Protein 3M1C (pdb70)

B-factor: mean 59.21, std 24.9, range [10.9, 247.67]

Sequence (865 aa):
RLWLPNTPDASDPQRGRLAPPGELNLTTASVPMLRWYAERFCFVLVTTAEFPRDPGQLLYIPKTYLLAEVTQLKGLSHNPGASALLRSRAWVTFAAAPDREGLTFPRGDDGATERHPDGRRNAPPPGPPAGTPRHPTTNLSIAHLHNASVTWLAARGLLRTPGRYVYLSPSASTWPVGVWTTGGLAFGCDAALVRARYGKGFMGLVISMRDSPPAEIIVVPADKTLARVGNPTDENAPAVLPGPPAGPRYRVFVLGAPNGSALDALRRVAGYPEESTNYAQYMSRAYAEFLGEDPGSGTDARPSLFWRLAGLLASSGFAFVNAAHAHDAIRLSDLLGFLAHSRVLAGLAARGAAGCAADSVFLNVSVLDPAARLRLEARLGHLVAAILEREQSLVAHALGYQLAFVLDSPAAYGAVAPSAARLIDALYAEFLGGRALTAPMVRRALFYATAVLRAPFLAGAPSAEQRERARRGLLITTALCTSDVAAATHADLRAALARTDHQKNLFWLPDHFSPCAASLRFDLAEGGFILDALAMATRSDIPADVMAQQTRGVASVLTRWAHYNALIRAFVPEATHQCSGPSHNAEPRILVPITHNASYVVTHTPLPRGIGYKLTGVDVRRPLFITYLTATCEGHAREIEPKRLVRDLGLVGAVFLRYTPAGEVMSVLLVDTDATQQQLAQGPVAGTPNVFSSDVPSVALLLFPNGTVIHLLAFDTLPTEYVLRSVIAKEVGDILRVPCMRTPADDVSWRYEAPSVIDYARIDGIFLRYHCPGLDTFLWDRHAQRAYLVNPFLFAAGFLEDLSHSVDTQETTTRRALYKEIRDALGSRKQAVSHAPVRAGCVNFDYSRTRRCVGRRDPVLALSN

Structure (mmCIF, N/CA/C/O backbone):
data_3M1C
#
_entry.id   3M1C
#
_cell.length_a   88.255
_cell.length_b   88.255
_cell.length_c   333.406
_cell.angle_alpha   90.00
_cell.angle_beta   90.00
_cell.angle_gamma   90.00
#
_symmetry.space_group_name_H-M   'P 41 21 2'
#
loop_
_entity.id
_entity.type
_entity.pdbx_description
1 polymer 'Envelope glycoprotein H'
2 polymer 'Envelope glycoprotein L'
3 branched 2-acetamido-2-deoxy-beta-D-glucopyranose-(1-4)-2-acetamido-2-deoxy-beta-D-glucopyranose
4 non-polymer 2-acetamido-2-deoxy-beta-D-glucopyranose
5 non-polymer Xylitol
6 water water
#
loop_
_atom_site.group_PDB
_atom_site.id
_atom_site.type_symbol
_atom_site.label_atom_id
_atom_site.label_alt_id
_atom_site.label_comp_id
_atom_site.label_asym_id
_atom_site.label_entity_id
_atom_site.label_seq_id
_atom_site.pdbx_PDB_ins_code
_atom_site.Cartn_x
_atom_site.Cartn_y
_atom_site.Cartn_z
_atom_site.occupancy
_atom_site.B_iso_or_equiv
_atom_site.auth_seq_id
_atom_site.auth_comp_id
_atom_site.auth_asym_id
_atom_site.auth_atom_id
_atom_site.pdbx_PDB_model_num
ATOM 1 N N . ARG A 1 2 ? 7.051 64.910 173.101 1.00 41.83 49 ARG A N 1
ATOM 2 C CA . ARG A 1 2 ? 8.410 65.038 173.637 1.00 51.77 49 ARG A CA 1
ATOM 3 C C . ARG A 1 2 ? 8.934 66.459 173.569 1.00 72.06 49 ARG A C 1
ATOM 4 O O . ARG A 1 2 ? 8.277 67.346 173.022 1.00 91.28 49 ARG A O 1
ATOM 12 N N . LEU A 1 3 ? 10.127 66.667 174.119 1.00 62.61 50 LEU A N 1
ATOM 13 C CA . LEU A 1 3 ? 10.597 68.013 174.430 1.00 53.83 50 LEU A CA 1
ATOM 14 C C . LEU A 1 3 ? 11.933 68.285 173.796 1.00 54.96 50 LEU A C 1
ATOM 15 O O . LEU A 1 3 ? 12.930 67.666 174.143 1.00 54.33 50 LEU A O 1
ATOM 20 N N . TRP A 1 4 ? 11.946 69.238 172.875 1.00 58.76 51 TRP A N 1
ATOM 21 C CA . TRP A 1 4 ? 13.138 69.546 172.107 1.00 57.08 51 TRP A CA 1
ATOM 22 C C . TRP A 1 4 ? 13.739 70.855 172.564 1.00 52.47 51 TRP A C 1
ATOM 23 O O . TRP A 1 4 ? 13.095 71.889 172.461 1.00 57.66 51 TRP A O 1
ATOM 34 N N . LEU A 1 5 ? 14.967 70.819 173.066 1.00 41.51 52 LEU A N 1
ATOM 35 C CA . LEU A 1 5 ? 15.585 72.036 173.574 1.00 46.70 52 LEU A CA 1
ATOM 36 C C . LEU A 1 5 ? 17.057 72.139 173.197 1.00 57.88 52 LEU A C 1
ATOM 37 O O . LEU A 1 5 ? 17.934 72.172 174.063 1.00 63.22 52 LEU A O 1
ATOM 42 N N . PRO A 1 6 ? 17.288 72.243 171.888 1.00 57.83 53 PRO A N 1
ATOM 43 C CA . PRO A 1 6 ? 18.623 72.326 171.281 1.00 50.40 53 PRO A CA 1
ATOM 44 C C . PRO A 1 6 ? 19.353 73.618 171.628 1.00 50.04 53 PRO A C 1
ATOM 45 O O . PRO A 1 6 ? 18.719 74.634 171.914 1.00 58.97 53 PRO A O 1
ATOM 49 N N . ASN A 1 7 ? 20.681 73.562 171.618 1.00 56.16 54 ASN A N 1
ATOM 50 C CA . ASN A 1 7 ? 21.502 74.669 172.072 1.00 69.16 54 ASN A CA 1
ATOM 51 C C . ASN A 1 7 ? 21.803 75.655 170.948 1.00 72.34 54 ASN A C 1
ATOM 52 O O . ASN A 1 7 ? 22.840 75.557 170.292 1.00 74.87 54 ASN A O 1
ATOM 57 N N . THR A 1 8 ? 20.893 76.599 170.726 1.00 69.16 55 THR A N 1
ATOM 58 C CA . THR A 1 8 ? 21.183 77.718 169.840 1.00 61.22 55 THR A CA 1
ATOM 59 C C . THR A 1 8 ? 22.336 78.510 170.440 1.00 60.22 55 THR A C 1
ATOM 60 O O . THR A 1 8 ? 22.476 78.582 171.658 1.00 65.80 55 THR A O 1
ATOM 64 N N . PRO A 1 9 ? 23.180 79.099 169.587 1.00 63.49 56 PRO A N 1
ATOM 65 C CA . PRO A 1 9 ? 24.328 79.858 170.081 1.00 66.17 56 PRO A CA 1
ATOM 66 C C . PRO A 1 9 ? 23.932 81.275 170.459 1.00 71.60 56 PRO A C 1
ATOM 67 O O . PRO A 1 9 ? 22.750 81.612 170.567 1.00 73.73 56 PRO A O 1
ATOM 71 N N . ASP A 1 10 ? 24.944 82.110 170.640 1.00 76.59 57 ASP A N 1
ATOM 72 C CA . ASP A 1 10 ? 24.738 83.481 171.056 1.00 82.59 57 ASP A CA 1
ATOM 73 C C . ASP A 1 10 ? 25.680 84.375 170.272 1.00 85.50 57 ASP A C 1
ATOM 74 O O . ASP A 1 10 ? 26.867 84.078 170.167 1.00 90.43 57 ASP A O 1
ATOM 79 N N . ALA A 1 11 ? 25.151 85.466 169.726 1.00 82.07 58 ALA A N 1
ATOM 80 C CA . ALA A 1 11 ? 25.937 86.394 168.916 1.00 84.39 58 ALA A CA 1
ATOM 81 C C . ALA A 1 11 ? 27.368 86.627 169.435 1.00 93.21 58 ALA A C 1
ATOM 82 O O . ALA A 1 11 ? 28.267 86.980 168.668 1.00 93.69 58 ALA A O 1
ATOM 84 N N . SER A 1 12 ? 27.569 86.421 170.735 1.00 96.81 59 SER A N 1
ATOM 85 C CA . SER A 1 12 ? 28.867 86.624 171.375 1.00 99.90 59 SER A CA 1
ATOM 86 C C . SER A 1 12 ? 29.859 85.491 171.095 1.00 108.16 59 SER A C 1
ATOM 87 O O . SER A 1 12 ? 31.056 85.734 170.925 1.00 110.99 59 SER A O 1
ATOM 90 N N . ASP A 1 13 ? 29.357 84.257 171.060 1.00 109.98 60 ASP A N 1
ATOM 91 C CA . ASP A 1 13 ? 30.188 83.078 170.813 1.00 109.14 60 ASP A CA 1
ATOM 92 C C . ASP A 1 13 ? 31.334 83.375 169.859 1.00 106.19 60 ASP A C 1
ATOM 93 O O . ASP A 1 13 ? 31.119 83.901 168.767 1.00 105.01 60 ASP A O 1
ATOM 98 N N . PRO A 1 14 ? 32.562 83.036 170.268 1.00 106.81 61 PRO A N 1
ATOM 99 C CA . PRO A 1 14 ? 33.722 83.302 169.418 1.00 102.34 61 PRO A CA 1
ATOM 100 C C . PRO A 1 14 ? 33.777 82.319 168.250 1.00 94.67 61 PRO A C 1
ATOM 101 O O . PRO A 1 14 ? 34.416 82.612 167.243 1.00 88.31 61 PRO A O 1
ATOM 105 N N . GLN A 1 15 ? 33.111 81.174 168.376 1.00 95.79 62 GLN A N 1
ATOM 106 C CA . GLN A 1 15 ? 33.106 80.189 167.290 1.00 96.40 62 GLN A CA 1
ATOM 107 C C . GLN A 1 15 ? 31.806 80.183 166.473 1.00 86.75 62 GLN A C 1
ATOM 108 O O . GLN A 1 15 ? 31.750 80.757 165.382 1.00 76.60 62 GLN A O 1
ATOM 114 N N . ARG A 1 16 ? 30.763 79.543 166.994 1.00 90.20 63 ARG A N 1
ATOM 115 C CA . ARG A 1 16 ? 29.508 79.417 166.245 1.00 89.20 63 ARG A CA 1
ATOM 116 C C . ARG A 1 16 ? 28.625 80.662 166.366 1.00 81.94 63 ARG A C 1
ATOM 117 O O . ARG A 1 16 ? 27.408 80.601 166.156 1.00 76.20 63 ARG A O 1
ATOM 125 N N . GLY A 1 17 ? 29.260 81.791 166.678 1.00 81.83 64 GLY A N 1
ATOM 126 C CA . GLY A 1 17 ? 28.564 83.041 166.931 1.00 79.70 64 GLY A CA 1
ATOM 127 C C . GLY A 1 17 ? 27.770 83.579 165.757 1.00 75.56 64 GLY A C 1
ATOM 128 O O . GLY A 1 17 ? 26.651 84.077 165.925 1.00 68.77 64 GLY A O 1
ATOM 129 N N . ARG A 1 18 ? 28.337 83.484 164.561 1.00 68.92 65 ARG A N 1
ATOM 130 C CA . ARG A 1 18 ? 27.641 84.006 163.402 1.00 70.31 65 ARG A CA 1
ATOM 131 C C . ARG A 1 18 ? 26.413 83.166 163.068 1.00 67.46 65 ARG A C 1
ATOM 132 O O . ARG A 1 18 ? 25.687 83.460 162.110 1.00 64.98 65 ARG A O 1
ATOM 140 N N . LEU A 1 19 ? 26.166 82.142 163.882 1.00 61.05 66 LEU A N 1
ATOM 141 C CA . LEU A 1 19 ? 25.071 81.213 163.629 1.00 63.20 66 LEU A CA 1
ATOM 142 C C . LEU A 1 19 ? 23.923 81.368 164.618 1.00 66.83 66 LEU A C 1
ATOM 143 O O . LEU A 1 19 ? 23.041 80.503 164.696 1.00 59.81 66 LEU A O 1
ATOM 148 N N . ALA A 1 20 ? 23.934 82.467 165.368 1.00 74.37 67 ALA A N 1
ATOM 149 C CA . ALA A 1 20 ? 22.883 82.717 166.353 1.00 83.99 67 ALA A CA 1
ATOM 150 C C . ALA A 1 20 ? 21.572 82.989 165.631 1.00 85.45 67 ALA A C 1
ATOM 151 O O . ALA A 1 20 ? 21.580 83.389 164.464 1.00 82.36 67 ALA A O 1
ATOM 153 N N . PRO A 1 21 ? 20.439 82.753 166.310 1.00 79.20 68 PRO A N 1
ATOM 154 C CA . PRO A 1 21 ? 19.143 82.934 165.647 1.00 71.70 68 PRO A CA 1
ATOM 155 C C . PRO A 1 21 ? 18.797 84.412 165.521 1.00 70.85 68 PRO A C 1
ATOM 156 O O . PRO A 1 21 ? 19.169 85.200 166.397 1.00 73.37 68 PRO A O 1
ATOM 160 N N . PRO A 1 22 ? 18.122 84.787 164.423 1.00 65.52 69 PRO A N 1
ATOM 161 C CA . PRO A 1 22 ? 17.607 86.138 164.164 1.00 68.52 69 PRO A CA 1
ATOM 162 C C . PRO A 1 22 ? 16.831 86.676 165.364 1.00 75.95 69 PRO A C 1
ATOM 163 O O . PRO A 1 22 ? 15.939 85.988 165.865 1.00 80.59 69 PRO A O 1
ATOM 167 N N . GLY A 1 23 ? 17.157 87.883 165.808 1.00 73.75 70 GLY A N 1
ATOM 168 C CA . GLY A 1 23 ? 16.431 88.507 166.896 1.00 66.66 70 GLY A CA 1
ATOM 169 C C . GLY A 1 23 ? 14.939 88.266 166.814 1.00 73.64 70 GLY A C 1
ATOM 170 O O . GLY A 1 23 ? 14.264 88.149 167.831 1.00 82.01 70 GLY A O 1
ATOM 171 N N . GLU A 1 24 ? 14.420 88.198 165.596 1.00 80.54 71 GLU A N 1
ATOM 172 C CA . GLU A 1 24 ? 12.980 88.203 165.386 1.00 82.04 71 GLU A CA 1
ATOM 173 C C . GLU A 1 24 ? 12.300 87.145 166.236 1.00 77.16 71 GLU A C 1
ATOM 174 O O . GLU A 1 24 ? 11.134 87.281 166.593 1.00 76.95 71 GLU A O 1
ATOM 180 N N . LEU A 1 25 ? 12.970 86.030 166.322 1.00 71.53 72 LEU A N 1
ATOM 181 C CA . LEU A 1 25 ? 12.381 84.839 166.869 1.00 61.52 72 LEU A CA 1
ATOM 182 C C . LEU A 1 25 ? 12.134 84.807 168.362 1.00 64.40 72 LEU A C 1
ATOM 183 O O . LEU A 1 25 ? 11.293 84.090 168.810 1.00 72.78 72 LEU A O 1
ATOM 188 N N . ASN A 1 26 ? 12.875 85.589 169.152 1.00 68.53 73 ASN A N 1
ATOM 189 C CA . ASN A 1 26 ? 12.798 85.464 170.592 1.00 74.62 73 ASN A CA 1
ATOM 190 C C . ASN A 1 26 ? 13.129 84.012 170.971 1.00 66.92 73 ASN A C 1
ATOM 191 O O . ASN A 1 26 ? 12.313 83.350 171.600 1.00 65.21 73 ASN A O 1
ATOM 196 N N . LEU A 1 27 ? 14.252 83.491 170.533 1.00 61.67 74 LEU A N 1
ATOM 197 C CA . LEU A 1 27 ? 14.611 82.134 170.899 1.00 51.41 74 LEU A CA 1
ATOM 198 C C . LEU A 1 27 ? 15.305 82.169 172.258 1.00 64.94 74 LEU A C 1
ATOM 199 O O . LEU A 1 27 ? 16.527 82.082 172.344 1.00 65.50 74 LEU A O 1
ATOM 204 N N . THR A 1 28 ? 14.501 82.310 173.316 1.00 79.34 75 THR A N 1
ATOM 205 C CA . THR A 1 28 ? 15.070 82.180 174.648 1.00 82.54 75 THR A CA 1
ATOM 206 C C . THR A 1 28 ? 15.076 80.722 175.079 1.00 70.86 75 THR A C 1
ATOM 207 O O . THR A 1 28 ? 14.338 79.908 174.533 1.00 57.02 75 THR A O 1
ATOM 211 N N . THR A 1 29 ? 15.905 80.387 176.060 1.00 69.85 76 THR A N 1
ATOM 212 C CA . THR A 1 29 ? 15.930 79.024 176.545 1.00 62.52 76 THR A CA 1
ATOM 213 C C . THR A 1 29 ? 14.517 78.526 176.911 1.00 61.04 76 THR A C 1
ATOM 214 O O . THR A 1 29 ? 14.222 77.344 176.820 1.00 39.26 76 THR A O 1
ATOM 218 N N . ALA A 1 30 ? 13.632 79.440 177.288 1.00 61.58 77 ALA A N 1
ATOM 219 C CA . ALA A 1 30 ? 12.267 79.065 177.656 1.00 55.80 77 ALA A CA 1
ATOM 220 C C . ALA A 1 30 ? 11.329 78.830 176.466 1.00 58.45 77 ALA A C 1
ATOM 221 O O . ALA A 1 30 ? 10.276 78.212 176.615 1.00 52.09 77 ALA A O 1
ATOM 223 N N . SER A 1 31 ? 11.739 79.294 175.291 1.00 64.96 78 SER A N 1
ATOM 224 C CA . SER A 1 31 ? 10.870 79.310 174.121 1.00 54.21 78 SER A CA 1
ATOM 225 C C . SER A 1 31 ? 11.270 78.240 173.117 1.00 53.31 78 SER A C 1
ATOM 226 O O . SER A 1 31 ? 10.441 77.751 172.356 1.00 56.25 78 SER A O 1
ATOM 229 N N . VAL A 1 32 ? 12.546 77.880 173.115 1.00 47.96 79 VAL A N 1
ATOM 230 C CA . VAL A 1 32 ? 13.083 77.030 172.062 1.00 47.39 79 VAL A CA 1
ATOM 231 C C . VAL A 1 32 ? 12.326 75.717 171.879 1.00 55.55 79 VAL A C 1
ATOM 232 O O . VAL A 1 32 ? 12.254 75.223 170.759 1.00 64.53 79 VAL A O 1
ATOM 236 N N . PRO A 1 33 ? 11.755 75.141 172.961 1.00 56.35 80 PRO A N 1
ATOM 237 C CA . PRO A 1 33 ? 10.796 74.063 172.693 1.00 51.92 80 PRO A CA 1
ATOM 238 C C . PRO A 1 33 ? 9.711 74.728 171.901 1.00 63.70 80 PRO A C 1
ATOM 239 O O . PRO A 1 33 ? 9.996 75.786 171.354 1.00 79.03 80 PRO A O 1
ATOM 243 N N . MET A 1 34 ? 8.505 74.190 171.823 1.00 68.85 81 MET A N 1
ATOM 244 C CA . MET A 1 34 ? 7.450 74.986 171.190 1.00 77.65 81 MET A CA 1
ATOM 245 C C . MET A 1 34 ? 7.722 75.026 169.695 1.00 87.13 81 MET A C 1
ATOM 246 O O . MET A 1 34 ? 6.867 75.435 168.900 1.00 91.20 81 MET A O 1
ATOM 251 N N . LEU A 1 35 ? 8.932 74.605 169.329 1.00 81.48 82 LEU A N 1
ATOM 252 C CA . LEU A 1 35 ? 9.410 74.707 167.964 1.00 74.35 82 LEU A CA 1
ATOM 253 C C . LEU A 1 35 ? 9.149 76.138 167.502 1.00 85.01 82 LEU A C 1
ATOM 254 O O . LEU A 1 35 ? 9.373 77.071 168.280 1.00 103.96 82 LEU A O 1
ATOM 259 N N . ARG A 1 36 ? 8.664 76.339 166.282 1.00 70.47 83 ARG A N 1
ATOM 260 C CA . ARG A 1 36 ? 8.510 77.715 165.768 1.00 70.50 83 ARG A CA 1
ATOM 261 C C . ARG A 1 36 ? 9.883 78.311 165.460 1.00 69.25 83 ARG A C 1
ATOM 262 O O . ARG A 1 36 ? 10.238 79.402 165.936 1.00 59.96 83 ARG A O 1
ATOM 270 N N . TRP A 1 37 ? 10.635 77.565 164.651 1.00 64.25 84 TRP A N 1
ATOM 271 C CA . TRP A 1 37 ? 11.984 77.923 164.248 1.00 55.57 84 TRP A CA 1
ATOM 272 C C . TRP A 1 37 ? 12.032 78.529 162.846 1.00 57.36 84 TRP A C 1
ATOM 273 O O . TRP A 1 37 ? 13.073 79.037 162.431 1.00 63.93 84 TRP A O 1
ATOM 284 N N . TYR A 1 38 ? 10.918 78.487 162.117 1.00 57.79 85 TYR A N 1
ATOM 285 C CA . TYR A 1 38 ? 10.900 79.008 160.744 1.00 58.19 85 TYR A CA 1
ATOM 286 C C . TYR A 1 38 ? 11.090 80.511 160.676 1.00 57.56 85 TYR A C 1
ATOM 287 O O . TYR A 1 38 ? 10.367 81.255 161.322 1.00 69.84 85 TYR A O 1
ATOM 296 N N . ALA A 1 39 ? 12.070 80.952 159.896 1.00 53.59 86 ALA A N 1
ATOM 297 C CA . ALA A 1 39 ? 12.196 82.365 159.536 1.00 67.52 86 ALA A CA 1
ATOM 298 C C . ALA A 1 39 ? 12.497 82.506 158.031 1.00 81.21 86 ALA A C 1
ATOM 299 O O . ALA A 1 39 ? 13.542 82.044 157.562 1.00 80.09 86 ALA A O 1
ATOM 301 N N . GLU A 1 40 ? 11.579 83.133 157.287 1.00 86.16 87 GLU A N 1
ATOM 302 C CA . GLU A 1 40 ? 11.646 83.195 155.814 1.00 86.53 87 GLU A CA 1
ATOM 303 C C . GLU A 1 40 ? 13.049 83.366 155.244 1.00 77.72 87 GLU A C 1
ATOM 304 O O . GLU A 1 40 ? 13.532 82.525 154.479 1.00 69.74 87 GLU A O 1
ATOM 310 N N . ARG A 1 41 ? 13.688 84.468 155.611 1.00 67.56 88 ARG A N 1
ATOM 311 C CA . ARG A 1 41 ? 14.997 84.795 155.080 1.00 62.59 88 ARG A CA 1
ATOM 312 C C . ARG A 1 41 ? 16.117 83.855 155.528 1.00 66.13 88 ARG A C 1
ATOM 313 O O . ARG A 1 41 ? 17.279 84.067 155.192 1.00 71.74 88 ARG A O 1
ATOM 321 N N . PHE A 1 42 ? 15.766 82.801 156.258 1.00 63.86 89 PHE A N 1
ATOM 322 C CA . PHE A 1 42 ? 16.767 81.964 156.915 1.00 50.50 89 PHE A CA 1
ATOM 323 C C . PHE A 1 42 ? 16.565 80.482 156.690 1.00 47.07 89 PHE A C 1
ATOM 324 O O . PHE A 1 42 ? 15.448 80.011 156.495 1.00 49.95 89 PHE A O 1
ATOM 332 N N . CYS A 1 43 ? 17.661 79.745 156.751 1.00 39.78 90 CYS A N 1
ATOM 333 C CA . CYS A 1 43 ? 17.588 78.306 156.784 1.00 48.98 90 CYS A CA 1
ATOM 334 C C . CYS A 1 43 ? 18.227 77.892 158.086 1.00 59.48 90 CYS A C 1
ATOM 335 O O . CYS A 1 43 ? 19.293 78.411 158.435 1.00 70.26 90 CYS A O 1
ATOM 338 N N . PHE A 1 44 ? 17.574 76.988 158.819 1.00 53.63 91 PHE A N 1
ATOM 339 C CA . PHE A 1 44 ? 18.150 76.465 160.054 1.00 48.69 91 PHE A CA 1
ATOM 340 C C . PHE A 1 44 ? 18.550 75.011 159.896 1.00 44.44 91 PHE A C 1
ATOM 341 O O . PHE A 1 44 ? 17.959 74.282 159.106 1.00 42.15 91 PHE A O 1
ATOM 349 N N . VAL A 1 45 ? 19.565 74.607 160.653 1.00 46.61 92 VAL A N 1
ATOM 350 C CA . VAL A 1 45 ? 20.067 73.245 160.633 1.00 46.44 92 VAL A CA 1
ATOM 351 C C . VAL A 1 45 ? 20.041 72.708 162.044 1.00 49.61 92 VAL A C 1
ATOM 352 O O . VAL A 1 45 ? 20.813 73.153 162.888 1.00 51.46 92 VAL A O 1
ATOM 356 N N . LEU A 1 46 ? 19.161 71.750 162.303 1.00 55.23 93 LEU A N 1
ATOM 357 C CA . LEU A 1 46 ? 19.093 71.105 163.613 1.00 50.12 93 LEU A CA 1
ATOM 358 C C . LEU A 1 46 ? 20.015 69.891 163.682 1.00 45.03 93 LEU A C 1
ATOM 359 O O . LEU A 1 46 ? 19.667 68.804 163.220 1.00 45.86 93 LEU A O 1
ATOM 364 N N . VAL A 1 47 ? 21.190 70.068 164.262 1.00 41.96 94 VAL A N 1
ATOM 365 C CA . VAL A 1 47 ? 22.125 68.957 164.359 1.00 49.39 94 VAL A CA 1
ATOM 366 C C . VAL A 1 47 ? 21.953 68.174 165.664 1.00 57.84 94 VAL A C 1
ATOM 367 O O . VAL A 1 47 ? 21.837 68.768 166.734 1.00 59.72 94 VAL A O 1
ATOM 371 N N . THR A 1 48 ? 21.937 66.846 165.571 1.00 50.99 95 THR A N 1
ATOM 372 C CA . THR A 1 48 ? 21.976 65.991 166.755 1.00 46.37 95 THR A CA 1
ATOM 373 C C . THR A 1 48 ? 22.914 64.813 166.528 1.00 48.34 95 THR A C 1
ATOM 374 O O . THR A 1 48 ? 22.967 64.255 165.443 1.00 49.10 95 THR A O 1
ATOM 378 N N . THR A 1 49 ? 23.642 64.425 167.564 1.00 57.55 96 THR A N 1
ATOM 379 C CA . THR A 1 49 ? 24.660 63.395 167.432 1.00 55.94 96 THR A CA 1
ATOM 380 C C . THR A 1 49 ? 24.247 62.084 168.122 1.00 51.83 96 THR A C 1
ATOM 381 O O . THR A 1 49 ? 23.083 61.887 168.482 1.00 39.70 96 THR A O 1
ATOM 385 N N . ALA A 1 50 ? 25.203 61.181 168.297 1.00 54.01 97 ALA A N 1
ATOM 386 C CA . ALA A 1 50 ? 24.902 59.878 168.883 1.00 51.26 97 ALA A CA 1
ATOM 387 C C . ALA A 1 50 ? 24.394 59.941 170.337 1.00 55.78 97 ALA A C 1
ATOM 388 O O . ALA A 1 50 ? 23.646 59.057 170.783 1.00 57.51 97 ALA A O 1
ATOM 390 N N . GLU A 1 51 ? 24.790 60.990 171.060 1.00 40.59 98 GLU A N 1
ATOM 391 C CA . GLU A 1 51 ? 24.533 61.086 172.491 1.00 48.14 98 GLU A CA 1
ATOM 392 C C . GLU A 1 51 ? 23.193 61.719 172.885 1.00 63.38 98 GLU A C 1
ATOM 393 O O . GLU A 1 51 ? 23.004 62.098 174.038 1.00 67.95 98 GLU A O 1
ATOM 399 N N . PHE A 1 52 ? 22.274 61.844 171.931 1.00 67.85 99 PHE A N 1
ATOM 400 C CA . PHE A 1 52 ? 20.940 62.402 172.185 1.00 62.97 99 PHE A CA 1
ATOM 401 C C . PHE A 1 52 ? 20.186 61.499 173.171 1.00 53.07 99 PHE A C 1
ATOM 402 O O . PHE A 1 52 ? 20.231 60.288 173.039 1.00 62.63 99 PHE A O 1
ATOM 410 N N . PRO A 1 53 ? 19.475 62.074 174.153 1.00 48.81 100 PRO A N 1
ATOM 411 C CA . PRO A 1 53 ? 19.182 63.480 174.448 1.00 54.13 100 PRO A CA 1
ATOM 412 C C . PRO A 1 53 ? 20.184 64.158 175.368 1.00 56.89 100 PRO A C 1
ATOM 413 O O . PRO A 1 53 ? 20.184 65.384 175.392 1.00 72.06 100 PRO A O 1
ATOM 417 N N . ARG A 1 54 ? 20.988 63.406 176.118 1.00 49.28 101 ARG A N 1
ATOM 418 C CA . ARG A 1 54 ? 21.930 64.009 177.068 1.00 48.30 101 ARG A CA 1
ATOM 419 C C . ARG A 1 54 ? 22.621 65.213 176.424 1.00 58.27 101 ARG A C 1
ATOM 420 O O . ARG A 1 54 ? 22.786 66.259 177.056 1.00 56.81 101 ARG A O 1
ATOM 428 N N . ASP A 1 55 ? 23.014 65.060 175.161 1.00 69.36 102 ASP A N 1
ATOM 429 C CA . ASP A 1 55 ? 23.393 66.204 174.335 1.00 75.46 102 ASP A CA 1
ATOM 430 C C . ASP A 1 55 ? 22.237 66.531 173.402 1.00 73.56 102 ASP A C 1
ATOM 431 O O . ASP A 1 55 ? 22.021 65.836 172.407 1.00 79.68 102 ASP A O 1
ATOM 436 N N . PRO A 1 56 ? 21.501 67.605 173.711 1.00 62.32 103 PRO A N 1
ATOM 437 C CA . PRO A 1 56 ? 20.218 67.918 173.073 1.00 60.89 103 PRO A CA 1
ATOM 438 C C . PRO A 1 56 ? 20.429 68.391 171.650 1.00 66.01 103 PRO A C 1
ATOM 439 O O . PRO A 1 56 ? 19.464 68.725 170.965 1.00 56.63 103 PRO A O 1
ATOM 443 N N . GLY A 1 57 ? 21.688 68.424 171.227 1.00 68.21 104 GLY A N 1
ATOM 444 C CA . GLY A 1 57 ? 22.031 68.824 169.882 1.00 60.04 104 GLY A CA 1
ATOM 445 C C . GLY A 1 57 ? 21.840 70.310 169.721 1.00 57.59 104 GLY A C 1
ATOM 446 O O . GLY A 1 57 ? 21.185 70.945 170.532 1.00 55.25 104 GLY A O 1
ATOM 447 N N . GLN A 1 58 ? 22.403 70.867 168.661 1.00 59.67 105 GLN A N 1
ATOM 448 C CA . GLN A 1 58 ? 22.347 72.299 168.476 1.00 58.66 105 GLN A CA 1
ATOM 449 C C . GLN A 1 58 ? 21.454 72.706 167.313 1.00 48.14 105 GLN A C 1
ATOM 450 O O . GLN A 1 58 ? 21.168 71.909 166.420 1.00 35.66 105 GLN A O 1
ATOM 456 N N . LEU A 1 59 ? 21.005 73.955 167.359 1.00 51.16 106 LEU A N 1
ATOM 457 C CA . LEU A 1 59 ? 20.178 74.536 166.318 1.00 53.08 106 LEU A CA 1
ATOM 458 C C . LEU A 1 59 ? 20.935 75.705 165.690 1.00 57.83 106 LEU A C 1
ATOM 459 O O . LEU A 1 59 ? 21.161 76.724 166.331 1.00 64.99 106 LEU A O 1
ATOM 464 N N . LEU A 1 60 ? 21.330 75.559 164.432 1.00 56.13 107 LEU A N 1
ATOM 465 C CA . LEU A 1 60 ? 22.147 76.573 163.775 1.00 50.64 107 LEU A CA 1
ATOM 466 C C . LEU A 1 60 ? 21.347 77.394 162.769 1.00 54.39 107 LEU A C 1
ATOM 467 O O . LEU A 1 60 ? 20.379 76.895 162.185 1.00 52.61 107 LEU A O 1
ATOM 472 N N . TYR A 1 61 ? 21.741 78.654 162.577 1.00 49.48 108 TYR A N 1
ATOM 473 C CA . TYR A 1 61 ? 21.009 79.554 161.684 1.00 44.50 108 TYR A CA 1
ATOM 474 C C . TYR A 1 61 ? 21.882 80.252 160.666 1.00 45.21 108 TYR A C 1
ATOM 475 O O . TYR A 1 61 ? 22.833 80.943 161.033 1.00 50.69 108 TYR A O 1
ATOM 484 N N . ILE A 1 62 ? 21.535 80.096 159.389 1.00 46.16 109 ILE A N 1
ATOM 485 C CA . ILE A 1 62 ? 22.229 80.798 158.313 1.00 49.62 109 ILE A CA 1
ATOM 486 C C . ILE A 1 62 ? 21.215 81.466 157.372 1.00 59.39 109 ILE A C 1
ATOM 487 O O . ILE A 1 62 ? 20.182 80.868 157.051 1.00 55.82 109 ILE A O 1
ATOM 492 N N . PRO A 1 63 ? 21.487 82.726 156.961 1.00 67.95 110 PRO A N 1
ATOM 493 C CA . PRO A 1 63 ? 20.620 83.417 155.997 1.00 68.79 110 PRO A CA 1
ATOM 494 C C . PRO A 1 63 ? 20.703 82.742 154.645 1.00 71.70 110 PRO A C 1
ATOM 495 O O . PRO A 1 63 ? 21.803 82.427 154.193 1.00 70.39 110 PRO A O 1
ATOM 499 N N . LYS A 1 64 ? 19.553 82.523 154.017 1.00 74.81 111 LYS A N 1
ATOM 500 C CA . LYS A 1 64 ? 19.501 81.817 152.748 1.00 73.37 111 LYS A CA 1
ATOM 501 C C . LYS A 1 64 ? 20.517 82.360 151.740 1.00 73.99 111 LYS A C 1
ATOM 502 O O . LYS A 1 64 ? 21.192 81.588 151.051 1.00 74.34 111 LYS A O 1
ATOM 508 N N . THR A 1 65 ? 20.638 83.684 151.667 1.00 71.37 112 THR A N 1
ATOM 509 C CA . THR A 1 65 ? 21.509 84.309 150.673 1.00 66.12 112 THR A CA 1
ATOM 510 C C . THR A 1 65 ? 22.945 83.824 150.748 1.00 75.39 112 THR A C 1
ATOM 511 O O . THR A 1 65 ? 23.667 83.879 149.762 1.00 85.99 112 THR A O 1
ATOM 515 N N . TYR A 1 66 ? 23.361 83.355 151.919 1.00 80.01 113 TYR A N 1
ATOM 516 C CA . TYR A 1 66 ? 24.722 82.851 152.095 1.00 82.60 113 TYR A CA 1
ATOM 517 C C . TYR A 1 66 ? 24.899 81.476 151.438 1.00 76.40 113 TYR A C 1
ATOM 518 O O . TYR A 1 66 ? 26.014 80.964 151.315 1.00 75.55 113 TYR A O 1
ATOM 527 N N . LEU A 1 67 ? 23.792 80.881 151.017 1.00 70.01 114 LEU A N 1
ATOM 528 C CA . LEU A 1 67 ? 23.845 79.595 150.339 1.00 72.15 114 LEU A CA 1
ATOM 529 C C . LEU A 1 67 ? 23.681 79.756 148.825 1.00 75.47 114 LEU A C 1
ATOM 530 O O . LEU A 1 67 ? 23.907 78.809 148.062 1.00 74.81 114 LEU A O 1
ATOM 535 N N . LEU A 1 68 ? 23.304 80.962 148.400 1.00 70.17 115 LEU A N 1
ATOM 536 C CA . LEU A 1 68 ? 22.993 81.230 146.997 1.00 68.61 115 LEU A CA 1
ATOM 537 C C . LEU A 1 68 ? 24.064 82.099 146.309 1.00 65.67 115 LEU A C 1
ATOM 538 O O . LEU A 1 68 ? 24.124 83.329 146.479 1.00 61.01 115 LEU A O 1
ATOM 543 N N . ALA A 1 90 ? 36.188 73.036 130.175 1.00 98.15 137 ALA A N 1
ATOM 544 C CA . ALA A 1 90 ? 35.519 73.434 128.944 1.00 101.23 137 ALA A CA 1
ATOM 545 C C . ALA A 1 90 ? 34.978 72.193 128.263 1.00 103.54 137 ALA A C 1
ATOM 546 O O . ALA A 1 90 ? 33.910 72.219 127.651 1.00 101.22 137 ALA A O 1
ATOM 548 N N . GLU A 1 91 ? 35.720 71.099 128.405 1.00 104.86 138 GLU A N 1
ATOM 549 C CA . GLU A 1 91 ? 35.460 69.868 127.668 1.00 96.63 138 GLU A CA 1
ATOM 550 C C . GLU A 1 91 ? 34.887 68.747 128.538 1.00 83.01 138 GLU A C 1
ATOM 551 O O . GLU A 1 91 ? 33.950 68.056 128.137 1.00 81.18 138 GLU A O 1
ATOM 557 N N . VAL A 1 92 ? 35.466 68.563 129.721 1.00 74.90 139 VAL A N 1
ATOM 558 C CA . VAL A 1 92 ? 35.027 67.528 130.657 1.00 66.99 139 VAL A CA 1
ATOM 559 C C . VAL A 1 92 ? 35.150 68.000 132.125 1.00 74.94 139 VAL A C 1
ATOM 560 O O . VAL A 1 92 ? 36.240 67.965 132.709 1.00 76.95 139 VAL A O 1
ATOM 564 N N . THR A 1 93 ? 34.035 68.441 132.713 1.00 69.49 140 THR A N 1
ATOM 565 C CA . THR A 1 93 ? 34.057 69.064 134.044 1.00 71.64 140 THR A CA 1
ATOM 566 C C . THR A 1 93 ? 33.240 68.327 135.121 1.00 60.64 140 THR A C 1
ATOM 567 O O . THR A 1 93 ? 32.110 67.902 134.869 1.00 57.75 140 THR A O 1
ATOM 571 N N . GLN A 1 94 ? 33.806 68.183 136.320 1.00 46.74 141 GLN A N 1
ATOM 572 C CA . GLN A 1 94 ? 33.051 67.630 137.443 1.00 52.19 141 GLN A CA 1
ATOM 573 C C . GLN A 1 94 ? 32.060 68.669 137.994 1.00 60.43 141 GLN A C 1
ATOM 574 O O . GLN A 1 94 ? 32.434 69.816 138.270 1.00 61.88 141 GLN A O 1
ATOM 580 N N . LEU A 1 95 ? 30.802 68.272 138.166 1.00 55.84 142 LEU A N 1
ATOM 581 C CA . LEU A 1 95 ? 29.807 69.170 138.753 1.00 56.02 142 LEU A CA 1
ATOM 582 C C . LEU A 1 95 ? 29.673 68.897 140.248 1.00 61.48 142 LEU A C 1
ATOM 583 O O . LEU A 1 95 ? 29.068 67.910 140.655 1.00 60.26 142 LEU A O 1
ATOM 588 N N . LYS A 1 96 ? 30.250 69.789 141.050 1.00 64.39 143 LYS A N 1
ATOM 589 C CA . LYS A 1 96 ? 30.397 69.601 142.485 1.00 57.64 143 LYS A CA 1
ATOM 590 C C . LYS A 1 96 ? 29.387 70.416 143.297 1.00 63.66 143 LYS A C 1
ATOM 591 O O . LYS A 1 96 ? 29.132 71.592 143.012 1.00 66.61 143 LYS A O 1
ATOM 597 N N . GLY A 1 97 ? 28.820 69.792 144.321 1.00 61.13 144 GLY A N 1
ATOM 598 C CA . GLY A 1 97 ? 27.859 70.472 145.165 1.00 67.80 144 GLY A CA 1
ATOM 599 C C . GLY A 1 97 ? 26.448 69.977 144.932 1.00 68.65 144 GLY A C 1
ATOM 600 O O . GLY A 1 97 ? 26.241 69.011 144.202 1.00 72.22 144 GLY A O 1
ATOM 601 N N . LEU A 1 98 ? 25.476 70.612 145.573 1.00 61.05 145 LEU A N 1
ATOM 602 C CA . LEU A 1 98 ? 24.086 70.225 145.424 1.00 55.93 145 LEU A CA 1
ATOM 603 C C . LEU A 1 98 ? 23.333 71.087 144.431 1.00 63.55 145 LEU A C 1
ATOM 604 O O . LEU A 1 98 ? 22.447 70.613 143.741 1.00 75.15 145 LEU A O 1
ATOM 609 N N . SER A 1 99 ? 23.695 72.358 144.360 1.00 56.91 146 SER A N 1
ATOM 610 C CA . SER A 1 99 ? 23.153 73.253 143.351 1.00 58.34 146 SER A CA 1
ATOM 611 C C . SER A 1 99 ? 24.329 73.840 142.613 1.00 72.14 146 SER A C 1
ATOM 612 O O . SER A 1 99 ? 25.410 73.976 143.194 1.00 79.19 146 SER A O 1
ATOM 615 N N . HIS A 1 100 ? 24.145 74.163 141.333 1.00 74.85 147 HIS A N 1
ATOM 616 C CA . HIS A 1 100 ? 22.953 73.791 140.581 1.00 68.97 147 HIS A CA 1
ATOM 617 C C . HIS A 1 100 ? 23.345 72.594 139.751 1.00 61.82 147 HIS A C 1
ATOM 618 O O . HIS A 1 100 ? 23.309 72.625 138.531 1.00 58.45 147 HIS A O 1
ATOM 625 N N . ASN A 1 101 ? 23.759 71.547 140.438 1.00 61.16 148 ASN A N 1
ATOM 626 C CA . ASN A 1 101 ? 24.162 70.307 139.817 1.00 50.89 148 ASN A CA 1
ATOM 627 C C . ASN A 1 101 ? 22.934 69.489 139.403 1.00 52.68 148 ASN A C 1
ATOM 628 O O . ASN A 1 101 ? 22.124 69.114 140.238 1.00 63.49 148 ASN A O 1
ATOM 633 N N . PRO A 1 102 ? 22.776 69.226 138.104 1.00 58.01 149 PRO A N 1
ATOM 634 C CA . PRO A 1 102 ? 21.609 68.468 137.635 1.00 63.69 149 PRO A CA 1
ATOM 635 C C . PRO A 1 102 ? 21.570 67.050 138.194 1.00 62.93 149 PRO A C 1
ATOM 636 O O . PRO A 1 102 ? 20.501 66.464 138.366 1.00 66.84 149 PRO A O 1
ATOM 640 N N . GLY A 1 103 ? 22.738 66.502 138.485 1.00 58.16 150 GLY A N 1
ATOM 641 C CA . GLY A 1 103 ? 22.807 65.150 138.998 1.00 63.19 150 GLY A CA 1
ATOM 642 C C . GLY A 1 103 ? 22.551 65.048 140.488 1.00 64.61 150 GLY A C 1
ATOM 643 O O . GLY A 1 103 ? 22.357 63.949 141.019 1.00 64.08 150 GLY A O 1
ATOM 644 N N . ALA A 1 104 ? 22.552 66.193 141.165 1.00 59.80 151 ALA A N 1
ATOM 645 C CA . ALA A 1 104 ? 22.434 66.209 142.615 1.00 53.69 151 ALA A CA 1
ATOM 646 C C . ALA A 1 104 ? 21.317 65.289 143.054 1.00 55.24 151 ALA A C 1
ATOM 647 O O . ALA A 1 104 ? 21.530 64.374 143.853 1.00 60.33 151 ALA A O 1
ATOM 649 N N . SER A 1 105 ? 20.130 65.525 142.505 1.00 48.96 152 SER A N 1
ATOM 650 C CA . SER A 1 105 ? 18.944 64.756 142.864 1.00 48.07 152 SER A CA 1
ATOM 651 C C . SER A 1 105 ? 19.120 63.231 142.801 1.00 46.09 152 SER A C 1
ATOM 652 O O . SER A 1 105 ? 18.525 62.495 143.588 1.00 41.28 152 SER A O 1
ATOM 655 N N . ALA A 1 106 ? 19.936 62.764 141.861 1.00 53.07 153 ALA A N 1
ATOM 656 C CA . ALA A 1 106 ? 20.094 61.331 141.622 1.00 49.55 153 ALA A CA 1
ATOM 657 C C . ALA A 1 106 ? 21.002 60.711 142.666 1.00 47.64 153 ALA A C 1
ATOM 658 O O . ALA A 1 106 ? 20.908 59.512 142.966 1.00 47.64 153 ALA A O 1
ATOM 660 N N . LEU A 1 107 ? 21.893 61.541 143.198 1.00 44.35 154 LEU A N 1
ATOM 661 C CA . LEU A 1 107 ? 22.769 61.141 144.280 1.00 40.51 154 LEU A CA 1
ATOM 662 C C . LEU A 1 107 ? 21.968 61.097 145.563 1.00 43.88 154 LEU A C 1
ATOM 663 O O . LEU A 1 107 ? 22.036 60.126 146.311 1.00 49.87 154 LEU A O 1
ATOM 668 N N . LEU A 1 108 ? 21.209 62.161 145.810 1.00 36.47 155 LEU A N 1
ATOM 669 C CA . LEU A 1 108 ? 20.390 62.246 147.009 1.00 35.59 155 LEU A CA 1
ATOM 670 C C . LEU A 1 108 ? 19.347 61.135 147.102 1.00 35.49 155 LEU A C 1
ATOM 671 O O . LEU A 1 108 ? 18.870 60.838 148.195 1.00 31.37 155 LEU A O 1
ATOM 676 N N . ARG A 1 109 ? 19.000 60.521 145.969 1.00 31.80 156 ARG A N 1
ATOM 677 C CA . ARG A 1 109 ? 18.009 59.440 145.959 1.00 27.23 156 ARG A CA 1
ATOM 678 C C . ARG A 1 109 ? 18.655 58.102 146.193 1.00 28.94 156 ARG A C 1
ATOM 679 O O . ARG A 1 109 ? 17.976 57.146 146.538 1.00 35.33 156 ARG A O 1
ATOM 687 N N . SER A 1 110 ? 19.965 58.030 145.983 1.00 36.51 157 SER A N 1
ATOM 688 C CA . SER A 1 110 ? 20.670 56.747 145.942 1.00 39.61 157 SER A CA 1
ATOM 689 C C . SER A 1 110 ? 20.742 56.036 147.289 1.00 40.82 157 SER A C 1
ATOM 690 O O . SER A 1 110 ? 20.328 56.573 148.314 1.00 51.99 157 SER A O 1
ATOM 693 N N . ARG A 1 111 ? 21.269 54.822 147.282 1.00 33.82 158 ARG A N 1
ATOM 694 C CA . ARG A 1 111 ? 21.531 54.116 148.526 1.00 37.20 158 ARG A CA 1
ATOM 695 C C . ARG A 1 111 ? 23.029 54.105 148.823 1.00 43.22 158 ARG A C 1
ATOM 696 O O . ARG A 1 111 ? 23.483 53.400 149.722 1.00 43.75 158 ARG A O 1
ATOM 704 N N . ALA A 1 112 ? 23.798 54.876 148.062 1.00 33.64 159 ALA A N 1
ATOM 705 C CA . ALA A 1 112 ? 25.248 54.872 148.229 1.00 33.43 159 ALA A CA 1
ATOM 706 C C . ALA A 1 112 ? 25.652 55.072 149.684 1.00 40.98 159 ALA A C 1
ATOM 707 O O . ALA A 1 112 ? 25.200 56.011 150.332 1.00 52.59 159 ALA A O 1
ATOM 709 N N . TRP A 1 113 ? 26.502 54.176 150.184 1.00 40.04 160 TRP A N 1
ATOM 710 C CA . TRP A 1 113 ? 27.037 54.223 151.548 1.00 31.83 160 TRP A CA 1
ATOM 711 C C . TRP A 1 113 ? 25.992 53.858 152.608 1.00 42.86 160 TRP A C 1
ATOM 712 O O . TRP A 1 113 ? 26.306 53.710 153.787 1.00 43.97 160 TRP A O 1
ATOM 723 N N . VAL A 1 114 ? 24.748 53.698 152.174 1.00 44.77 161 VAL A N 1
ATOM 724 C CA . VAL A 1 114 ? 23.680 53.228 153.046 1.00 35.39 161 VAL A CA 1
ATOM 725 C C . VAL A 1 114 ? 23.599 51.697 153.022 1.00 40.43 161 VAL A C 1
ATOM 726 O O . VAL A 1 114 ? 23.543 51.062 154.075 1.00 51.10 161 VAL A O 1
ATOM 730 N N . THR A 1 115 ? 23.593 51.110 151.824 1.00 36.82 162 THR A N 1
ATOM 731 C CA . THR A 1 115 ? 23.571 49.648 151.675 1.00 39.75 162 THR A CA 1
ATOM 732 C C . THR A 1 115 ? 24.737 49.068 150.856 1.00 43.65 162 THR A C 1
ATOM 733 O O . THR A 1 115 ? 25.053 47.889 150.991 1.00 41.70 162 THR A O 1
ATOM 737 N N . PHE A 1 116 ? 25.370 49.880 150.009 1.00 40.38 163 PHE A N 1
ATOM 738 C CA . PHE A 1 116 ? 26.606 49.453 149.348 1.00 35.65 163 PHE A CA 1
ATOM 739 C C . PHE A 1 116 ? 27.795 50.393 149.532 1.00 40.53 163 PHE A C 1
ATOM 740 O O . PHE A 1 116 ? 27.637 51.552 149.876 1.00 49.16 163 PHE A O 1
ATOM 748 N N . ALA A 1 117 ? 28.993 49.865 149.316 1.00 37.33 164 ALA A N 1
ATOM 749 C CA . ALA A 1 117 ? 30.189 50.683 149.220 1.00 32.45 164 ALA A CA 1
ATOM 750 C C . ALA A 1 117 ? 30.787 50.523 147.822 1.00 53.05 164 ALA A C 1
ATOM 751 O O . ALA A 1 117 ? 31.540 49.577 147.571 1.00 51.96 164 ALA A O 1
ATOM 753 N N . ALA A 1 118 ? 30.447 51.441 146.913 1.00 56.47 165 ALA A N 1
ATOM 754 C CA . ALA A 1 118 ? 30.776 51.278 145.494 1.00 44.93 165 ALA A CA 1
ATOM 755 C C . ALA A 1 118 ? 32.202 51.678 145.187 1.00 54.84 165 ALA A C 1
ATOM 756 O O . ALA A 1 118 ? 32.674 51.516 144.062 1.00 59.22 165 ALA A O 1
ATOM 758 N N . ALA A 1 119 ? 32.882 52.208 146.193 1.00 59.33 166 ALA A N 1
ATOM 759 C CA . ALA A 1 119 ? 34.267 52.616 146.050 1.00 58.66 166 ALA A CA 1
ATOM 760 C C . ALA A 1 119 ? 35.014 52.300 147.340 1.00 74.33 166 ALA A C 1
ATOM 761 O O . ALA A 1 119 ? 35.421 53.211 148.055 1.00 82.28 166 ALA A O 1
ATOM 763 N N . PRO A 1 120 ? 35.194 50.999 147.639 1.00 84.37 167 PRO A N 1
ATOM 764 C CA . PRO A 1 120 ? 35.781 50.524 148.900 1.00 81.09 167 PRO A CA 1
ATOM 765 C C . PRO A 1 120 ? 37.209 51.005 149.098 1.00 83.71 167 PRO A C 1
ATOM 766 O O . PRO A 1 120 ? 37.849 51.425 148.134 1.00 83.12 167 PRO A O 1
ATOM 770 N N . ASP A 1 121 ? 37.690 50.940 150.338 1.00 95.49 168 ASP A N 1
ATOM 771 C CA . ASP A 1 121 ? 39.070 51.302 150.669 1.00 105.78 168 ASP A CA 1
ATOM 772 C C . ASP A 1 121 ? 40.057 50.416 149.920 1.00 104.04 168 ASP A C 1
ATOM 773 O O . ASP A 1 121 ? 40.078 49.199 150.115 1.00 100.89 168 ASP A O 1
ATOM 778 N N . ARG A 1 122 ? 40.874 51.026 149.068 1.00 107.18 169 ARG A N 1
ATOM 779 C CA . ARG A 1 122 ? 41.909 50.289 148.353 1.00 112.21 169 ARG A CA 1
ATOM 780 C C . ARG A 1 122 ? 43.134 50.045 149.254 1.00 106.86 169 ARG A C 1
ATOM 781 O O . ARG A 1 122 ? 43.772 50.986 149.733 1.00 96.97 169 ARG A O 1
ATOM 789 N N . GLU A 1 123 ? 43.443 48.776 149.501 1.00 108.78 170 GLU A N 1
ATOM 790 C CA . GLU A 1 123 ? 44.642 48.426 150.257 1.00 117.87 170 GLU A CA 1
ATOM 791 C C . GLU A 1 123 ? 45.818 48.106 149.327 1.00 117.81 170 GLU A C 1
ATOM 792 O O . GLU A 1 123 ? 46.122 46.936 149.066 1.00 113.51 170 GLU A O 1
ATOM 798 N N . GLY A 1 124 ? 46.477 49.150 148.831 1.00 117.22 171 GLY A N 1
ATOM 799 C CA . GLY A 1 124 ? 47.598 48.977 147.926 1.00 116.64 171 GLY A CA 1
ATOM 800 C C . GLY A 1 124 ? 47.196 48.328 146.615 1.00 112.91 171 GLY A C 1
ATOM 801 O O . GLY A 1 124 ? 48.039 47.782 145.898 1.00 115.84 171 GLY A O 1
ATOM 802 N N . LEU A 1 125 ? 45.902 48.375 146.308 1.00 105.31 172 LEU A N 1
ATOM 803 C CA . LEU A 1 125 ? 45.392 47.860 145.044 1.00 98.79 172 LEU A CA 1
ATOM 804 C C . LEU A 1 125 ? 46.023 48.635 143.913 1.00 95.75 172 LEU A C 1
ATOM 805 O O . LEU A 1 125 ? 45.888 49.856 143.828 1.00 104.56 172 LEU A O 1
ATOM 810 N N . THR A 1 126 ? 46.701 47.919 143.033 1.00 85.17 173 THR A N 1
ATOM 811 C CA . THR A 1 126 ? 47.556 48.570 142.065 1.00 86.13 173 THR A CA 1
ATOM 812 C C . THR A 1 126 ? 47.152 48.226 140.637 1.00 87.80 173 THR A C 1
ATOM 813 O O . THR A 1 126 ? 46.819 47.082 140.334 1.00 93.53 173 THR A O 1
ATOM 817 N N . PHE A 1 127 ? 47.173 49.233 139.769 1.00 83.23 174 PHE A N 1
ATOM 818 C CA . PHE A 1 127 ? 46.899 49.043 138.349 1.00 76.55 174 PHE A CA 1
ATOM 819 C C . PHE A 1 127 ? 48.117 49.373 137.507 1.00 81.87 174 PHE A C 1
ATOM 820 O O . PHE A 1 127 ? 48.249 50.490 137.011 1.00 80.20 174 PHE A O 1
ATOM 828 N N . PRO A 1 128 ? 48.999 48.390 137.313 1.00 96.17 175 PRO A N 1
ATOM 829 C CA . PRO A 1 128 ? 50.269 48.672 136.636 1.00 107.87 175 PRO A CA 1
ATOM 830 C C . PRO A 1 128 ? 50.058 49.268 135.245 1.00 104.22 175 PRO A C 1
ATOM 831 O O . PRO A 1 128 ? 49.042 49.003 134.603 1.00 90.04 175 PRO A O 1
ATOM 835 N N . ARG A 1 129 ? 51.009 50.081 134.802 1.00 114.26 176 ARG A N 1
ATOM 836 C CA . ARG A 1 129 ? 51.069 50.520 133.414 1.00 120.94 176 ARG A CA 1
ATOM 837 C C . ARG A 1 129 ? 51.232 49.266 132.546 1.00 120.69 176 ARG A C 1
ATOM 838 O O . ARG A 1 129 ? 51.782 48.259 133.004 1.00 126.15 176 ARG A O 1
ATOM 846 N N . GLY A 1 130 ? 50.756 49.308 131.305 1.00 117.37 177 GLY A N 1
ATOM 847 C CA . GLY A 1 130 ? 50.877 48.151 130.430 1.00 127.71 177 GLY A CA 1
ATOM 848 C C . GLY A 1 130 ? 51.521 48.436 129.080 1.00 143.01 177 GLY A C 1
ATOM 849 O O . GLY A 1 130 ? 51.459 49.565 128.591 1.00 152.08 177 GLY A O 1
ATOM 850 N N . ASP A 1 131 ? 52.147 47.422 128.478 1.00 143.59 178 ASP A N 1
ATOM 851 C CA . ASP A 1 131 ? 52.659 47.539 127.110 1.00 141.38 178 ASP A CA 1
ATOM 852 C C . ASP A 1 131 ? 51.497 47.887 126.192 1.00 144.49 178 ASP A C 1
ATOM 853 O O . ASP A 1 131 ? 50.340 47.609 126.524 1.00 146.96 178 ASP A O 1
ATOM 858 N N . ASP A 1 132 ? 51.795 48.475 125.036 1.00 144.14 179 ASP A N 1
ATOM 859 C CA . ASP A 1 132 ? 50.744 48.933 124.128 1.00 141.85 179 ASP A CA 1
ATOM 860 C C . ASP A 1 132 ? 50.093 50.181 124.733 1.00 137.55 179 ASP A C 1
ATOM 861 O O . ASP A 1 132 ? 49.472 50.979 124.027 1.00 138.75 179 ASP A O 1
ATOM 866 N N . GLY A 1 133 ? 50.243 50.336 126.047 1.00 131.78 180 GLY A N 1
ATOM 867 C CA . GLY A 1 133 ? 49.735 51.494 1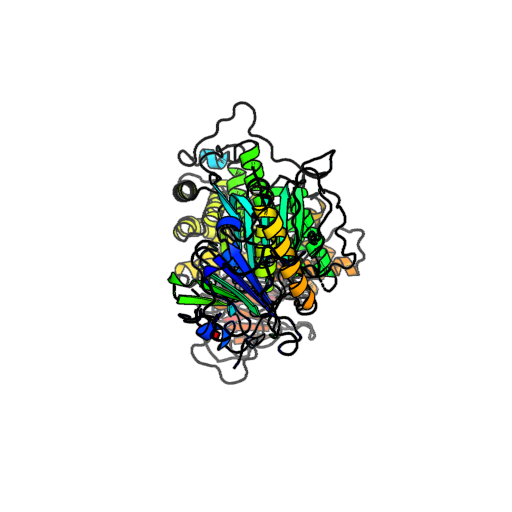26.759 1.00 122.60 180 GLY A CA 1
ATOM 868 C C . GLY A 1 133 ? 50.409 52.766 126.287 1.00 118.55 180 GLY A C 1
ATOM 869 O O . GLY A 1 133 ? 51.639 52.879 126.292 1.00 123.84 180 GLY A O 1
ATOM 870 N N . ALA A 1 134 ? 49.590 53.724 125.872 1.00 107.85 181 ALA A N 1
ATOM 871 C CA . ALA A 1 134 ? 50.078 54.959 125.286 1.00 103.89 181 ALA A CA 1
ATOM 872 C C . ALA A 1 134 ? 51.193 55.588 126.122 1.00 110.74 181 ALA A C 1
ATOM 873 O O . ALA A 1 134 ? 51.097 55.679 127.349 1.00 105.40 181 ALA A O 1
ATOM 875 N N . THR A 1 135 ? 52.255 56.013 125.442 1.00 118.30 182 THR A N 1
ATOM 876 C CA . THR A 1 135 ? 53.408 56.639 126.089 1.00 116.06 182 THR A CA 1
ATOM 877 C C . THR A 1 135 ? 53.719 58.000 125.444 1.00 111.17 182 THR A C 1
ATOM 878 O O . THR A 1 135 ? 53.239 58.295 124.347 1.00 107.86 182 THR A O 1
ATOM 882 N N . GLU A 1 136 ? 54.503 58.834 126.125 1.00 110.84 183 GLU A N 1
ATOM 883 C CA . GLU A 1 136 ? 54.868 60.141 125.579 1.00 108.95 183 GLU A CA 1
ATOM 884 C C . GLU A 1 136 ? 55.408 60.045 124.152 1.00 106.44 183 GLU A C 1
ATOM 885 O O . GLU A 1 136 ? 55.185 60.949 123.349 1.00 94.39 183 GLU A O 1
ATOM 891 N N . ARG A 1 137 ? 56.105 58.944 123.851 1.00 120.93 184 ARG A N 1
ATOM 892 C CA . ARG A 1 137 ? 56.625 58.650 122.503 1.00 132.11 184 ARG A CA 1
ATOM 893 C C . ARG A 1 137 ? 55.527 58.358 121.458 1.00 136.21 184 ARG A C 1
ATOM 894 O O . ARG A 1 137 ? 55.550 58.919 120.354 1.00 134.30 184 ARG A O 1
ATOM 902 N N . HIS A 1 138 ? 54.595 57.460 121.808 1.00 136.09 185 HIS A N 1
ATOM 903 C CA . HIS A 1 138 ? 53.444 57.094 120.966 1.00 127.26 185 HIS A CA 1
ATOM 904 C C . HIS A 1 138 ? 52.115 57.384 121.697 1.00 120.81 185 HIS A C 1
ATOM 905 O O . HIS A 1 138 ? 51.603 56.527 122.424 1.00 120.54 185 HIS A O 1
ATOM 912 N N . PRO A 1 139 ? 51.544 58.587 121.501 1.00 111.80 186 PRO A N 1
ATOM 913 C CA . PRO A 1 139 ? 50.316 59.001 122.204 1.00 98.60 186 PRO A CA 1
ATOM 914 C C . PRO A 1 139 ? 49.084 58.180 121.829 1.00 98.08 186 PRO A C 1
ATOM 915 O O . PRO A 1 139 ? 48.025 58.313 122.445 1.00 92.97 186 PRO A O 1
ATOM 919 N N . ASP A 1 140 ? 49.217 57.341 120.813 1.00 108.37 187 ASP A N 1
ATOM 920 C CA . ASP A 1 140 ? 48.091 56.553 120.345 1.00 104.46 187 ASP A CA 1
ATOM 921 C C . ASP A 1 140 ? 48.245 55.116 120.817 1.00 88.08 187 ASP A C 1
ATOM 922 O O . ASP A 1 140 ? 47.261 54.404 121.019 1.00 71.81 187 ASP A O 1
ATOM 927 N N . GLY A 1 141 ? 49.494 54.702 120.997 1.00 92.48 188 GLY A N 1
ATOM 928 C CA . GLY A 1 141 ? 49.796 53.361 121.452 1.00 92.79 188 GLY A CA 1
ATOM 929 C C . GLY A 1 141 ? 51.089 52.857 120.849 1.00 97.48 188 GLY A C 1
ATOM 930 O O . GLY A 1 141 ? 51.479 53.265 119.749 1.00 100.84 188 GLY A O 1
ATOM 931 N N . ARG A 1 142 ? 51.763 51.975 121.577 1.00 98.04 189 ARG A N 1
ATOM 932 C CA . ARG A 1 142 ? 53.005 51.397 121.093 1.00 105.70 189 ARG A CA 1
ATOM 933 C C . ARG A 1 142 ? 52.723 50.550 119.852 1.00 107.50 189 ARG A C 1
ATOM 934 O O . ARG A 1 142 ? 53.324 50.759 118.787 1.00 108.42 189 ARG A O 1
ATOM 942 N N . ARG A 1 143 ? 51.788 49.611 120.002 1.00 104.33 190 ARG A N 1
ATOM 943 C CA . ARG A 1 143 ? 51.444 48.656 118.950 1.00 105.57 190 ARG A CA 1
ATOM 944 C C . ARG A 1 143 ? 50.189 49.090 118.182 1.00 100.76 190 ARG A C 1
ATOM 945 O O . ARG A 1 143 ? 49.585 48.308 117.438 1.00 91.89 190 ARG A O 1
ATOM 953 N N . ASN A 1 144 ? 49.813 50.350 118.367 1.00 95.07 191 ASN A N 1
ATOM 954 C CA . ASN A 1 144 ? 48.771 50.975 117.563 1.00 90.22 191 ASN A CA 1
ATOM 955 C C . ASN A 1 144 ? 49.089 50.945 116.055 1.00 96.69 191 ASN A C 1
ATOM 956 O O . ASN A 1 144 ? 50.255 50.949 115.648 1.00 98.56 191 ASN A O 1
ATOM 961 N N . ALA A 1 145 ? 48.042 50.895 115.236 1.00 98.60 192 ALA A N 1
ATOM 962 C CA . ALA A 1 145 ? 48.162 51.035 113.783 1.00 97.05 192 ALA A CA 1
ATOM 963 C C . ALA A 1 145 ? 47.062 51.985 113.315 1.00 96.08 192 ALA A C 1
ATOM 964 O O . ALA A 1 145 ? 45.951 51.547 112.970 1.00 80.87 192 ALA A O 1
ATOM 966 N N . PRO A 1 146 ? 47.376 53.297 113.298 1.00 102.84 193 PRO A N 1
ATOM 967 C CA . PRO A 1 146 ? 46.342 54.342 113.264 1.00 101.70 193 PRO A CA 1
ATOM 968 C C . PRO A 1 146 ? 45.416 54.196 112.065 1.00 98.16 193 PRO A C 1
ATOM 969 O O . PRO A 1 146 ? 45.862 53.722 111.021 1.00 98.67 193 PRO A O 1
ATOM 973 N N . PRO A 1 147 ? 44.142 54.596 112.213 1.00 92.02 194 PRO A N 1
ATOM 974 C CA . PRO A 1 147 ? 43.238 54.598 111.059 1.00 96.17 194 PRO A CA 1
ATOM 975 C C . PRO A 1 147 ? 43.697 55.695 110.103 1.00 112.58 194 PRO A C 1
ATOM 976 O O . PRO A 1 147 ? 43.822 56.855 110.515 1.00 114.85 194 PRO A O 1
ATOM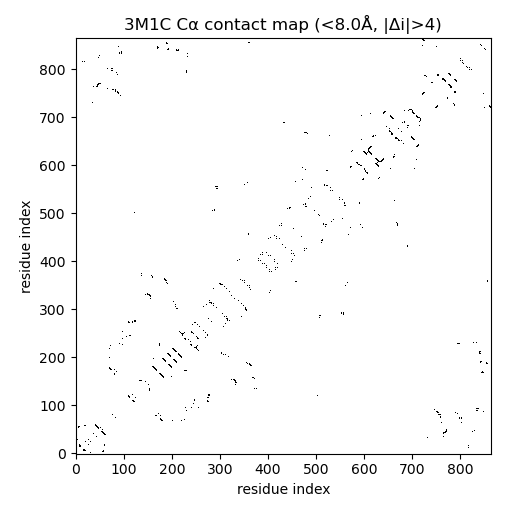 980 N N . PRO A 1 148 ? 43.946 55.339 108.833 1.00 115.34 195 PRO A N 1
ATOM 981 C CA . PRO A 1 148 ? 44.574 56.286 107.909 1.00 106.83 195 PRO A CA 1
ATOM 982 C C . PRO A 1 148 ? 43.569 57.355 107.529 1.00 104.44 195 PRO A C 1
ATOM 983 O O . PRO A 1 148 ? 42.365 57.131 107.661 1.00 107.39 195 PRO A O 1
ATOM 987 N N . GLY A 1 149 ? 44.048 58.501 107.068 1.00 100.48 196 GLY A N 1
ATOM 988 C CA . GLY A 1 149 ? 43.150 59.561 106.654 1.00 95.73 196 GLY A CA 1
ATOM 989 C C . GLY A 1 149 ? 42.683 59.366 105.227 1.00 85.63 196 GLY A C 1
ATOM 990 O O . GLY A 1 149 ? 43.353 58.700 104.433 1.00 86.81 196 GLY A O 1
ATOM 991 N N . PRO A 1 150 ? 41.520 59.933 104.888 1.00 70.90 197 PRO A N 1
ATOM 992 C CA . PRO A 1 150 ? 41.211 59.947 103.462 1.00 70.32 197 PRO A CA 1
ATOM 993 C C . PRO A 1 150 ? 42.361 60.668 102.756 1.00 86.22 197 PRO A C 1
ATOM 994 O O . PRO A 1 150 ? 42.757 61.752 103.203 1.00 89.25 197 PRO A O 1
ATOM 998 N N . PRO A 1 151 ? 42.906 60.069 101.681 1.00 86.91 198 PRO A N 1
ATOM 999 C CA . PRO A 1 151 ? 44.061 60.608 100.947 1.00 81.75 198 PRO A CA 1
ATOM 1000 C C . PRO A 1 151 ? 43.804 61.994 100.363 1.00 83.13 198 PRO A C 1
ATOM 1001 O O . PRO A 1 151 ? 42.656 62.408 100.226 1.00 80.99 198 PRO A O 1
ATOM 1005 N N . ALA A 1 152 ? 44.877 62.696 100.017 1.00 94.86 199 ALA A N 1
ATOM 1006 C CA . ALA A 1 152 ? 44.781 64.049 99.474 1.00 100.67 199 ALA A CA 1
ATOM 1007 C C . ALA A 1 152 ? 43.766 64.174 98.330 1.00 97.75 199 ALA A C 1
ATOM 1008 O O . ALA A 1 152 ? 43.830 63.438 97.335 1.00 88.56 199 ALA A O 1
ATOM 1010 N N . GLY A 1 153 ? 42.831 65.110 98.490 1.00 95.50 200 GLY A N 1
ATOM 1011 C CA . GLY A 1 153 ? 41.859 65.418 97.456 1.00 96.56 200 GLY A CA 1
ATOM 1012 C C . GLY A 1 153 ? 40.951 64.258 97.099 1.00 93.34 200 GLY A C 1
ATOM 1013 O O . GLY A 1 153 ? 40.704 63.984 95.917 1.00 84.34 200 GLY A O 1
ATOM 1014 N N . THR A 1 154 ? 40.473 63.558 98.126 1.00 95.66 201 THR A N 1
ATOM 1015 C CA . THR A 1 154 ? 39.422 62.562 97.948 1.00 89.71 201 THR A CA 1
ATOM 1016 C C . THR A 1 154 ? 38.103 63.146 98.425 1.00 84.38 201 THR A C 1
ATOM 1017 O O . THR A 1 154 ? 38.030 63.776 99.489 1.00 85.11 201 THR A O 1
ATOM 1021 N N . PRO A 1 155 ? 37.054 62.944 97.624 1.00 73.82 202 PRO A N 1
ATOM 1022 C CA . PRO A 1 155 ? 35.733 63.508 97.896 1.00 69.63 202 PRO A CA 1
ATOM 1023 C C . PRO A 1 155 ? 35.119 62.847 99.120 1.00 67.32 202 PRO A C 1
ATOM 1024 O O . PRO A 1 155 ? 35.559 61.773 99.542 1.00 70.20 202 PRO A O 1
ATOM 1028 N N . ARG A 1 156 ? 34.095 63.485 99.670 1.00 63.44 203 ARG A N 1
ATOM 1029 C CA . ARG A 1 156 ? 33.409 62.970 100.837 1.00 66.01 203 ARG A CA 1
ATOM 1030 C C . ARG A 1 156 ? 31.891 63.074 100.662 1.00 79.32 203 ARG A C 1
ATOM 1031 O O . ARG A 1 156 ? 31.269 64.008 101.166 1.00 89.30 203 ARG A O 1
ATOM 1039 N N . HIS A 1 157 ? 31.298 62.111 99.955 1.00 81.02 204 HIS A N 1
ATOM 1040 C CA . HIS A 1 157 ? 29.868 62.152 99.617 1.00 85.37 204 HIS A CA 1
ATOM 1041 C C . HIS A 1 157 ? 28.950 62.108 100.837 1.00 89.40 204 HIS A C 1
ATOM 1042 O O . HIS A 1 157 ? 29.394 61.812 101.949 1.00 86.33 204 HIS A O 1
ATOM 1049 N N . PRO A 1 158 ? 27.656 62.409 100.624 1.00 94.61 205 PRO A N 1
ATOM 1050 C CA . PRO A 1 158 ? 26.618 62.273 101.652 1.00 90.54 205 PRO A CA 1
ATOM 1051 C C . PRO A 1 158 ? 26.001 60.884 101.573 1.00 96.44 205 PRO A C 1
ATOM 1052 O O . PRO A 1 158 ? 26.091 60.235 100.530 1.00 99.19 205 PRO A O 1
ATOM 1056 N N . THR A 1 159 ? 25.380 60.437 102.658 1.00 93.93 206 THR A N 1
ATOM 1057 C CA . THR A 1 159 ? 24.738 59.130 102.691 1.00 84.70 206 THR A CA 1
ATOM 1058 C C . THR A 1 159 ? 23.360 59.184 102.054 1.00 92.29 206 THR A C 1
ATOM 1059 O O . THR A 1 159 ? 22.353 59.004 102.733 1.00 95.23 206 THR A O 1
ATOM 1063 N N . THR A 1 160 ? 23.320 59.442 100.751 1.00 97.27 207 THR A N 1
ATOM 1064 C CA . THR A 1 160 ? 22.063 59.581 100.016 1.00 95.90 207 THR A CA 1
ATOM 1065 C C . THR A 1 160 ? 22.310 59.213 98.552 1.00 101.24 207 THR A C 1
ATOM 1066 O O . THR A 1 160 ? 21.598 58.381 97.980 1.00 95.59 207 THR A O 1
ATOM 1070 N N . ASN A 1 161 ? 23.319 59.866 97.963 1.00 108.80 208 ASN A N 1
ATOM 1071 C CA . ASN A 1 161 ? 23.892 59.498 96.664 1.00 107.24 208 ASN A CA 1
ATOM 1072 C C . ASN A 1 161 ? 24.832 58.291 96.815 1.00 100.09 208 ASN A C 1
ATOM 1073 O O . ASN A 1 161 ? 26.010 58.355 96.438 1.00 103.56 208 ASN A O 1
ATOM 1078 N N . LEU A 1 162 ? 24.312 57.202 97.377 1.00 85.26 209 LEU A N 1
ATOM 1079 C CA . LEU A 1 162 ? 25.101 55.994 97.596 1.00 71.36 209 LEU A CA 1
ATOM 1080 C C . LEU A 1 162 ? 24.740 54.901 96.588 1.00 71.95 209 LEU A C 1
ATOM 1081 O O . LEU A 1 162 ? 23.667 54.302 96.666 1.00 76.79 209 LEU A O 1
ATOM 1086 N N . SER A 1 163 ? 25.642 54.642 95.644 1.00 67.62 210 SER A N 1
ATOM 1087 C CA . SER A 1 163 ? 25.380 53.686 94.568 1.00 78.59 210 SER A CA 1
ATOM 1088 C C . SER A 1 163 ? 25.984 52.320 94.850 1.00 79.23 210 SER A C 1
ATOM 1089 O O . SER A 1 163 ? 26.849 52.185 95.715 1.00 85.04 210 SER A O 1
ATOM 1092 N N . ILE A 1 164 ? 25.548 51.315 94.096 1.00 75.37 211 ILE A N 1
ATOM 1093 C CA . ILE A 1 164 ? 26.079 49.969 94.251 1.00 74.48 211 ILE A CA 1
ATOM 1094 C C . ILE A 1 164 ? 27.545 49.930 93.813 1.00 71.90 211 ILE A C 1
ATOM 1095 O O . ILE A 1 164 ? 28.319 49.061 94.231 1.00 60.93 211 ILE A O 1
ATOM 1100 N N . ALA A 1 165 ? 27.923 50.881 92.965 1.00 82.44 212 ALA A N 1
ATOM 1101 C CA . ALA A 1 165 ? 29.311 51.012 92.539 1.00 85.64 212 ALA A CA 1
ATOM 1102 C C . ALA A 1 165 ? 30.163 51.503 93.710 1.00 87.26 212 ALA A C 1
ATOM 1103 O O . ALA A 1 165 ? 31.238 50.960 93.986 1.00 78.96 212 ALA A O 1
ATOM 1105 N N . HIS A 1 166 ? 29.661 52.532 94.393 1.00 94.84 213 HIS A N 1
ATOM 1106 C CA . HIS A 1 166 ? 30.246 53.013 95.644 1.00 89.96 213 HIS A CA 1
ATOM 1107 C C . HIS A 1 166 ? 30.456 51.855 96.608 1.00 80.93 213 HIS A C 1
ATOM 1108 O O . HIS A 1 166 ? 31.538 51.691 97.171 1.00 81.65 213 HIS A O 1
ATOM 1115 N N . LEU A 1 167 ? 29.410 51.054 96.792 1.00 73.07 214 LEU A N 1
ATOM 1116 C CA . LEU A 1 167 ? 29.458 49.913 97.697 1.00 62.43 214 LEU A CA 1
ATOM 1117 C C . LEU A 1 167 ? 30.564 48.938 97.318 1.00 65.08 214 LEU A C 1
ATOM 1118 O O . LEU A 1 167 ? 31.161 48.321 98.190 1.00 66.27 214 LEU A O 1
ATOM 1123 N N . HIS A 1 168 ? 30.842 48.785 96.027 1.00 70.90 215 HIS A N 1
ATOM 1124 C CA . HIS A 1 168 ? 31.885 47.848 95.617 1.00 81.22 215 HIS A CA 1
ATOM 1125 C C . HIS A 1 168 ? 33.298 48.407 95.865 1.00 72.85 215 HIS A C 1
ATOM 1126 O O . HIS A 1 168 ? 34.157 47.728 96.429 1.00 69.46 215 HIS A O 1
ATOM 1133 N N . ASN A 1 169 ? 33.534 49.646 95.444 1.00 66.72 216 ASN A N 1
ATOM 1134 C CA . ASN A 1 169 ? 34.775 50.337 95.760 1.00 61.92 216 ASN A CA 1
ATOM 1135 C C . ASN A 1 169 ? 34.707 50.899 97.199 1.00 68.74 216 ASN A C 1
ATOM 1136 O O . ASN A 1 169 ? 35.274 51.951 97.497 1.00 77.37 216 ASN A O 1
ATOM 1141 N N . ALA A 1 170 ? 34.015 50.193 98.090 1.00 64.06 217 ALA A N 1
ATOM 1142 C CA . ALA A 1 170 ? 33.673 50.739 99.410 1.00 62.57 217 ALA A CA 1
ATOM 1143 C C . ALA A 1 170 ? 34.856 50.845 100.335 1.00 60.15 217 ALA A C 1
ATOM 1144 O O . ALA A 1 170 ? 34.787 51.524 101.364 1.00 59.37 217 ALA A O 1
ATOM 1146 N N . SER A 1 171 ? 35.930 50.152 99.989 1.00 51.67 218 SER A N 1
ATOM 1147 C CA . SER A 1 171 ? 37.112 50.197 100.821 1.00 52.86 218 SER A CA 1
ATOM 1148 C 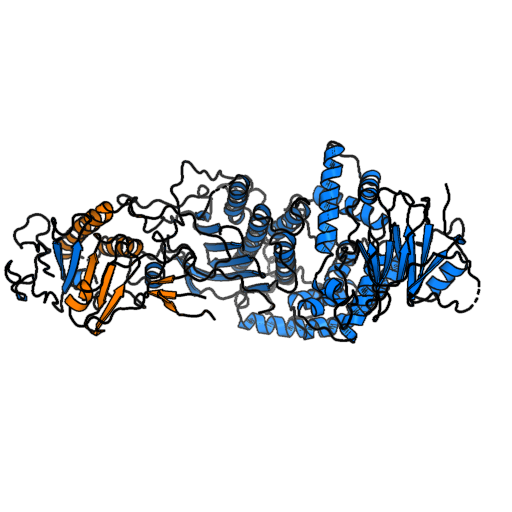C . SER A 1 171 ? 37.898 51.463 100.510 1.00 54.11 218 SER A C 1
ATOM 1149 O O . SER A 1 171 ? 38.992 51.656 101.024 1.00 57.38 218 SER A O 1
ATOM 1152 N N . VAL A 1 172 ? 37.335 52.325 99.665 1.00 54.88 219 VAL A N 1
ATOM 1153 C CA . VAL A 1 172 ? 38.048 53.517 99.194 1.00 64.72 219 VAL A CA 1
ATOM 1154 C C . VAL A 1 172 ? 37.085 54.655 98.914 1.00 64.95 219 VAL A C 1
ATOM 1155 O O . VAL A 1 172 ? 37.407 55.603 98.201 1.00 59.80 219 VAL A O 1
ATOM 1159 N N . THR A 1 173 ? 35.890 54.537 99.467 1.00 63.42 220 THR A N 1
ATOM 1160 C CA . THR A 1 173 ? 34.866 55.552 99.318 1.00 63.26 220 THR A CA 1
ATOM 1161 C C . THR A 1 173 ? 34.667 56.207 100.668 1.00 69.35 220 THR A C 1
ATOM 1162 O O . THR A 1 173 ? 34.338 55.537 101.640 1.00 69.00 220 THR A O 1
ATOM 1166 N N . TRP A 1 174 ? 34.861 57.514 100.734 1.00 74.42 221 TRP A N 1
ATOM 1167 C CA . TRP A 1 174 ? 34.780 58.204 102.013 1.00 65.56 221 TRP A CA 1
ATOM 1168 C C . TRP A 1 174 ? 33.500 59.019 102.192 1.00 54.55 221 TRP A C 1
ATOM 1169 O O . TRP A 1 174 ? 33.050 59.703 101.275 1.00 54.18 221 TRP A O 1
ATOM 1180 N N . LEU A 1 175 ? 32.908 58.931 103.378 1.00 51.16 222 LEU A N 1
ATOM 1181 C CA . LEU A 1 175 ? 31.788 59.795 103.730 1.00 53.22 222 LEU A CA 1
ATOM 1182 C C . LEU A 1 175 ? 32.251 60.814 104.768 1.00 57.49 222 LEU A C 1
ATOM 1183 O O . LEU A 1 175 ? 33.021 60.485 105.672 1.00 64.85 222 LEU A O 1
ATOM 1188 N N . ALA A 1 176 ? 31.802 62.055 104.636 1.00 51.49 223 ALA A N 1
ATOM 1189 C CA . ALA A 1 176 ? 32.176 63.071 105.609 1.00 61.44 223 ALA A CA 1
ATOM 1190 C C . ALA A 1 176 ? 31.410 62.828 106.901 1.00 62.43 223 ALA A C 1
ATOM 1191 O O . ALA A 1 176 ? 30.221 62.503 106.884 1.00 57.43 223 ALA A O 1
ATOM 1193 N N . ALA A 1 177 ? 32.097 62.967 108.026 1.00 60.99 224 ALA A N 1
ATOM 1194 C CA . ALA A 1 177 ? 31.492 62.587 109.281 1.00 62.74 224 ALA A CA 1
ATOM 1195 C C . ALA A 1 177 ? 30.477 63.629 109.711 1.00 67.51 224 ALA A C 1
ATOM 1196 O O . ALA A 1 177 ? 29.477 63.307 110.352 1.00 68.94 224 ALA A O 1
ATOM 1198 N N . ARG A 1 178 ? 30.729 64.879 109.345 1.00 74.64 225 ARG A N 1
ATOM 1199 C CA . ARG A 1 178 ? 29.845 65.954 109.765 1.00 86.31 225 ARG A CA 1
ATOM 1200 C C . ARG A 1 178 ? 28.470 65.783 109.146 1.00 87.48 225 ARG A C 1
ATOM 1201 O O . ARG A 1 178 ? 28.326 65.872 107.925 1.00 84.53 225 ARG A O 1
ATOM 1209 N N . GLY A 1 179 ? 27.474 65.532 109.999 1.00 85.81 226 GLY A N 1
ATOM 1210 C CA . GLY A 1 179 ? 26.091 65.385 109.573 1.00 80.89 226 GLY A CA 1
ATOM 1211 C C . GLY A 1 179 ? 25.668 63.935 109.445 1.00 74.58 226 GLY A C 1
ATOM 1212 O O . GLY A 1 179 ? 24.494 63.621 109.232 1.00 73.66 226 GLY A O 1
ATOM 1213 N N . LEU A 1 180 ? 26.646 63.046 109.557 1.00 63.95 227 LEU A N 1
ATOM 1214 C CA . LEU A 1 180 ? 26.388 61.623 109.600 1.00 52.63 227 LEU A CA 1
ATOM 1215 C C . LEU A 1 180 ? 26.563 61.185 111.047 1.00 54.81 227 LEU A C 1
ATOM 1216 O O . LEU A 1 180 ? 25.677 60.580 111.653 1.00 56.14 227 LEU A O 1
ATOM 1221 N N . LEU A 1 181 ? 27.720 61.515 111.601 1.00 56.50 228 LEU A N 1
ATOM 1222 C CA . LEU A 1 181 ? 27.979 61.315 113.015 1.00 51.43 228 LEU A CA 1
ATOM 1223 C C . LEU A 1 181 ? 26.998 62.130 113.846 1.00 56.38 228 LEU A C 1
ATOM 1224 O O . LEU A 1 181 ? 26.565 63.211 113.430 1.00 68.41 228 LEU A O 1
ATOM 1229 N N . ARG A 1 182 ? 26.651 61.613 115.020 1.00 52.23 229 ARG A N 1
ATOM 1230 C CA . ARG A 1 182 ? 25.825 62.352 115.963 1.00 55.98 229 ARG A CA 1
ATOM 1231 C C . ARG A 1 182 ? 26.537 63.679 116.255 1.00 61.68 229 ARG A C 1
ATOM 1232 O O . ARG A 1 182 ? 27.757 63.705 116.434 1.00 63.53 229 ARG A O 1
ATOM 1240 N N . THR A 1 183 ? 25.812 64.792 116.257 1.00 59.32 230 THR A N 1
ATOM 1241 C CA . THR A 1 183 ? 26.480 66.062 116.538 1.00 65.88 230 THR A CA 1
ATOM 1242 C C . THR A 1 183 ? 26.577 66.247 118.046 1.00 66.81 230 THR A C 1
ATOM 1243 O O . THR A 1 183 ? 25.577 66.125 118.752 1.00 72.45 230 THR A O 1
ATOM 1247 N N . PRO A 1 184 ? 27.795 66.519 118.548 1.00 60.93 231 PRO A N 1
ATOM 1248 C CA . PRO A 1 184 ? 28.019 66.519 120.005 1.00 54.85 231 PRO A CA 1
ATOM 1249 C C . PRO A 1 184 ? 27.119 67.551 120.664 1.00 59.58 231 PRO A C 1
ATOM 1250 O O . PRO A 1 184 ? 26.920 68.610 120.078 1.00 82.68 231 PRO A O 1
ATOM 1254 N N . GLY A 1 185 ? 26.572 67.258 121.834 1.00 46.26 232 GLY A N 1
ATOM 1255 C CA . GLY A 1 185 ? 25.791 68.238 122.574 1.00 54.11 232 GLY A CA 1
ATOM 1256 C C . GLY A 1 185 ? 25.963 67.975 124.057 1.00 59.06 232 GLY A C 1
ATOM 1257 O O . GLY A 1 185 ? 26.224 66.838 124.443 1.00 50.74 232 GLY A O 1
ATOM 1258 N N . ARG A 1 186 ? 25.829 68.992 124.906 1.00 67.33 233 ARG A N 1
ATOM 1259 C CA . ARG A 1 186 ? 26.163 68.755 126.313 1.00 60.61 233 ARG A CA 1
ATOM 1260 C C . ARG A 1 186 ? 25.314 67.644 126.956 1.00 52.86 233 ARG A C 1
ATOM 1261 O O . ARG A 1 186 ? 24.182 67.392 126.545 1.00 46.59 233 ARG A O 1
ATOM 1269 N N . TYR A 1 187 ? 25.905 66.960 127.934 1.00 48.14 234 TYR A N 1
ATOM 1270 C CA . TYR A 1 187 ? 25.317 65.775 128.547 1.00 52.79 234 TYR A CA 1
ATOM 1271 C C . TYR A 1 187 ? 25.952 65.533 129.911 1.00 53.99 234 TYR A C 1
ATOM 1272 O O . TYR A 1 187 ? 27.163 65.681 130.071 1.00 56.05 234 TYR A O 1
ATOM 1281 N N . VAL A 1 188 ? 25.146 65.142 130.890 1.00 41.28 235 VAL A N 1
ATOM 1282 C CA . VAL A 1 188 ? 25.675 64.853 132.215 1.00 33.10 235 VAL A CA 1
ATOM 1283 C C . VAL A 1 188 ? 25.659 63.355 132.512 1.00 40.93 235 VAL A C 1
ATOM 1284 O O . VAL A 1 188 ? 24.619 62.688 132.434 1.00 41.06 235 VAL A O 1
ATOM 1288 N N . TYR A 1 189 ? 26.832 62.830 132.846 1.00 47.46 236 TYR A N 1
ATOM 1289 C CA . TYR A 1 189 ? 26.989 61.406 133.104 1.00 49.51 236 TYR A CA 1
ATOM 1290 C C . TYR A 1 189 ? 26.930 61.130 134.608 1.00 54.73 236 TYR A C 1
ATOM 1291 O O . TYR A 1 189 ? 27.729 61.652 135.392 1.00 59.21 236 TYR A O 1
ATOM 1300 N N . LEU A 1 190 ? 25.963 60.315 135.004 1.00 45.64 237 LEU A N 1
ATOM 1301 C CA . LEU A 1 190 ? 25.852 59.913 136.385 1.00 52.86 237 LEU A CA 1
ATOM 1302 C C . LEU A 1 190 ? 26.382 58.498 136.522 1.00 50.32 237 LEU A C 1
ATOM 1303 O O . LEU A 1 190 ? 25.825 57.557 135.952 1.00 55.15 237 LEU A O 1
ATOM 1308 N N . SER A 1 191 ? 27.470 58.338 137.258 1.00 40.63 238 SER A N 1
ATOM 1309 C CA . SER A 1 191 ? 27.905 56.999 137.591 1.00 38.40 238 SER A CA 1
ATOM 1310 C C . SER A 1 191 ? 26.785 56.329 138.345 1.00 48.36 238 SER A C 1
ATOM 1311 O O . SER A 1 191 ? 26.155 56.960 139.188 1.00 60.90 238 SER A O 1
ATOM 1314 N N . PRO A 1 192 ? 26.528 55.048 138.046 1.00 48.32 239 PRO A N 1
ATOM 1315 C CA . PRO A 1 192 ? 25.512 54.217 138.725 1.00 41.99 239 PRO A CA 1
ATOM 1316 C C . PRO A 1 192 ? 25.819 53.989 140.212 1.00 47.38 239 PRO A C 1
ATOM 1317 O O . PRO A 1 192 ? 24.960 53.531 140.974 1.00 41.84 239 PRO A O 1
ATOM 1321 N N . SER A 1 193 ? 27.046 54.311 140.613 1.00 50.97 240 SER A N 1
ATOM 1322 C CA . SER A 1 193 ? 27.509 54.049 141.964 1.00 52.84 240 SER A CA 1
ATOM 1323 C C . SER A 1 193 ? 27.003 55.134 142.889 1.00 52.01 240 SER A C 1
ATOM 1324 O O . SER A 1 193 ? 26.939 54.946 144.100 1.00 47.09 240 SER A O 1
ATOM 1327 N N . ALA A 1 194 ? 26.653 56.272 142.292 1.00 47.35 241 ALA A N 1
ATOM 1328 C CA . ALA A 1 194 ? 26.281 57.477 143.022 1.00 40.63 241 ALA A CA 1
ATOM 1329 C C . ALA A 1 194 ? 27.368 57.839 144.010 1.00 36.56 241 ALA A C 1
ATOM 1330 O O . ALA A 1 194 ? 27.124 58.539 144.973 1.00 40.32 241 ALA A O 1
ATOM 1332 N N . SER A 1 195 ? 28.578 57.368 143.747 1.00 34.30 242 SER A N 1
ATOM 1333 C CA . SER A 1 195 ? 29.699 57.602 144.631 1.00 31.78 242 SER A CA 1
ATOM 1334 C C . SER A 1 195 ? 30.764 58.454 143.966 1.00 45.24 242 SER A C 1
ATOM 1335 O O . SER A 1 195 ? 31.924 58.424 144.368 1.00 51.24 242 SER A O 1
ATOM 1338 N N . THR A 1 196 ? 30.359 59.201 142.944 1.00 50.84 243 THR A N 1
ATOM 1339 C CA . THR A 1 196 ? 31.241 60.110 142.219 1.00 43.69 243 THR A CA 1
ATOM 1340 C C . THR A 1 196 ? 30.449 61.315 141.739 1.00 46.82 243 THR A C 1
ATOM 1341 O O . THR A 1 196 ? 29.262 61.213 141.425 1.00 51.35 243 THR A O 1
ATOM 1345 N N . TRP A 1 197 ? 31.104 62.464 141.685 1.00 44.67 244 TRP A N 1
ATOM 1346 C CA . TRP A 1 197 ? 30.446 63.662 141.204 1.00 51.02 244 TRP A CA 1
ATOM 1347 C C . TRP A 1 197 ? 29.996 63.428 139.767 1.00 51.17 244 TRP A C 1
ATOM 1348 O O . TRP A 1 197 ? 30.738 62.846 138.982 1.00 54.80 244 TRP A O 1
ATOM 1359 N N . PRO A 1 198 ? 28.786 63.883 139.411 1.00 44.69 245 PRO A N 1
ATOM 1360 C CA . PRO A 1 198 ? 28.368 63.873 138.007 1.00 44.41 245 PRO A CA 1
ATOM 1361 C C . PRO A 1 198 ? 29.433 64.524 137.136 1.00 52.54 245 PRO A C 1
ATOM 1362 O O . PRO A 1 198 ? 30.005 65.529 137.569 1.00 51.58 245 PRO A O 1
ATOM 1366 N N . VAL A 1 199 ? 29.699 63.965 135.951 1.00 58.77 246 VAL A N 1
ATOM 1367 C CA . VAL A 1 199 ? 30.640 64.569 134.990 1.00 61.88 246 VAL A CA 1
ATOM 1368 C C . VAL A 1 199 ? 29.912 65.202 133.807 1.00 57.62 246 VAL A C 1
ATOM 1369 O O . VAL A 1 199 ? 29.091 64.550 133.160 1.00 60.16 246 VAL A O 1
ATOM 1373 N N . GLY A 1 200 ? 30.225 66.462 133.517 1.00 54.97 247 GLY A N 1
ATOM 1374 C CA . GLY A 1 200 ? 29.638 67.152 132.380 1.00 58.51 247 GLY A CA 1
ATOM 1375 C C . GLY A 1 200 ? 30.475 67.006 131.124 1.00 57.92 247 GLY A C 1
ATOM 1376 O O . GLY A 1 200 ? 31.669 67.318 131.120 1.00 61.82 247 GLY A O 1
ATOM 1377 N N . VAL A 1 201 ? 29.844 66.534 130.051 1.00 51.82 248 VAL A N 1
ATOM 1378 C CA . VAL A 1 201 ? 30.563 66.188 128.833 1.00 50.14 248 VAL A CA 1
ATOM 1379 C C . VAL A 1 201 ? 29.806 66.587 127.584 1.00 55.71 248 VAL A C 1
ATOM 1380 O O . VAL A 1 201 ? 28.638 66.973 127.639 1.00 55.26 248 VAL A O 1
ATOM 1384 N N . TRP A 1 202 ? 30.501 66.477 126.455 1.00 62.08 249 TRP A N 1
ATOM 1385 C CA . TRP A 1 202 ? 29.908 66.596 125.134 1.00 54.96 249 TRP A CA 1
ATOM 1386 C C . TRP A 1 202 ? 29.789 65.200 124.579 1.00 56.31 249 TRP A C 1
ATOM 1387 O O . TRP A 1 202 ? 30.773 64.602 124.168 1.00 53.43 249 TRP A O 1
ATOM 1398 N N . THR A 1 203 ? 28.586 64.656 124.579 1.00 59.38 250 THR A N 1
ATOM 1399 C CA . THR A 1 203 ? 28.461 63.267 124.207 1.00 57.25 250 THR A CA 1
ATOM 1400 C C . THR A 1 203 ? 28.539 63.090 122.705 1.00 55.40 250 THR A C 1
ATOM 1401 O O . THR A 1 203 ? 28.083 63.933 121.937 1.00 65.55 250 THR A O 1
ATOM 1405 N N . THR A 1 204 ? 29.151 61.987 122.301 1.00 42.82 251 THR A N 1
ATOM 1406 C CA . THR A 1 204 ? 29.290 61.655 120.904 1.00 36.28 251 THR A CA 1
ATOM 1407 C C . THR A 1 204 ? 28.475 60.404 120.632 1.00 42.09 251 THR A C 1
ATOM 1408 O O . THR A 1 204 ? 28.722 59.680 119.666 1.00 45.90 251 THR A O 1
ATOM 1412 N N . GLY A 1 205 ? 27.490 60.166 121.491 1.00 45.89 252 GLY A N 1
ATOM 1413 C CA . GLY A 1 205 ? 26.670 58.972 121.401 1.00 53.63 252 GLY A CA 1
ATOM 1414 C C . GLY A 1 205 ? 27.092 57.865 122.356 1.00 47.65 252 GLY A C 1
ATOM 1415 O O . GLY A 1 205 ? 27.778 58.104 123.342 1.00 42.91 252 GLY A O 1
ATOM 1416 N N . GLY A 1 206 ? 26.676 56.641 122.062 1.00 49.24 253 GLY A N 1
ATOM 1417 C CA . GLY A 1 206 ? 27.033 55.516 122.891 1.00 48.94 253 GLY A CA 1
ATOM 1418 C C . GLY A 1 206 ? 26.819 54.189 122.196 1.00 56.73 253 GLY A C 1
ATOM 1419 O O . GLY A 1 206 ? 26.305 54.124 121.081 1.00 56.84 253 GLY A O 1
ATOM 1420 N N . LEU A 1 207 ? 27.237 53.127 122.873 1.00 54.64 254 LEU A N 1
ATOM 1421 C CA . LEU A 1 207 ? 26.990 51.767 122.439 1.00 44.85 254 LEU A CA 1
ATOM 1422 C C . LEU A 1 207 ? 26.466 51.012 123.644 1.00 41.16 254 LEU A C 1
ATOM 1423 O O . LEU A 1 207 ? 27.069 51.072 124.705 1.00 52.26 254 LEU A O 1
ATOM 1428 N N . ALA A 1 208 ? 25.344 50.315 123.504 1.00 36.48 255 ALA A N 1
ATOM 1429 C CA . ALA A 1 208 ? 24.862 49.450 124.592 1.00 39.06 255 ALA A CA 1
ATOM 1430 C C . ALA A 1 208 ? 24.395 48.106 124.063 1.00 49.52 255 ALA A C 1
ATOM 1431 O O . ALA A 1 208 ? 23.842 48.029 122.966 1.00 59.97 255 ALA A O 1
ATOM 1433 N N . PHE A 1 209 ? 24.619 47.051 124.842 1.00 43.56 256 PHE A N 1
ATOM 1434 C CA . PHE A 1 209 ? 24.158 45.716 124.468 1.00 39.49 256 PHE A CA 1
ATOM 1435 C C . PHE A 1 209 ? 23.969 44.811 125.665 1.00 38.40 256 PHE A C 1
ATOM 1436 O O . PHE A 1 209 ? 24.562 45.022 126.711 1.00 39.74 256 PHE A O 1
ATOM 1444 N N . GLY A 1 210 ? 23.138 43.796 125.504 1.00 39.09 257 GLY A N 1
ATOM 1445 C CA . GLY A 1 210 ? 22.954 42.830 126.562 1.00 36.44 257 GLY A CA 1
ATOM 1446 C C . GLY A 1 210 ? 21.995 41.724 126.191 1.00 39.10 257 GLY A C 1
ATOM 1447 O O . GLY A 1 210 ? 21.533 41.631 125.052 1.00 33.45 257 GLY A O 1
ATOM 1448 N N . CYS A 1 211 ? 21.707 40.877 127.172 1.00 36.49 258 CYS A N 1
ATOM 1449 C CA . CYS A 1 211 ? 20.729 39.820 127.012 1.00 29.82 258 CYS A CA 1
ATOM 1450 C C . CYS A 1 211 ? 19.943 39.654 128.298 1.00 36.89 258 CYS A C 1
ATOM 1451 O O . CYS A 1 211 ? 19.939 40.542 129.150 1.00 53.48 258 CYS A O 1
ATOM 1454 N N . ASP A 1 212 ? 19.293 38.510 128.455 1.00 36.99 259 ASP A N 1
ATOM 1455 C CA . ASP A 1 212 ? 18.507 38.244 129.652 1.00 39.10 259 ASP A CA 1
ATOM 1456 C C . ASP A 1 212 ? 19.353 37.956 130.891 1.00 41.59 259 ASP A C 1
ATOM 1457 O O . ASP A 1 212 ? 18.831 37.548 131.932 1.00 56.18 259 ASP A O 1
ATOM 1462 N N . ALA A 1 213 ? 20.656 38.196 130.794 1.00 35.78 260 ALA A N 1
ATOM 1463 C CA . ALA A 1 213 ? 21.564 37.900 131.900 1.00 31.14 260 ALA A CA 1
ATOM 1464 C C . ALA A 1 213 ? 22.815 38.777 131.913 1.00 35.00 260 ALA A C 1
ATOM 1465 O O . ALA A 1 213 ? 23.814 38.432 132.547 1.00 46.69 260 ALA A O 1
ATOM 1467 N N . ALA A 1 214 ? 22.775 39.901 131.208 1.00 29.59 261 ALA A N 1
ATOM 1468 C CA . ALA A 1 214 ? 23.878 40.857 131.260 1.00 33.52 261 ALA A CA 1
ATOM 1469 C C . ALA A 1 214 ? 23.552 42.136 130.507 1.00 38.70 261 ALA A C 1
ATOM 1470 O O . ALA A 1 214 ? 22.834 42.105 129.499 1.00 37.07 261 ALA A O 1
ATOM 1472 N N . LEU A 1 215 ? 24.059 43.259 131.013 1.00 31.31 262 LEU A N 1
ATOM 1473 C CA . LEU A 1 215 ? 23.855 44.536 130.350 1.00 37.75 262 LEU A CA 1
ATOM 1474 C C . LEU A 1 215 ? 25.083 45.390 130.432 1.00 38.51 262 LEU A C 1
ATOM 1475 O O . LEU A 1 215 ? 25.519 45.738 131.525 1.00 37.87 262 LEU A O 1
ATOM 1480 N N . VAL A 1 216 ? 25.632 45.739 129.272 1.00 34.82 263 VAL A N 1
ATOM 1481 C CA . VAL A 1 216 ? 26.750 46.668 129.221 1.00 38.93 263 VAL A CA 1
ATOM 1482 C C . VAL A 1 216 ? 26.344 47.942 128.498 1.00 31.99 263 VAL A C 1
ATOM 1483 O O . VAL A 1 216 ? 25.631 47.907 127.509 1.00 37.57 263 VAL A O 1
ATOM 1487 N N . ARG A 1 217 ? 26.776 49.071 129.039 1.00 30.46 264 ARG A N 1
ATOM 1488 C CA . ARG A 1 217 ? 26.398 50.355 128.506 1.00 31.63 264 ARG A CA 1
ATOM 1489 C C . ARG A 1 217 ? 27.595 51.300 128.552 1.00 37.66 264 ARG A C 1
ATOM 1490 O O . ARG A 1 217 ? 28.144 51.599 129.621 1.00 34.61 264 ARG A O 1
ATOM 1498 N N . ALA A 1 218 ? 27.993 51.747 127.365 1.00 30.69 265 ALA A N 1
ATOM 1499 C CA . ALA A 1 218 ? 29.084 52.695 127.182 1.00 26.98 265 ALA A CA 1
ATOM 1500 C C . ALA A 1 218 ? 28.527 54.039 126.759 1.00 32.98 265 ALA A C 1
ATOM 1501 O O . ALA A 1 218 ? 27.638 54.121 125.912 1.00 43.91 265 ALA A O 1
ATOM 1503 N N . ARG A 1 219 ? 29.053 55.103 127.337 1.00 26.60 266 ARG A N 1
ATOM 1504 C CA . ARG A 1 219 ? 28.661 56.428 126.916 1.00 31.85 266 ARG A CA 1
ATOM 1505 C C . ARG A 1 219 ? 29.906 57.162 126.444 1.00 38.41 266 ARG A C 1
ATOM 1506 O O . ARG A 1 219 ? 30.848 57.340 127.213 1.00 44.98 266 ARG A O 1
ATOM 1514 N N . TYR A 1 220 ? 29.896 57.625 125.208 1.00 31.26 267 TYR A N 1
ATOM 1515 C CA . TYR A 1 220 ? 31.035 58.318 124.657 1.00 41.80 267 TYR A CA 1
ATOM 1516 C C . TYR A 1 220 ? 30.840 59.810 124.702 1.00 49.77 267 TYR A C 1
ATOM 1517 O O . TYR A 1 220 ? 29.744 60.308 124.548 1.00 43.72 267 TYR A O 1
ATOM 1526 N N . GLY A 1 221 ? 31.924 60.520 124.949 1.00 52.48 268 GLY A N 1
ATOM 1527 C CA . GLY A 1 221 ? 31.913 61.963 124.987 1.00 52.18 268 GLY A CA 1
ATOM 1528 C C . GLY A 1 221 ? 33.228 62.383 124.397 1.00 57.07 268 GLY A C 1
ATOM 1529 O O . GLY A 1 221 ? 34.123 61.565 124.305 1.00 55.65 268 GLY A O 1
ATOM 1530 N N . LYS A 1 222 ? 33.370 63.629 123.980 1.00 69.21 269 LYS A N 1
ATOM 1531 C CA . LYS A 1 222 ? 34.662 64.015 123.463 1.00 72.60 269 LYS A CA 1
ATOM 1532 C C . LYS A 1 222 ? 35.573 63.989 124.656 1.00 69.10 269 LYS A C 1
ATOM 1533 O O . LYS A 1 222 ? 35.328 64.665 125.632 1.00 85.59 269 LYS A O 1
ATOM 1539 N N . GLY A 1 223 ? 36.640 63.219 124.570 1.00 48.44 270 GLY A N 1
ATOM 1540 C CA . GLY A 1 223 ? 37.598 63.141 125.645 1.00 39.43 270 GLY A CA 1
ATOM 1541 C C . GLY A 1 223 ? 37.161 62.250 126.775 1.00 48.61 270 GLY A C 1
ATOM 1542 O O . GLY A 1 223 ? 37.848 62.152 127.769 1.00 50.18 270 GLY A O 1
ATOM 1543 N N . PHE A 1 224 ? 36.021 61.596 126.638 1.00 52.94 271 PHE A N 1
ATOM 1544 C CA . PHE A 1 224 ? 35.533 60.769 127.729 1.00 41.70 271 PHE A CA 1
ATOM 1545 C C . PHE A 1 224 ? 34.738 59.542 127.333 1.00 40.61 271 PHE A C 1
ATOM 1546 O O . PHE A 1 224 ? 34.023 59.554 126.353 1.00 43.88 271 PHE A O 1
ATOM 1554 N N . MET A 1 225 ? 34.873 58.486 128.125 1.00 39.74 272 MET A N 1
ATOM 1555 C CA . MET A 1 225 ? 34.034 57.310 128.022 1.00 42.05 272 MET A CA 1
ATOM 1556 C C . MET A 1 225 ? 33.509 56.863 129.374 1.00 38.47 272 MET A C 1
ATOM 1557 O O . MET A 1 225 ? 34.253 56.760 130.315 1.00 41.86 272 MET A O 1
ATOM 1562 N N . GLY A 1 226 ? 32.222 56.569 129.446 1.00 38.87 273 GLY A N 1
ATOM 1563 C CA . GLY A 1 226 ? 31.605 56.015 130.638 1.00 40.33 273 GLY A CA 1
ATOM 1564 C C . GLY A 1 226 ? 31.104 54.610 130.370 1.00 40.54 273 GLY A C 1
ATOM 1565 O O . GLY A 1 226 ? 30.226 54.398 129.539 1.00 50.05 273 GLY A O 1
ATOM 1566 N N . LEU A 1 227 ? 31.654 53.639 131.077 1.00 29.31 274 LEU A N 1
ATOM 1567 C CA . LEU A 1 227 ? 31.363 52.257 130.755 1.00 35.93 274 LEU A CA 1
ATOM 1568 C C . LEU A 1 227 ? 30.953 51.429 131.964 1.00 37.98 274 LEU A C 1
ATOM 1569 O O . LEU A 1 227 ? 31.712 51.302 132.917 1.00 24.01 274 LEU A O 1
ATOM 1574 N N . VAL A 1 228 ? 29.751 50.859 131.912 1.00 45.94 275 VAL A N 1
ATOM 1575 C CA . VAL A 1 228 ? 29.287 49.937 132.943 1.00 36.30 275 VAL A CA 1
ATOM 1576 C C . VAL A 1 228 ? 29.093 48.550 132.342 1.00 36.77 275 VAL A C 1
ATOM 1577 O O . VAL A 1 228 ? 28.333 48.389 131.386 1.00 32.87 275 VAL A O 1
ATOM 1581 N N . ILE A 1 229 ? 29.772 47.555 132.904 1.00 31.42 276 ILE A N 1
ATOM 1582 C CA . ILE A 1 229 ? 29.515 46.162 132.568 1.00 32.23 276 ILE A CA 1
ATOM 1583 C C . ILE A 1 229 ? 28.751 45.468 133.699 1.00 41.65 276 ILE A C 1
ATOM 1584 O O . ILE A 1 229 ? 29.239 45.409 134.822 1.00 51.80 276 ILE A O 1
ATOM 1589 N N . SER A 1 230 ? 27.558 44.946 133.430 1.00 33.89 277 SER A N 1
ATOM 1590 C CA . SER A 1 230 ? 26.840 44.225 134.480 1.00 31.04 277 SER A CA 1
ATOM 1591 C C . SER A 1 230 ? 26.418 42.845 134.031 1.00 24.06 277 SER A C 1
ATOM 1592 O O . SER A 1 230 ? 26.124 42.634 132.874 1.00 27.74 277 SER A O 1
ATOM 1595 N N . MET A 1 231 ? 26.387 41.914 134.973 1.00 27.36 278 MET A N 1
ATOM 1596 C CA . MET A 1 231 ? 26.023 40.524 134.716 1.00 26.31 278 MET A CA 1
ATOM 1597 C C . MET A 1 231 ? 25.001 40.053 135.736 1.00 27.11 278 MET A C 1
ATOM 1598 O O . MET A 1 231 ? 24.903 40.619 136.807 1.00 31.83 278 MET A O 1
ATOM 1603 N N . ARG A 1 232 ? 24.228 39.025 135.412 1.00 41.15 279 ARG A N 1
ATOM 1604 C CA . ARG A 1 232 ? 23.184 38.578 136.331 1.00 40.55 279 ARG A CA 1
ATOM 1605 C C . ARG A 1 232 ? 23.747 38.155 137.683 1.00 44.34 279 ARG A C 1
ATOM 1606 O O . ARG A 1 232 ? 23.306 38.649 138.712 1.00 44.30 279 ARG A O 1
ATOM 1614 N N . ASP A 1 233 ? 24.720 37.249 137.675 1.00 49.67 280 ASP A N 1
ATOM 1615 C CA . ASP A 1 233 ? 25.189 36.615 138.904 1.00 53.84 280 ASP A CA 1
ATOM 1616 C C . ASP A 1 233 ? 26.557 37.112 139.398 1.00 52.20 280 ASP A C 1
ATOM 1617 O O . ASP A 1 233 ? 27.274 36.388 140.094 1.00 47.55 280 ASP A O 1
ATOM 1622 N N . SER A 1 234 ? 26.924 38.336 139.033 1.00 49.15 281 SER A N 1
ATOM 1623 C CA . SER A 1 234 ? 28.260 38.844 139.319 1.00 39.41 281 SER A CA 1
ATOM 1624 C C . SER A 1 234 ? 28.102 40.295 139.600 1.00 43.40 281 SER A C 1
ATOM 1625 O O . SER A 1 234 ? 27.166 40.922 139.097 1.00 39.83 281 SER A O 1
ATOM 1628 N N . PRO A 1 235 ? 29.007 40.845 140.416 1.00 43.47 282 PRO A N 1
ATOM 1629 C CA . PRO A 1 235 ? 28.952 42.282 140.691 1.00 43.45 282 PRO A CA 1
ATOM 1630 C C . PRO A 1 235 ? 29.383 43.055 139.453 1.00 37.49 282 PRO A C 1
ATOM 1631 O O . PRO A 1 235 ? 30.062 42.492 138.580 1.00 33.27 282 PRO A O 1
ATOM 1635 N N . PRO A 1 236 ? 28.960 44.319 139.357 1.00 31.10 283 PRO A N 1
ATOM 1636 C CA . PRO A 1 236 ? 29.247 45.152 138.194 1.00 26.57 283 PRO A CA 1
ATOM 1637 C C . PRO A 1 236 ? 30.678 45.605 138.220 1.00 36.34 283 PRO A C 1
ATOM 1638 O O . PRO A 1 236 ? 31.406 45.343 139.176 1.00 47.49 283 PRO A O 1
ATOM 1642 N N . ALA A 1 237 ? 31.058 46.292 137.153 1.00 39.86 284 ALA A N 1
ATOM 1643 C CA . ALA A 1 237 ? 32.380 46.849 136.971 1.00 38.26 284 ALA A CA 1
ATOM 1644 C C . ALA A 1 237 ? 32.157 48.214 136.363 1.00 40.85 284 ALA A C 1
ATOM 1645 O O . ALA A 1 237 ? 31.303 48.371 135.505 1.00 42.14 284 ALA A O 1
ATOM 1647 N N . GLU A 1 238 ? 32.903 49.217 136.796 1.00 53.44 285 GLU A N 1
ATOM 1648 C CA . GLU A 1 238 ? 32.791 50.510 136.138 1.00 49.40 285 GLU A CA 1
ATOM 1649 C C . GLU A 1 238 ? 34.156 51.119 135.822 1.00 47.62 285 GLU A C 1
ATOM 1650 O O . GLU A 1 238 ? 35.068 51.099 136.647 1.00 60.56 285 GLU A O 1
ATOM 1656 N N . ILE A 1 239 ? 34.278 51.633 134.601 1.00 35.44 286 ILE A N 1
ATOM 1657 C CA . ILE A 1 239 ? 35.454 52.329 134.100 1.00 26.56 286 ILE A CA 1
ATOM 1658 C C . ILE A 1 239 ? 34.984 53.727 133.704 1.00 40.76 286 ILE A C 1
ATOM 1659 O O . ILE A 1 239 ? 33.952 53.851 133.039 1.00 47.07 286 ILE A O 1
ATOM 1664 N N . ILE A 1 240 ? 35.697 54.772 134.135 1.00 42.95 287 ILE A N 1
ATOM 1665 C CA . ILE A 1 240 ? 35.471 56.136 133.627 1.00 37.31 287 ILE A CA 1
ATOM 1666 C C . ILE A 1 240 ? 36.754 56.726 133.013 1.00 45.24 287 ILE A C 1
ATOM 1667 O O . ILE A 1 240 ? 37.749 56.928 133.704 1.00 53.71 287 ILE A O 1
ATOM 1672 N N . VAL A 1 241 ? 36.727 56.979 131.710 1.00 43.22 288 VAL A N 1
ATOM 1673 C CA . VAL A 1 241 ? 37.895 57.468 130.982 1.00 48.40 288 VAL A CA 1
ATOM 1674 C C . VAL A 1 241 ? 37.773 58.972 130.779 1.00 50.25 288 VAL A C 1
ATOM 1675 O O . VAL A 1 241 ? 36.742 59.454 130.326 1.00 60.95 288 VAL A O 1
ATOM 1679 N N . VAL A 1 242 ? 38.824 59.713 131.115 1.00 50.09 289 VAL A N 1
ATOM 1680 C CA . VAL A 1 242 ? 38.786 61.176 131.071 1.00 53.45 289 VAL A CA 1
ATOM 1681 C C . VAL A 1 242 ? 40.138 61.719 130.617 1.00 49.58 289 VAL A C 1
ATOM 1682 O O . VAL A 1 242 ? 41.127 61.003 130.684 1.00 44.59 289 VAL A O 1
ATOM 1686 N N . PRO A 1 243 ? 40.190 62.994 130.181 1.00 57.21 290 PRO A N 1
ATOM 1687 C CA . PRO A 1 243 ? 41.458 63.651 129.812 1.00 54.93 290 PRO A CA 1
ATOM 1688 C C . PRO A 1 243 ? 42.526 63.444 130.895 1.00 56.27 290 PRO A C 1
ATOM 1689 O O . PRO A 1 243 ? 42.175 63.422 132.072 1.00 58.29 290 PRO A O 1
ATOM 1693 N N . ALA A 1 244 ? 43.796 63.313 130.521 1.00 51.34 291 ALA A N 1
ATOM 1694 C CA . ALA A 1 244 ? 44.842 62.928 131.482 1.00 52.87 291 ALA A CA 1
ATOM 1695 C C . ALA A 1 244 ? 45.005 63.847 132.703 1.00 61.39 291 ALA A C 1
ATOM 1696 O O . ALA A 1 244 ? 45.493 63.426 133.751 1.00 56.13 291 ALA A O 1
ATOM 1698 N N . ASP A 1 245 ? 44.599 65.101 132.567 1.00 76.25 292 ASP A N 1
ATOM 1699 C CA . ASP A 1 245 ? 44.807 66.077 133.632 1.00 80.93 292 ASP A CA 1
ATOM 1700 C C . ASP A 1 245 ? 43.627 66.190 134.604 1.00 71.25 292 ASP A C 1
ATOM 1701 O O . ASP A 1 245 ? 43.654 67.014 135.527 1.00 67.86 292 ASP A O 1
ATOM 1706 N N . LYS A 1 246 ? 42.600 65.366 134.398 1.00 64.19 293 LYS A N 1
ATOM 1707 C CA . LYS A 1 246 ? 41.435 65.373 135.276 1.00 64.57 293 LYS A CA 1
ATOM 1708 C C . LYS A 1 246 ? 41.605 64.346 136.389 1.00 66.31 293 LYS A C 1
ATOM 1709 O O . LYS A 1 246 ? 42.421 63.424 136.276 1.00 65.11 293 LYS A O 1
ATOM 1715 N N . THR A 1 247 ? 40.848 64.528 137.470 1.00 62.69 294 THR A N 1
ATOM 1716 C CA . THR A 1 247 ? 40.954 63.674 138.651 1.00 56.97 294 THR A CA 1
ATOM 1717 C C . THR A 1 247 ? 39.594 63.526 139.317 1.00 53.90 294 THR A C 1
ATOM 1718 O O . THR A 1 247 ? 38.960 64.518 139.677 1.00 66.84 294 THR A O 1
ATOM 1722 N N . LEU A 1 248 ? 39.162 62.282 139.491 1.00 39.04 295 LEU A N 1
ATOM 1723 C CA . LEU A 1 248 ? 37.836 61.984 139.999 1.00 38.84 295 LEU A CA 1
ATOM 1724 C C . LEU A 1 248 ? 37.911 61.419 141.401 1.00 48.73 295 LEU A C 1
ATOM 1725 O O . LEU A 1 248 ? 38.551 60.383 141.623 1.00 46.32 295 LEU A O 1
ATOM 1730 N N . ALA A 1 249 ? 37.245 62.087 142.343 1.00 55.34 296 ALA A N 1
ATOM 1731 C CA . ALA A 1 249 ? 37.285 61.655 143.737 1.00 59.98 296 ALA A CA 1
ATOM 1732 C C . ALA A 1 249 ? 36.141 60.713 144.013 1.00 57.52 296 ALA A C 1
ATOM 1733 O O . ALA A 1 249 ? 35.135 60.748 143.303 1.00 51.40 296 ALA A O 1
ATOM 1735 N N . ARG A 1 250 ? 36.292 59.871 145.034 1.00 56.72 297 ARG A N 1
ATOM 1736 C CA . ARG A 1 250 ? 35.147 59.125 145.537 1.00 62.68 297 ARG A CA 1
ATOM 1737 C C . ARG A 1 250 ? 34.365 60.010 146.507 1.00 61.08 297 ARG A C 1
ATOM 1738 O O . ARG A 1 250 ? 34.907 60.569 147.471 1.00 59.67 297 ARG A O 1
ATOM 1746 N N . VAL A 1 251 ? 33.080 60.148 146.227 1.00 52.29 298 VAL A N 1
ATOM 1747 C CA . VAL A 1 251 ? 32.281 61.149 146.889 1.00 49.35 298 VAL A CA 1
ATOM 1748 C C . VAL A 1 251 ? 31.320 60.546 147.893 1.00 54.56 298 VAL A C 1
ATOM 1749 O O . VAL A 1 251 ? 30.635 59.551 147.609 1.00 44.01 298 VAL A O 1
ATOM 1753 N N . GLY A 1 252 ? 31.304 61.145 149.083 1.00 57.10 299 GLY A N 1
ATOM 1754 C CA . GLY A 1 252 ? 30.332 60.799 150.094 1.00 55.93 299 GLY A CA 1
ATOM 1755 C C . GLY A 1 252 ? 30.819 59.899 151.210 1.00 56.17 299 GLY A C 1
ATOM 1756 O O . GLY A 1 252 ? 30.052 59.589 152.121 1.00 56.47 299 GLY A O 1
ATOM 1757 N N . ASN A 1 253 ? 32.073 59.466 151.160 1.00 57.72 300 ASN A N 1
ATOM 1758 C CA . ASN A 1 253 ? 32.590 58.666 152.263 1.00 56.56 300 ASN A CA 1
ATOM 1759 C C . ASN A 1 253 ? 33.081 59.572 153.393 1.00 55.96 300 ASN A C 1
ATOM 1760 O O . ASN A 1 253 ? 34.024 60.330 153.202 1.00 63.15 300 ASN A O 1
ATOM 1765 N N . PRO A 1 254 ? 32.433 59.509 154.569 1.00 51.06 301 PRO A N 1
ATOM 1766 C CA . PRO A 1 254 ? 32.731 60.491 155.621 1.00 55.18 301 PRO A CA 1
ATOM 1767 C C . PRO A 1 254 ? 34.177 60.424 156.121 1.00 62.88 301 PRO A C 1
ATOM 1768 O O . PRO A 1 254 ? 34.675 61.417 156.659 1.00 55.01 301 PRO A O 1
ATOM 1772 N N . THR A 1 255 ? 34.836 59.279 155.932 1.00 65.79 302 THR A N 1
ATOM 1773 C CA . THR A 1 255 ? 36.190 59.061 156.449 1.00 67.62 302 THR A CA 1
ATOM 1774 C C . THR A 1 255 ? 37.266 59.832 155.673 1.00 67.45 302 THR A C 1
ATOM 1775 O O . THR A 1 255 ? 38.431 59.885 156.085 1.00 61.79 302 THR A O 1
ATOM 1779 N N . ASP A 1 256 ? 36.871 60.416 154.546 1.00 69.31 303 ASP A N 1
ATOM 1780 C CA . ASP A 1 256 ? 37.762 61.265 153.767 1.00 76.49 303 ASP A CA 1
ATOM 1781 C C . ASP A 1 256 ? 37.378 62.725 153.993 1.00 81.03 303 ASP A C 1
ATOM 1782 O O . ASP A 1 256 ? 37.100 63.452 153.038 1.00 87.17 303 ASP A O 1
ATOM 1787 N N . GLU A 1 257 ? 37.337 63.170 155.242 1.00 111.43 304 GLU A N 1
ATOM 1788 C CA . GLU A 1 257 ? 36.922 64.545 155.482 1.00 123.48 304 GLU A CA 1
ATOM 1789 C C . GLU A 1 257 ? 37.991 65.562 155.081 1.00 130.49 304 GLU A C 1
ATOM 1790 O O . GLU A 1 257 ? 37.666 66.621 154.545 1.00 135.61 304 GLU A O 1
ATOM 1796 N N . ASN A 1 258 ? 39.258 65.226 155.318 1.00 129.82 305 ASN A N 1
ATOM 1797 C CA . ASN A 1 258 ? 40.381 66.091 154.938 1.00 125.05 305 ASN A CA 1
ATOM 1798 C C . ASN A 1 258 ? 40.509 66.316 153.416 1.00 123.07 305 ASN A C 1
ATOM 1799 O O . ASN A 1 258 ? 40.379 67.445 152.930 1.00 123.28 305 ASN A O 1
ATOM 1804 N N . ALA A 1 259 ? 40.772 65.242 152.676 1.00 116.97 306 ALA A N 1
ATOM 1805 C CA . ALA A 1 259 ? 40.873 65.302 151.219 1.00 109.66 306 ALA A CA 1
ATOM 1806 C C . ALA A 1 259 ? 40.148 64.098 150.646 1.00 110.48 306 ALA A C 1
ATOM 1807 O O . ALA A 1 259 ? 40.282 62.995 151.184 1.00 111.94 306 ALA A O 1
ATOM 1809 N N . PRO A 1 260 ? 39.383 64.293 149.553 1.00 106.70 307 PRO A N 1
ATOM 1810 C CA . PRO A 1 260 ? 38.553 63.192 149.040 1.00 95.85 307 PRO A CA 1
ATOM 1811 C C . PRO A 1 260 ? 39.434 62.109 148.422 1.00 87.24 307 PRO A C 1
ATOM 1812 O O . PRO A 1 260 ? 40.486 62.424 147.864 1.00 81.70 307 PRO A O 1
ATOM 1816 N N . ALA A 1 261 ? 39.016 60.853 148.540 1.00 83.32 308 ALA A N 1
ATOM 1817 C CA . ALA A 1 261 ? 39.832 59.719 148.105 1.00 78.44 308 ALA A CA 1
ATOM 1818 C C . ALA A 1 261 ? 39.737 59.465 146.605 1.00 69.54 308 ALA A C 1
ATOM 1819 O O . ALA A 1 261 ? 38.783 58.845 146.132 1.00 71.73 308 ALA A O 1
ATOM 1821 N N . VAL A 1 262 ? 40.728 59.937 145.859 1.00 63.21 309 VAL A N 1
ATOM 1822 C CA . VAL A 1 262 ? 40.736 59.738 144.417 1.00 68.02 309 VAL A CA 1
ATOM 1823 C C . VAL A 1 262 ? 40.531 58.253 144.084 1.00 63.32 309 VAL A C 1
ATOM 1824 O O . VAL A 1 262 ? 41.038 57.375 144.781 1.00 65.05 309 VAL A O 1
ATOM 1828 N N . LEU A 1 263 ? 39.758 57.978 143.038 1.00 58.65 310 LEU A N 1
ATOM 1829 C CA . LEU A 1 263 ? 39.426 56.607 142.676 1.00 54.02 310 LEU A CA 1
ATOM 1830 C C . LEU A 1 263 ? 40.654 55.833 142.234 1.00 53.75 310 LEU A C 1
ATOM 1831 O O . LEU A 1 263 ? 41.617 56.410 141.732 1.00 45.17 310 LEU A O 1
ATOM 1836 N N . PRO A 1 264 ? 40.623 54.512 142.420 1.00 56.66 311 PRO A N 1
ATOM 1837 C CA . PRO A 1 264 ? 41.755 53.681 142.023 1.00 57.96 311 PRO A CA 1
ATOM 1838 C C . PRO A 1 264 ? 41.879 53.744 140.521 1.00 56.33 311 PRO A C 1
ATOM 1839 O O . PRO A 1 264 ? 40.958 54.212 139.864 1.00 58.88 311 PRO A O 1
ATOM 1843 N N . GLY A 1 265 ? 42.994 53.284 139.975 1.00 56.38 312 GLY A N 1
ATOM 1844 C CA . GLY A 1 265 ? 43.124 53.215 138.534 1.00 49.48 312 GLY A CA 1
ATOM 1845 C C . GLY A 1 265 ? 44.562 53.242 138.089 1.00 47.71 312 GLY A C 1
ATOM 1846 O O . GLY A 1 265 ? 45.450 53.553 138.877 1.00 55.67 312 GLY A O 1
ATOM 1847 N N . PRO A 1 266 ? 44.796 52.913 136.815 1.00 52.87 313 PRO A N 1
ATOM 1848 C CA . PRO A 1 266 ? 46.121 52.974 136.184 1.00 58.08 313 PRO A CA 1
ATOM 1849 C C . PRO A 1 266 ? 46.681 54.396 136.250 1.00 65.09 313 PRO A C 1
ATOM 1850 O O . PRO A 1 266 ? 45.902 55.350 136.335 1.00 57.60 313 PRO A O 1
ATOM 1854 N N . PRO A 1 267 ? 48.015 54.545 136.200 1.00 71.59 314 PRO A N 1
ATOM 1855 C CA . PRO A 1 267 ? 48.589 55.896 136.204 1.00 71.38 314 PRO A CA 1
ATOM 1856 C C . PRO A 1 267 ? 48.259 56.569 134.876 1.00 71.92 314 PRO A C 1
ATOM 1857 O O . PRO A 1 267 ? 48.046 55.873 133.879 1.00 69.25 314 PRO A O 1
ATOM 1861 N N . ALA A 1 268 ? 48.207 57.895 134.858 1.00 71.46 315 ALA A N 1
ATOM 1862 C CA . ALA A 1 268 ? 47.721 58.616 133.675 1.00 73.86 315 ALA A CA 1
ATOM 1863 C C . ALA A 1 268 ? 48.648 58.551 132.458 1.00 68.64 315 ALA A C 1
ATOM 1864 O O . ALA A 1 268 ? 49.849 58.823 132.547 1.00 76.17 315 ALA A O 1
ATOM 1866 N N . GLY A 1 269 ? 48.077 58.199 131.316 1.00 59.70 316 GLY A N 1
ATOM 1867 C CA . GLY A 1 269 ? 48.831 58.182 130.084 1.00 63.87 316 GLY A CA 1
ATOM 1868 C C . GLY A 1 269 ? 48.992 59.566 129.481 1.00 72.19 316 GLY A C 1
ATOM 1869 O O . GLY A 1 269 ? 48.926 60.583 130.173 1.00 72.07 316 GLY A O 1
ATOM 1870 N N . PRO A 1 270 ? 49.302 59.565 128.178 1.00 76.59 317 PRO A N 1
ATOM 1871 C CA . PRO A 1 270 ? 49.451 60.769 127.340 1.00 71.35 317 PRO A CA 1
ATOM 1872 C C . PRO A 1 270 ? 48.188 61.596 127.026 1.00 71.28 317 PRO A C 1
ATOM 1873 O O . PRO A 1 270 ? 48.249 62.820 127.149 1.00 70.90 317 PRO A O 1
ATOM 1877 N N . ARG A 1 271 ? 47.075 60.962 126.650 1.00 71.66 318 ARG A N 1
ATOM 1878 C CA . ARG A 1 271 ? 45.835 61.708 126.436 1.00 75.18 318 ARG A CA 1
ATOM 1879 C C . ARG A 1 271 ? 44.720 61.357 127.416 1.00 72.65 318 ARG A C 1
ATOM 1880 O O . ARG A 1 271 ? 43.876 62.198 127.729 1.00 66.40 318 ARG A O 1
ATOM 1888 N N . TYR A 1 272 ? 44.731 60.130 127.923 1.00 72.52 319 TYR A N 1
ATOM 1889 C CA . TYR A 1 272 ? 43.651 59.685 128.802 1.00 63.70 319 TYR A CA 1
ATOM 1890 C C . TYR A 1 272 ? 44.128 59.211 130.168 1.00 54.87 319 TYR A C 1
ATOM 1891 O O . TYR A 1 272 ? 45.182 58.598 130.290 1.00 56.69 319 TYR A O 1
ATOM 1900 N N . ARG A 1 273 ? 43.337 59.495 131.196 1.00 52.93 320 ARG A N 1
ATOM 1901 C CA . ARG A 1 273 ? 43.517 58.860 132.500 1.00 48.91 320 ARG A CA 1
ATOM 1902 C C . ARG A 1 273 ? 42.295 58.004 132.843 1.00 45.40 320 ARG A C 1
ATOM 1903 O O . ARG A 1 273 ? 41.156 58.453 132.716 1.00 53.35 320 ARG A O 1
ATOM 1911 N N . VAL A 1 274 ? 42.520 56.768 133.264 1.00 39.76 321 VAL A N 1
ATOM 1912 C CA . VAL A 1 274 ? 41.396 55.861 133.494 1.00 45.83 321 VAL A CA 1
ATOM 1913 C C . VAL A 1 274 ? 41.111 55.566 134.964 1.00 43.61 321 VAL A C 1
ATOM 1914 O O . VAL A 1 274 ? 42.007 55.223 135.733 1.00 41.43 321 VAL A O 1
ATOM 1918 N N . PHE A 1 275 ? 39.842 55.692 135.338 1.00 45.38 322 PHE A N 1
ATOM 1919 C CA . PHE A 1 275 ? 39.412 55.405 136.702 1.00 46.12 322 PHE A CA 1
ATOM 1920 C C . PHE A 1 275 ? 38.488 54.192 136.766 1.00 41.87 322 PHE A C 1
ATOM 1921 O O . PHE A 1 275 ? 37.784 53.889 135.803 1.00 38.17 322 PHE A O 1
ATOM 1929 N N . VAL A 1 276 ? 38.520 53.475 137.884 1.00 36.29 323 VAL A N 1
ATOM 1930 C CA . VAL A 1 276 ? 37.693 52.280 138.020 1.00 40.87 323 VAL A CA 1
ATOM 1931 C C . VAL A 1 276 ? 36.960 52.175 139.350 1.00 45.84 323 VAL A C 1
ATOM 1932 O O . VAL A 1 276 ? 37.465 52.595 140.397 1.00 45.84 323 VAL A O 1
ATOM 1936 N N . LEU A 1 277 ? 35.758 51.610 139.297 1.00 45.42 324 LEU A N 1
ATOM 1937 C CA . LEU A 1 277 ? 35.013 51.312 140.509 1.00 50.18 324 LEU A CA 1
ATOM 1938 C C . LEU A 1 277 ? 34.737 49.814 140.588 1.00 61.64 324 LEU A C 1
ATOM 1939 O O . LEU A 1 277 ? 34.578 49.135 139.552 1.00 43.87 324 LEU A O 1
ATOM 1944 N N . GLY A 1 278 ? 34.721 49.298 141.817 1.00 75.10 325 GLY A N 1
ATOM 1945 C CA . GLY A 1 278 ? 34.337 47.920 142.062 1.00 85.23 325 GLY A CA 1
ATOM 1946 C C . GLY A 1 278 ? 35.366 46.881 141.651 1.00 80.88 325 GLY A C 1
ATOM 1947 O O . GLY A 1 278 ? 35.052 45.863 141.003 1.00 68.21 325 GLY A O 1
ATOM 1948 N N . ALA A 1 279 ? 36.611 47.145 142.018 1.00 78.85 326 ALA A N 1
ATOM 1949 C CA . ALA A 1 279 ? 37.620 46.117 141.941 1.00 77.21 326 ALA A CA 1
ATOM 1950 C C . ALA A 1 279 ? 37.389 45.262 143.172 1.00 89.03 326 ALA A C 1
ATOM 1951 O O . ALA A 1 279 ? 36.832 45.747 144.164 1.00 97.70 326 ALA A O 1
ATOM 1953 N N . PRO A 1 280 ? 37.770 43.978 143.105 1.00 85.21 327 PRO A N 1
ATOM 1954 C CA . PRO A 1 280 ? 37.671 43.075 144.261 1.00 92.83 327 PRO A CA 1
ATOM 1955 C C . PRO A 1 280 ? 38.774 43.322 145.314 1.00 94.10 327 PRO A C 1
ATOM 1956 O O . PRO A 1 280 ? 38.504 43.485 146.516 1.00 83.64 327 PRO A O 1
ATOM 1960 N N . ASN A 1 285 ? 39.332 36.753 145.171 1.00 104.74 332 ASN A N 1
ATOM 1961 C CA . ASN A 1 285 ? 38.780 36.516 143.831 1.00 113.13 332 ASN A CA 1
ATOM 1962 C C . ASN A 1 285 ? 39.766 36.958 142.735 1.00 111.44 332 ASN A C 1
ATOM 1963 O O . ASN A 1 285 ? 39.748 38.111 142.298 1.00 112.56 332 ASN A O 1
ATOM 1968 N N . GLY A 1 286 ? 40.612 36.031 142.289 1.00 103.56 333 GLY A N 1
ATOM 1969 C CA . GLY A 1 286 ? 41.766 36.360 141.464 1.00 96.16 333 GLY A CA 1
ATOM 1970 C C . GLY A 1 286 ? 41.571 37.053 140.122 1.00 85.46 333 GLY A C 1
ATOM 1971 O O . GLY A 1 286 ? 42.012 38.197 139.936 1.00 73.06 333 GLY A O 1
ATOM 1972 N N . SER A 1 287 ? 40.927 36.356 139.184 1.00 83.77 334 SER A N 1
ATOM 1973 C CA . SER A 1 287 ? 40.838 36.811 137.792 1.00 79.82 334 SER A CA 1
ATOM 1974 C C . SER A 1 287 ? 39.920 38.010 137.574 1.00 66.73 334 SER A C 1
ATOM 1975 O O . SER A 1 287 ? 40.130 38.794 136.656 1.00 61.83 334 SER A O 1
ATOM 1978 N N . ALA A 1 288 ? 38.897 38.145 138.408 1.00 53.96 335 ALA A N 1
ATOM 1979 C CA . ALA A 1 288 ? 38.028 39.299 138.312 1.00 47.10 335 ALA A CA 1
ATOM 1980 C C . ALA A 1 288 ? 38.884 40.552 138.278 1.00 58.56 335 ALA A C 1
ATOM 1981 O O . ALA A 1 288 ? 38.669 41.425 137.440 1.00 63.77 335 ALA A O 1
ATOM 1983 N N . LEU A 1 289 ? 39.858 40.637 139.186 1.00 62.19 336 LEU A N 1
ATOM 1984 C CA . LEU A 1 289 ? 40.769 41.779 139.219 1.00 54.88 336 LEU A CA 1
ATOM 1985 C C . LEU A 1 289 ? 41.592 41.827 137.941 1.00 56.49 336 LEU A C 1
ATOM 1986 O O . LEU A 1 289 ? 41.675 42.861 137.292 1.00 62.03 336 LEU A O 1
ATOM 1991 N N . ASP A 1 290 ? 42.191 40.709 137.560 1.00 56.09 337 ASP A N 1
ATOM 1992 C CA . ASP A 1 290 ? 42.957 40.689 136.323 1.00 69.87 337 ASP A CA 1
ATOM 1993 C C . ASP A 1 290 ? 42.203 41.303 135.115 1.00 49.39 337 ASP A C 1
ATOM 1994 O O . ASP A 1 290 ? 42.698 42.228 134.477 1.00 41.03 337 ASP A O 1
ATOM 1999 N N . ALA A 1 291 ? 41.019 40.780 134.805 1.00 51.31 338 ALA A N 1
ATOM 2000 C CA . ALA A 1 291 ? 40.225 41.256 133.668 1.00 46.56 338 ALA A CA 1
ATOM 2001 C C . ALA A 1 291 ? 40.045 42.750 133.742 1.00 43.65 338 ALA A C 1
ATOM 2002 O O . ALA A 1 291 ? 40.202 43.470 132.763 1.00 44.83 338 ALA A O 1
ATOM 2004 N N . LEU A 1 292 ? 39.705 43.214 134.929 1.00 38.96 339 LEU A N 1
ATOM 2005 C CA . LEU A 1 292 ? 39.444 44.613 135.135 1.00 32.86 339 LEU A CA 1
ATOM 2006 C C . LEU A 1 292 ? 40.700 45.468 134.911 1.00 37.38 339 LEU A C 1
ATOM 2007 O O . LEU A 1 292 ? 40.595 46.635 134.559 1.00 37.93 339 LEU A O 1
ATOM 2012 N N . ARG A 1 293 ? 41.886 44.903 135.116 1.00 31.04 340 ARG A N 1
ATOM 2013 C CA . ARG A 1 293 ? 43.107 45.607 134.748 1.00 32.08 340 ARG A CA 1
ATOM 2014 C C . ARG A 1 293 ? 43.209 45.694 133.225 1.00 46.14 340 ARG A C 1
ATOM 2015 O O . ARG A 1 293 ? 43.562 46.737 132.671 1.00 49.42 340 ARG A O 1
ATOM 2023 N N . ARG A 1 294 ? 42.902 44.591 132.548 1.00 45.84 341 ARG A N 1
ATOM 2024 C CA . ARG A 1 294 ? 42.953 44.556 131.097 1.00 49.11 341 ARG A CA 1
ATOM 2025 C C . ARG A 1 294 ? 42.016 45.613 130.553 1.00 52.55 341 ARG A C 1
ATOM 2026 O O . ARG A 1 294 ? 42.354 46.311 129.599 1.00 66.39 341 ARG A O 1
ATOM 2034 N N . VAL A 1 295 ? 40.850 45.738 131.185 1.00 38.16 342 VAL A N 1
ATOM 2035 C CA . VAL A 1 295 ? 39.785 46.633 130.730 1.00 34.60 342 VAL A CA 1
ATOM 2036 C C . VAL A 1 295 ? 40.134 48.118 130.871 1.00 39.43 342 VAL A C 1
ATOM 2037 O O . VAL A 1 295 ? 39.968 48.892 129.933 1.00 50.78 342 VAL A O 1
ATOM 2041 N N . ALA A 1 296 ? 40.612 48.510 132.044 1.00 37.45 343 ALA A N 1
ATOM 2042 C CA . ALA A 1 296 ? 41.092 49.866 132.274 1.00 36.92 343 ALA A CA 1
ATOM 2043 C C . ALA A 1 296 ? 42.270 50.192 131.372 1.00 44.97 343 ALA A C 1
ATOM 2044 O O . ALA A 1 296 ? 42.637 51.352 131.226 1.00 46.42 343 ALA A O 1
ATOM 2046 N N . GLY A 1 297 ? 42.859 49.167 130.764 1.00 44.84 344 GLY A N 1
ATOM 2047 C CA . GLY A 1 297 ? 43.958 49.367 129.838 1.00 50.00 344 GLY A CA 1
ATOM 2048 C C . GLY A 1 297 ? 43.557 49.628 128.395 1.00 52.37 344 GLY A C 1
ATOM 2049 O O . GLY A 1 297 ? 44.296 50.274 127.656 1.00 53.27 344 GLY A O 1
ATOM 2050 N N . TYR A 1 298 ? 42.379 49.143 128.008 1.00 53.58 345 TYR A N 1
ATOM 2051 C CA . TYR A 1 298 ? 41.957 49.104 126.602 1.00 48.90 345 TYR A CA 1
ATOM 2052 C C . TYR A 1 298 ? 41.849 50.449 125.890 1.00 49.15 345 TYR A C 1
ATOM 2053 O O . TYR A 1 298 ? 42.227 50.551 124.733 1.00 41.93 345 TYR A O 1
ATOM 2062 N N . PRO A 1 299 ? 41.309 51.477 126.560 1.00 55.89 346 PRO A N 1
ATOM 2063 C CA . PRO A 1 299 ? 41.045 52.727 125.843 1.00 55.35 346 PRO A CA 1
ATOM 2064 C C . PRO A 1 299 ? 42.312 53.430 125.366 1.00 60.26 346 PRO A C 1
ATOM 2065 O O . PRO A 1 299 ? 42.271 54.136 124.355 1.00 59.85 346 PRO A O 1
ATOM 2069 N N . GLU A 1 300 ? 43.422 53.237 126.068 1.00 58.83 347 GLU A N 1
ATOM 2070 C CA . GLU A 1 300 ? 44.668 53.897 125.688 1.00 55.30 347 GLU A CA 1
ATOM 2071 C C . GLU A 1 300 ? 45.520 53.123 124.690 1.00 54.69 347 GLU A C 1
ATOM 2072 O O . GLU A 1 300 ? 46.552 53.617 124.270 1.00 70.10 347 GLU A O 1
ATOM 2078 N N . GLU A 1 301 ? 45.085 51.927 124.301 1.00 44.75 348 GLU A N 1
ATOM 2079 C CA . GLU A 1 301 ? 45.906 51.013 123.503 1.00 49.39 348 GLU A CA 1
ATOM 2080 C C . GLU A 1 301 ? 45.891 51.230 121.979 1.00 55.99 348 GLU A C 1
ATOM 2081 O O . GLU A 1 301 ? 46.878 50.939 121.297 1.00 61.08 348 GLU A O 1
ATOM 2087 N N . SER A 1 302 ? 44.791 51.735 121.439 1.00 49.15 349 SER A N 1
ATOM 2088 C CA . SER A 1 302 ? 44.703 51.935 119.998 1.00 49.18 349 SER A CA 1
ATOM 2089 C C . SER A 1 302 ? 43.687 53.010 119.619 1.00 50.73 349 SER A C 1
ATOM 2090 O O . SER A 1 302 ? 42.887 53.442 120.445 1.00 51.43 349 SER A O 1
ATOM 2093 N N . THR A 1 303 ? 43.723 53.444 118.364 1.00 50.29 350 THR A N 1
ATOM 2094 C CA . THR A 1 303 ? 42.747 54.408 117.872 1.00 51.52 350 THR A CA 1
ATOM 2095 C C . THR A 1 303 ? 41.965 53.809 116.720 1.00 49.70 350 THR A C 1
ATOM 2096 O O . THR A 1 303 ? 41.120 54.477 116.126 1.00 53.20 350 THR A O 1
ATOM 2100 N N . ASN A 1 304 ? 42.253 52.541 116.425 1.00 41.13 351 ASN A N 1
ATOM 2101 C CA . ASN A 1 304 ? 41.667 51.814 115.303 1.00 38.39 351 ASN A CA 1
ATOM 2102 C C . ASN A 1 304 ? 40.618 50.822 115.782 1.00 35.15 351 ASN A C 1
ATOM 2103 O O . ASN A 1 304 ? 40.932 49.836 116.446 1.00 43.37 351 ASN A O 1
ATOM 2108 N N . TYR A 1 305 ? 39.364 51.073 115.443 1.00 32.78 352 TYR A N 1
ATOM 2109 C CA . TYR A 1 305 ? 38.292 50.234 115.946 1.00 36.55 352 TYR A CA 1
ATOM 2110 C C . TYR A 1 305 ? 38.558 48.786 115.591 1.00 40.43 352 TYR A C 1
ATOM 2111 O O . TYR A 1 305 ? 38.029 47.873 116.211 1.00 44.09 352 TYR A O 1
ATOM 2120 N N . ALA A 1 306 ? 39.375 48.579 114.572 1.00 48.27 353 ALA A N 1
ATOM 2121 C CA . ALA A 1 306 ? 39.620 47.237 114.083 1.00 47.75 353 ALA A CA 1
ATOM 2122 C C . ALA A 1 306 ? 40.503 46.458 115.044 1.00 47.15 353 ALA A C 1
ATOM 2123 O O . ALA A 1 306 ? 40.188 45.323 115.388 1.00 40.11 353 ALA A O 1
ATOM 2125 N N . GLN A 1 307 ? 41.603 47.057 115.488 1.00 45.59 354 GLN A N 1
ATOM 2126 C CA . GLN A 1 307 ? 42.497 46.340 116.396 1.00 41.50 354 GLN A CA 1
ATOM 2127 C C . GLN A 1 307 ? 41.769 45.756 117.622 1.00 44.73 354 GLN A C 1
ATOM 2128 O O . GLN A 1 307 ? 42.199 44.736 118.166 1.00 46.81 354 GLN A O 1
ATOM 2134 N N . TYR A 1 308 ? 40.672 46.392 118.048 1.00 39.36 355 TYR A N 1
ATOM 2135 C CA . TYR A 1 308 ? 39.890 45.900 119.189 1.00 30.93 355 TYR A CA 1
ATOM 2136 C C . TYR A 1 308 ? 39.050 44.696 118.806 1.00 36.40 355 TYR A C 1
ATOM 2137 O O . TYR A 1 308 ? 39.134 43.644 119.437 1.00 35.73 355 TYR A O 1
ATOM 2146 N N . MET A 1 309 ? 38.229 44.874 117.774 1.00 35.89 356 MET A N 1
ATOM 2147 C CA . MET A 1 309 ? 37.505 43.786 117.140 1.00 28.82 356 MET A CA 1
ATOM 2148 C C . MET A 1 309 ? 38.375 42.541 116.979 1.00 36.03 356 MET A C 1
ATOM 2149 O O . MET A 1 309 ? 37.960 41.429 117.294 1.00 34.94 356 MET A O 1
ATOM 2154 N N . SER A 1 310 ? 39.582 42.722 116.460 1.00 40.74 357 SER A N 1
ATOM 2155 C CA . SER A 1 310 ? 40.443 41.581 116.183 1.00 45.01 357 SER A CA 1
ATOM 2156 C C . SER A 1 310 ? 40.736 40.845 117.469 1.00 43.39 357 SER A C 1
ATOM 2157 O O . SER A 1 310 ? 40.579 39.632 117.546 1.00 48.19 357 SER A O 1
ATOM 2160 N N . ARG A 1 311 ? 41.143 41.589 118.490 1.00 36.58 358 ARG A N 1
ATOM 2161 C CA . ARG A 1 311 ? 41.551 40.956 119.721 1.00 31.64 358 ARG A CA 1
ATOM 2162 C C . ARG A 1 311 ? 40.323 40.327 120.370 1.00 36.60 358 ARG A C 1
ATOM 2163 O O . ARG A 1 311 ? 40.421 39.295 121.027 1.00 45.64 358 ARG A O 1
ATOM 2171 N N . ALA A 1 312 ? 39.160 40.935 120.152 1.00 31.41 359 ALA A N 1
ATOM 2172 C CA . ALA A 1 312 ? 37.899 40.388 120.642 1.00 32.59 359 ALA A CA 1
ATOM 2173 C C . ALA A 1 312 ? 37.626 39.001 120.072 1.00 38.87 359 ALA A C 1
ATOM 2174 O O . ALA A 1 312 ? 37.295 38.078 120.816 1.00 39.65 359 ALA A O 1
ATOM 2176 N N . TYR A 1 313 ? 37.748 38.864 118.753 1.00 39.27 360 TYR A N 1
ATOM 2177 C CA . TYR A 1 313 ? 37.446 37.606 118.082 1.00 30.65 360 TYR A CA 1
ATOM 2178 C C . TYR A 1 313 ? 38.470 36.566 118.491 1.00 32.57 360 TYR A C 1
ATOM 2179 O O . TYR A 1 313 ? 38.193 35.374 118.480 1.00 33.85 360 TYR A O 1
ATOM 2188 N N . ALA A 1 314 ? 39.666 37.014 118.846 1.00 33.89 361 ALA A N 1
ATOM 2189 C CA . ALA A 1 314 ? 40.705 36.081 119.270 1.00 34.03 361 ALA A CA 1
ATOM 2190 C C . ALA A 1 314 ? 40.450 35.604 120.692 1.00 35.88 361 ALA A C 1
ATOM 2191 O O . ALA A 1 314 ? 40.541 34.416 120.966 1.00 34.10 361 ALA A O 1
ATOM 2193 N N . GLU A 1 315 ? 40.122 36.533 121.592 1.00 46.92 362 GLU A N 1
ATOM 2194 C CA . GLU A 1 315 ? 39.859 36.178 122.988 1.00 49.55 362 GLU A CA 1
ATOM 2195 C C . GLU A 1 315 ? 38.661 35.219 123.079 1.00 43.20 362 GLU A C 1
ATOM 2196 O O . GLU A 1 315 ? 38.616 34.361 123.958 1.00 51.06 362 GLU A O 1
ATOM 2202 N N . PHE A 1 316 ? 37.723 35.338 122.143 1.00 38.61 363 PHE A N 1
ATOM 2203 C CA . PHE A 1 316 ? 36.538 34.466 122.093 1.00 36.23 363 PHE A CA 1
ATOM 2204 C C . PHE A 1 316 ? 36.822 33.007 121.733 1.00 36.21 363 PHE A C 1
ATOM 2205 O O . PHE A 1 316 ? 36.102 32.117 122.165 1.00 40.17 363 PHE A O 1
ATOM 2213 N N . LEU A 1 317 ? 37.847 32.772 120.919 1.00 29.55 364 LEU A N 1
ATOM 2214 C CA . LEU A 1 317 ? 38.264 31.424 120.581 1.00 20.98 364 LEU A CA 1
ATOM 2215 C C . LEU A 1 317 ? 39.073 30.757 121.683 1.00 37.71 364 LEU A C 1
ATOM 2216 O O . LEU A 1 317 ? 39.268 29.547 121.664 1.00 49.98 364 LEU A O 1
ATOM 2221 N N . GLY A 1 318 ? 39.549 31.538 122.646 1.00 38.36 365 GLY A N 1
ATOM 2222 C CA . GLY A 1 318 ? 40.363 30.985 123.709 1.00 39.74 365 GLY A CA 1
ATOM 2223 C C . GLY A 1 318 ? 39.612 30.601 124.970 1.00 46.92 365 GLY A C 1
ATOM 2224 O O . GLY A 1 318 ? 40.235 30.290 125.990 1.00 50.03 365 GLY A O 1
ATOM 2225 N N . GLU A 1 319 ? 38.281 30.615 124.921 1.00 40.59 366 GLU A N 1
ATOM 2226 C CA . GLU A 1 319 ? 37.522 30.400 126.140 1.00 46.73 366 GLU A CA 1
ATOM 2227 C C . GLU A 1 319 ? 37.629 28.959 126.604 1.00 48.98 366 GLU A C 1
ATOM 2228 O O . GLU A 1 319 ? 37.622 28.035 125.787 1.00 49.12 366 GLU A O 1
ATOM 2234 N N . ASP A 1 320 ? 37.773 28.791 127.921 1.00 47.37 367 ASP A N 1
ATOM 2235 C CA . ASP A 1 320 ? 37.876 27.478 128.551 1.00 59.66 367 ASP A CA 1
ATOM 2236 C C . ASP A 1 320 ? 36.563 26.707 128.418 1.00 56.42 367 ASP A C 1
ATOM 2237 O O . ASP A 1 320 ? 35.494 27.293 128.563 1.00 62.44 367 ASP A O 1
ATOM 2242 N N . PRO A 1 321 ? 36.642 25.390 128.151 1.00 40.95 368 PRO A N 1
ATOM 2243 C CA . PRO A 1 321 ? 35.464 24.545 127.926 1.00 48.71 368 PRO A CA 1
ATOM 2244 C C . PRO A 1 321 ? 34.701 24.228 129.220 1.00 55.92 368 PRO A C 1
ATOM 2245 O O . PRO A 1 321 ? 33.513 23.895 129.157 1.00 49.95 368 PRO A O 1
ATOM 2249 N N . GLY A 1 322 ? 35.385 24.346 130.360 1.00 56.15 369 GLY A N 1
ATOM 2250 C CA . GLY A 1 322 ? 34.896 23.904 131.657 1.00 54.80 369 GLY A CA 1
ATOM 2251 C C . GLY A 1 322 ? 33.593 24.486 132.187 1.00 61.70 369 GLY A C 1
ATOM 2252 O O . GLY A 1 322 ? 32.768 23.755 132.753 1.00 62.67 369 GLY A O 1
ATOM 2253 N N . SER A 1 323 ? 33.400 25.792 132.030 1.00 60.26 370 SER A N 1
ATOM 2254 C CA . SER A 1 323 ? 32.168 26.417 132.507 1.00 64.01 370 SER A CA 1
ATOM 2255 C C . SER A 1 323 ? 30.926 25.950 131.741 1.00 65.88 370 SER A C 1
ATOM 2256 O O . SER A 1 323 ? 29.804 26.177 132.181 1.00 73.10 370 SER A O 1
ATOM 2259 N N . GLY A 1 324 ? 31.129 25.291 130.601 1.00 60.64 371 GLY A N 1
ATOM 2260 C CA . GLY A 1 324 ? 30.028 24.791 129.795 1.00 46.58 371 GLY A CA 1
ATOM 2261 C C . GLY A 1 324 ? 29.241 25.908 129.141 1.00 47.18 371 GLY A C 1
ATOM 2262 O O . GLY A 1 324 ? 29.733 26.614 128.270 1.00 47.89 371 GLY A O 1
ATOM 2263 N N . THR A 1 325 ? 28.002 26.081 129.563 1.00 54.26 372 THR A N 1
ATOM 2264 C CA . THR A 1 325 ? 27.184 27.160 129.023 1.00 54.96 372 THR A CA 1
ATOM 2265 C C . THR A 1 325 ? 26.937 28.220 130.077 1.00 55.50 372 THR A C 1
ATOM 2266 O O . THR A 1 325 ? 26.124 29.130 129.882 1.00 44.77 372 THR A O 1
ATOM 2270 N N . ASP A 1 326 ? 27.636 28.073 131.201 1.00 53.02 373 ASP A N 1
ATOM 2271 C CA . ASP A 1 326 ? 27.531 29.013 132.308 1.00 61.04 373 ASP A CA 1
ATOM 2272 C C . ASP A 1 326 ? 28.255 30.278 131.929 1.00 47.03 373 ASP A C 1
ATOM 2273 O O . ASP A 1 326 ? 29.038 30.294 130.992 1.00 50.59 373 ASP A O 1
ATOM 2278 N N . ALA A 1 327 ? 27.995 31.333 132.682 1.00 37.38 374 ALA A N 1
ATOM 2279 C CA . ALA A 1 327 ? 28.695 32.584 132.512 1.00 33.89 374 ALA A CA 1
ATOM 2280 C C . ALA A 1 327 ? 30.179 32.488 132.908 1.00 37.13 374 ALA A C 1
ATOM 2281 O O . ALA A 1 327 ? 30.583 31.719 133.786 1.00 26.81 374 ALA A O 1
ATOM 2283 N N . ARG A 1 328 ? 30.976 33.291 132.226 1.00 36.97 375 ARG A N 1
ATOM 2284 C CA . ARG A 1 328 ? 32.392 33.392 132.460 1.00 37.23 375 ARG A CA 1
ATOM 2285 C C . ARG A 1 328 ? 32.655 34.868 132.670 1.00 35.70 375 ARG A C 1
ATOM 2286 O O . ARG A 1 328 ? 32.939 35.592 131.718 1.00 41.83 375 ARG A O 1
ATOM 2294 N N . PRO A 1 329 ? 32.513 35.332 133.911 1.00 33.76 376 PRO A N 1
ATOM 2295 C CA . PRO A 1 329 ? 32.658 36.755 134.207 1.00 35.09 376 PRO A CA 1
ATOM 2296 C C . PRO A 1 329 ? 33.980 37.327 133.726 1.00 44.73 376 PRO A C 1
ATOM 2297 O O . PRO A 1 329 ? 33.973 38.404 133.131 1.00 51.37 376 PRO A O 1
ATOM 2301 N N . SER A 1 330 ? 35.085 36.625 133.953 1.00 41.60 377 SER A N 1
ATOM 2302 C CA . SER A 1 330 ? 36.377 37.135 133.524 1.00 41.90 377 SER A CA 1
ATOM 2303 C C . SER A 1 330 ? 36.369 37.476 132.043 1.00 36.44 377 SER A C 1
ATOM 2304 O O . SER A 1 330 ? 36.685 38.594 131.658 1.00 32.04 377 SER A O 1
ATOM 2307 N N . LEU A 1 331 ? 35.975 36.507 131.222 1.00 41.08 378 LEU A N 1
ATOM 2308 C CA . LEU A 1 331 ? 35.953 36.663 129.766 1.00 33.21 378 LEU A CA 1
ATOM 2309 C C . LEU A 1 331 ? 35.034 37.778 129.317 1.00 41.24 378 LEU A C 1
ATOM 2310 O O . LEU A 1 331 ? 35.424 38.630 128.517 1.00 46.12 378 LEU A O 1
ATOM 2315 N N . PHE A 1 332 ? 33.807 37.761 129.830 1.00 44.66 379 PHE A N 1
ATOM 2316 C CA . PHE A 1 332 ? 32.784 38.696 129.386 1.00 31.31 379 PHE A CA 1
ATOM 2317 C C . PHE A 1 332 ? 33.210 40.125 129.621 1.00 39.07 379 PHE A C 1
ATOM 2318 O O . PHE A 1 332 ? 32.951 40.986 128.783 1.00 41.55 379 PHE A O 1
ATOM 2326 N N . TRP A 1 333 ? 33.866 40.377 130.754 1.00 39.48 380 TRP A N 1
ATOM 2327 C CA . TRP A 1 333 ? 34.392 41.709 131.045 1.00 36.21 380 TRP A CA 1
ATOM 2328 C C . TRP A 1 333 ? 35.398 42.131 129.971 1.00 39.43 380 TRP A C 1
ATOM 2329 O O . TRP A 1 333 ? 35.354 43.256 129.480 1.00 40.34 380 TRP A O 1
ATOM 2340 N N . ARG A 1 334 ? 36.306 41.226 129.617 1.00 37.03 381 ARG A N 1
ATOM 2341 C CA . ARG A 1 334 ? 37.315 41.506 128.603 1.00 32.15 381 ARG A CA 1
ATOM 2342 C C . ARG A 1 334 ? 36.649 41.756 127.248 1.00 35.86 381 ARG A C 1
ATOM 2343 O O . ARG A 1 334 ? 36.956 42.728 126.541 1.00 34.19 381 ARG A O 1
ATOM 2351 N N . LEU A 1 335 ? 35.718 40.884 126.889 1.00 33.19 382 LEU A N 1
ATOM 2352 C CA . LEU A 1 335 ? 35.026 41.030 125.618 1.00 30.00 382 LEU A CA 1
ATOM 2353 C C . LEU A 1 335 ? 34.219 42.314 125.551 1.00 30.90 382 LEU A C 1
ATOM 2354 O O . LEU A 1 335 ? 34.296 43.039 124.580 1.00 36.66 382 LEU A O 1
ATOM 2359 N N . ALA A 1 336 ? 33.439 42.590 126.585 1.00 32.58 383 ALA A N 1
ATOM 2360 C CA . ALA A 1 336 ? 32.552 43.747 126.578 1.00 30.49 383 ALA A CA 1
ATOM 2361 C C . ALA A 1 336 ? 33.363 45.030 126.587 1.00 34.74 383 ALA A C 1
ATOM 2362 O O . ALA A 1 336 ? 32.935 46.052 126.059 1.00 41.85 383 ALA A O 1
ATOM 2364 N N . GLY A 1 337 ? 34.544 44.975 127.186 1.00 32.21 384 GLY A N 1
ATOM 2365 C CA . GLY A 1 337 ? 35.390 46.149 127.264 1.00 40.51 384 GLY A CA 1
ATOM 2366 C C . GLY A 1 337 ? 36.075 46.417 125.939 1.00 44.04 384 GLY A C 1
ATOM 2367 O O . GLY A 1 337 ? 36.316 47.563 125.562 1.00 37.00 384 GLY A O 1
ATOM 2368 N N . LEU A 1 338 ? 36.395 45.342 125.231 1.00 43.51 385 LEU A N 1
ATOM 2369 C CA . LEU A 1 338 ? 36.958 45.456 123.895 1.00 37.80 385 LEU A CA 1
ATOM 2370 C C . LEU A 1 338 ? 35.991 46.099 122.901 1.00 39.35 385 LEU A C 1
ATOM 2371 O O . LEU A 1 338 ? 36.384 46.961 122.124 1.00 47.03 385 LEU A O 1
ATOM 2376 N N . LEU A 1 339 ? 34.725 45.701 122.941 1.00 28.71 386 LEU A N 1
ATOM 2377 C CA . LEU A 1 339 ? 33.747 46.230 122.006 1.00 33.30 386 LEU A CA 1
ATOM 2378 C C . LEU A 1 339 ? 33.383 47.673 122.303 1.00 40.12 386 LEU A C 1
ATOM 2379 O O . LEU A 1 339 ? 33.257 48.483 121.388 1.00 42.14 386 LEU A O 1
ATOM 2384 N N . ALA A 1 340 ? 33.203 47.991 123.582 1.00 43.67 387 ALA A N 1
ATOM 2385 C CA . ALA A 1 340 ? 32.899 49.363 123.996 1.00 41.12 387 ALA A CA 1
ATOM 2386 C C . ALA A 1 340 ? 34.042 50.274 123.591 1.00 39.83 387 ALA A C 1
ATOM 2387 O O . ALA A 1 340 ? 33.832 51.371 123.086 1.00 42.69 387 ALA A O 1
ATOM 2389 N N . SER A 1 341 ? 35.254 49.787 123.819 1.00 36.28 388 SER A N 1
ATOM 2390 C CA . SER A 1 341 ? 36.467 50.490 123.464 1.00 36.23 388 SER A CA 1
ATOM 2391 C C . SER A 1 341 ? 36.653 50.662 121.952 1.00 34.66 388 SER A C 1
ATOM 2392 O O . SER A 1 341 ? 37.298 51.612 121.497 1.00 27.80 388 SER A O 1
ATOM 2395 N N . SER A 1 342 ? 36.103 49.752 121.165 1.00 33.23 389 SER A N 1
ATOM 2396 C CA . SER A 1 342 ? 36.272 49.892 119.730 1.00 43.60 389 SER A CA 1
ATOM 2397 C C . SER A 1 342 ? 35.357 50.999 119.234 1.00 45.38 389 SER A C 1
ATOM 2398 O O . SER A 1 342 ? 35.721 51.759 118.336 1.00 44.07 389 SER A O 1
ATOM 2401 N N . GLY A 1 343 ? 34.172 51.089 119.831 1.00 37.96 390 GLY A N 1
ATOM 2402 C CA . GLY A 1 343 ? 33.223 52.123 119.479 1.00 34.20 390 GLY A CA 1
ATOM 2403 C C . GLY A 1 343 ? 33.790 53.468 119.873 1.00 46.50 390 GLY A C 1
ATOM 2404 O O . GLY A 1 343 ? 33.503 54.480 119.241 1.00 54.76 390 GLY A O 1
ATOM 2405 N N . PHE A 1 344 ? 34.605 53.474 120.923 1.00 41.92 391 PHE A N 1
ATOM 2406 C CA . PHE A 1 344 ? 35.287 54.688 121.353 1.00 40.49 391 PHE A CA 1
ATOM 2407 C C . PHE A 1 344 ? 36.358 55.078 120.337 1.00 48.87 391 PHE A C 1
ATOM 2408 O O . PHE A 1 344 ? 36.521 56.252 120.025 1.00 48.33 391 PHE A O 1
ATOM 2416 N N . ALA A 1 345 ? 37.083 54.091 119.814 1.00 55.60 392 ALA A N 1
ATOM 2417 C CA . ALA A 1 345 ? 38.114 54.359 118.813 1.00 52.06 392 ALA A CA 1
ATOM 2418 C C . ALA A 1 345 ? 37.473 54.767 117.502 1.00 43.37 392 ALA A C 1
ATOM 2419 O O . ALA A 1 345 ? 38.009 55.602 116.780 1.00 45.35 392 ALA A O 1
ATOM 2421 N N . PHE A 1 346 ? 36.312 54.188 117.210 1.00 43.22 393 PHE A N 1
ATOM 2422 C CA . PHE A 1 346 ? 35.597 54.478 115.968 1.00 44.26 393 PHE A CA 1
ATOM 2423 C C . PHE A 1 346 ? 35.062 55.894 115.946 1.00 42.14 393 PHE A C 1
ATOM 2424 O O . PHE A 1 346 ? 35.415 56.682 115.077 1.00 52.65 393 PHE A O 1
ATOM 2432 N N . VAL A 1 347 ? 34.208 56.230 116.898 1.00 37.26 394 VAL A N 1
ATOM 2433 C CA . VAL A 1 347 ? 33.666 57.579 116.918 1.00 44.14 394 VAL A CA 1
ATOM 2434 C C . VAL A 1 347 ? 34.790 58.621 117.050 1.00 40.50 394 VAL A C 1
ATOM 2435 O O . VAL A 1 347 ? 34.659 59.741 116.583 1.00 40.57 394 VAL A O 1
ATOM 2439 N N . ASN A 1 348 ? 35.909 58.232 117.650 1.00 43.82 395 ASN A N 1
ATOM 2440 C CA . ASN A 1 348 ? 37.050 59.134 117.821 1.00 49.55 395 ASN A CA 1
ATOM 2441 C C . ASN A 1 348 ? 37.820 59.364 116.543 1.00 51.67 395 ASN A C 1
ATOM 2442 O O . ASN A 1 348 ? 38.089 60.498 116.156 1.00 56.26 395 ASN A O 1
ATOM 2447 N N . ALA A 1 349 ? 38.221 58.264 115.927 1.00 53.12 396 ALA A N 1
ATOM 2448 C CA . ALA A 1 349 ? 38.888 58.298 114.640 1.00 57.96 396 ALA A CA 1
ATOM 2449 C C . ALA A 1 349 ? 38.103 59.133 113.625 1.00 55.85 396 ALA A C 1
ATOM 2450 O O . ALA A 1 349 ? 38.679 59.869 112.826 1.00 52.86 396 ALA A O 1
ATOM 2452 N N . ALA A 1 350 ? 36.782 59.016 113.657 1.00 59.38 397 ALA A N 1
ATOM 2453 C CA . ALA A 1 350 ? 35.951 59.741 112.705 1.00 68.10 397 ALA A CA 1
ATOM 2454 C C . ALA A 1 350 ? 36.187 61.242 112.813 1.00 70.60 397 ALA A C 1
ATOM 2455 O O . ALA A 1 350 ? 36.801 61.839 111.926 1.00 75.97 397 ALA A O 1
ATOM 2457 N N . HIS A 1 351 ? 35.708 61.839 113.905 1.00 65.27 398 HIS A N 1
ATOM 2458 C CA . HIS A 1 351 ? 35.938 63.251 114.180 1.00 61.64 398 HIS A CA 1
ATOM 2459 C C . HIS A 1 351 ? 37.361 63.652 113.793 1.00 59.97 398 HIS A C 1
ATOM 2460 O O . HIS A 1 351 ? 37.555 64.666 113.127 1.00 66.39 398 HIS A O 1
ATOM 2467 N N . ALA A 1 352 ? 38.344 62.842 114.191 1.00 55.76 399 ALA A N 1
ATOM 2468 C CA . ALA A 1 352 ? 39.765 63.119 113.919 1.00 50.67 399 ALA A CA 1
ATOM 2469 C C . ALA A 1 352 ? 40.020 63.696 112.533 1.00 57.72 399 ALA A C 1
ATOM 2470 O O . ALA A 1 352 ? 40.248 64.900 112.400 1.00 63.23 399 ALA A O 1
ATOM 2472 N N . HIS A 1 353 ? 40.002 62.848 111.506 1.00 63.72 400 HIS A N 1
ATOM 2473 C CA . HIS A 1 353 ? 40.186 63.339 110.138 1.00 78.65 400 HIS A CA 1
ATOM 2474 C C . HIS A 1 353 ? 38.854 63.597 109.424 1.00 73.99 400 HIS A C 1
ATOM 2475 O O . HIS A 1 353 ? 38.796 63.654 108.197 1.00 81.33 400 HIS A O 1
ATOM 2482 N N . ASP A 1 354 ? 37.802 63.778 110.217 1.00 58.98 401 ASP A N 1
ATOM 2483 C CA . ASP A 1 354 ? 36.463 64.080 109.724 1.00 53.02 401 ASP A CA 1
ATOM 2484 C C . ASP A 1 354 ? 36.059 63.295 108.501 1.00 55.89 401 ASP A C 1
ATOM 2485 O O . ASP A 1 354 ? 35.788 63.869 107.449 1.00 61.83 401 ASP A O 1
ATOM 2490 N N . ALA A 1 355 ? 35.994 61.983 108.645 1.00 52.28 402 ALA A N 1
ATOM 2491 C CA . ALA A 1 355 ? 35.583 61.140 107.548 1.00 57.22 402 ALA A CA 1
ATOM 2492 C C . ALA A 1 355 ? 35.504 59.709 108.009 1.00 60.88 402 ALA A C 1
ATOM 2493 O O . ALA A 1 355 ? 36.252 59.270 108.886 1.00 65.49 402 ALA A O 1
ATOM 2495 N N . ILE A 1 356 ? 34.586 58.976 107.409 1.00 55.71 403 ILE A N 1
ATOM 2496 C CA . ILE A 1 356 ? 34.501 57.569 107.676 1.00 61.43 403 ILE A CA 1
ATOM 2497 C C . ILE A 1 356 ? 34.537 56.837 106.362 1.00 66.85 403 ILE A C 1
ATOM 2498 O O . ILE A 1 356 ? 33.723 57.093 105.475 1.00 71.29 403 ILE A O 1
ATOM 2503 N N . ARG A 1 357 ? 35.507 55.944 106.235 1.00 62.15 404 ARG A N 1
ATOM 2504 C CA . ARG A 1 357 ? 35.560 55.039 105.107 1.00 55.96 404 ARG A CA 1
ATOM 2505 C C . ARG A 1 357 ? 34.298 54.166 105.153 1.00 56.64 404 ARG A C 1
ATOM 2506 O O . ARG A 1 357 ? 33.965 53.590 106.186 1.00 59.56 404 ARG A O 1
ATOM 2514 N N . LEU A 1 358 ? 33.585 54.099 104.037 1.00 58.79 405 LEU A N 1
ATOM 2515 C CA . LEU A 1 358 ? 32.343 53.335 103.936 1.00 48.24 405 LEU A CA 1
ATOM 2516 C C . LEU A 1 358 ? 32.538 51.891 104.342 1.00 42.58 405 LEU A C 1
ATOM 2517 O O . LEU A 1 358 ? 31.631 51.264 104.880 1.00 35.56 405 LEU A O 1
ATOM 2522 N N . SER A 1 359 ? 33.717 51.350 104.058 1.00 50.12 406 SER A N 1
ATOM 2523 C CA . SER A 1 359 ? 34.004 49.967 104.419 1.00 56.58 406 SER A CA 1
ATOM 2524 C C . SER A 1 359 ? 34.121 49.820 105.935 1.00 51.31 406 SER A C 1
ATOM 2525 O O . SER A 1 359 ? 33.756 48.797 106.499 1.00 41.74 406 SER A O 1
ATOM 2528 N N . ASP A 1 360 ? 34.609 50.864 106.590 1.00 50.69 407 ASP A N 1
ATOM 2529 C CA . ASP A 1 360 ? 34.687 50.866 108.035 1.00 47.29 407 ASP A CA 1
ATOM 2530 C C . ASP A 1 360 ? 33.308 51.017 108.683 1.00 47.84 407 ASP A C 1
ATOM 2531 O O . ASP A 1 360 ? 32.978 50.279 109.597 1.00 65.09 407 ASP A O 1
ATOM 2536 N N . LEU A 1 361 ? 32.495 51.955 108.222 1.00 39.41 408 LEU A N 1
ATOM 2537 C CA . LEU A 1 361 ? 31.121 52.047 108.721 1.00 46.19 408 LEU A CA 1
ATOM 2538 C C . LEU A 1 361 ? 30.412 50.678 108.691 1.00 55.46 408 LEU A C 1
ATOM 2539 O O . LEU A 1 361 ? 29.860 50.217 109.700 1.00 49.70 408 LEU A O 1
ATOM 2544 N N . LEU A 1 362 ? 30.436 50.027 107.531 1.00 56.21 409 LEU A N 1
ATOM 2545 C CA . LEU A 1 362 ? 29.736 48.753 107.358 1.00 53.67 409 LEU A CA 1
ATOM 2546 C C . LEU A 1 362 ? 30.301 47.628 108.206 1.00 50.91 409 LEU A C 1
ATOM 2547 O O . LEU A 1 362 ? 29.549 46.799 108.715 1.00 45.23 409 LEU A O 1
ATOM 2552 N N . GLY A 1 363 ? 31.627 47.590 108.319 1.00 47.63 410 GLY A N 1
ATOM 2553 C CA . GLY A 1 363 ? 32.315 46.590 109.113 1.00 44.06 410 GLY A CA 1
ATOM 2554 C C . GLY A 1 363 ? 32.100 46.811 110.596 1.00 51.70 410 GLY A C 1
ATOM 2555 O O . GLY A 1 363 ? 31.838 45.869 111.353 1.00 56.84 410 GLY A O 1
ATOM 2556 N N . PHE A 1 364 ? 32.195 48.063 111.025 1.00 44.87 411 PHE A N 1
ATOM 2557 C CA . PHE A 1 364 ? 31.880 48.372 112.404 1.00 37.60 411 PHE A CA 1
ATOM 2558 C C . PHE A 1 364 ? 30.459 47.945 112.737 1.00 40.96 411 PHE A C 1
ATOM 2559 O O . PHE A 1 364 ? 30.248 47.290 113.747 1.00 54.79 411 PHE A O 1
ATOM 2567 N N . LEU A 1 365 ? 29.485 48.286 111.896 1.00 34.59 412 LEU A N 1
ATOM 2568 C CA . LEU A 1 365 ? 28.101 47.884 112.180 1.00 34.61 412 LEU A CA 1
ATOM 2569 C C . LEU A 1 365 ? 27.902 46.369 112.165 1.00 34.79 412 LEU A C 1
ATOM 2570 O O . LEU A 1 365 ? 27.147 45.820 112.970 1.00 39.78 412 LEU A O 1
ATOM 2575 N N . ALA A 1 366 ? 28.600 45.694 111.262 1.00 33.29 413 ALA A N 1
ATOM 2576 C CA . ALA A 1 366 ? 28.485 44.250 111.143 1.00 33.28 413 ALA A CA 1
ATOM 2577 C C . ALA A 1 366 ? 29.170 43.540 112.308 1.00 34.68 413 ALA A C 1
ATOM 2578 O O . ALA A 1 366 ? 28.547 42.733 113.001 1.00 32.87 413 ALA A O 1
ATOM 2580 N N . HIS A 1 367 ? 30.441 43.850 112.538 1.00 28.48 414 HIS A N 1
ATOM 2581 C CA . HIS A 1 367 ? 31.182 43.177 113.602 1.00 36.68 414 HIS A CA 1
ATOM 2582 C C . HIS A 1 367 ? 30.683 43.502 115.023 1.00 42.82 414 HIS A C 1
ATOM 2583 O O . HIS A 1 367 ? 30.801 42.676 115.932 1.00 43.06 414 HIS A O 1
ATOM 2590 N N . SER A 1 368 ? 30.145 44.708 115.210 1.00 43.42 415 SER A N 1
ATOM 2591 C CA . SER A 1 368 ? 29.490 45.078 116.459 1.00 41.80 415 SER A CA 1
ATOM 2592 C C . SER A 1 368 ? 28.408 44.074 116.723 1.00 42.92 415 SER A C 1
ATOM 2593 O O . SER A 1 368 ? 28.370 43.449 117.777 1.00 44.54 415 SER A O 1
ATOM 2596 N N . ARG A 1 369 ? 27.525 43.934 115.739 1.00 41.09 416 ARG A N 1
ATOM 2597 C CA . ARG A 1 369 ? 26.405 43.011 115.816 1.00 37.68 416 ARG A CA 1
ATOM 2598 C C . ARG A 1 369 ? 26.881 41.568 116.049 1.00 33.49 416 ARG A C 1
ATOM 2599 O O . ARG A 1 369 ? 26.265 40.812 116.795 1.00 35.03 416 ARG A O 1
ATOM 2607 N N . VAL A 1 370 ? 27.994 41.197 115.431 1.00 30.38 417 VAL A N 1
ATOM 2608 C CA . VAL A 1 370 ? 28.501 39.834 115.540 1.00 31.11 417 VAL A CA 1
ATOM 2609 C C . VAL A 1 370 ? 29.112 39.569 116.911 1.00 27.92 417 VAL A C 1
ATOM 2610 O O . VAL A 1 370 ? 28.759 38.605 117.568 1.00 24.44 417 VAL A O 1
ATOM 2614 N N . LEU A 1 371 ? 30.018 40.440 117.342 1.00 38.10 418 LEU A N 1
ATOM 2615 C CA . LEU A 1 371 ? 30.679 40.294 118.636 1.00 33.53 418 LEU A CA 1
ATOM 2616 C C . LEU A 1 371 ? 29.708 40.349 119.817 1.00 31.50 418 LEU A C 1
ATOM 2617 O O . LEU A 1 371 ? 29.813 39.543 120.738 1.00 32.99 418 LEU A O 1
ATOM 2622 N N . ALA A 1 372 ? 28.756 41.279 119.783 1.00 23.77 419 ALA A N 1
ATOM 2623 C CA . ALA A 1 372 ? 27.806 41.452 120.892 1.00 30.55 419 ALA A CA 1
ATOM 2624 C C . ALA A 1 372 ? 27.055 40.172 121.183 1.00 33.47 419 ALA A C 1
ATOM 2625 O O . ALA A 1 372 ? 26.679 39.905 122.324 1.00 27.20 419 ALA A O 1
ATOM 2627 N N . GLY A 1 373 ? 26.830 39.399 120.126 1.00 37.41 420 GLY A N 1
ATOM 2628 C CA . GLY A 1 373 ? 26.130 38.139 120.210 1.00 29.58 420 GLY A CA 1
ATOM 2629 C C . GLY A 1 373 ? 27.051 37.057 120.727 1.00 37.90 420 GLY A C 1
ATOM 2630 O O . GLY A 1 373 ? 26.651 36.289 121.599 1.00 48.57 420 GLY A O 1
ATOM 2631 N N . LEU A 1 374 ? 28.280 36.991 120.212 1.00 33.04 421 LEU A N 1
ATOM 2632 C CA . LEU A 1 374 ? 29.226 35.960 120.653 1.00 32.59 421 LEU A CA 1
ATOM 2633 C C . LEU A 1 374 ? 29.626 36.172 122.113 1.00 39.89 421 LEU A C 1
ATOM 2634 O O . LEU A 1 374 ? 29.927 35.223 122.832 1.00 43.16 421 LEU A O 1
ATOM 2639 N N . ALA A 1 375 ? 29.616 37.424 122.551 1.00 36.65 422 ALA A N 1
ATOM 2640 C CA . ALA A 1 375 ? 29.950 37.748 123.929 1.00 37.35 422 ALA A CA 1
ATOM 2641 C C . ALA A 1 375 ? 28.810 37.352 124.855 1.00 38.35 422 ALA A C 1
ATOM 2642 O O . ALA A 1 375 ? 29.016 36.753 125.911 1.00 34.47 422 ALA A O 1
ATOM 2644 N N . ALA A 1 376 ? 27.600 37.700 124.445 1.00 26.73 423 ALA A N 1
ATOM 2645 C CA . ALA A 1 376 ? 26.439 37.456 125.263 1.00 27.83 423 ALA A CA 1
ATOM 2646 C C . ALA A 1 376 ? 26.145 35.958 125.337 1.00 39.90 423 ALA A C 1
ATOM 2647 O O . ALA A 1 376 ? 25.733 35.453 126.377 1.00 45.43 423 ALA A O 1
ATOM 2649 N N . ARG A 1 377 ? 26.381 35.243 124.241 1.00 36.43 424 ARG A N 1
ATOM 2650 C CA . ARG A 1 377 ? 26.054 33.820 124.192 1.00 36.36 424 ARG A CA 1
ATOM 2651 C C . ARG A 1 377 ? 27.124 32.958 124.824 1.00 44.75 424 ARG A C 1
ATOM 2652 O O . ARG A 1 377 ? 26.819 32.041 125.590 1.00 56.83 424 ARG A O 1
ATOM 2660 N N . GLY A 1 378 ? 28.376 33.253 124.488 1.00 38.66 425 GLY A N 1
ATOM 2661 C CA . GLY A 1 378 ? 29.500 32.463 124.942 1.00 38.76 425 GLY A CA 1
ATOM 2662 C C . GLY A 1 378 ? 30.049 32.889 126.291 1.00 45.69 425 GLY A C 1
ATOM 2663 O O . GLY A 1 378 ? 30.729 32.115 126.965 1.00 56.42 425 GLY A O 1
ATOM 2664 N N . ALA A 1 379 ? 29.779 34.119 126.702 1.00 33.98 426 ALA A N 1
ATOM 2665 C CA . ALA A 1 379 ? 30.425 34.599 127.914 1.00 38.59 426 ALA A CA 1
ATOM 2666 C C . ALA A 1 379 ? 29.442 35.036 128.978 1.00 38.19 426 ALA A C 1
ATOM 2667 O O . ALA A 1 379 ? 29.763 35.016 130.150 1.00 38.77 426 ALA A O 1
ATOM 2669 N N . ALA A 1 380 ? 28.243 35.425 128.583 1.00 32.89 427 ALA A N 1
ATOM 2670 C CA . ALA A 1 380 ? 27.281 35.842 129.585 1.00 37.19 427 ALA A CA 1
ATOM 2671 C C . ALA A 1 380 ? 26.277 34.734 129.909 1.00 43.63 427 ALA A C 1
ATOM 2672 O O . ALA A 1 380 ? 25.432 34.890 130.807 1.00 44.12 427 ALA A O 1
ATOM 2674 N N . GLY A 1 381 ? 26.389 33.624 129.179 1.00 36.57 428 GLY A N 1
ATOM 2675 C CA . GLY A 1 381 ? 25.580 32.441 129.408 1.00 37.95 428 GLY A CA 1
ATOM 2676 C C . GLY A 1 381 ? 24.198 32.494 128.775 1.00 49.69 428 GLY A C 1
ATOM 2677 O O . GLY A 1 381 ? 23.360 31.613 129.002 1.00 59.06 428 GLY A O 1
ATOM 2678 N N . CYS A 1 382 ? 23.966 33.523 127.964 1.00 51.63 429 CYS A N 1
ATOM 2679 C CA . CYS A 1 382 ? 22.646 33.797 127.400 1.00 45.70 429 CYS A CA 1
ATOM 2680 C C . CYS A 1 382 ? 22.276 32.967 126.160 1.00 49.97 429 CYS A C 1
ATOM 2681 O O . CYS A 1 382 ? 23.060 32.161 125.634 1.00 40.99 429 CYS A O 1
ATOM 2684 N N . ALA A 1 383 ? 21.043 33.199 125.725 1.00 52.97 430 ALA A N 1
ATOM 2685 C CA . ALA A 1 383 ? 20.439 32.555 124.577 1.00 40.38 430 ALA A CA 1
ATOM 2686 C C . ALA A 1 383 ? 20.249 33.603 123.476 1.00 42.70 430 ALA A C 1
ATOM 2687 O O . ALA A 1 383 ? 19.707 34.685 123.716 1.00 44.87 430 ALA A O 1
ATOM 2689 N N . ALA A 1 384 ? 20.699 33.282 122.270 1.00 36.74 431 ALA A N 1
ATOM 2690 C CA . ALA A 1 384 ? 20.680 34.246 121.179 1.00 37.65 431 ALA A CA 1
ATOM 2691 C C . ALA A 1 384 ? 19.337 34.979 120.998 1.00 35.71 431 ALA A C 1
ATOM 2692 O O . ALA A 1 384 ? 19.308 36.140 120.608 1.00 34.76 431 ALA A O 1
ATOM 2694 N N . ASP A 1 385 ? 18.222 34.313 121.275 1.00 39.23 432 ASP A N 1
ATOM 2695 C CA . ASP A 1 385 ? 16.922 34.917 121.006 1.00 38.33 432 ASP A CA 1
ATOM 2696 C C . ASP A 1 385 ? 16.662 36.124 121.901 1.00 45.51 432 ASP A C 1
ATOM 2697 O O . ASP A 1 385 ? 15.658 36.828 121.725 1.00 52.05 432 ASP A O 1
ATOM 2702 N N . SER A 1 386 ? 17.583 36.380 122.833 1.00 43.00 433 SER A N 1
ATOM 2703 C CA . SER A 1 386 ? 17.461 37.529 123.743 1.00 43.09 433 SER A CA 1
ATOM 2704 C C . SER A 1 386 ? 18.549 38.590 123.604 1.00 36.43 433 SER A C 1
ATOM 2705 O O . SER A 1 386 ? 18.483 39.607 124.267 1.00 40.98 433 SER A O 1
ATOM 2708 N N . VAL A 1 387 ? 19.548 38.367 122.759 1.00 36.69 434 VAL A N 1
ATOM 2709 C CA . VAL A 1 387 ? 20.623 39.348 122.609 1.00 32.10 434 VAL A CA 1
ATOM 2710 C C . VAL A 1 387 ? 20.100 40.597 121.934 1.00 33.94 434 VAL A C 1
ATOM 2711 O O . VAL A 1 387 ? 19.288 40.512 121.020 1.00 39.13 434 VAL A O 1
ATOM 2715 N N . PHE A 1 388 ? 20.554 41.757 122.389 1.00 33.76 435 PHE A N 1
ATOM 2716 C CA . PHE A 1 388 ? 20.214 43.006 121.725 1.00 27.74 435 PHE A CA 1
ATOM 2717 C C . PHE A 1 388 ? 21.432 43.910 121.652 1.00 31.13 435 PHE A C 1
ATOM 2718 O O . PHE A 1 388 ? 22.378 43.738 122.413 1.00 35.17 435 PHE A O 1
ATOM 2726 N N . LEU A 1 389 ? 21.402 44.878 120.742 1.00 32.42 436 LEU A N 1
ATOM 2727 C CA . LEU A 1 389 ? 22.514 45.806 120.582 1.00 30.21 436 LEU A CA 1
ATOM 2728 C C . LEU A 1 389 ? 22.063 47.144 120.013 1.00 30.29 436 LEU A C 1
ATOM 2729 O O . LEU A 1 389 ? 21.587 47.206 118.884 1.00 36.20 436 LEU A O 1
ATOM 2734 N N . ASN A 1 390 ? 22.213 48.212 120.792 1.00 30.95 437 ASN A N 1
ATOM 2735 C CA . ASN A 1 390 ? 21.846 49.549 120.329 1.00 39.11 437 ASN A CA 1
ATOM 2736 C C . ASN A 1 390 ? 23.086 50.361 120.189 1.00 49.25 437 ASN A C 1
ATOM 2737 O O . ASN A 1 390 ? 23.595 50.877 121.175 1.00 62.18 437 ASN A O 1
ATOM 2742 N N . VAL A 1 391 ? 23.583 50.462 118.962 1.00 50.24 438 VAL A N 1
ATOM 2743 C CA . VAL A 1 391 ? 24.638 51.413 118.654 1.00 44.48 438 VAL A CA 1
ATOM 2744 C C . VAL A 1 391 ? 24.021 52.747 118.265 1.00 47.62 438 VAL A C 1
ATOM 2745 O O . VAL A 1 391 ? 23.065 52.799 117.497 1.00 57.42 438 VAL A O 1
ATOM 2749 N N . SER A 1 392 ? 24.563 53.827 118.807 1.00 47.53 439 SER A N 1
ATOM 2750 C CA . SER A 1 392 ? 24.042 55.157 118.522 1.00 48.35 439 SER A CA 1
ATOM 2751 C C . SER A 1 392 ? 25.171 56.192 118.485 1.00 50.13 439 SE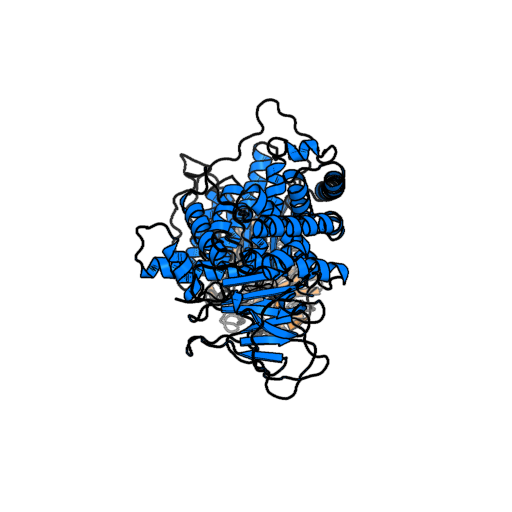R A C 1
ATOM 2752 O O . SER A 1 392 ? 25.133 57.204 119.187 1.00 56.67 439 SER A O 1
ATOM 2755 N N . VAL A 1 393 ? 26.203 55.928 117.662 1.00 41.75 440 VAL A N 1
ATOM 2756 C CA . VAL A 1 393 ? 27.239 56.890 117.348 1.00 50.87 440 VAL A CA 1
ATOM 2757 C C . VAL A 1 393 ? 26.782 57.839 116.235 1.00 60.20 440 VAL A C 1
ATOM 2758 O O . VAL A 1 393 ? 27.264 58.973 116.134 1.00 65.38 440 VAL A O 1
ATOM 2762 N N . LEU A 1 394 ? 25.817 57.360 115.413 1.00 56.16 441 LEU A N 1
ATOM 2763 C CA . LEU A 1 394 ? 25.306 58.138 114.284 1.00 55.39 441 LEU A CA 1
ATOM 2764 C C . LEU A 1 394 ? 24.189 59.083 114.673 1.00 52.93 441 LEU A C 1
ATOM 2765 O O . LEU A 1 394 ? 23.466 58.832 115.625 1.00 55.23 441 LEU A O 1
ATOM 2770 N N . ASP A 1 395 ? 24.021 60.131 113.885 1.00 52.38 442 ASP A N 1
ATOM 2771 C CA . ASP A 1 395 ? 22.920 61.048 114.044 1.00 60.86 442 ASP A CA 1
ATOM 2772 C C . ASP A 1 395 ? 21.688 60.245 113.722 1.00 63.42 442 ASP A C 1
ATOM 2773 O O . ASP A 1 395 ? 21.677 59.518 112.753 1.00 70.36 442 ASP A O 1
ATOM 2778 N N . PRO A 1 396 ? 20.636 60.389 114.503 1.00 64.67 443 PRO A N 1
ATOM 2779 C CA . PRO A 1 396 ? 19.453 59.548 114.343 1.00 64.53 443 PRO A CA 1
ATOM 2780 C C . PRO A 1 396 ? 18.782 59.703 113.003 1.00 65.98 443 PRO A C 1
ATOM 2781 O O . PRO A 1 396 ? 18.300 58.740 112.439 1.00 58.46 443 PRO A O 1
ATOM 2785 N N . ALA A 1 397 ? 18.728 60.925 112.517 1.00 67.28 444 ALA A N 1
ATOM 2786 C CA . ALA A 1 397 ? 18.060 61.229 111.268 1.00 70.75 444 ALA A CA 1
ATOM 2787 C C . ALA A 1 397 ? 18.881 60.701 110.103 1.00 75.93 444 ALA A C 1
ATOM 2788 O O . ALA A 1 397 ? 18.335 60.131 109.158 1.00 84.46 444 ALA A O 1
ATOM 2790 N N . ALA A 1 398 ? 20.196 60.883 110.174 1.00 68.72 445 ALA A N 1
ATOM 2791 C CA . ALA A 1 398 ? 21.077 60.369 109.135 1.00 64.12 445 ALA A CA 1
ATOM 2792 C C . ALA A 1 398 ? 21.022 58.838 109.084 1.00 66.77 445 ALA A C 1
ATOM 2793 O O . ALA A 1 398 ? 21.154 58.243 108.009 1.00 79.94 445 ALA A O 1
ATOM 2795 N N . ARG A 1 399 ? 20.812 58.215 110.245 1.00 51.99 446 ARG A N 1
ATOM 2796 C CA . ARG A 1 399 ? 20.751 56.759 110.362 1.00 49.30 446 ARG A CA 1
ATOM 2797 C C . ARG A 1 399 ? 19.545 56.231 109.603 1.00 59.81 446 ARG A C 1
ATOM 2798 O O . ARG A 1 399 ? 19.666 55.305 108.797 1.00 56.81 446 ARG A O 1
ATOM 2806 N N . LEU A 1 400 ? 18.385 56.836 109.851 1.00 60.57 447 LEU A N 1
ATOM 2807 C CA . LEU A 1 400 ? 17.160 56.418 109.190 1.00 63.09 447 LEU A CA 1
ATOM 2808 C C . LEU A 1 400 ? 17.301 56.501 107.683 1.00 65.64 447 LEU A C 1
ATOM 2809 O O . LEU A 1 400 ? 16.826 55.619 106.963 1.00 68.19 447 LEU A O 1
ATOM 2814 N N . ARG A 1 401 ? 17.947 57.569 107.215 1.00 65.47 448 ARG A N 1
ATOM 2815 C CA . ARG A 1 401 ? 18.231 57.749 105.795 1.00 65.81 448 ARG A CA 1
ATOM 2816 C C . ARG A 1 401 ? 19.152 56.643 105.307 1.00 67.31 448 ARG A C 1
ATOM 2817 O O . ARG A 1 401 ? 18.853 55.964 104.323 1.00 70.49 448 ARG A O 1
ATOM 2825 N N . LEU A 1 402 ? 20.271 56.466 106.003 1.00 57.61 449 LEU A N 1
ATOM 2826 C CA . LEU A 1 402 ? 21.223 55.420 105.660 1.00 48.05 449 LEU A CA 1
ATOM 2827 C C . LEU A 1 402 ? 20.547 54.053 105.577 1.00 50.54 449 LEU A C 1
ATOM 2828 O O . LEU A 1 402 ? 20.727 53.312 104.608 1.00 52.80 449 LEU A O 1
ATOM 2833 N N . GLU A 1 403 ? 19.762 53.720 106.591 1.00 50.50 450 GLU A N 1
ATOM 2834 C CA . GLU A 1 403 ? 19.074 52.437 106.604 1.00 58.40 450 GLU A CA 1
ATOM 2835 C C . GLU A 1 403 ? 18.072 52.278 105.441 1.00 57.29 450 GLU A C 1
ATOM 2836 O O . GLU A 1 403 ? 17.839 51.167 104.957 1.00 50.11 450 GLU A O 1
ATOM 2842 N N . ALA A 1 404 ? 17.488 53.386 104.991 1.00 59.40 451 ALA A N 1
ATOM 2843 C CA . ALA A 1 404 ? 16.512 53.345 103.905 1.00 57.45 451 ALA A CA 1
ATOM 2844 C C . ALA A 1 404 ? 17.207 53.085 102.576 1.00 62.16 451 ALA A C 1
ATOM 2845 O O . ALA A 1 404 ? 16.747 52.273 101.771 1.00 60.03 451 ALA A O 1
ATOM 2847 N N . ARG A 1 405 ? 18.329 53.798 102.352 1.00 60.73 452 ARG A N 1
ATOM 2848 C CA . ARG A 1 405 ? 19.155 53.658 101.160 1.00 50.23 452 ARG A CA 1
ATOM 2849 C C . ARG A 1 405 ? 19.767 52.273 101.094 1.00 59.15 452 ARG A C 1
ATOM 2850 O O . ARG A 1 405 ? 19.717 51.615 100.049 1.00 67.46 452 ARG A O 1
ATOM 2858 N N . LEU A 1 406 ? 20.349 51.831 102.213 1.00 50.05 453 LEU A N 1
ATOM 2859 C CA . LEU A 1 406 ? 20.911 50.488 102.271 1.00 51.94 453 LEU A CA 1
ATOM 2860 C C . LEU A 1 406 ? 19.857 49.430 101.932 1.00 55.06 453 LEU A C 1
ATOM 2861 O O . LEU A 1 406 ? 20.144 48.471 101.222 1.00 54.09 453 LEU A O 1
ATOM 2866 N N . GLY A 1 407 ? 18.637 49.612 102.428 1.00 55.26 454 GLY A N 1
ATOM 2867 C CA . GLY A 1 407 ? 17.551 48.722 102.075 1.00 58.22 454 GLY A CA 1
ATOM 2868 C C . GLY A 1 407 ? 17.428 48.639 100.563 1.00 70.58 454 GLY A C 1
ATOM 2869 O O . GLY A 1 407 ? 17.345 47.538 100.000 1.00 69.96 454 GLY A O 1
ATOM 2870 N N . HIS A 1 408 ? 17.439 49.802 99.904 1.00 68.75 455 HIS A N 1
ATOM 2871 C CA . HIS A 1 408 ? 17.286 49.874 98.449 1.00 68.14 455 HIS A CA 1
ATOM 2872 C C . HIS A 1 408 ? 18.464 49.251 97.684 1.00 57.78 455 HIS A C 1
ATOM 2873 O O . HIS A 1 408 ? 18.261 48.565 96.692 1.00 57.42 455 HIS A O 1
ATOM 2880 N N . LEU A 1 409 ? 19.689 49.464 98.149 1.00 57.10 456 LEU A N 1
ATOM 2881 C CA . LEU A 1 409 ? 20.845 48.815 97.529 1.00 60.99 456 LEU A CA 1
ATOM 2882 C C . LEU A 1 409 ? 20.833 47.285 97.711 1.00 56.75 456 LEU A C 1
ATOM 2883 O O . LEU A 1 409 ? 21.321 46.546 96.855 1.00 57.40 456 LEU A O 1
ATOM 2888 N N . VAL A 1 410 ? 20.294 46.817 98.835 1.00 49.07 457 VAL A N 1
ATOM 2889 C CA . VAL A 1 410 ? 20.126 45.387 99.055 1.00 43.96 457 VAL A CA 1
ATOM 2890 C C . VAL A 1 410 ? 19.227 44.848 97.962 1.00 49.30 457 VAL A C 1
ATOM 2891 O O . VAL A 1 410 ? 19.422 43.744 97.467 1.00 44.41 457 VAL A O 1
ATOM 2895 N N . ALA A 1 411 ? 18.232 45.643 97.586 1.00 62.19 458 ALA A N 1
ATOM 2896 C CA . ALA A 1 411 ? 17.313 45.261 96.525 1.00 64.24 458 ALA A CA 1
ATOM 2897 C C . ALA A 1 411 ? 18.054 45.261 95.199 1.00 69.58 458 ALA A C 1
ATOM 2898 O O . ALA A 1 411 ? 18.075 44.250 94.496 1.00 75.94 458 ALA A O 1
ATOM 2900 N N . ALA A 1 412 ? 18.678 46.392 94.877 1.00 73.34 459 ALA A N 1
ATOM 2901 C CA . ALA A 1 412 ? 19.431 46.546 93.630 1.00 70.24 459 ALA A CA 1
ATOM 2902 C C . ALA A 1 412 ? 20.421 45.407 93.439 1.00 67.27 459 ALA A C 1
ATOM 2903 O O . ALA A 1 412 ? 20.328 44.654 92.472 1.00 71.25 459 ALA A O 1
ATOM 2905 N N . ILE A 1 413 ? 21.359 45.277 94.369 1.00 57.00 460 ILE A N 1
ATOM 2906 C CA . ILE A 1 413 ? 22.347 44.211 94.295 1.00 55.11 460 ILE A CA 1
ATOM 2907 C C . ILE A 1 413 ? 21.757 42.866 93.854 1.00 55.10 460 ILE A C 1
ATOM 2908 O O . ILE A 1 413 ? 22.273 42.217 92.947 1.00 58.78 460 ILE A O 1
ATOM 2913 N N . LEU A 1 414 ? 20.669 42.446 94.477 1.00 52.34 461 LEU A N 1
ATOM 2914 C CA . LEU A 1 414 ? 20.124 41.138 94.146 1.00 64.32 461 LEU A CA 1
ATOM 2915 C C . LEU A 1 414 ? 19.598 41.045 92.712 1.00 74.15 461 LEU A C 1
ATOM 2916 O O . LEU A 1 414 ? 19.418 39.946 92.178 1.00 83.98 461 LEU A O 1
ATOM 2921 N N . GLU A 1 415 ? 19.362 42.196 92.092 1.00 68.82 462 GLU A N 1
ATOM 2922 C CA . GLU A 1 415 ? 18.876 42.246 90.718 1.00 73.84 462 GLU A CA 1
ATOM 2923 C C . GLU A 1 415 ? 20.017 42.522 89.741 1.00 84.85 462 GLU A C 1
ATOM 2924 O O . GLU A 1 415 ? 20.329 41.695 88.881 1.00 86.84 462 GLU A O 1
ATOM 2930 N N . ARG A 1 416 ? 20.640 43.687 89.896 1.00 85.17 463 ARG A N 1
ATOM 2931 C CA . ARG A 1 416 ? 21.692 44.151 89.001 1.00 83.16 463 ARG A CA 1
ATOM 2932 C C . ARG A 1 416 ? 22.949 43.258 89.001 1.00 86.48 463 ARG A C 1
ATOM 2933 O O . ARG A 1 416 ? 23.357 42.777 87.945 1.00 100.56 463 ARG A O 1
ATOM 2941 N N . GLU A 1 417 ? 23.557 43.021 90.164 1.00 73.81 464 GLU A N 1
ATOM 2942 C CA . GLU A 1 417 ? 24.852 42.323 90.205 1.00 69.80 464 GLU A CA 1
ATOM 2943 C C . GLU A 1 417 ? 24.763 40.791 90.167 1.00 66.16 464 GLU A C 1
ATOM 2944 O O . GLU A 1 417 ? 23.759 40.199 90.585 1.00 66.65 464 GLU A O 1
ATOM 2950 N N . GLN A 1 418 ? 25.819 40.162 89.648 1.00 71.11 465 GLN A N 1
ATOM 2951 C CA . GLN A 1 418 ? 25.864 38.703 89.484 1.00 74.93 465 GLN A CA 1
ATOM 2952 C C . GLN A 1 418 ? 26.926 38.077 90.378 1.00 68.20 465 GLN A C 1
ATOM 2953 O O . GLN A 1 418 ? 26.881 36.881 90.670 1.00 56.54 465 GLN A O 1
ATOM 2959 N N . SER A 1 419 ? 27.868 38.915 90.808 1.00 65.94 466 SER A N 1
ATOM 2960 C CA . SER A 1 419 ? 29.057 38.506 91.550 1.00 52.58 466 SER A CA 1
ATOM 2961 C C . SER A 1 419 ? 28.747 37.805 92.866 1.00 54.89 466 SER A C 1
ATOM 2962 O O . SER A 1 419 ? 27.729 38.078 93.504 1.00 54.16 466 SER A O 1
ATOM 2965 N N . LEU A 1 420 ? 29.633 36.897 93.272 1.00 60.04 467 LEU A N 1
ATOM 2966 C CA . LEU A 1 420 ? 29.550 36.282 94.597 1.00 49.01 467 LEU A CA 1
ATOM 2967 C C . LEU A 1 420 ? 29.909 37.310 95.653 1.00 45.75 467 LEU A C 1
ATOM 2968 O O . LEU A 1 420 ? 29.382 37.296 96.762 1.00 47.19 467 LEU A O 1
ATOM 2973 N N . VAL A 1 421 ? 30.828 38.195 95.295 1.00 50.47 468 VAL A N 1
ATOM 2974 C CA . VAL A 1 421 ? 31.242 39.295 96.151 1.00 62.41 468 VAL A CA 1
ATOM 2975 C C . VAL A 1 421 ? 30.062 40.214 96.464 1.00 52.06 468 VAL A C 1
ATOM 2976 O O . VAL A 1 421 ? 29.940 40.740 97.573 1.00 53.32 468 VAL A O 1
ATOM 2980 N N . ALA A 1 422 ? 29.188 40.384 95.477 1.00 48.91 469 ALA A N 1
ATOM 2981 C CA . ALA A 1 422 ? 28.040 41.283 95.569 1.00 45.20 469 ALA A CA 1
ATOM 2982 C C . ALA A 1 422 ? 26.906 40.713 96.409 1.00 40.44 469 ALA A C 1
ATOM 2983 O O . ALA A 1 422 ? 26.370 41.394 97.265 1.00 42.31 469 ALA A O 1
ATOM 2985 N N . HIS A 1 423 ? 26.536 39.467 96.139 1.00 42.68 470 HIS A N 1
ATOM 2986 C CA . HIS A 1 423 ? 25.558 38.752 96.947 1.00 44.15 470 HIS A CA 1
ATOM 2987 C C . HIS A 1 423 ? 25.982 38.605 98.410 1.00 47.08 470 HIS A C 1
ATOM 2988 O O . HIS A 1 423 ? 25.134 38.536 99.296 1.00 57.86 470 HIS A O 1
ATOM 2995 N N . ALA A 1 424 ? 27.279 38.543 98.684 1.00 42.13 471 ALA A N 1
ATOM 2996 C CA . ALA A 1 424 ? 27.701 38.422 100.075 1.00 46.66 471 ALA A CA 1
ATOM 2997 C C . ALA A 1 424 ? 27.675 39.776 100.750 1.00 50.55 471 ALA A C 1
ATOM 2998 O O . ALA A 1 424 ? 27.593 39.865 101.968 1.00 60.37 471 ALA A O 1
ATOM 3000 N N . LEU A 1 425 ? 27.746 40.834 99.953 1.00 46.25 472 LEU A N 1
ATOM 3001 C CA . LEU A 1 425 ? 27.609 42.181 100.484 1.00 42.48 472 LEU A CA 1
ATOM 3002 C C . LEU A 1 425 ? 26.137 42.433 100.780 1.00 55.62 472 LEU A C 1
ATOM 3003 O O . LEU A 1 425 ? 25.778 43.119 101.735 1.00 61.83 472 LEU A O 1
ATOM 3008 N N . GLY A 1 426 ? 25.283 41.844 99.961 1.00 58.56 473 GLY A N 1
ATOM 3009 C CA . GLY A 1 426 ? 23.858 41.929 100.177 1.00 56.59 473 GLY A CA 1
ATOM 3010 C C . GLY A 1 426 ? 23.414 41.202 101.427 1.00 45.81 473 GLY A C 1
ATOM 3011 O O . GLY A 1 426 ? 22.493 41.648 102.102 1.00 46.75 473 GLY A O 1
ATOM 3012 N N . TYR A 1 427 ? 24.047 40.073 101.733 1.00 37.23 474 TYR A N 1
ATOM 3013 C CA . TYR A 1 427 ? 23.716 39.367 102.958 1.00 35.04 474 TYR A CA 1
ATOM 3014 C C . TYR A 1 427 ? 24.188 40.208 104.123 1.00 32.73 474 TYR A C 1
ATOM 3015 O O . TYR A 1 427 ? 23.443 40.468 105.061 1.00 39.31 474 TYR A O 1
ATOM 3024 N N . GLN A 1 428 ? 25.433 40.649 104.056 1.00 33.99 475 GLN A N 1
ATOM 3025 C CA . GLN A 1 428 ? 26.021 41.375 105.169 1.00 45.94 475 GLN A CA 1
ATOM 3026 C C . GLN A 1 428 ? 25.279 42.681 105.423 1.00 49.93 475 GLN A C 1
ATOM 3027 O O . GLN A 1 428 ? 25.294 43.218 106.529 1.00 46.98 475 GLN A O 1
ATOM 3033 N N . LEU A 1 429 ? 24.618 43.188 104.393 1.00 52.72 476 LEU A N 1
ATOM 3034 C CA . LEU A 1 429 ? 23.854 44.422 104.527 1.00 42.98 476 LEU A CA 1
ATOM 3035 C C . LEU A 1 429 ? 22.548 44.164 105.232 1.00 38.00 476 LEU A C 1
ATOM 3036 O O . LEU A 1 429 ? 22.097 44.983 106.027 1.00 36.19 476 LEU A O 1
ATOM 3041 N N . ALA A 1 430 ? 21.936 43.023 104.932 1.00 31.22 477 ALA A N 1
ATOM 3042 C CA . ALA A 1 430 ? 20.718 42.639 105.614 1.00 40.05 477 ALA A CA 1
ATOM 3043 C C . ALA A 1 430 ? 21.053 42.424 107.084 1.00 49.40 477 ALA A C 1
ATOM 3044 O O . ALA A 1 430 ? 20.303 42.841 107.964 1.00 59.57 477 ALA A O 1
ATOM 3046 N N . PHE A 1 431 ? 22.198 41.794 107.338 1.00 43.81 478 PHE A N 1
ATOM 3047 C CA . PHE A 1 431 ? 22.670 41.542 108.697 1.00 47.99 478 PHE A CA 1
ATOM 3048 C C . PHE A 1 431 ? 22.833 42.832 109.528 1.00 49.02 478 PHE A C 1
ATOM 3049 O O . PHE A 1 431 ? 22.432 42.892 110.687 1.00 51.28 478 PHE A O 1
ATOM 3057 N N . VAL A 1 432 ? 23.427 43.856 108.930 1.00 41.64 479 VAL A N 1
ATOM 3058 C CA . VAL A 1 432 ? 23.574 45.157 109.570 1.00 35.46 479 VAL A CA 1
ATOM 3059 C C . VAL A 1 432 ? 22.228 45.845 109.797 1.00 50.52 479 VAL A C 1
ATOM 3060 O O . VAL A 1 432 ? 22.029 46.512 110.809 1.00 54.82 479 VAL A O 1
ATOM 3064 N N . LEU A 1 433 ? 21.304 45.698 108.853 1.00 49.39 480 LEU A N 1
ATOM 3065 C CA . LEU A 1 433 ? 19.989 46.299 109.010 1.00 46.76 480 LEU A CA 1
ATOM 3066 C C . LEU A 1 433 ? 19.166 45.539 110.042 1.00 56.36 480 LEU A C 1
ATOM 3067 O O . LEU A 1 433 ? 18.355 46.135 110.749 1.00 66.94 480 LEU A O 1
ATOM 3072 N N . ASP A 1 434 ? 19.365 44.224 110.118 1.00 49.33 481 ASP A N 1
ATOM 3073 C CA . ASP A 1 434 ? 18.655 43.386 111.089 1.00 60.65 481 ASP A CA 1
ATOM 3074 C C . ASP A 1 434 ? 17.143 43.581 110.988 1.00 58.53 481 ASP A C 1
ATOM 3075 O O . ASP A 1 434 ? 16.438 43.596 111.996 1.00 68.13 481 ASP A O 1
ATOM 3080 N N . SER A 1 435 ? 16.647 43.745 109.769 1.00 50.66 482 SER A N 1
ATOM 3081 C CA . SER A 1 435 ? 15.228 44.001 109.563 1.00 53.01 482 SER A CA 1
ATOM 3082 C C . SER A 1 435 ? 14.622 42.885 108.729 1.00 54.76 482 SER A C 1
ATOM 3083 O O . SER A 1 435 ? 15.295 42.320 107.870 1.00 49.63 482 SER A O 1
ATOM 3086 N N . PRO A 1 436 ? 13.347 42.555 108.987 1.00 57.38 483 PRO A N 1
ATOM 3087 C CA . PRO A 1 436 ? 12.638 41.517 108.226 1.00 52.24 483 PRO A CA 1
ATOM 3088 C C . PRO A 1 436 ? 12.587 41.821 106.741 1.00 52.92 483 PRO A C 1
ATOM 3089 O O . PRO A 1 436 ? 12.797 40.914 105.947 1.00 53.17 483 PRO A O 1
ATOM 3093 N N . ALA A 1 437 ? 12.317 43.067 106.367 1.00 56.61 484 ALA A N 1
ATOM 3094 C CA . ALA A 1 437 ? 12.333 43.428 104.956 1.00 58.71 484 ALA A CA 1
ATOM 3095 C C . ALA A 1 437 ? 13.668 42.999 104.336 1.00 54.81 484 ALA A C 1
ATOM 3096 O O . ALA A 1 437 ? 13.716 42.237 103.352 1.00 40.87 484 ALA A O 1
ATOM 3098 N N . ALA A 1 438 ? 14.748 43.484 104.941 1.00 45.59 485 ALA A N 1
ATOM 3099 C CA . ALA A 1 438 ? 16.089 43.215 104.458 1.00 43.57 485 ALA A CA 1
ATOM 3100 C C . ALA A 1 438 ? 16.337 41.714 104.305 1.00 42.40 485 ALA A C 1
ATOM 3101 O O . ALA A 1 438 ? 16.703 41.238 103.223 1.00 40.96 485 ALA A O 1
ATOM 3103 N N . TYR A 1 439 ? 16.147 40.980 105.398 1.00 39.97 486 TYR A N 1
ATOM 3104 C CA . TYR A 1 439 ? 16.367 39.538 105.415 1.00 41.92 486 TYR A CA 1
ATOM 3105 C C . TYR A 1 439 ? 15.445 38.877 104.406 1.00 47.31 486 TYR A C 1
ATOM 3106 O O . TYR A 1 439 ? 15.671 37.750 103.986 1.00 51.77 486 TYR A O 1
ATOM 3115 N N . GLY A 1 440 ? 14.403 39.595 104.008 1.00 50.00 487 GLY A N 1
ATOM 3116 C CA . GLY A 1 440 ? 13.448 39.072 103.051 1.00 49.60 487 GLY A CA 1
ATOM 3117 C C . GLY A 1 440 ? 13.992 39.013 101.641 1.00 49.22 487 GLY A C 1
ATOM 3118 O O . GLY A 1 440 ? 13.958 37.968 101.006 1.00 50.44 487 GLY A O 1
ATOM 3119 N N . ALA A 1 441 ? 14.493 40.140 101.149 1.00 45.82 488 ALA A N 1
ATOM 3120 C CA . ALA A 1 441 ? 15.073 40.184 99.815 1.00 49.94 488 ALA A CA 1
ATOM 3121 C C . ALA A 1 441 ? 16.145 39.127 99.644 1.00 51.51 488 ALA A C 1
ATOM 3122 O O . ALA A 1 441 ? 16.172 38.418 98.644 1.00 67.27 488 ALA A O 1
ATOM 3124 N N . VAL A 1 442 ? 17.028 39.012 100.625 1.00 40.49 489 VAL A N 1
ATOM 3125 C CA . VAL A 1 442 ? 18.238 38.229 100.434 1.00 43.08 489 VAL A CA 1
ATOM 3126 C C . VAL A 1 442 ? 18.108 36.750 100.793 1.00 47.26 489 VAL A C 1
ATOM 3127 O O . VAL A 1 442 ? 19.024 35.971 100.506 1.00 37.77 489 VAL A O 1
ATOM 3131 N N . ALA A 1 443 ? 16.978 36.362 101.394 1.00 47.36 490 ALA A N 1
ATOM 3132 C CA . ALA A 1 443 ? 16.826 34.995 101.918 1.00 36.32 490 ALA A CA 1
ATOM 3133 C C . ALA A 1 443 ? 16.818 33.935 100.842 1.00 38.53 490 ALA A C 1
ATOM 3134 O O . ALA A 1 443 ? 17.511 32.941 100.962 1.00 46.55 490 ALA A O 1
ATOM 3136 N N . PRO A 1 444 ? 16.014 34.125 99.790 1.00 53.21 491 PRO A N 1
ATOM 3137 C CA . PRO A 1 4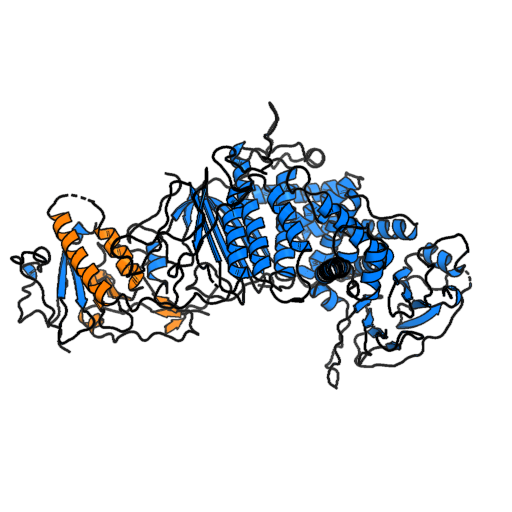44 ? 16.154 33.228 98.640 1.00 49.96 491 PRO A CA 1
ATOM 3138 C C . PRO A 1 444 ? 17.590 33.188 98.086 1.00 50.76 491 PRO A C 1
ATOM 3139 O O . PRO A 1 444 ? 18.109 32.108 97.824 1.00 44.22 491 PRO A O 1
ATOM 3143 N N . SER A 1 445 ? 18.233 34.336 97.905 1.00 51.24 492 SER A N 1
ATOM 3144 C CA . SER A 1 445 ? 19.598 34.310 97.393 1.00 51.14 492 SER A CA 1
ATOM 3145 C C . SER A 1 445 ? 20.512 33.446 98.271 1.00 44.32 492 SER A C 1
ATOM 3146 O O . SER A 1 445 ? 21.282 32.637 97.765 1.00 47.07 492 SER A O 1
ATOM 3149 N N . ALA A 1 446 ? 20.420 33.618 99.585 1.00 41.74 493 ALA A N 1
ATOM 3150 C CA . ALA A 1 446 ? 21.287 32.895 100.518 1.00 46.53 493 ALA A CA 1
ATOM 3151 C C . ALA A 1 446 ? 21.052 31.396 100.502 1.00 50.33 493 ALA A C 1
ATOM 3152 O O . ALA A 1 446 ? 21.993 30.611 100.562 1.00 53.82 493 ALA A O 1
ATOM 3154 N N . ALA A 1 447 ? 19.790 30.997 100.442 1.00 58.21 494 ALA A N 1
ATOM 3155 C CA . ALA A 1 447 ? 19.459 29.584 100.385 1.00 57.75 494 ALA A CA 1
ATOM 3156 C C . ALA A 1 447 ? 20.080 28.949 99.137 1.00 48.84 494 ALA A C 1
ATOM 3157 O O . ALA A 1 447 ? 20.691 27.889 99.210 1.00 52.97 494 ALA A O 1
ATOM 3159 N N . ARG A 1 448 ? 19.951 29.630 98.005 1.00 51.59 495 ARG A N 1
ATOM 3160 C CA . ARG A 1 448 ? 20.442 29.140 96.712 1.00 56.74 495 ARG A CA 1
ATOM 3161 C C . ARG A 1 448 ? 21.972 29.008 96.697 1.00 50.10 495 ARG A C 1
ATOM 3162 O O . ARG A 1 448 ? 22.504 28.076 96.098 1.00 46.79 495 ARG A O 1
ATOM 3170 N N . LEU A 1 449 ? 22.669 29.931 97.366 1.00 43.15 496 LEU A N 1
ATOM 3171 C CA . LEU A 1 449 ? 24.124 29.842 97.542 1.00 42.23 496 LEU A CA 1
ATOM 3172 C C . LEU A 1 449 ? 24.571 28.644 98.390 1.00 43.65 496 LEU A C 1
ATOM 3173 O O . LEU A 1 449 ? 25.482 27.909 98.011 1.00 41.54 496 LEU A O 1
ATOM 3178 N N . ILE A 1 450 ? 23.950 28.482 99.556 1.00 37.15 497 ILE A N 1
ATOM 3179 C CA . ILE A 1 450 ? 24.209 27.332 100.418 1.00 34.27 497 ILE A CA 1
ATOM 3180 C C . ILE A 1 450 ? 24.100 26.025 99.616 1.00 36.42 497 ILE A C 1
ATOM 3181 O O . ILE A 1 450 ? 24.970 25.152 99.703 1.00 34.53 497 ILE A O 1
ATOM 3186 N N . ASP A 1 451 ? 23.040 25.928 98.816 1.00 31.69 498 ASP A N 1
ATOM 3187 C CA . ASP A 1 451 ? 22.800 24.810 97.910 1.00 40.74 498 ASP A CA 1
ATOM 3188 C C . ASP A 1 451 ? 23.948 24.625 96.928 1.00 47.20 498 ASP A C 1
ATOM 3189 O O . ASP A 1 451 ? 24.348 23.498 96.614 1.00 46.48 498 ASP A O 1
ATOM 3194 N N . ALA A 1 452 ? 24.469 25.737 96.424 1.00 50.94 499 ALA A N 1
ATOM 3195 C CA . ALA A 1 452 ? 25.555 25.678 95.458 1.00 52.82 499 ALA A CA 1
ATOM 3196 C C . ALA A 1 452 ? 26.848 25.184 96.094 1.00 51.20 499 ALA A C 1
ATOM 3197 O O . ALA A 1 452 ? 27.631 24.499 95.450 1.00 57.03 499 ALA A O 1
ATOM 3199 N N . LEU A 1 453 ? 27.082 25.535 97.354 1.00 46.56 500 LEU A N 1
ATOM 3200 C CA . LEU A 1 453 ? 28.317 25.120 98.004 1.00 44.78 500 LEU A CA 1
ATOM 3201 C C . LEU A 1 453 ? 28.288 23.626 98.319 1.00 49.80 500 LEU A C 1
ATOM 3202 O O . LEU A 1 453 ? 29.315 22.951 98.267 1.00 53.62 500 LEU A O 1
ATOM 3207 N N . TYR A 1 454 ? 27.112 23.101 98.634 1.00 42.80 501 TYR A N 1
ATOM 3208 C CA . TYR A 1 454 ? 27.010 21.682 98.923 1.00 42.14 501 TYR A CA 1
ATOM 3209 C C . TYR A 1 454 ? 27.355 20.877 97.676 1.00 52.15 501 TYR A C 1
ATOM 3210 O O . TYR A 1 454 ? 27.884 19.765 97.762 1.00 57.96 501 TYR A O 1
ATOM 3219 N N . ALA A 1 455 ? 27.044 21.445 96.515 1.00 52.07 502 ALA A N 1
ATOM 3220 C CA . ALA A 1 455 ? 27.300 20.786 95.240 1.00 42.29 502 ALA A CA 1
ATOM 3221 C C . ALA A 1 455 ? 28.781 20.856 94.894 1.00 50.73 502 ALA A C 1
ATOM 3222 O O . ALA A 1 455 ? 29.318 19.977 94.211 1.00 56.28 502 ALA A O 1
ATOM 3224 N N . GLU A 1 456 ? 29.435 21.905 95.380 1.00 44.92 503 GLU A N 1
ATOM 3225 C CA . GLU A 1 456 ? 30.861 22.066 95.183 1.00 50.85 503 GLU A CA 1
ATOM 3226 C C . GLU A 1 456 ? 31.597 21.060 96.045 1.00 53.34 503 GLU A C 1
ATOM 3227 O O . GLU A 1 456 ? 32.655 20.555 95.677 1.00 73.61 503 GLU A O 1
ATOM 3233 N N . PHE A 1 457 ? 31.014 20.763 97.194 1.00 49.30 504 PHE A N 1
ATOM 3234 C CA . PHE A 1 457 ? 31.631 19.889 98.179 1.00 54.60 504 PHE A CA 1
ATOM 3235 C C . PHE A 1 457 ? 31.410 18.415 97.799 1.00 47.47 504 PHE A C 1
ATOM 3236 O O . PHE A 1 457 ? 32.306 17.570 97.940 1.00 46.34 504 PHE A O 1
ATOM 3244 N N . LEU A 1 458 ? 30.209 18.125 97.311 1.00 42.60 505 LEU A N 1
ATOM 3245 C CA . LEU A 1 458 ? 29.875 16.813 96.791 1.00 42.51 505 LEU A CA 1
ATOM 3246 C C . LEU A 1 458 ? 30.695 16.595 95.524 1.00 55.80 505 LEU A C 1
ATOM 3247 O O . LEU A 1 458 ? 31.005 15.456 95.148 1.00 51.94 505 LEU A O 1
ATOM 3252 N N . GLY A 1 459 ? 31.048 17.706 94.877 1.00 60.58 506 GLY A N 1
ATOM 3253 C CA . GLY A 1 459 ? 31.860 17.684 93.674 1.00 60.80 506 GLY A CA 1
ATOM 3254 C C . GLY A 1 459 ? 33.307 17.341 93.960 1.00 58.82 506 GLY A C 1
ATOM 3255 O O . GLY A 1 459 ? 34.012 16.837 93.091 1.00 61.86 506 GLY A O 1
ATOM 3256 N N . GLY A 1 460 ? 33.741 17.621 95.186 1.00 51.47 507 GLY A N 1
ATOM 3257 C CA . GLY A 1 460 ? 35.070 17.264 95.643 1.00 53.29 507 GLY A CA 1
ATOM 3258 C C . GLY A 1 460 ? 35.887 18.450 96.125 1.00 55.51 507 GLY A C 1
ATOM 3259 O O . GLY A 1 460 ? 36.949 18.286 96.729 1.00 55.23 507 GLY A O 1
ATOM 3260 N N . ARG A 1 461 ? 35.389 19.651 95.859 1.00 52.73 508 ARG A N 1
ATOM 3261 C CA . ARG A 1 461 ? 36.105 20.869 96.204 1.00 49.32 508 ARG A CA 1
ATOM 3262 C C . ARG A 1 461 ? 36.006 21.213 97.680 1.00 57.01 508 ARG A C 1
ATOM 3263 O O . ARG A 1 461 ? 35.257 20.590 98.434 1.00 61.50 508 ARG A O 1
ATOM 3271 N N . ALA A 1 462 ? 36.780 22.213 98.082 1.00 62.33 509 ALA A N 1
ATOM 3272 C CA . ALA A 1 462 ? 36.803 22.675 99.460 1.00 61.11 509 ALA A CA 1
ATOM 3273 C C . ALA A 1 462 ? 36.292 24.119 99.552 1.00 68.63 509 ALA A C 1
ATOM 3274 O O . ALA A 1 462 ? 36.548 24.941 98.659 1.00 74.83 509 ALA A O 1
ATOM 3276 N N . LEU A 1 463 ? 35.562 24.421 100.625 1.00 60.94 510 LEU A N 1
ATOM 3277 C CA . LEU A 1 463 ? 34.940 25.735 100.779 1.00 49.17 510 LEU A CA 1
ATOM 3278 C C . LEU A 1 463 ? 35.797 26.627 101.619 1.00 48.13 510 LEU A C 1
ATOM 3279 O O . LEU A 1 463 ? 35.361 27.105 102.648 1.00 48.86 510 LEU A O 1
ATOM 3284 N N . THR A 1 464 ? 37.013 26.869 101.152 1.00 55.98 511 THR A N 1
ATOM 3285 C CA . THR A 1 464 ? 38.056 27.458 101.979 1.00 56.61 511 THR A CA 1
ATOM 3286 C C . THR A 1 464 ? 38.431 28.912 101.643 1.00 52.25 511 THR A C 1
ATOM 3287 O O . THR A 1 464 ? 38.987 29.618 102.474 1.00 49.78 511 THR A O 1
ATOM 3291 N N . ALA A 1 465 ? 38.118 29.366 100.437 1.00 59.99 512 ALA A N 1
ATOM 3292 C CA . ALA A 1 465 ? 38.435 30.735 100.050 1.00 51.25 512 ALA A CA 1
ATOM 3293 C C . ALA A 1 465 ? 37.791 31.721 101.024 1.00 43.97 512 ALA A C 1
ATOM 3294 O O . ALA A 1 465 ? 36.602 31.620 101.321 1.00 42.05 512 ALA A O 1
ATOM 3296 N N . PRO A 1 466 ? 38.571 32.679 101.535 1.00 41.10 513 PRO A N 1
ATOM 3297 C CA . PRO A 1 466 ? 38.014 33.598 102.536 1.00 45.17 513 PRO A CA 1
ATOM 3298 C C . PRO A 1 466 ? 36.705 34.244 102.093 1.00 52.43 513 PRO A C 1
ATOM 3299 O O . PRO A 1 466 ? 35.774 34.395 102.889 1.00 43.48 513 PRO A O 1
ATOM 3303 N N . MET A 1 467 ? 36.642 34.614 100.820 1.00 63.05 514 MET A N 1
ATOM 3304 C CA . MET A 1 467 ? 35.469 35.265 100.253 1.00 59.66 514 MET A CA 1
ATOM 3305 C C . MET A 1 467 ? 34.262 34.325 100.354 1.00 52.32 514 MET A C 1
ATOM 3306 O O . MET A 1 467 ? 33.133 34.756 100.613 1.00 51.29 514 MET A O 1
ATOM 3311 N N . VAL A 1 468 ? 34.513 33.035 100.165 1.00 32.81 515 VAL A N 1
ATOM 3312 C CA . VAL A 1 468 ? 33.473 32.035 100.305 1.00 29.84 515 VAL A CA 1
ATOM 3313 C C . VAL A 1 468 ? 33.010 31.878 101.755 1.00 35.65 515 VAL A C 1
ATOM 3314 O O . VAL A 1 468 ? 31.815 31.843 102.015 1.00 36.55 515 VAL A O 1
ATOM 3318 N N . ARG A 1 469 ? 33.943 31.776 102.698 1.00 30.79 516 ARG A N 1
ATOM 3319 C CA . ARG A 1 469 ? 33.557 31.597 104.098 1.00 37.64 516 ARG A CA 1
ATOM 3320 C C . ARG A 1 469 ? 32.759 32.801 104.621 1.00 42.16 516 ARG A C 1
ATOM 3321 O O . ARG A 1 469 ? 31.733 32.649 105.317 1.00 28.79 516 ARG A O 1
ATOM 3329 N N . ARG A 1 470 ? 33.245 33.998 104.305 1.00 38.01 517 ARG A N 1
ATOM 3330 C CA . ARG A 1 470 ? 32.544 35.193 104.715 1.00 30.22 517 ARG A CA 1
ATOM 3331 C C . ARG A 1 470 ? 31.117 35.170 104.146 1.00 37.91 517 ARG A C 1
ATOM 3332 O O . ARG A 1 470 ? 30.166 35.549 104.824 1.00 38.16 517 ARG A O 1
ATOM 3340 N N . ALA A 1 471 ? 30.950 34.702 102.914 1.00 33.68 518 ALA A N 1
ATOM 3341 C CA . ALA A 1 471 ? 29.607 34.632 102.362 1.00 36.90 518 ALA A CA 1
ATOM 3342 C C . ALA A 1 471 ? 28.783 33.592 103.107 1.00 41.47 518 ALA A C 1
ATOM 3343 O O . ALA A 1 471 ? 27.608 33.814 103.393 1.00 47.01 518 ALA A O 1
ATOM 3345 N N . LEU A 1 472 ? 29.399 32.461 103.431 1.00 38.49 519 LEU A N 1
ATOM 3346 C CA . LEU A 1 472 ? 28.674 31.392 104.107 1.00 34.98 519 LEU A CA 1
ATOM 3347 C C . LEU A 1 472 ? 28.286 31.866 105.485 1.00 37.30 519 LEU A C 1
ATOM 3348 O O . LEU A 1 472 ? 27.208 31.533 105.987 1.00 40.09 519 LEU A O 1
ATOM 3353 N N . PHE A 1 473 ? 29.163 32.664 106.090 1.00 36.44 520 PHE A N 1
ATOM 3354 C CA . PHE A 1 473 ? 28.884 33.207 107.409 1.00 37.46 520 PHE A CA 1
ATOM 3355 C C . PHE A 1 473 ? 27.557 33.988 107.445 1.00 39.04 520 PHE A C 1
ATOM 3356 O O . PHE A 1 473 ? 26.617 33.593 108.149 1.00 31.91 520 PHE A O 1
ATOM 3364 N N . TYR A 1 474 ? 27.472 35.075 106.676 1.00 33.83 521 TYR A N 1
ATOM 3365 C CA . TYR A 1 474 ? 26.287 35.931 106.719 1.00 32.42 521 TYR A CA 1
ATOM 3366 C C . TYR A 1 474 ? 25.053 35.265 106.143 1.00 36.98 521 TYR A C 1
ATOM 3367 O O . TYR A 1 474 ? 23.937 35.609 106.529 1.00 39.87 521 TYR A O 1
ATOM 3376 N N . ALA A 1 475 ? 25.240 34.324 105.219 1.00 36.72 522 ALA A N 1
ATOM 3377 C CA . ALA A 1 475 ? 24.094 33.666 104.582 1.00 41.95 522 ALA A CA 1
ATOM 3378 C C . ALA A 1 475 ? 23.394 32.725 105.551 1.00 42.50 522 ALA A C 1
ATOM 3379 O O . ALA A 1 475 ? 22.162 32.642 105.568 1.00 40.97 522 ALA A O 1
ATOM 3381 N N . THR A 1 476 ? 24.176 32.022 106.366 1.00 36.95 523 THR A N 1
ATOM 3382 C CA . THR A 1 476 ? 23.581 31.208 107.412 1.00 38.66 523 THR A CA 1
ATOM 3383 C C . THR A 1 476 ? 22.989 32.137 108.481 1.00 39.98 523 THR A C 1
ATOM 3384 O O . THR A 1 476 ? 21.993 31.817 109.135 1.00 36.49 523 THR A O 1
ATOM 3388 N N . ALA A 1 477 ? 23.594 33.306 108.639 1.00 36.11 524 ALA A N 1
ATOM 3389 C CA . ALA A 1 477 ? 23.127 34.259 109.630 1.00 33.99 524 ALA A CA 1
ATOM 3390 C C . ALA A 1 477 ? 21.732 34.683 109.252 1.00 44.79 524 ALA A C 1
ATOM 3391 O O . ALA A 1 477 ? 20.871 34.889 110.116 1.00 54.38 524 ALA A O 1
ATOM 3393 N N . VAL A 1 478 ? 21.534 34.794 107.940 1.00 43.92 525 VAL A N 1
ATOM 3394 C CA . VAL A 1 478 ? 20.317 35.318 107.342 1.00 36.74 525 VAL A CA 1
ATOM 3395 C C . VAL A 1 478 ? 19.203 34.292 107.445 1.00 37.75 525 VAL A C 1
ATOM 3396 O O . VAL A 1 478 ? 18.053 34.635 107.719 1.00 37.53 525 VAL A O 1
ATOM 3400 N N . LEU A 1 479 ? 19.541 33.029 107.203 1.00 34.42 526 LEU A N 1
ATOM 3401 C CA . LEU A 1 479 ? 18.534 31.970 107.210 1.00 33.90 526 LEU A CA 1
ATOM 3402 C C . LEU A 1 479 ? 18.128 31.625 108.643 1.00 40.40 526 LEU A C 1
ATOM 3403 O O . LEU A 1 479 ? 17.136 30.918 108.870 1.00 33.49 526 LEU A O 1
ATOM 3408 N N . ARG A 1 480 ? 18.914 32.135 109.595 1.00 40.14 527 ARG A N 1
ATOM 3409 C CA . ARG A 1 480 ? 18.724 31.878 111.017 1.00 37.00 527 ARG A CA 1
ATOM 3410 C C . ARG A 1 480 ? 17.913 32.972 111.689 1.00 34.37 527 ARG A C 1
ATOM 3411 O O . ARG A 1 480 ? 17.224 32.718 112.684 1.00 34.02 527 ARG A O 1
ATOM 3419 N N . ALA A 1 481 ? 18.007 34.183 111.141 1.00 29.76 528 ALA A N 1
ATOM 3420 C CA . ALA A 1 481 ? 17.451 35.389 111.771 1.00 37.13 528 ALA A CA 1
ATOM 3421 C C . ALA A 1 481 ? 15.981 35.302 112.200 1.00 42.54 528 ALA A C 1
ATOM 3422 O O . ALA A 1 481 ? 15.625 35.799 113.266 1.00 45.95 528 ALA A O 1
ATOM 3424 N N . PRO A 1 482 ? 15.123 34.691 111.372 1.00 37.10 529 PRO A N 1
ATOM 3425 C CA . PRO A 1 482 ? 13.714 34.572 111.750 1.00 43.30 529 PRO A CA 1
ATOM 3426 C C . PRO A 1 482 ? 13.489 33.770 113.021 1.00 45.38 529 PRO A C 1
ATOM 3427 O O . PRO A 1 482 ? 12.513 34.023 113.723 1.00 60.89 529 PRO A O 1
ATOM 3431 N N . PHE A 1 483 ? 14.362 32.813 113.308 1.00 42.34 530 PHE A N 1
ATOM 3432 C CA . PHE A 1 483 ? 14.217 31.987 114.505 1.00 40.92 530 PHE A CA 1
ATOM 3433 C C . PHE A 1 483 ? 14.507 32.786 115.777 1.00 49.61 530 PHE A C 1
ATOM 3434 O O . PHE A 1 483 ? 13.817 32.643 116.793 1.00 54.28 530 PHE A O 1
ATOM 3442 N N . LEU A 1 484 ? 15.515 33.649 115.686 1.00 45.63 531 LEU A N 1
ATOM 3443 C CA . LEU A 1 484 ? 15.881 34.579 116.746 1.00 31.85 531 LEU A CA 1
ATOM 3444 C C . LEU A 1 484 ? 14.846 35.686 117.013 1.00 37.75 531 LEU A C 1
ATOM 3445 O O . LEU A 1 484 ? 14.794 36.237 118.101 1.00 52.32 531 LEU A O 1
ATOM 3450 N N . ALA A 1 485 ? 14.031 36.020 116.019 1.00 46.38 532 ALA A N 1
ATOM 3451 C CA . ALA A 1 485 ? 13.001 37.046 116.171 1.00 38.36 532 ALA A CA 1
ATOM 3452 C C . ALA A 1 485 ? 11.699 36.402 116.574 1.00 37.61 532 ALA A C 1
ATOM 3453 O O . ALA A 1 485 ? 10.715 37.087 116.824 1.00 42.25 532 ALA A O 1
ATOM 3455 N N . GLY A 1 486 ? 11.711 35.075 116.635 1.00 43.11 533 GLY A N 1
ATOM 3456 C CA . GLY A 1 486 ? 10.568 34.290 117.067 1.00 52.32 533 GLY A CA 1
ATOM 3457 C C . GLY A 1 486 ? 9.574 34.014 115.961 1.00 54.55 533 GLY A C 1
ATOM 3458 O O . GLY A 1 486 ? 9.355 34.865 115.110 1.00 64.57 533 GLY A O 1
ATOM 3459 N N . ALA A 1 487 ? 9.004 32.814 115.948 1.00 55.90 534 ALA A N 1
ATOM 3460 C CA . ALA A 1 487 ? 7.820 32.537 115.127 1.00 66.34 534 ALA A CA 1
ATOM 3461 C C . ALA A 1 487 ? 8.014 32.615 113.604 1.00 62.41 534 ALA A C 1
ATOM 3462 O O . ALA A 1 487 ? 7.475 33.515 112.962 1.00 65.02 534 ALA A O 1
ATOM 3464 N N . PRO A 1 488 ? 8.757 31.660 113.020 1.00 54.97 535 PRO A N 1
ATOM 3465 C CA . PRO A 1 488 ? 9.078 31.694 111.585 1.00 51.01 535 PRO A CA 1
ATOM 3466 C C . PRO A 1 488 ? 7.955 31.147 110.726 1.00 53.61 535 PRO A C 1
ATOM 3467 O O . PRO A 1 488 ? 7.141 30.355 111.196 1.00 64.74 535 PRO A O 1
ATOM 3471 N N . SER A 1 489 ? 7.916 31.557 109.467 1.00 48.38 536 SER A N 1
ATOM 3472 C CA . SER A 1 489 ? 6.904 31.053 108.544 1.00 53.40 536 SER A CA 1
ATOM 3473 C C . SER A 1 489 ? 7.227 29.633 108.069 1.00 46.51 536 SER A C 1
ATOM 3474 O O . SER A 1 489 ? 8.355 29.183 108.170 1.00 46.28 536 SER A O 1
ATOM 3477 N N . ALA A 1 490 ? 6.231 28.931 107.551 1.00 49.65 537 ALA A N 1
ATOM 3478 C CA . ALA A 1 490 ? 6.467 27.622 106.955 1.00 47.32 537 ALA A CA 1
ATOM 3479 C C . ALA A 1 490 ? 7.556 27.704 105.901 1.00 42.05 537 ALA A C 1
ATOM 3480 O O . ALA A 1 490 ? 8.313 26.762 105.711 1.00 42.81 537 ALA A O 1
ATOM 3482 N N . GLU A 1 491 ? 7.627 28.823 105.198 1.00 40.47 538 GLU A N 1
ATOM 3483 C CA . GLU A 1 491 ? 8.616 28.942 104.148 1.00 48.91 538 GLU A CA 1
ATOM 3484 C C . GLU A 1 491 ? 9.973 29.209 104.781 1.00 49.59 538 GLU A C 1
ATOM 3485 O O . GLU A 1 491 ? 11.001 28.713 104.318 1.00 46.42 538 GLU A O 1
ATOM 3491 N N . GLN A 1 492 ? 9.959 29.977 105.863 1.00 48.10 539 GLN A N 1
ATOM 3492 C CA . GLN A 1 492 ? 11.181 30.342 106.558 1.00 43.06 539 GLN A CA 1
ATOM 3493 C C . GLN A 1 492 ? 11.821 29.144 107.279 1.00 45.91 539 GLN A C 1
ATOM 3494 O O . GLN A 1 492 ? 13.043 29.039 107.341 1.00 43.61 539 GLN A O 1
ATOM 3500 N N . ARG A 1 493 ? 10.993 28.262 107.836 1.00 49.56 540 ARG A N 1
ATOM 3501 C CA . ARG A 1 493 ? 11.475 27.058 108.502 1.00 41.48 540 ARG A CA 1
ATOM 3502 C C . ARG A 1 493 ? 12.073 26.119 107.474 1.00 44.48 540 ARG A C 1
ATOM 3503 O O . ARG A 1 493 ? 13.183 25.631 107.636 1.00 45.01 540 ARG A O 1
ATOM 3511 N N . GLU A 1 494 ? 11.329 25.872 106.404 1.00 52.61 541 GLU A N 1
ATOM 3512 C CA . GLU A 1 494 ? 11.775 24.955 105.362 1.00 49.31 541 GLU A CA 1
ATOM 3513 C C . GLU A 1 494 ? 13.119 25.389 104.825 1.00 41.03 541 GLU A C 1
ATOM 3514 O O . GLU A 1 494 ? 14.005 24.566 104.626 1.00 39.94 541 GLU A O 1
ATOM 3520 N N . ARG A 1 495 ? 13.270 26.690 104.604 1.00 42.26 542 ARG A N 1
ATOM 3521 C CA . ARG A 1 495 ? 14.501 27.228 104.033 1.00 46.28 542 ARG A CA 1
ATOM 3522 C C . ARG A 1 495 ? 15.717 27.025 104.941 1.00 51.59 542 ARG A C 1
ATOM 3523 O O . ARG A 1 495 ? 16.833 26.824 104.459 1.00 54.77 542 ARG A O 1
ATOM 3531 N N . ALA A 1 496 ? 15.497 27.068 106.253 1.00 48.22 543 ALA A N 1
ATOM 3532 C CA . ALA A 1 496 ? 16.586 26.971 107.212 1.00 35.87 543 ALA A CA 1
ATOM 3533 C C . ALA A 1 496 ? 16.886 25.523 107.525 1.00 39.78 543 ALA A C 1
ATOM 3534 O O . ALA A 1 496 ? 18.038 25.155 107.789 1.00 40.80 543 ALA A O 1
ATOM 3536 N N . ARG A 1 497 ? 15.845 24.700 107.486 1.00 33.38 544 ARG A N 1
ATOM 3537 C CA . ARG A 1 497 ? 16.004 23.268 107.712 1.00 36.12 544 ARG A CA 1
ATOM 3538 C C . ARG A 1 497 ? 16.945 22.675 106.674 1.00 38.84 544 ARG A C 1
ATOM 3539 O O . ARG A 1 497 ? 17.783 21.825 106.972 1.00 34.48 544 ARG A O 1
ATOM 3547 N N . ARG A 1 498 ? 16.800 23.134 105.442 1.00 42.36 545 ARG A N 1
ATOM 3548 C CA . ARG A 1 498 ? 17.601 22.612 104.362 1.00 36.68 545 ARG A CA 1
ATOM 3549 C C . ARG A 1 498 ? 19.026 23.127 104.500 1.00 38.70 545 ARG A C 1
ATOM 3550 O O . ARG A 1 498 ? 19.986 22.418 104.195 1.00 42.79 545 ARG A O 1
ATOM 3558 N N . GLY A 1 499 ? 19.161 24.362 104.973 1.00 28.21 546 GLY A N 1
ATOM 3559 C CA . GLY A 1 499 ? 20.470 24.941 105.208 1.00 33.88 546 GLY A CA 1
ATOM 3560 C C . GLY A 1 499 ? 21.202 24.253 106.345 1.00 44.31 546 GLY A C 1
ATOM 3561 O O . GLY A 1 499 ? 22.435 24.201 106.360 1.00 46.61 546 GLY A O 1
ATOM 3562 N N . LEU A 1 500 ? 20.438 23.729 107.302 1.00 38.66 547 LEU A N 1
ATOM 3563 C CA . LEU A 1 500 ? 21.008 22.960 108.404 1.00 32.00 547 LEU A CA 1
ATOM 3564 C C . LEU A 1 500 ? 21.366 21.526 108.000 1.00 30.58 547 LEU A C 1
ATOM 3565 O O . LEU A 1 500 ? 22.395 21.002 108.412 1.00 41.07 547 LEU A O 1
ATOM 3570 N N . LEU A 1 501 ? 20.537 20.891 107.183 1.00 30.23 548 LEU A N 1
ATOM 3571 C CA . LEU A 1 501 ? 20.880 19.567 106.685 1.00 30.00 548 LEU A CA 1
ATOM 3572 C C . LEU A 1 501 ? 22.179 19.673 105.903 1.00 31.33 548 LEU A C 1
ATOM 3573 O O . LEU A 1 501 ? 23.050 18.799 105.984 1.00 32.08 548 LEU A O 1
ATOM 3578 N N . ILE A 1 502 ? 22.315 20.779 105.182 1.00 23.89 549 ILE A N 1
ATOM 3579 C CA . ILE A 1 502 ? 23.487 21.026 104.363 1.00 28.61 549 ILE A CA 1
ATOM 3580 C C . ILE A 1 502 ? 24.746 21.324 105.186 1.00 38.73 549 ILE A C 1
ATOM 3581 O O . ILE A 1 502 ? 25.768 20.664 105.018 1.00 33.80 549 ILE A O 1
ATOM 3586 N N . THR A 1 503 ? 24.692 22.315 106.070 1.00 39.22 550 THR A N 1
ATOM 3587 C CA . THR A 1 503 ? 25.887 22.638 106.846 1.00 32.09 550 THR A CA 1
ATOM 3588 C C . THR A 1 503 ? 26.321 21.467 107.721 1.00 30.50 550 THR A C 1
ATOM 3589 O O . THR A 1 503 ? 27.512 21.258 107.892 1.00 25.54 550 THR A O 1
ATOM 3593 N N . THR A 1 504 ? 25.375 20.692 108.253 1.00 30.06 551 THR A N 1
ATOM 3594 C CA . THR A 1 504 ? 25.742 19.473 108.965 1.00 18.05 551 THR A CA 1
ATOM 3595 C C . THR A 1 504 ? 26.473 18.501 108.046 1.00 29.27 551 THR A C 1
ATOM 3596 O O . THR A 1 504 ? 27.441 17.870 108.446 1.00 31.09 551 THR A O 1
ATOM 3600 N N . ALA A 1 505 ? 26.009 18.370 106.810 1.00 31.01 552 ALA A N 1
ATOM 3601 C CA . ALA A 1 505 ? 26.696 17.529 105.826 1.00 26.49 552 ALA A CA 1
ATOM 3602 C C . ALA A 1 505 ? 28.078 18.051 105.484 1.00 23.15 552 ALA A C 1
ATOM 3603 O O . ALA A 1 505 ? 28.997 17.280 105.287 1.00 32.28 552 ALA A O 1
ATOM 3605 N N . LEU A 1 506 ? 28.208 19.367 105.384 1.00 32.44 553 LEU A N 1
ATOM 3606 C CA . LEU A 1 506 ? 29.479 20.011 105.069 1.00 36.19 553 LEU A CA 1
ATOM 3607 C C . LEU A 1 506 ? 30.524 19.794 106.147 1.00 45.40 553 LEU A C 1
ATOM 3608 O O . LEU A 1 506 ? 31.720 19.849 105.868 1.00 52.49 553 LEU A O 1
ATOM 3613 N N . CYS A 1 507 ? 30.058 19.586 107.378 1.00 39.23 554 CYS A N 1
ATOM 3614 C CA . CYS A 1 507 ? 30.921 19.406 108.538 1.00 32.54 554 CYS A CA 1
ATOM 3615 C C . CYS A 1 507 ? 31.211 17.931 108.809 1.00 32.58 554 CYS A C 1
ATOM 3616 O O . CYS A 1 507 ? 30.730 17.349 109.785 1.00 31.02 554 CYS A O 1
ATOM 3619 N N . THR A 1 508 ? 32.005 17.330 107.940 1.00 33.39 555 THR A N 1
ATOM 3620 C CA . THR A 1 508 ? 32.471 15.981 108.172 1.00 44.06 555 THR A CA 1
ATOM 3621 C C . THR A 1 508 ? 33.626 16.026 109.162 1.00 45.05 555 THR A C 1
ATOM 3622 O O . THR A 1 508 ? 34.149 17.099 109.490 1.00 32.46 555 THR A O 1
ATOM 3626 N N . SER A 1 509 ? 34.019 14.848 109.628 1.00 45.63 556 SER A N 1
ATOM 3627 C CA . SER A 1 509 ? 35.132 14.724 110.543 1.00 41.90 556 SER A CA 1
ATOM 3628 C C . SER A 1 509 ? 36.349 15.385 109.920 1.00 51.82 556 SER A C 1
ATOM 3629 O O . SER A 1 509 ? 37.108 16.066 110.602 1.00 63.73 556 SER A O 1
ATOM 3632 N N . ASP A 1 510 ? 36.528 15.198 108.616 1.00 47.03 557 ASP A N 1
ATOM 3633 C CA . ASP A 1 510 ? 37.710 15.719 107.937 1.00 43.92 557 ASP A CA 1
ATOM 3634 C C . ASP A 1 510 ? 37.702 17.231 107.926 1.00 46.57 557 ASP A C 1
ATOM 3635 O O . ASP A 1 510 ? 38.716 17.868 108.211 1.00 52.47 557 ASP A O 1
ATOM 3640 N N . VAL A 1 511 ? 36.556 17.813 107.601 1.00 47.07 558 VAL A N 1
ATOM 3641 C CA . VAL A 1 511 ? 36.447 19.263 107.611 1.00 47.69 558 VAL A CA 1
ATOM 3642 C C . VAL A 1 511 ? 36.693 19.816 109.005 1.00 39.78 558 VAL A C 1
ATOM 3643 O O . VAL A 1 511 ? 37.352 20.839 109.162 1.00 41.52 558 VAL A O 1
ATOM 3647 N N . ALA A 1 512 ? 36.159 19.134 110.012 1.00 37.39 559 ALA A N 1
ATOM 3648 C CA . ALA A 1 512 ? 36.369 19.527 111.403 1.00 38.09 559 ALA A CA 1
ATOM 3649 C C . ALA A 1 512 ? 37.866 19.597 111.759 1.00 41.92 559 ALA A C 1
ATOM 3650 O O . ALA A 1 512 ? 38.362 20.639 112.197 1.00 32.48 559 ALA A O 1
ATOM 3652 N N . ALA A 1 513 ? 38.586 18.495 111.555 1.00 39.49 560 ALA A N 1
ATOM 3653 C CA . ALA A 1 513 ? 40.017 18.450 111.841 1.00 37.74 560 ALA A CA 1
ATOM 3654 C C . ALA A 1 513 ? 40.755 19.570 111.115 1.00 44.79 560 ALA A C 1
ATOM 3655 O O . ALA A 1 513 ? 41.743 20.126 111.601 1.00 37.73 560 ALA A O 1
ATOM 3657 N N . ALA A 1 514 ? 40.265 19.880 109.925 1.00 55.18 561 ALA A N 1
ATOM 3658 C CA . ALA A 1 514 ? 40.894 20.866 109.075 1.00 50.89 561 ALA A CA 1
ATOM 3659 C C . ALA A 1 514 ? 40.645 22.230 109.666 1.00 47.45 561 ALA A C 1
ATOM 3660 O O . ALA A 1 514 ? 41.520 23.085 109.703 1.00 52.04 561 ALA A O 1
ATOM 3662 N N . THR A 1 515 ? 39.428 22.431 110.131 1.00 44.05 562 THR A N 1
ATOM 3663 C CA . THR A 1 515 ? 39.037 23.731 110.618 1.00 48.78 562 THR A CA 1
ATOM 3664 C C . THR A 1 515 ? 39.843 24.063 111.906 1.00 45.30 562 THR A C 1
ATOM 3665 O O . THR A 1 515 ? 40.076 25.229 112.222 1.00 38.12 562 THR A O 1
ATOM 3669 N N . HIS A 1 516 ? 40.311 23.032 112.615 1.00 40.74 563 HIS A N 1
ATOM 3670 C CA . HIS A 1 516 ? 41.192 23.223 113.773 1.00 30.98 563 HIS A CA 1
ATOM 3671 C C . HIS A 1 516 ? 42.558 23.692 113.329 1.00 42.47 563 HIS A C 1
ATOM 3672 O O . HIS A 1 516 ? 43.167 24.553 113.963 1.00 47.26 563 HIS A O 1
ATOM 3679 N N . ALA A 1 517 ? 43.050 23.096 112.246 1.00 45.41 564 ALA A N 1
ATOM 3680 C CA . ALA A 1 517 ? 44.363 23.436 111.716 1.00 39.74 564 ALA A CA 1
ATOM 3681 C C . ALA A 1 517 ? 44.402 24.849 111.124 1.00 35.27 564 ALA A C 1
ATOM 3682 O O . ALA A 1 517 ? 45.380 25.585 111.330 1.00 31.09 564 ALA A O 1
ATOM 3684 N N . ASP A 1 518 ? 43.334 25.220 110.409 1.00 34.77 565 ASP A N 1
ATOM 3685 C CA . ASP A 1 518 ? 43.220 26.543 109.806 1.00 41.95 565 ASP A CA 1
ATOM 3686 C C . ASP A 1 518 ? 43.188 27.652 110.851 1.00 44.18 565 ASP A C 1
ATOM 3687 O O . ASP A 1 518 ? 43.921 28.638 110.728 1.00 42.25 565 ASP A O 1
ATOM 3692 N N . LEU A 1 519 ? 42.331 27.496 111.863 1.00 44.48 566 LEU A N 1
ATOM 3693 C CA . LEU A 1 519 ? 42.207 28.483 112.942 1.00 32.86 566 LEU A CA 1
ATOM 3694 C C . LEU A 1 519 ? 43.507 28.598 113.713 1.00 38.52 566 LEU A C 1
ATOM 3695 O O . LEU A 1 519 ? 43.925 29.704 114.045 1.00 42.32 566 LEU A O 1
ATOM 3700 N N . ARG A 1 520 ? 44.143 27.459 113.994 1.00 36.35 567 ARG A N 1
ATOM 3701 C CA . ARG A 1 520 ? 45.409 27.450 114.724 1.00 38.33 567 ARG A CA 1
ATOM 3702 C C . ARG A 1 520 ? 46.429 28.216 113.923 1.00 37.97 567 ARG A C 1
ATOM 3703 O O . ARG A 1 520 ? 47.250 28.937 114.468 1.00 36.83 567 ARG A O 1
ATOM 3711 N N . ALA A 1 521 ? 46.363 28.059 112.610 1.00 48.88 568 ALA A N 1
ATOM 3712 C CA . ALA A 1 521 ? 47.315 28.698 111.724 1.00 50.16 568 ALA A CA 1
ATOM 3713 C C . ALA A 1 521 ? 46.992 30.179 111.571 1.00 48.99 568 ALA A C 1
ATOM 3714 O O . ALA A 1 521 ? 47.879 30.991 111.342 1.00 52.27 568 ALA A O 1
ATOM 3716 N N . ALA A 1 522 ? 45.719 30.525 111.720 1.00 53.51 569 ALA A N 1
ATOM 3717 C CA . ALA A 1 522 ? 45.270 31.905 111.539 1.00 54.57 569 ALA A CA 1
ATOM 3718 C C . ALA A 1 522 ? 45.702 32.764 112.697 1.00 47.82 569 ALA A C 1
ATOM 3719 O O . ALA A 1 522 ? 46.217 33.858 112.499 1.00 41.39 569 ALA A O 1
ATOM 3721 N N . LEU A 1 523 ? 45.451 32.262 113.903 1.00 50.22 570 LEU A N 1
ATOM 3722 C CA . LEU A 1 523 ? 45.851 32.929 115.133 1.00 51.60 570 LEU A CA 1
ATOM 3723 C C . LEU A 1 523 ? 47.353 33.131 115.179 1.00 45.40 570 LEU A C 1
ATOM 3724 O O . LEU A 1 523 ? 47.829 34.181 115.600 1.00 45.16 570 LEU A O 1
ATOM 3729 N N . ALA A 1 524 ? 48.095 32.120 114.744 1.00 35.54 571 ALA A N 1
ATOM 3730 C CA . ALA A 1 524 ? 49.546 32.203 114.680 1.00 39.57 571 ALA A CA 1
ATOM 3731 C C . ALA A 1 524 ? 50.018 33.399 113.849 1.00 42.62 571 ALA A C 1
ATOM 3732 O O . ALA A 1 524 ? 50.974 34.070 114.217 1.00 47.71 571 ALA A O 1
ATOM 3734 N N . ARG A 1 525 ? 49.335 33.662 112.738 1.00 42.71 572 ARG A N 1
ATOM 3735 C CA . ARG A 1 525 ? 49.690 34.731 111.803 1.00 47.01 572 ARG A CA 1
ATOM 3736 C C . ARG A 1 525 ? 49.416 36.154 112.337 1.00 51.30 572 ARG A C 1
ATOM 3737 O O . ARG A 1 525 ? 50.091 37.113 111.949 1.00 60.78 572 ARG A O 1
ATOM 3745 N N . THR A 1 526 ? 48.456 36.293 113.245 1.00 41.31 573 THR A N 1
ATOM 3746 C CA . THR A 1 526 ? 48.015 37.621 113.685 1.00 41.78 573 THR A CA 1
ATOM 3747 C C . THR A 1 526 ? 48.857 38.290 114.790 1.00 46.47 573 THR A C 1
ATOM 3748 O O . THR A 1 526 ? 49.244 37.655 115.769 1.00 54.55 573 THR A O 1
ATOM 3752 N N . ASP A 1 527 ? 49.145 39.579 114.614 1.00 47.79 574 ASP A N 1
ATOM 3753 C CA . ASP A 1 527 ? 49.805 40.379 115.644 1.00 50.09 574 ASP A CA 1
ATOM 3754 C C . ASP A 1 527 ? 48.858 41.463 116.158 1.00 51.17 574 ASP A C 1
ATOM 3755 O O . ASP A 1 527 ? 49.257 42.362 116.897 1.00 45.63 574 ASP A O 1
ATOM 3760 N N . HIS A 1 528 ? 47.601 41.365 115.741 1.00 48.99 575 HIS A N 1
ATOM 3761 C CA . HIS A 1 528 ? 46.572 42.337 116.077 1.00 43.69 575 HIS A CA 1
ATOM 3762 C C . HIS A 1 528 ? 46.878 43.775 115.664 1.00 54.18 575 HIS A C 1
ATOM 3763 O O . HIS A 1 528 ? 46.282 44.701 116.209 1.00 54.54 575 HIS A O 1
ATOM 3770 N N . GLN A 1 529 ? 47.790 43.979 114.714 1.00 61.21 576 GLN A N 1
ATOM 3771 C CA . GLN A 1 529 ? 47.901 45.307 114.108 1.00 65.66 576 GLN A CA 1
ATOM 3772 C C . GLN A 1 529 ? 47.958 45.287 112.592 1.00 64.95 576 GLN A C 1
ATOM 3773 O O . GLN A 1 529 ? 46.951 45.553 111.931 1.00 67.63 576 GLN A O 1
ATOM 3779 N N . LYS A 1 530 ? 49.122 44.983 112.033 1.00 66.24 577 LYS A N 1
ATOM 3780 C CA . LYS A 1 530 ? 49.228 44.884 110.582 1.00 66.66 577 LYS A CA 1
ATOM 3781 C C . LYS A 1 530 ? 48.391 43.691 110.086 1.00 64.32 577 LYS A C 1
ATOM 3782 O O . LYS A 1 530 ? 47.664 43.800 109.100 1.00 61.74 577 LYS A O 1
ATOM 3788 N N . ASN A 1 531 ? 48.446 42.581 110.820 1.00 61.63 578 ASN A N 1
ATOM 3789 C CA . ASN A 1 531 ? 47.730 41.357 110.455 1.00 57.86 578 ASN A CA 1
ATOM 3790 C C . ASN A 1 531 ? 46.575 41.001 111.390 1.00 52.60 578 ASN A C 1
ATOM 3791 O O . ASN A 1 531 ? 46.784 40.324 112.390 1.00 57.57 578 ASN A O 1
ATOM 3796 N N . LEU A 1 532 ? 45.361 41.436 111.055 1.00 45.59 579 LEU A N 1
ATOM 3797 C CA . LEU A 1 532 ? 44.187 41.262 111.929 1.00 34.09 579 LEU A CA 1
ATOM 3798 C C . LEU A 1 532 ? 43.524 39.890 111.825 1.00 39.44 579 LEU A C 1
ATOM 3799 O O . LEU A 1 532 ? 43.847 39.090 110.940 1.00 43.04 579 LEU A O 1
ATOM 3804 N N . PHE A 1 533 ? 42.587 39.624 112.732 1.00 32.34 580 PHE A N 1
ATOM 3805 C CA . PHE A 1 533 ? 41.919 38.329 112.778 1.00 33.16 580 PHE A CA 1
ATOM 3806 C C . PHE A 1 533 ? 40.415 38.474 112.776 1.00 37.57 580 PHE A C 1
ATOM 3807 O O . PHE A 1 533 ? 39.820 38.746 113.803 1.00 40.52 580 PHE A O 1
ATOM 3815 N N . TRP A 1 534 ? 39.799 38.289 111.619 1.00 42.55 581 TRP A N 1
ATOM 3816 C CA . TRP A 1 534 ? 38.364 38.445 111.504 1.00 32.13 581 TRP A CA 1
ATOM 3817 C C . TRP A 1 534 ? 37.703 37.084 111.506 1.00 28.39 581 TRP A C 1
ATOM 3818 O O . TRP A 1 534 ? 37.864 36.321 110.564 1.00 33.54 581 TRP A O 1
ATOM 3829 N N . LEU A 1 535 ? 36.957 36.768 112.555 1.00 26.72 582 LEU A N 1
ATOM 3830 C CA . LEU A 1 535 ? 36.351 35.444 112.625 1.00 37.34 582 LEU A CA 1
ATOM 3831 C C . LEU A 1 535 ? 35.562 35.101 111.367 1.00 36.55 582 LEU A C 1
ATOM 3832 O O . LEU A 1 535 ? 35.791 34.052 110.770 1.00 47.29 582 LEU A O 1
ATOM 3837 N N . PRO A 1 536 ? 34.644 35.982 110.944 1.00 30.02 583 PRO A N 1
ATOM 3838 C CA . PRO A 1 536 ? 33.858 35.658 109.743 1.00 35.01 583 PRO A CA 1
ATOM 3839 C C . PRO A 1 536 ? 34.684 35.147 108.549 1.00 36.40 583 PRO A C 1
ATOM 3840 O O . PRO A 1 536 ? 34.238 34.234 107.872 1.00 39.65 583 PRO A O 1
ATOM 3844 N N . ASP A 1 537 ? 35.866 35.698 108.300 1.00 36.68 584 ASP A N 1
ATOM 3845 C CA . ASP A 1 537 ? 36.687 35.222 107.181 1.00 39.22 584 ASP A CA 1
ATOM 3846 C C . ASP A 1 537 ? 37.250 33.815 107.372 1.00 38.16 584 ASP A C 1
ATOM 3847 O O . ASP A 1 537 ? 37.789 33.221 106.425 1.00 36.20 584 ASP A O 1
ATOM 3852 N N . HIS A 1 538 ? 37.154 33.294 108.592 1.00 34.29 585 HIS A N 1
ATOM 3853 C CA . HIS A 1 538 ? 37.617 31.939 108.866 1.00 29.27 585 HIS A CA 1
ATOM 3854 C C . HIS A 1 538 ? 36.482 31.025 109.279 1.00 25.84 585 HIS A C 1
ATOM 3855 O O . HIS A 1 538 ? 36.709 30.007 109.912 1.00 31.34 585 HIS A O 1
ATOM 3862 N N . PHE A 1 539 ? 35.261 31.390 108.901 1.00 27.05 586 PHE A N 1
ATOM 3863 C CA . PHE A 1 539 ? 34.072 30.598 109.205 1.00 25.74 586 PHE A CA 1
ATOM 3864 C C . PHE A 1 539 ? 34.179 29.175 108.701 1.00 33.76 586 PHE A C 1
ATOM 3865 O O . PHE A 1 539 ? 34.819 28.899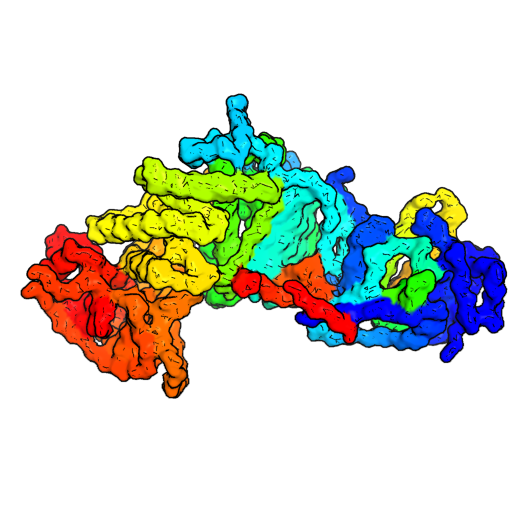 107.691 1.00 27.80 586 PHE A O 1
ATOM 3873 N N . SER A 1 540 ? 33.532 28.270 109.419 1.00 41.19 587 SER A N 1
ATOM 3874 C CA . SER A 1 540 ? 33.411 26.893 108.984 1.00 38.98 587 SER A CA 1
ATOM 3875 C C . SER A 1 540 ? 31.959 26.473 109.142 1.00 40.72 587 SER A C 1
ATOM 3876 O O . SER A 1 540 ? 31.250 26.995 110.001 1.00 39.71 587 SER A O 1
ATOM 3879 N N . PRO A 1 541 ? 31.510 25.526 108.310 1.00 38.95 588 PRO A N 1
ATOM 3880 C CA . PRO A 1 541 ? 30.177 24.928 108.430 1.00 41.70 588 PRO A CA 1
ATOM 3881 C C . PRO A 1 541 ? 29.927 24.410 109.854 1.00 48.35 588 PRO A C 1
ATOM 3882 O O . PRO A 1 541 ? 28.808 24.437 110.366 1.00 48.72 588 PRO A O 1
ATOM 3886 N N . CYS A 1 542 ? 30.993 23.935 110.483 1.00 47.73 589 CYS A N 1
ATOM 3887 C CA . CYS A 1 542 ? 30.927 23.356 111.815 1.00 43.86 589 CYS A CA 1
ATOM 3888 C C . CYS A 1 542 ? 30.249 24.235 112.849 1.00 46.47 589 CYS A C 1
ATOM 3889 O O . CYS A 1 542 ? 29.587 23.729 113.756 1.00 53.08 589 CYS A O 1
ATOM 3892 N N . ALA A 1 543 ? 30.419 25.546 112.703 1.00 41.03 590 ALA A N 1
ATOM 3893 C CA . ALA A 1 543 ? 29.861 26.520 113.638 1.00 38.21 590 ALA A CA 1
ATOM 3894 C C . ALA A 1 543 ? 28.409 26.872 113.305 1.00 41.63 590 ALA A C 1
ATOM 3895 O O . ALA A 1 543 ? 27.721 27.555 114.075 1.00 37.15 590 ALA A O 1
ATOM 3897 N N . ALA A 1 544 ? 27.950 26.420 112.147 1.00 36.77 591 ALA A N 1
ATOM 3898 C CA . ALA A 1 544 ? 26.556 26.590 111.797 1.00 34.16 591 ALA A CA 1
ATOM 3899 C C . ALA A 1 544 ? 25.919 25.248 111.460 1.00 34.54 591 ALA A C 1
ATOM 3900 O O . ALA A 1 544 ? 24.932 25.193 110.731 1.00 47.38 591 ALA A O 1
ATOM 3902 N N . SER A 1 545 ? 26.484 24.169 111.994 1.00 25.24 592 SER A N 1
ATOM 3903 C CA . SER A 1 545 ? 25.897 22.848 111.821 1.00 28.74 592 SER A CA 1
ATOM 3904 C C . SER A 1 545 ? 24.971 22.481 112.980 1.00 29.81 592 SER A C 1
ATOM 3905 O O . SER A 1 545 ? 24.730 23.273 113.885 1.00 34.05 592 SER A O 1
ATOM 3908 N N . LEU A 1 546 ? 24.434 21.275 112.931 1.00 23.05 593 LEU A N 1
ATOM 3909 C CA . LEU A 1 546 ? 23.703 20.731 114.047 1.00 22.93 593 LEU A CA 1
ATOM 3910 C C . LEU A 1 546 ? 24.529 19.592 114.590 1.00 38.14 593 LEU A C 1
ATOM 3911 O O . LEU A 1 546 ? 23.997 18.559 115.002 1.00 42.23 593 LEU A O 1
ATOM 3916 N N . ARG A 1 547 ? 25.844 19.783 114.551 1.00 36.12 594 ARG A N 1
ATOM 3917 C CA . ARG A 1 547 ? 26.794 18.803 115.056 1.00 37.06 594 ARG A CA 1
ATOM 3918 C C . ARG A 1 547 ? 27.411 19.317 116.325 1.00 37.56 594 ARG A C 1
ATOM 3919 O O . ARG A 1 547 ? 28.131 20.315 116.319 1.00 46.01 594 ARG A O 1
ATOM 3927 N N . PHE A 1 548 ? 27.130 18.606 117.409 1.00 33.03 595 PHE A N 1
ATOM 3928 C CA . PHE A 1 548 ? 27.559 18.996 118.735 1.00 26.66 595 PHE A CA 1
ATOM 3929 C C . PHE A 1 548 ? 28.380 17.870 119.372 1.00 31.94 595 PHE A C 1
ATOM 3930 O O . PHE A 1 548 ? 28.483 17.760 120.588 1.00 40.28 595 PHE A O 1
ATOM 3938 N N . ASP A 1 549 ? 28.973 17.038 118.526 1.00 36.81 596 ASP A N 1
ATOM 3939 C CA . ASP A 1 549 ? 29.836 15.941 118.961 1.00 38.51 596 ASP A CA 1
ATOM 3940 C C . ASP A 1 549 ? 31.305 16.247 118.666 1.00 32.26 596 ASP A C 1
ATOM 3941 O O . ASP A 1 549 ? 32.181 15.410 118.848 1.00 31.35 596 ASP A O 1
ATOM 3946 N N . LEU A 1 550 ? 31.562 17.457 118.197 1.00 29.04 597 LEU A N 1
ATOM 3947 C CA . LEU A 1 550 ? 32.873 17.813 117.697 1.00 30.18 597 LEU A CA 1
ATOM 3948 C C . LEU A 1 550 ? 33.991 17.792 118.731 1.00 39.07 597 LEU A C 1
ATOM 3949 O O . LEU A 1 550 ? 35.163 17.813 118.359 1.00 36.35 597 LEU A O 1
ATOM 3954 N N . ALA A 1 551 ? 33.646 17.765 120.014 1.00 44.65 598 ALA A N 1
ATOM 3955 C CA . ALA A 1 551 ? 34.673 17.822 121.054 1.00 45.25 598 ALA A CA 1
ATOM 3956 C C . ALA A 1 551 ? 34.892 16.485 121.762 1.00 42.46 598 ALA A C 1
ATOM 3957 O O . ALA A 1 551 ? 35.611 16.404 122.756 1.00 50.75 598 ALA A O 1
ATOM 3959 N N . GLU A 1 552 ? 34.277 15.438 121.229 1.00 37.58 599 GLU A N 1
ATOM 3960 C CA . GLU A 1 552 ? 34.448 14.088 121.748 1.00 40.94 599 GLU A CA 1
ATOM 3961 C C . GLU A 1 552 ? 35.829 13.535 121.396 1.00 42.99 599 GLU A C 1
ATOM 3962 O O . GLU A 1 552 ? 36.497 14.041 120.504 1.00 43.60 599 GLU A O 1
ATOM 3968 N N . GLY A 1 553 ? 36.245 12.485 122.095 1.00 48.76 600 GLY A N 1
ATOM 3969 C CA . GLY A 1 553 ? 37.576 11.917 121.929 1.00 59.09 600 GLY A CA 1
ATOM 3970 C C . GLY A 1 553 ? 38.122 11.728 120.518 1.00 58.97 600 GLY A C 1
ATOM 3971 O O . GLY A 1 553 ? 39.174 12.270 120.182 1.00 61.41 600 GLY A O 1
ATOM 3972 N N . GLY A 1 554 ? 37.421 10.939 119.706 1.00 56.13 601 GLY A N 1
ATOM 3973 C CA . GLY A 1 554 ? 37.815 10.668 118.334 1.00 48.38 601 GLY A CA 1
ATOM 3974 C C . GLY A 1 554 ? 38.086 11.883 117.456 1.00 39.88 601 GLY A C 1
ATOM 3975 O O . GLY A 1 554 ? 38.874 11.820 116.524 1.00 44.35 601 GLY A O 1
ATOM 3976 N N . PHE A 1 555 ? 37.443 13.000 117.750 1.00 41.40 602 PHE A N 1
ATOM 3977 C CA . PHE A 1 555 ? 37.625 14.198 116.944 1.00 41.14 602 PHE A CA 1
ATOM 3978 C C . PHE A 1 555 ? 38.875 14.982 117.312 1.00 40.15 602 PHE A C 1
ATOM 3979 O O . PHE A 1 555 ? 39.433 15.690 116.471 1.00 39.70 602 PHE A O 1
ATOM 3987 N N . ILE A 1 556 ? 39.282 14.876 118.577 1.00 39.35 603 ILE A N 1
ATOM 3988 C CA . ILE A 1 556 ? 40.455 15.577 119.081 1.00 38.74 603 ILE A CA 1
ATOM 3989 C C . ILE A 1 556 ? 41.676 14.893 118.487 1.00 45.65 603 ILE A C 1
ATOM 3990 O O . ILE A 1 556 ? 42.626 15.540 118.074 1.00 48.05 603 ILE A O 1
ATOM 3995 N N . LEU A 1 557 ? 41.629 13.576 118.406 1.00 32.96 604 LEU A N 1
ATOM 3996 C CA . LEU A 1 557 ? 42.697 12.845 117.767 1.00 44.49 604 LEU A CA 1
ATOM 3997 C C . LEU A 1 557 ? 42.864 13.213 116.296 1.00 52.24 604 LEU A C 1
ATOM 3998 O O . LEU A 1 557 ? 43.989 13.396 115.826 1.00 61.38 604 LEU A O 1
ATOM 4003 N N . ASP A 1 558 ? 41.749 13.304 115.572 1.00 52.18 605 ASP A N 1
ATOM 4004 C CA . ASP A 1 558 ? 41.758 13.732 114.173 1.00 54.24 605 ASP A CA 1
ATOM 4005 C C . ASP A 1 558 ? 42.454 15.076 114.052 1.00 46.47 605 ASP A C 1
ATOM 4006 O O . ASP A 1 558 ? 43.304 15.276 113.193 1.00 48.83 605 ASP A O 1
ATOM 4011 N N . ALA A 1 559 ? 42.060 16.003 114.917 1.00 37.42 606 ALA A N 1
ATOM 4012 C CA . ALA A 1 559 ? 42.502 17.381 114.840 1.00 37.49 606 ALA A CA 1
ATOM 4013 C C . ALA A 1 559 ? 44.002 17.498 115.114 1.00 51.03 606 ALA A C 1
ATOM 4014 O O . ALA A 1 559 ? 44.665 18.438 114.652 1.00 58.98 606 ALA A O 1
ATOM 4016 N N . LEU A 1 560 ? 44.522 16.526 115.858 1.00 49.56 607 LEU A N 1
ATOM 4017 C CA . LEU A 1 560 ? 45.908 16.521 116.304 1.00 50.13 607 LEU A CA 1
ATOM 4018 C C . LEU A 1 560 ? 46.824 15.857 115.302 1.00 56.64 607 LEU A C 1
ATOM 4019 O O . LEU A 1 560 ? 47.981 16.239 115.175 1.00 63.40 607 LEU A O 1
ATOM 4024 N N . ALA A 1 561 ? 46.322 14.842 114.612 1.00 63.37 608 ALA A N 1
ATOM 4025 C CA . ALA A 1 561 ? 47.152 14.116 113.656 1.00 71.06 608 ALA A CA 1
ATOM 4026 C C . ALA A 1 561 ? 47.280 14.905 112.363 1.00 60.79 608 ALA A C 1
ATOM 4027 O O . ALA A 1 561 ? 48.182 14.667 111.569 1.00 63.90 608 ALA A O 1
ATOM 4029 N N . MET A 1 562 ? 46.376 15.855 112.174 1.00 51.05 609 MET A N 1
ATOM 4030 C CA . MET A 1 562 ? 46.409 16.732 111.019 1.00 58.73 609 MET A CA 1
ATOM 4031 C C . MET A 1 562 ? 46.948 18.104 111.441 1.00 63.42 609 MET A C 1
ATOM 4032 O O . MET A 1 562 ? 46.898 19.072 110.681 1.00 63.99 609 MET A O 1
ATOM 4037 N N . ALA A 1 563 ? 47.467 18.186 112.661 1.00 64.10 610 ALA A N 1
ATOM 4038 C CA . ALA A 1 563 ? 48.080 19.420 113.139 1.00 56.66 610 ALA A CA 1
ATOM 4039 C C . ALA A 1 563 ? 49.550 19.517 112.746 1.00 69.22 610 ALA A C 1
ATOM 4040 O O . ALA A 1 563 ? 50.230 18.505 112.511 1.00 72.14 610 ALA A O 1
ATOM 4042 N N . THR A 1 564 ? 50.036 20.751 112.678 1.00 79.03 611 THR A N 1
ATOM 4043 C CA . THR A 1 564 ? 51.457 21.000 112.522 1.00 86.06 611 THR A CA 1
ATOM 4044 C C . THR A 1 564 ? 52.121 20.923 113.900 1.00 90.71 611 THR A C 1
ATOM 4045 O O . THR A 1 564 ? 51.569 21.396 114.903 1.00 76.77 611 THR A O 1
ATOM 4049 N N . ARG A 1 565 ? 53.294 20.302 113.947 1.00 102.35 612 ARG A N 1
ATOM 4050 C CA . ARG A 1 565 ? 54.048 20.184 115.191 1.00 107.15 612 ARG A CA 1
ATOM 4051 C C . ARG A 1 565 ? 54.312 21.575 115.756 1.00 106.10 612 ARG A C 1
ATOM 4052 O O . ARG A 1 565 ? 54.632 22.504 115.007 1.00 101.56 612 ARG A O 1
ATOM 4060 N N . SER A 1 566 ? 54.174 21.729 117.069 1.00 102.52 613 SER A N 1
ATOM 4061 C CA . SER A 1 566 ? 54.574 22.976 117.708 1.00 97.01 613 SER A CA 1
ATOM 4062 C C . SER A 1 566 ? 55.465 22.724 118.926 1.00 104.03 613 SER A C 1
ATOM 4063 O O . SER A 1 566 ? 55.984 21.619 119.107 1.00 98.12 613 SER A O 1
ATOM 4066 N N . ASP A 1 567 ? 55.652 23.761 119.743 1.00 113.22 614 ASP A N 1
ATOM 4067 C CA . ASP A 1 567 ? 56.510 23.692 120.930 1.00 116.27 614 ASP A CA 1
ATOM 4068 C C . ASP A 1 567 ? 55.685 23.647 122.211 1.00 101.89 614 ASP A C 1
ATOM 4069 O O . ASP A 1 567 ? 56.135 24.083 123.274 1.00 109.84 614 ASP A O 1
ATOM 4074 N N . ILE A 1 568 ? 54.474 23.120 122.092 1.00 81.91 615 ILE A N 1
ATOM 4075 C CA . ILE A 1 568 ? 53.564 22.982 123.213 1.00 73.61 615 ILE A CA 1
ATOM 4076 C C . ILE A 1 568 ? 53.549 21.494 123.596 1.00 74.78 615 ILE A C 1
ATOM 4077 O O . ILE A 1 568 ? 53.437 20.622 122.719 1.00 69.25 615 ILE A O 1
ATOM 4082 N N . PRO A 1 569 ? 53.685 21.190 124.902 1.00 72.34 616 PRO A N 1
ATOM 4083 C CA . PRO A 1 569 ? 53.535 19.805 125.368 1.00 71.67 616 PRO A CA 1
ATOM 4084 C C . PRO A 1 569 ? 52.295 19.115 124.774 1.00 75.15 616 PRO A C 1
ATOM 4085 O O . PRO A 1 569 ? 51.232 19.720 124.634 1.00 71.67 616 PRO A O 1
ATOM 4089 N N . ALA A 1 570 ? 52.433 17.843 124.428 1.00 77.25 617 ALA A N 1
ATOM 4090 C CA . ALA A 1 570 ? 51.318 17.086 123.872 1.00 61.58 617 ALA A CA 1
ATOM 4091 C C . ALA A 1 570 ? 50.022 17.209 124.689 1.00 54.31 617 ALA A C 1
ATOM 4092 O O . ALA A 1 570 ? 48.946 17.359 124.124 1.00 52.51 617 ALA A O 1
ATOM 4094 N N . ASP A 1 571 ? 50.127 17.144 126.014 1.00 58.66 618 ASP A N 1
ATOM 4095 C CA . ASP A 1 571 ? 48.941 17.112 126.869 1.00 67.71 618 ASP A CA 1
ATOM 4096 C C . ASP A 1 571 ? 48.205 18.440 126.866 1.00 60.04 618 ASP A C 1
ATOM 4097 O O . ASP A 1 571 ? 46.990 18.497 127.097 1.00 49.23 618 ASP A O 1
ATOM 4102 N N . VAL A 1 572 ? 48.958 19.500 126.589 1.00 58.62 619 VAL A N 1
ATOM 4103 C CA . VAL A 1 572 ? 48.414 20.848 126.515 1.00 53.25 619 VAL A CA 1
ATOM 4104 C C . VAL A 1 572 ? 47.795 21.101 125.144 1.00 55.74 619 VAL A C 1
ATOM 4105 O O . VAL A 1 572 ? 46.652 21.533 125.062 1.00 60.55 619 VAL A O 1
ATOM 4109 N N . MET A 1 573 ? 48.521 20.821 124.064 1.00 59.10 620 MET A N 1
ATOM 4110 C CA . MET A 1 573 ? 47.938 21.031 122.739 1.00 60.19 620 MET A CA 1
ATOM 4111 C C . MET A 1 573 ? 46.626 20.259 122.594 1.00 53.21 620 MET A C 1
ATOM 4112 O O . MET A 1 573 ? 45.699 20.711 121.931 1.00 56.79 620 MET A O 1
ATOM 4117 N N . ALA A 1 574 ? 46.546 19.094 123.219 1.00 43.86 621 ALA A N 1
ATOM 4118 C CA . ALA A 1 574 ? 45.304 18.363 123.236 1.00 30.87 621 ALA A CA 1
ATOM 4119 C C . ALA A 1 574 ? 44.262 19.168 123.989 1.00 48.49 621 ALA A C 1
ATOM 4120 O O . ALA A 1 574 ? 43.110 19.216 123.577 1.00 41.40 621 ALA A O 1
ATOM 4122 N N . GLN A 1 575 ? 44.648 19.800 125.098 1.00 59.62 622 GLN A N 1
ATOM 4123 C CA . GLN A 1 575 ? 43.671 20.552 125.895 1.00 57.57 622 GLN A CA 1
ATOM 4124 C C . GLN A 1 575 ? 43.217 21.813 125.162 1.00 49.67 622 GLN A C 1
ATOM 4125 O O . GLN A 1 575 ? 42.032 22.178 125.189 1.00 48.02 622 GLN A O 1
ATOM 4131 N N . GLN A 1 576 ? 44.166 22.470 124.502 1.00 40.40 623 GLN A N 1
ATOM 4132 C CA . GLN A 1 576 ? 43.864 23.632 123.687 1.00 36.63 623 GLN A CA 1
ATOM 4133 C C . GLN A 1 576 ? 42.850 23.270 122.577 1.00 44.91 623 GLN A C 1
ATOM 4134 O O . GLN A 1 576 ? 41.882 23.996 122.338 1.00 43.66 623 GLN A O 1
ATOM 4140 N N . THR A 1 577 ? 43.069 22.132 121.922 1.00 46.58 624 THR A N 1
ATOM 4141 C CA . THR A 1 577 ? 42.146 21.615 120.915 1.00 39.83 624 THR A CA 1
ATOM 4142 C C . THR A 1 577 ? 40.719 21.393 121.444 1.00 38.10 624 THR A C 1
ATOM 4143 O O . THR A 1 577 ? 39.751 21.888 120.868 1.00 35.27 624 THR A O 1
ATOM 4147 N N . ARG A 1 578 ? 40.588 20.645 122.535 1.00 46.57 625 ARG A N 1
ATOM 4148 C CA . ARG A 1 578 ? 39.280 20.387 123.137 1.00 42.00 625 ARG A CA 1
ATOM 4149 C C . ARG A 1 578 ? 38.534 21.686 123.398 1.00 36.08 625 ARG A C 1
ATOM 4150 O O . ARG A 1 578 ? 37.323 21.756 123.267 1.00 34.96 625 ARG A O 1
ATOM 4158 N N . GLY A 1 579 ? 39.270 22.724 123.759 1.00 38.56 626 GLY A N 1
ATOM 4159 C CA . GLY A 1 579 ? 38.656 24.000 124.058 1.00 42.09 626 GLY A CA 1
ATOM 4160 C C . GLY A 1 579 ? 38.076 24.674 122.841 1.00 38.80 626 GLY A C 1
ATOM 4161 O O . GLY A 1 579 ? 37.040 25.328 122.924 1.00 50.97 626 GLY A O 1
ATOM 4162 N N . VAL A 1 580 ? 38.756 24.523 121.710 1.00 35.42 627 VAL A N 1
ATOM 4163 C CA . VAL A 1 580 ? 38.281 25.089 120.456 1.00 36.03 627 VAL A CA 1
ATOM 4164 C C . VAL A 1 580 ? 37.181 24.217 119.860 1.00 43.01 627 VAL A C 1
ATOM 4165 O O . VAL A 1 580 ? 36.206 24.720 119.291 1.00 40.29 627 VAL A O 1
ATOM 4169 N N . ALA A 1 581 ? 37.339 22.906 119.986 1.00 42.19 628 ALA A N 1
ATOM 4170 C CA . ALA A 1 581 ? 36.251 22.011 119.638 1.00 40.11 628 ALA A CA 1
ATOM 4171 C C . ALA A 1 581 ? 34.974 22.479 120.349 1.00 39.19 628 ALA A C 1
ATOM 4172 O O . ALA A 1 581 ? 33.912 22.583 119.727 1.00 33.29 628 ALA A O 1
ATOM 4174 N N . SER A 1 582 ? 35.100 22.797 121.641 1.00 29.62 629 SER A N 1
ATOM 4175 C CA . SER A 1 582 ? 33.960 23.194 122.467 1.00 36.68 629 SER A CA 1
ATOM 4176 C C . SER A 1 582 ? 33.379 24.556 122.093 1.00 41.80 629 SER A C 1
ATOM 4177 O O . SER A 1 582 ? 32.175 24.785 122.221 1.00 36.76 629 SER A O 1
ATOM 4180 N N . VAL A 1 583 ? 34.242 25.461 121.645 1.00 38.03 630 VAL A N 1
ATOM 4181 C CA . VAL A 1 583 ? 33.805 26.765 121.192 1.00 39.61 630 VAL A CA 1
ATOM 4182 C C . VAL A 1 583 ? 32.900 26.644 119.972 1.00 39.65 630 VAL A C 1
ATOM 4183 O O . VAL A 1 583 ? 31.855 27.283 119.893 1.00 45.68 630 VAL A O 1
ATOM 4187 N N . LEU A 1 584 ? 33.307 25.810 119.028 1.00 31.26 631 LEU A N 1
ATOM 4188 C CA . LEU A 1 584 ? 32.563 25.628 117.799 1.00 23.23 631 LEU A CA 1
ATOM 4189 C C . LEU A 1 584 ? 31.227 24.924 118.008 1.00 30.77 631 LEU A C 1
ATOM 4190 O O . LEU A 1 584 ? 30.298 25.132 117.246 1.00 36.54 631 LEU A O 1
ATOM 4195 N N . THR A 1 585 ? 31.133 24.053 119.007 1.00 36.82 632 THR A N 1
ATOM 4196 C CA . THR A 1 585 ? 29.877 23.347 119.229 1.00 35.48 632 THR A CA 1
ATOM 4197 C C . THR A 1 585 ? 28.926 24.256 119.965 1.00 32.92 632 THR A C 1
ATOM 4198 O O . THR A 1 585 ? 27.727 24.229 119.711 1.00 38.53 632 THR A O 1
ATOM 4202 N N . ARG A 1 586 ? 29.465 25.063 120.875 1.00 37.16 633 ARG A N 1
ATOM 4203 C CA . ARG A 1 586 ? 28.649 25.998 121.645 1.00 35.58 633 ARG A CA 1
ATOM 4204 C C . ARG A 1 586 ? 28.138 27.111 120.737 1.00 34.21 633 ARG A C 1
ATOM 4205 O O . ARG A 1 586 ? 26.991 27.527 120.835 1.00 28.05 633 ARG A O 1
ATOM 4213 N N . TRP A 1 587 ? 29.009 27.562 119.844 1.00 33.25 634 TRP A N 1
ATOM 4214 C CA . TRP A 1 587 ? 28.689 28.533 118.816 1.00 27.80 634 TRP A CA 1
ATOM 4215 C C . TRP A 1 587 ? 27.500 28.050 117.985 1.00 29.47 634 TRP A C 1
ATOM 4216 O O . TRP A 1 587 ? 26.535 28.778 117.789 1.00 36.37 634 TRP A O 1
ATOM 4227 N N . ALA A 1 588 ? 27.577 26.808 117.518 1.00 23.69 635 ALA A N 1
ATOM 4228 C CA . ALA A 1 588 ? 26.586 26.214 116.627 1.00 20.37 635 ALA A CA 1
ATOM 4229 C C . ALA A 1 588 ? 25.266 25.889 117.294 1.00 33.10 635 ALA A C 1
ATOM 4230 O O . ALA A 1 588 ? 24.265 25.647 116.624 1.00 40.09 635 ALA A O 1
ATOM 4232 N N . HIS A 1 589 ? 25.271 25.861 118.617 1.00 40.54 636 HIS A N 1
ATOM 4233 C CA . HIS A 1 589 ? 24.110 25.423 119.372 1.00 38.35 636 HIS A CA 1
ATOM 4234 C C . HIS A 1 589 ? 23.215 26.615 119.688 1.00 39.94 636 HIS A C 1
ATOM 4235 O O . HIS A 1 589 ? 23.514 27.411 120.576 1.00 45.63 636 HIS A O 1
ATOM 4242 N N . TYR A 1 590 ? 22.129 26.749 118.932 1.00 38.27 637 TYR A N 1
ATOM 4243 C CA . TYR A 1 590 ? 21.124 27.797 119.159 1.00 34.71 637 TYR A CA 1
ATOM 4244 C C . TYR A 1 590 ? 19.877 27.176 119.778 1.00 34.82 637 TYR A C 1
ATOM 4245 O O . TYR A 1 590 ? 19.298 26.261 119.203 1.00 38.66 637 TYR A O 1
ATOM 4254 N N . ASN A 1 591 ? 19.448 27.647 120.942 1.00 33.55 638 ASN A N 1
ATOM 4255 C CA . ASN A 1 591 ? 18.282 27.027 121.555 1.00 40.65 638 ASN A CA 1
ATOM 4256 C C . ASN A 1 591 ? 17.112 27.031 120.584 1.00 41.69 638 ASN A C 1
ATOM 4257 O O . ASN A 1 591 ? 16.467 26.006 120.371 1.00 35.95 638 ASN A O 1
ATOM 4262 N N . ALA A 1 592 ? 16.868 28.187 119.976 1.00 43.30 639 ALA A N 1
ATOM 4263 C CA . ALA A 1 592 ? 15.732 28.378 119.076 1.00 32.66 639 ALA A CA 1
ATOM 4264 C C . ALA A 1 592 ? 15.622 27.362 117.918 1.00 30.84 639 ALA A C 1
ATOM 4265 O O . ALA A 1 592 ? 14.526 27.009 117.500 1.00 23.71 639 ALA A O 1
ATOM 4267 N N . LEU A 1 593 ? 16.755 26.887 117.411 1.00 37.32 640 LEU A N 1
ATOM 4268 C CA . LEU A 1 593 ? 16.760 25.920 116.316 1.00 33.12 640 LEU A CA 1
ATOM 4269 C C . LEU A 1 593 ? 16.461 24.510 116.806 1.00 38.56 640 LEU A C 1
ATOM 4270 O O . LEU A 1 593 ? 15.578 23.832 116.290 1.00 39.10 640 LEU A O 1
ATOM 4275 N N . ILE A 1 594 ? 17.216 24.063 117.796 1.00 41.52 641 ILE A N 1
ATOM 4276 C CA . ILE A 1 594 ? 16.925 22.802 118.447 1.00 35.71 641 ILE A CA 1
ATOM 4277 C C . ILE A 1 594 ? 15.459 22.739 118.860 1.00 37.08 641 ILE A C 1
ATOM 4278 O O . ILE A 1 594 ? 14.766 21.774 118.557 1.00 39.25 641 ILE A O 1
ATOM 4283 N N . ARG A 1 595 ? 14.982 23.782 119.529 1.00 37.52 642 ARG A N 1
ATOM 4284 C CA . ARG A 1 595 ? 13.572 23.889 119.914 1.00 34.07 642 ARG A CA 1
ATOM 4285 C C . ARG A 1 595 ? 12.637 23.616 118.738 1.00 33.91 642 ARG A C 1
ATOM 4286 O O . ARG A 1 595 ? 11.577 23.038 118.911 1.00 41.65 642 ARG A O 1
ATOM 4294 N N . ALA A 1 596 ? 13.060 24.025 117.546 1.00 36.13 643 ALA A N 1
ATOM 4295 C CA . ALA A 1 596 ? 12.220 24.036 116.345 1.00 32.82 643 ALA A CA 1
ATOM 4296 C C . ALA A 1 596 ? 12.317 22.796 115.473 1.00 37.47 643 ALA A C 1
ATOM 4297 O O . ALA A 1 596 ? 11.454 22.564 114.640 1.00 50.63 643 ALA A O 1
ATOM 4299 N N . PHE A 1 597 ? 13.379 22.020 115.620 1.00 32.36 644 PHE A N 1
ATOM 4300 C CA . PHE A 1 597 ? 13.588 20.888 114.732 1.00 27.10 644 PHE A CA 1
ATOM 4301 C C . PHE A 1 597 ? 13.676 19.567 115.485 1.00 33.83 644 PHE A C 1
ATOM 4302 O O . PHE A 1 597 ? 14.031 18.540 114.936 1.00 35.17 644 PHE A O 1
ATOM 4310 N N . VAL A 1 598 ? 13.331 19.606 116.759 1.00 41.58 645 VAL A N 1
ATOM 4311 C CA . VAL A 1 598 ? 13.068 18.386 117.492 1.00 33.77 645 VAL A CA 1
ATOM 4312 C C . VAL A 1 598 ? 11.582 18.302 117.753 1.00 33.32 645 VAL A C 1
ATOM 4313 O O . VAL A 1 598 ? 11.057 19.089 118.520 1.00 32.12 645 VAL A O 1
ATOM 4317 N N . PRO A 1 599 ? 10.899 17.360 117.088 1.00 44.94 646 PRO A N 1
ATOM 4318 C CA . PRO A 1 599 ? 9.453 17.172 117.243 1.00 42.32 646 PRO A CA 1
ATOM 4319 C C . PRO A 1 599 ? 9.075 16.777 118.659 1.00 42.90 646 PRO A C 1
ATOM 4320 O O . PRO A 1 599 ? 9.569 15.767 119.153 1.00 55.18 646 PRO A O 1
ATOM 4324 N N . GLU A 1 600 ? 8.213 17.561 119.299 1.00 36.83 647 GLU A N 1
ATOM 4325 C CA . GLU A 1 600 ? 7.676 17.203 120.605 1.00 40.23 647 GLU A CA 1
ATOM 4326 C C . GLU A 1 600 ? 6.234 16.738 120.440 1.00 49.17 647 GLU A C 1
ATOM 4327 O O . GLU A 1 600 ? 5.573 17.092 119.455 1.00 50.81 647 GLU A O 1
ATOM 4333 N N . ALA A 1 601 ? 5.740 15.948 121.390 1.00 43.58 648 ALA A N 1
ATOM 4334 C CA . ALA A 1 601 ? 4.355 15.483 121.318 1.00 46.18 648 ALA A CA 1
ATOM 4335 C C . ALA A 1 601 ? 3.351 16.530 121.783 1.00 47.78 648 ALA A C 1
ATOM 4336 O O . ALA A 1 601 ? 3.713 17.527 122.410 1.00 56.14 648 ALA A O 1
ATOM 4338 N N . THR A 1 602 ? 2.087 16.286 121.460 1.00 45.37 649 THR A N 1
ATOM 4339 C CA . THR A 1 602 ? 1.013 17.249 121.667 1.00 52.80 649 THR A CA 1
ATOM 4340 C C . THR A 1 602 ? 0.451 17.163 123.081 1.00 60.74 649 THR A C 1
ATOM 4341 O O . THR A 1 602 ? -0.143 18.122 123.577 1.00 61.17 649 THR A O 1
ATOM 4345 N N . HIS A 1 603 ? 0.604 15.994 123.701 1.00 58.71 650 HIS A N 1
ATOM 4346 C CA . HIS A 1 603 ? 0.250 15.810 125.100 1.00 58.45 650 HIS A CA 1
ATOM 4347 C C . HIS A 1 603 ? 1.453 15.309 125.895 1.00 61.20 650 HIS A C 1
ATOM 4348 O O . HIS A 1 603 ? 2.432 14.862 125.320 1.00 53.04 650 HIS A O 1
ATOM 4355 N N . GLN A 1 604 ? 1.388 15.410 127.218 1.00 67.97 651 GLN A N 1
ATOM 4356 C CA . GLN A 1 604 ? 2.493 14.977 128.081 1.00 58.12 651 GLN A CA 1
ATOM 4357 C C . GLN A 1 604 ? 2.705 13.465 128.050 1.00 51.65 651 GLN A C 1
ATOM 4358 O O . GLN A 1 604 ? 1.751 12.686 128.106 1.00 60.48 651 GLN A O 1
ATOM 4364 N N . CYS A 1 605 ? 3.960 13.052 127.976 1.00 41.72 652 CYS A N 1
ATOM 4365 C CA . CYS A 1 605 ? 4.294 11.638 127.890 1.00 49.02 652 CYS A CA 1
ATOM 4366 C C . CYS A 1 605 ? 4.530 11.013 129.273 1.00 52.38 652 CYS A C 1
ATOM 4367 O O . CYS A 1 605 ? 5.326 11.524 130.063 1.00 54.09 652 CYS A O 1
ATOM 4370 N N . SER A 1 606 ? 3.847 9.907 129.571 1.00 55.64 653 SER A N 1
ATOM 4371 C CA . SER A 1 606 ? 4.019 9.249 130.874 1.00 52.30 653 SER A CA 1
ATOM 4372 C C . SER A 1 606 ? 5.465 8.818 131.117 1.00 51.05 653 SER A C 1
ATOM 4373 O O . SER A 1 606 ? 6.230 8.630 130.178 1.00 58.77 653 SER A O 1
ATOM 4376 N N . GLY A 1 607 ? 5.842 8.699 132.384 1.00 58.24 654 GLY A N 1
ATOM 4377 C CA . GLY A 1 607 ? 7.203 8.360 132.755 1.00 68.87 654 GLY A CA 1
ATOM 4378 C C . GLY A 1 607 ? 8.130 9.559 132.857 1.00 82.16 654 GLY A C 1
ATOM 4379 O O . GLY A 1 607 ? 7.771 10.677 132.471 1.00 79.38 654 GLY A O 1
ATOM 4380 N N . PRO A 1 608 ? 9.345 9.332 133.380 1.00 92.23 655 PRO A N 1
ATOM 4381 C CA . PRO A 1 608 ? 10.313 10.413 133.557 1.00 92.08 655 PRO A CA 1
ATOM 4382 C C . PRO A 1 608 ? 10.983 10.627 132.229 1.00 96.95 655 PRO A C 1
ATOM 4383 O O . PRO A 1 608 ? 11.483 9.640 131.687 1.00 94.94 655 PRO A O 1
ATOM 4387 N N . SER A 1 609 ? 10.969 11.831 131.692 1.00 111.50 656 SER A N 1
ATOM 4388 C CA . SER A 1 609 ? 11.566 11.994 130.400 1.00 115.59 656 SER A CA 1
ATOM 4389 C C . SER A 1 609 ? 13.025 11.665 130.585 1.00 128.40 656 SER A C 1
ATOM 4390 O O . SER A 1 609 ? 13.686 12.216 131.458 1.00 134.23 656 SER A O 1
ATOM 4393 N N . HIS A 1 610 ? 13.542 10.775 129.757 1.00 128.85 657 HIS A N 1
ATOM 4394 C CA . HIS A 1 610 ? 14.962 10.545 129.755 1.00 126.46 657 HIS A CA 1
ATOM 4395 C C . HIS A 1 610 ? 15.404 11.469 128.662 1.00 118.67 657 HIS A C 1
ATOM 4396 O O . HIS A 1 610 ? 15.470 11.092 127.496 1.00 112.68 657 HIS A O 1
ATOM 4403 N N . ASN A 1 611 ? 15.698 12.699 129.038 1.00 114.89 658 ASN A N 1
ATOM 4404 C CA . ASN A 1 611 ? 16.038 13.673 128.042 1.00 107.43 658 ASN A CA 1
ATOM 4405 C C . ASN A 1 611 ? 17.521 13.615 127.859 1.00 95.37 658 ASN A C 1
ATOM 4406 O O . ASN A 1 611 ? 18.283 14.000 128.733 1.00 93.54 658 ASN A O 1
ATOM 4411 N N . ALA A 1 612 ? 17.929 13.123 126.703 1.00 78.79 659 ALA A N 1
ATOM 4412 C CA . ALA A 1 612 ? 19.341 13.109 126.371 1.00 67.54 659 ALA A CA 1
ATOM 4413 C C . ALA A 1 612 ? 19.567 14.211 125.346 1.00 72.28 659 ALA A C 1
ATOM 4414 O O . ALA A 1 612 ? 18.830 14.315 124.370 1.00 73.89 659 ALA A O 1
ATOM 4416 N N . GLU A 1 613 ? 20.567 15.054 125.575 1.00 76.57 660 GLU A N 1
ATOM 4417 C CA . GLU A 1 613 ? 20.834 16.146 124.652 1.00 71.82 660 GLU A CA 1
ATOM 4418 C C . GLU A 1 613 ? 21.497 15.638 123.384 1.00 59.06 660 GLU A C 1
ATOM 4419 O O . GLU A 1 613 ? 22.534 14.972 123.433 1.00 52.11 660 GLU A O 1
ATOM 4425 N N . PRO A 1 614 ? 20.882 15.950 122.239 1.00 47.48 661 PRO A N 1
ATOM 4426 C CA . PRO A 1 614 ? 21.292 15.447 120.936 1.00 35.92 661 PRO A CA 1
ATOM 4427 C C . PRO A 1 614 ? 22.738 15.773 120.644 1.00 34.59 661 PRO A C 1
ATOM 4428 O O . PRO A 1 614 ? 23.146 16.924 120.748 1.00 43.79 661 PRO A O 1
ATOM 4432 N N . ARG A 1 615 ? 23.500 14.754 120.275 1.00 28.41 662 ARG A N 1
ATOM 4433 C CA . ARG A 1 615 ? 24.870 14.936 119.845 1.00 24.13 662 ARG A CA 1
ATOM 4434 C C . ARG A 1 615 ? 24.868 15.435 118.404 1.00 29.70 662 ARG A C 1
ATOM 4435 O O . ARG A 1 615 ? 25.576 16.376 118.072 1.00 32.68 662 ARG A O 1
ATOM 4443 N N . ILE A 1 616 ? 24.083 14.781 117.550 1.00 31.65 663 ILE A N 1
ATOM 4444 C CA . ILE A 1 616 ? 23.841 15.248 116.194 1.00 26.01 663 ILE A CA 1
ATOM 4445 C C . ILE A 1 616 ? 22.350 15.297 115.977 1.00 27.99 663 ILE A C 1
ATOM 4446 O O . ILE A 1 616 ? 21.648 14.376 116.366 1.00 33.59 663 ILE A O 1
ATOM 4451 N N . LEU A 1 617 ? 21.870 16.365 115.349 1.00 28.24 664 LEU A N 1
ATOM 4452 C CA . LEU A 1 617 ? 20.449 16.510 115.017 1.00 19.75 664 LEU A CA 1
ATOM 4453 C C . LEU A 1 617 ? 20.251 16.625 113.510 1.00 28.00 664 LEU A C 1
ATOM 4454 O O . LEU A 1 617 ? 20.753 17.544 112.873 1.00 48.07 664 LEU A O 1
ATOM 4459 N N . VAL A 1 618 ? 19.504 15.688 112.943 1.00 26.50 665 VAL A N 1
ATOM 4460 C CA . VAL A 1 618 ? 19.259 15.647 111.510 1.00 26.87 665 VAL A CA 1
ATOM 4461 C C . VAL A 1 618 ? 17.781 15.832 111.201 1.00 33.23 665 VAL A C 1
ATOM 4462 O O . VAL A 1 618 ? 17.025 14.873 111.255 1.00 40.20 665 VAL A O 1
ATOM 4466 N N . PRO A 1 619 ? 17.362 17.064 110.861 1.00 34.80 666 PRO A N 1
ATOM 4467 C CA . PRO A 1 619 ? 15.941 17.351 110.623 1.00 40.50 666 PRO A CA 1
ATOM 4468 C C . PRO A 1 619 ? 15.484 16.864 109.248 1.00 38.45 666 PRO A C 1
ATOM 4469 O O . PRO A 1 619 ? 15.246 17.670 108.355 1.00 40.56 666 PRO A O 1
ATOM 4473 N N . ILE A 1 620 ? 15.335 15.555 109.095 1.00 38.71 667 ILE A N 1
ATOM 4474 C CA . ILE A 1 620 ? 15.256 14.950 107.765 1.00 43.00 667 ILE A CA 1
ATOM 4475 C C . ILE A 1 620 ? 14.002 15.248 106.930 1.00 41.34 667 ILE A C 1
ATOM 4476 O O . ILE A 1 620 ? 14.056 15.203 105.699 1.00 35.60 667 ILE A O 1
ATOM 4481 N N . THR A 1 621 ? 12.904 15.550 107.608 1.00 41.17 668 THR A N 1
ATOM 4482 C CA . THR A 1 621 ? 11.651 15.960 106.999 1.00 39.55 668 THR A CA 1
ATOM 4483 C C . THR A 1 621 ? 11.111 17.051 107.890 1.00 38.35 668 THR A C 1
ATOM 4484 O O . THR A 1 621 ? 11.521 17.175 109.026 1.00 52.66 668 THR A O 1
ATOM 4488 N N . HIS A 1 622 ? 10.204 17.856 107.379 1.00 29.80 669 HIS A N 1
ATOM 4489 C CA . HIS A 1 622 ? 9.672 18.944 108.167 1.00 48.49 669 HIS A CA 1
ATOM 4490 C C . HIS A 1 622 ? 8.978 18.404 109.403 1.00 50.30 669 HIS A C 1
ATOM 4491 O O . HIS A 1 622 ? 9.001 19.012 110.452 1.00 33.05 669 HIS A O 1
ATOM 4498 N N . ASN A 1 623 ? 8.307 17.281 109.236 1.00 62.34 670 ASN A N 1
ATOM 4499 C CA . ASN A 1 623 ? 7.681 16.511 110.305 1.00 60.74 670 ASN A CA 1
ATOM 4500 C C . ASN A 1 623 ? 8.543 15.801 111.346 1.00 52.58 670 ASN A C 1
ATOM 4501 O O . ASN A 1 623 ? 8.191 15.730 112.510 1.00 33.76 670 ASN A O 1
ATOM 4506 N N . ALA A 1 624 ? 9.644 15.218 110.899 1.00 42.15 671 ALA A N 1
ATOM 4507 C CA . ALA A 1 624 ? 10.449 14.349 111.728 1.00 27.82 671 ALA A CA 1
ATOM 4508 C C . ALA A 1 624 ? 11.918 14.661 111.690 1.00 37.80 671 ALA A C 1
ATOM 4509 O O . ALA A 1 624 ? 12.393 15.331 110.803 1.00 48.08 671 ALA A O 1
ATOM 4511 N N . SER A 1 625 ? 12.615 14.176 112.705 1.00 37.60 672 SER A N 1
ATOM 4512 C CA . SER A 1 625 ? 14.061 14.319 112.840 1.00 33.80 672 SER A CA 1
ATOM 4513 C C . SER A 1 625 ? 14.707 13.064 113.396 1.00 32.18 672 SER A C 1
ATOM 4514 O O . SER A 1 625 ? 14.095 12.338 114.161 1.00 38.18 672 SER A O 1
ATOM 4517 N N . TYR A 1 626 ? 15.945 12.813 112.982 1.00 32.95 673 TYR A N 1
ATOM 4518 C CA . TYR A 1 626 ? 16.801 11.818 113.618 1.00 34.14 673 TYR A CA 1
ATOM 4519 C C . TYR A 1 626 ? 17.679 12.519 114.647 1.00 30.43 673 TYR A C 1
ATOM 4520 O O . TYR A 1 626 ? 18.129 13.640 114.453 1.00 32.87 673 TYR A O 1
ATOM 4529 N N . VAL A 1 627 ? 17.956 11.839 115.739 1.00 30.48 674 VAL A N 1
ATOM 4530 C CA . VAL A 1 627 ? 18.808 12.412 116.741 1.00 25.84 674 VAL A CA 1
ATOM 4531 C C . VAL A 1 627 ? 19.830 11.348 117.098 1.00 35.28 674 VAL A C 1
ATOM 4532 O O . VAL A 1 627 ? 19.512 10.161 117.173 1.00 28.44 674 VAL A O 1
ATOM 4536 N N . VAL A 1 628 ? 21.075 11.772 117.253 1.00 38.47 675 VAL A N 1
ATOM 4537 C CA . VAL A 1 628 ? 22.141 10.857 117.586 1.00 33.54 675 VAL A CA 1
ATOM 4538 C C . VAL A 1 628 ? 22.547 11.131 119.005 1.00 37.02 675 VAL A C 1
ATOM 4539 O O . VAL A 1 628 ? 22.939 12.243 119.323 1.00 41.17 675 VAL A O 1
ATOM 4543 N N . THR A 1 629 ? 22.460 10.116 119.855 1.00 39.65 676 THR A N 1
ATOM 4544 C CA . THR A 1 629 ? 22.802 10.263 121.265 1.00 41.73 676 THR A CA 1
ATOM 4545 C C . THR A 1 629 ? 23.580 9.062 121.833 1.00 44.38 676 THR A C 1
ATOM 4546 O O . THR A 1 629 ? 23.809 8.073 121.140 1.00 45.85 676 THR A O 1
ATOM 4550 N N . HIS A 1 630 ? 23.995 9.154 123.093 1.00 44.77 677 HIS A N 1
ATOM 4551 C CA . HIS A 1 630 ? 24.724 8.059 123.727 1.00 39.59 677 HIS A CA 1
ATOM 4552 C C . HIS A 1 630 ? 23.809 7.201 124.558 1.00 35.38 677 HIS A C 1
ATOM 4553 O O . HIS A 1 630 ? 24.263 6.347 125.293 1.00 34.40 677 HIS A O 1
ATOM 4560 N N . THR A 1 631 ? 22.513 7.428 124.428 1.00 41.39 678 THR A N 1
ATOM 4561 C CA . THR A 1 631 ? 21.543 6.707 125.227 1.00 43.71 678 THR A CA 1
ATOM 4562 C C . THR A 1 631 ? 20.237 6.610 124.475 1.00 46.02 678 THR A C 1
ATOM 4563 O O . THR A 1 631 ? 19.837 7.546 123.793 1.00 45.02 678 THR A O 1
ATOM 4567 N N . PRO A 1 632 ? 19.561 5.473 124.604 1.00 48.09 679 PRO A N 1
ATOM 4568 C CA . PRO A 1 632 ? 18.211 5.331 124.058 1.00 43.20 679 PRO A CA 1
ATOM 4569 C C . PRO A 1 632 ? 17.317 6.463 124.557 1.00 47.38 679 PRO A C 1
ATOM 4570 O O . PRO A 1 632 ? 17.480 6.904 125.697 1.00 57.11 679 PRO A O 1
ATOM 4574 N N . LEU A 1 633 ? 16.391 6.935 123.733 1.00 41.58 680 LEU A N 1
ATOM 4575 C CA . LEU A 1 633 ? 15.363 7.836 124.249 1.00 39.84 680 LEU A CA 1
ATOM 4576 C C . LEU A 1 633 ? 14.146 7.003 124.577 1.00 36.59 680 LEU A C 1
ATOM 4577 O O . LEU A 1 633 ? 14.066 5.854 124.173 1.00 43.63 680 LEU A O 1
ATOM 4582 N N . PRO A 1 634 ? 13.182 7.579 125.292 1.00 40.63 681 PRO A N 1
ATOM 4583 C CA . PRO A 1 634 ? 12.024 6.787 125.709 1.00 40.97 681 PRO A CA 1
ATOM 4584 C C . PRO A 1 634 ? 10.951 6.767 124.622 1.00 44.74 681 PRO A C 1
ATOM 4585 O O . PRO A 1 634 ? 10.045 5.923 124.678 1.00 40.19 681 PRO A O 1
ATOM 4589 N N . ARG A 1 635 ? 11.051 7.677 123.650 1.00 37.10 682 ARG A N 1
ATOM 4590 C CA . ARG A 1 635 ? 10.082 7.725 122.560 1.00 39.73 682 ARG A CA 1
ATOM 4591 C C . ARG A 1 635 ? 10.811 7.756 121.238 1.00 44.93 682 ARG A C 1
ATOM 4592 O O . ARG A 1 635 ? 12.008 8.002 121.212 1.00 43.07 682 ARG A O 1
ATOM 4600 N N . GLY A 1 636 ? 10.086 7.490 120.149 1.00 51.41 683 GLY A N 1
ATOM 4601 C CA . GLY A 1 636 ? 10.638 7.499 118.797 1.00 48.37 683 GLY A CA 1
ATOM 4602 C C . GLY A 1 636 ? 11.173 6.154 118.336 1.00 46.10 683 GLY A C 1
ATOM 4603 O O . GLY A 1 636 ? 11.533 5.321 119.157 1.00 38.15 683 GLY A O 1
ATOM 4604 N N . ILE A 1 637 ? 11.224 5.930 117.023 1.00 51.50 684 ILE A N 1
ATOM 4605 C CA . ILE A 1 637 ? 11.876 4.732 116.488 1.00 41.75 684 ILE A CA 1
ATOM 4606 C C . ILE A 1 637 ? 13.362 4.799 116.824 1.00 42.32 684 ILE A C 1
ATOM 4607 O O . ILE A 1 637 ? 14.059 5.704 116.375 1.00 22.05 684 ILE A O 1
ATOM 4612 N N . GLY A 1 638 ? 13.847 3.843 117.610 1.00 36.75 685 GLY A N 1
ATOM 4613 C CA . GLY A 1 638 ? 15.229 3.871 118.057 1.00 35.67 685 GLY A CA 1
ATOM 4614 C C . GLY A 1 638 ? 16.092 2.720 117.577 1.00 38.23 685 GLY A C 1
ATOM 4615 O O . GLY A 1 638 ? 15.738 1.554 117.743 1.00 34.98 685 GLY A O 1
ATOM 4616 N N . TYR A 1 639 ? 17.236 3.064 116.989 1.00 39.81 686 TYR A N 1
ATOM 4617 C CA . TYR A 1 639 ? 18.187 2.095 116.452 1.00 29.84 686 TYR A CA 1
ATOM 4618 C C . TYR A 1 639 ? 19.457 2.165 117.257 1.00 30.11 686 TYR A C 1
ATOM 4619 O O . TYR A 1 639 ? 19.898 3.242 117.632 1.00 36.85 686 TYR A O 1
ATOM 4628 N N . LYS A 1 640 ? 20.062 1.021 117.520 1.00 38.13 687 LYS A N 1
ATOM 4629 C CA . LYS A 1 640 ? 21.322 1.004 118.254 1.00 40.19 687 LYS A CA 1
ATOM 4630 C C . LYS A 1 640 ? 22.431 0.521 117.341 1.00 44.17 687 LYS A C 1
ATOM 4631 O O . LYS A 1 640 ? 22.405 -0.630 116.896 1.00 51.66 687 LYS A O 1
ATOM 4637 N N . LEU A 1 641 ? 23.395 1.395 117.055 1.00 41.08 688 LEU A N 1
ATOM 4638 C CA . LEU A 1 641 ? 24.464 1.065 116.101 1.00 51.60 688 LEU A CA 1
ATOM 4639 C C . LEU A 1 641 ? 25.334 -0.110 116.582 1.00 59.08 688 LEU A C 1
ATOM 4640 O O . LEU A 1 641 ? 25.686 -0.206 117.764 1.00 57.45 688 LEU A O 1
ATOM 4645 N N . THR A 1 642 ? 25.668 -1.007 115.659 1.00 59.70 689 THR A N 1
ATOM 4646 C CA . THR A 1 642 ? 26.341 -2.249 116.024 1.00 63.47 689 THR A CA 1
ATOM 4647 C C . THR A 1 642 ? 27.817 -2.261 115.668 1.00 57.10 689 THR A C 1
ATOM 4648 O O . THR A 1 642 ? 28.230 -1.722 114.644 1.00 58.21 689 THR A O 1
ATOM 4652 N N . GLY A 1 643 ? 28.608 -2.892 116.519 1.00 57.89 690 GLY A N 1
ATOM 4653 C CA . GLY A 1 643 ? 30.038 -2.951 116.303 1.00 67.32 690 GLY A CA 1
ATOM 4654 C C . GLY A 1 643 ? 30.690 -1.690 116.818 1.00 65.76 690 GLY A C 1
ATOM 4655 O O . GLY A 1 643 ? 31.664 -1.196 116.256 1.00 66.60 690 GLY A O 1
ATOM 4656 N N . VAL A 1 644 ? 30.143 -1.164 117.904 1.00 58.45 691 VAL A N 1
ATOM 4657 C CA . VAL A 1 644 ? 30.640 0.083 118.439 1.00 56.80 691 VAL A CA 1
ATOM 4658 C C . VAL A 1 644 ? 31.057 -0.079 119.889 1.00 64.43 691 VAL A C 1
ATOM 4659 O O . VAL A 1 644 ? 30.296 -0.619 120.694 1.00 69.84 691 VAL A O 1
ATOM 4663 N N . ASP A 1 645 ? 32.262 0.399 120.206 1.00 58.08 692 ASP A N 1
ATOM 4664 C CA . ASP A 1 645 ? 32.843 0.321 121.553 1.00 70.77 692 ASP A CA 1
ATOM 4665 C C . ASP A 1 645 ? 31.844 0.513 122.699 1.00 70.99 692 ASP A C 1
ATOM 4666 O O . ASP A 1 645 ? 31.254 1.581 122.873 1.00 72.34 692 ASP A O 1
ATOM 4671 N N . VAL A 1 646 ? 31.688 -0.526 123.504 1.00 67.44 693 VAL A N 1
ATOM 4672 C CA . VAL A 1 646 ? 30.689 -0.518 124.557 1.00 65.70 693 VAL A CA 1
ATOM 4673 C C . VAL A 1 646 ? 30.800 0.698 125.499 1.00 59.07 693 VAL A C 1
ATOM 4674 O O . VAL A 1 646 ? 29.810 1.127 126.085 1.00 58.16 693 VAL A O 1
ATOM 4678 N N . ARG A 1 647 ? 31.996 1.262 125.626 1.00 61.45 694 ARG A N 1
ATOM 4679 C CA . ARG A 1 647 ? 32.218 2.396 126.530 1.00 69.69 694 ARG A CA 1
ATOM 4680 C C . ARG A 1 647 ? 31.663 3.723 125.980 1.00 66.19 694 ARG A C 1
ATOM 4681 O O . ARG A 1 647 ? 31.356 4.637 126.752 1.00 58.43 694 ARG A O 1
ATOM 4689 N N . ARG A 1 648 ? 31.545 3.829 124.655 1.00 60.97 695 ARG A N 1
ATOM 4690 C CA . ARG A 1 648 ? 31.076 5.062 124.021 1.00 58.11 695 ARG A CA 1
ATOM 4691 C C . ARG A 1 648 ? 30.033 4.776 122.941 1.00 54.83 695 ARG A C 1
ATOM 4692 O O . ARG A 1 648 ? 30.254 5.058 121.767 1.00 60.01 695 ARG A O 1
ATOM 4700 N N . PRO A 1 649 ? 28.868 4.256 123.340 1.00 49.86 696 PRO A N 1
ATOM 4701 C CA . PRO A 1 649 ? 27.882 3.707 122.402 1.00 47.81 696 PRO A CA 1
ATOM 4702 C C . PRO A 1 649 ? 27.173 4.771 121.568 1.00 47.67 696 PRO A C 1
ATOM 4703 O O . PRO A 1 649 ? 27.100 5.921 121.983 1.00 55.01 696 PRO A O 1
ATOM 4707 N N . LEU A 1 650 ? 26.656 4.377 120.407 1.00 46.73 697 LEU A N 1
ATOM 4708 C CA . LEU A 1 650 ? 25.891 5.276 119.543 1.00 42.88 697 LEU A CA 1
ATOM 4709 C C . LEU A 1 650 ? 24.445 4.807 119.330 1.00 51.55 697 LEU A C 1
ATOM 4710 O O . LEU A 1 650 ? 24.199 3.625 119.086 1.00 61.92 697 LEU A O 1
ATOM 4715 N N . PHE A 1 651 ? 23.497 5.738 119.426 1.00 40.55 698 PHE A N 1
ATOM 4716 C CA . PHE A 1 651 ? 22.081 5.465 119.141 1.00 31.82 698 PHE A CA 1
ATOM 4717 C C . PHE A 1 651 ? 21.542 6.469 118.124 1.00 29.50 698 PHE A C 1
ATOM 4718 O O . PHE A 1 651 ? 21.901 7.645 118.158 1.00 34.12 698 PHE A O 1
ATOM 4726 N N . ILE A 1 652 ? 20.697 6.006 117.209 1.00 24.63 699 ILE A N 1
ATOM 4727 C CA . ILE A 1 652 ? 20.019 6.910 116.288 1.00 26.17 699 ILE A CA 1
ATOM 4728 C C . ILE A 1 652 ? 18.517 6.765 116.496 1.00 30.46 699 ILE A C 1
ATOM 4729 O O . ILE A 1 652 ? 17.956 5.682 116.370 1.00 36.90 699 ILE A O 1
ATOM 4734 N N . THR A 1 653 ? 17.865 7.859 116.841 1.00 26.36 700 THR A N 1
ATOM 4735 C CA . THR A 1 653 ? 16.453 7.805 117.146 1.00 31.92 700 THR A CA 1
ATOM 4736 C C . THR A 1 653 ? 15.655 8.692 116.185 1.00 34.85 700 THR A C 1
ATOM 4737 O O . THR A 1 653 ? 16.089 9.786 115.824 1.00 29.62 700 THR A O 1
ATOM 4741 N N . TYR A 1 654 ? 14.500 8.188 115.755 1.00 32.31 701 TYR A N 1
ATOM 4742 C CA . TYR A 1 654 ? 13.643 8.893 114.813 1.00 28.41 701 TYR A CA 1
ATOM 4743 C C . TYR A 1 654 ? 12.450 9.498 115.551 1.00 36.00 701 TYR A C 1
ATOM 4744 O O . TYR A 1 654 ? 11.503 8.804 115.959 1.00 36.49 701 TYR A O 1
ATOM 4753 N N . LEU A 1 655 ? 12.515 10.808 115.733 1.00 27.09 702 LEU A N 1
ATOM 4754 C CA . LEU A 1 655 ? 11.551 11.498 116.545 1.00 24.49 702 LEU A CA 1
ATOM 4755 C C . LEU A 1 655 ? 10.459 12.100 115.688 1.00 30.09 702 LEU A C 1
ATOM 4756 O O . LEU A 1 655 ? 10.713 12.626 114.609 1.00 33.19 702 LEU A O 1
ATOM 4761 N N . THR A 1 656 ? 9.237 11.999 116.187 1.00 27.42 703 THR A N 1
ATOM 4762 C CA . THR A 1 656 ? 8.071 12.579 115.555 1.00 29.96 703 THR A CA 1
ATOM 4763 C C . THR A 1 656 ? 7.189 12.970 116.730 1.00 35.60 703 THR A C 1
ATOM 4764 O O . THR A 1 656 ? 7.494 12.602 117.859 1.00 43.40 703 THR A O 1
ATOM 4768 N N . ALA A 1 657 ? 6.121 13.723 116.493 1.00 29.37 704 ALA A N 1
ATOM 4769 C CA . ALA A 1 657 ? 5.265 14.129 117.596 1.00 32.30 704 ALA A CA 1
ATOM 4770 C C . ALA A 1 657 ? 4.490 12.922 118.097 1.00 43.43 704 ALA A C 1
ATOM 4771 O O . ALA A 1 657 ? 3.347 12.693 117.719 1.00 36.64 704 ALA A O 1
ATOM 4773 N N . THR A 1 658 ? 5.131 12.143 118.953 1.00 48.09 705 THR A N 1
ATOM 4774 C CA . THR A 1 658 ? 4.496 10.968 119.505 1.00 40.53 705 THR A CA 1
ATOM 4775 C C . THR A 1 658 ? 5.239 10.515 120.758 1.00 41.37 705 THR A C 1
ATOM 4776 O O . THR A 1 658 ? 6.405 10.837 120.959 1.00 40.19 705 THR A O 1
ATOM 4780 N N . CYS A 1 659 ? 4.545 9.785 121.614 1.00 50.52 706 CYS A N 1
ATOM 4781 C CA . CYS A 1 659 ? 5.134 9.321 122.858 1.00 53.42 706 CYS A CA 1
ATOM 4782 C C . CYS A 1 659 ? 5.592 7.897 122.706 1.00 52.52 706 CYS A C 1
ATOM 4783 O O . CYS A 1 659 ? 6.185 7.343 123.619 1.00 47.51 706 CYS A O 1
ATOM 4786 N N . GLU A 1 660 ? 5.281 7.297 121.561 1.00 57.31 707 GLU A N 1
ATOM 4787 C CA . GLU A 1 660 ? 5.610 5.902 121.323 1.00 56.67 707 GLU A CA 1
ATOM 4788 C C . GLU A 1 660 ? 7.073 5.717 120.982 1.00 48.20 707 GLU A C 1
ATOM 4789 O O . GLU A 1 660 ? 7.713 6.592 120.402 1.00 43.02 707 GLU A O 1
ATOM 4795 N N . GLY A 1 661 ? 7.593 4.562 121.362 1.00 49.65 708 GLY A N 1
ATOM 4796 C CA . GLY A 1 661 ? 8.944 4.176 121.019 1.00 44.21 708 GLY A CA 1
ATOM 4797 C C . GLY A 1 661 ? 8.988 2.719 120.600 1.00 45.07 708 GLY A C 1
ATOM 4798 O O . GLY A 1 661 ? 8.206 1.885 121.073 1.00 49.06 708 GLY A O 1
ATOM 4799 N N . HIS A 1 662 ? 9.895 2.420 119.685 1.00 47.45 709 HIS A N 1
ATOM 4800 C CA . HIS A 1 662 ? 10.132 1.059 119.249 1.00 57.32 709 HIS A CA 1
ATOM 4801 C C . HIS A 1 662 ? 11.622 0.932 119.046 1.00 51.11 709 HIS A C 1
ATOM 4802 O O . HIS A 1 662 ? 12.259 1.829 118.498 1.00 45.21 709 HIS A O 1
ATOM 4809 N N . ALA A 1 663 ? 12.181 -0.166 119.529 1.00 54.34 710 ALA A N 1
ATOM 4810 C CA . ALA A 1 663 ? 13.525 -0.551 119.156 1.00 56.21 710 ALA A CA 1
ATOM 4811 C C . ALA A 1 663 ? 13.425 -1.233 117.793 1.00 57.70 710 ALA A C 1
ATOM 4812 O O . ALA A 1 663 ? 12.401 -1.842 117.478 1.00 67.59 710 ALA A O 1
ATOM 4814 N N . ARG A 1 664 ? 14.468 -1.113 116.977 1.00 45.69 711 ARG A N 1
ATOM 4815 C CA . ARG A 1 664 ? 14.502 -1.787 115.684 1.00 46.13 711 ARG A CA 1
ATOM 4816 C C . ARG A 1 664 ? 15.928 -2.203 115.343 1.00 56.10 711 ARG A C 1
ATOM 4817 O O . ARG A 1 664 ? 16.893 -1.530 115.725 1.00 60.09 711 ARG A O 1
ATOM 4825 N N . GLU A 1 665 ? 16.065 -3.316 114.633 1.00 59.96 712 GLU A N 1
ATOM 4826 C CA . GLU A 1 665 ? 17.378 -3.731 114.151 1.00 62.87 712 GLU A CA 1
ATOM 4827 C C . GLU A 1 665 ? 17.693 -3.027 112.832 1.00 55.76 712 GLU A C 1
ATOM 4828 O O . GLU A 1 665 ? 16.789 -2.707 112.058 1.00 51.71 712 GLU A O 1
ATOM 4834 N N . ILE A 1 666 ? 18.968 -2.774 112.572 1.00 53.32 713 ILE A N 1
ATOM 4835 C CA . ILE A 1 666 ? 19.331 -2.157 111.306 1.00 50.48 713 ILE A CA 1
ATOM 4836 C C . ILE A 1 666 ? 19.625 -3.219 110.261 1.00 51.47 713 ILE A C 1
ATOM 4837 O O . ILE A 1 666 ? 20.677 -3.860 110.298 1.00 60.46 713 ILE A O 1
ATOM 4842 N N . GLU A 1 667 ? 18.690 -3.398 109.335 1.00 39.33 714 GLU A N 1
ATOM 4843 C CA . GLU A 1 667 ? 18.812 -4.410 108.292 1.00 51.06 714 GLU A CA 1
ATOM 4844 C C . GLU A 1 667 ? 19.755 -3.983 107.170 1.00 61.99 714 GLU A C 1
ATOM 4845 O O . GLU A 1 667 ? 19.747 -2.815 106.777 1.00 77.88 714 GLU A O 1
ATOM 4851 N N . PRO A 1 668 ? 20.555 -4.931 106.637 1.00 55.56 715 PRO A N 1
ATOM 4852 C CA . PRO A 1 668 ? 21.536 -4.708 105.564 1.00 55.93 715 PRO A CA 1
ATOM 4853 C C . PRO A 1 668 ? 20.896 -4.681 104.172 1.00 50.04 715 PRO A C 1
ATOM 4854 O O . PRO A 1 668 ? 19.924 -5.403 103.951 1.00 45.52 715 PRO A O 1
ATOM 4858 N N . LYS A 1 669 ? 21.428 -3.865 103.258 1.00 54.29 716 LYS A N 1
ATOM 4859 C CA . LYS A 1 669 ? 20.839 -3.710 101.917 1.00 63.02 716 LYS A CA 1
ATOM 4860 C C . LYS A 1 669 ? 21.857 -3.393 100.786 1.00 87.89 716 LYS A C 1
ATOM 4861 O O . LYS A 1 669 ? 22.935 -2.829 101.040 1.00 90.16 716 LYS A O 1
ATOM 4867 N N . ARG A 1 670 ? 21.515 -3.781 99.551 1.00 75.92 717 ARG A N 1
ATOM 4868 C CA . ARG A 1 670 ? 22.301 -3.417 98.369 1.00 73.57 717 ARG A CA 1
ATOM 4869 C C . ARG A 1 670 ? 21.409 -2.707 97.345 1.00 83.04 717 ARG A C 1
ATOM 4870 O O . ARG A 1 670 ? 20.192 -2.874 97.382 1.00 92.34 717 ARG A O 1
ATOM 4878 N N . LEU A 1 671 ? 21.992 -1.934 96.425 1.00 83.58 718 LEU A N 1
ATOM 4879 C CA . LEU A 1 671 ? 21.178 -1.171 95.457 1.00 90.04 718 LEU A CA 1
ATOM 4880 C C . LEU A 1 671 ? 21.119 -1.734 94.009 1.00 107.30 718 LEU A C 1
ATOM 4881 O O . LEU A 1 671 ? 21.732 -2.761 93.696 1.00 104.60 718 LEU A O 1
ATOM 4886 N N . VAL A 1 672 ? 20.376 -1.038 93.140 1.00 105.05 719 VAL A N 1
ATOM 4887 C CA . VAL A 1 672 ? 20.155 -1.431 91.738 1.00 91.67 719 VAL A CA 1
ATOM 4888 C C . VAL A 1 672 ? 19.502 -2.801 91.632 1.00 80.42 719 VAL A C 1
ATOM 4889 O O . VAL A 1 672 ? 20.192 -3.817 91.580 1.00 75.53 719 VAL A O 1
ATOM 4891 N N . ARG A 1 678 ? 14.914 3.808 87.145 1.00 72.94 725 ARG A N 1
ATOM 4892 C CA . ARG A 1 678 ? 16.209 4.378 87.495 1.00 81.88 725 ARG A CA 1
ATOM 4893 C C . ARG A 1 678 ? 16.187 5.176 88.814 1.00 84.60 725 ARG A C 1
ATOM 4894 O O . ARG A 1 678 ? 17.237 5.439 89.403 1.00 83.70 725 ARG A O 1
ATOM 4902 N N . ASP A 1 679 ? 14.991 5.545 89.277 1.00 85.80 726 ASP A N 1
ATOM 4903 C CA . ASP A 1 679 ? 14.818 6.241 90.560 1.00 83.09 726 ASP A CA 1
ATOM 4904 C C . ASP A 1 679 ? 14.593 5.266 91.736 1.00 83.12 726 ASP A C 1
ATOM 4905 O O . ASP A 1 679 ? 13.536 4.635 91.838 1.00 81.14 726 ASP A O 1
ATOM 4910 N N . LEU A 1 680 ? 15.585 5.163 92.626 1.00 80.38 727 LEU A N 1
ATOM 4911 C CA . LEU A 1 680 ? 15.548 4.219 93.754 1.00 75.08 727 LEU A CA 1
ATOM 4912 C C . LEU A 1 680 ? 14.925 4.793 95.037 1.00 78.28 727 LEU A C 1
ATOM 4913 O O . LEU A 1 680 ? 14.735 4.067 96.021 1.00 73.59 727 LEU A O 1
ATOM 4918 N N . GLY A 1 681 ? 14.625 6.094 95.030 1.00 79.13 728 GLY A N 1
ATOM 4919 C CA . GLY A 1 681 ? 13.959 6.743 96.150 1.00 63.41 728 GLY A CA 1
ATOM 4920 C C . GLY A 1 681 ? 14.902 7.118 97.269 1.00 53.93 728 GLY A C 1
ATOM 4921 O O . GLY A 1 681 ? 14.514 7.187 98.432 1.00 56.10 728 GLY A O 1
ATOM 4922 N N . LEU A 1 682 ? 16.151 7.372 96.905 1.00 56.29 729 LEU A N 1
ATOM 4923 C CA . LEU A 1 682 ? 17.192 7.701 97.866 1.00 51.21 729 LEU A CA 1
ATOM 4924 C C . LEU A 1 682 ? 17.218 9.180 98.189 1.00 48.11 729 LEU A C 1
ATOM 4925 O O . LEU A 1 682 ? 17.617 9.591 99.284 1.00 36.80 729 LEU A O 1
ATOM 4930 N N . VAL A 1 683 ? 16.813 9.979 97.212 1.00 46.48 730 VAL A N 1
ATOM 4931 C CA . VAL A 1 683 ? 16.771 11.415 97.390 1.00 42.43 730 VAL A CA 1
ATOM 4932 C C . VAL A 1 683 ? 16.051 11.751 98.694 1.00 44.44 730 VAL A C 1
ATOM 4933 O O . VAL A 1 683 ? 15.048 11.133 99.040 1.00 50.49 730 VAL A O 1
ATOM 4937 N N . GLY A 1 684 ? 16.592 12.715 99.428 1.00 51.44 731 GLY A N 1
ATOM 4938 C CA . GLY A 1 684 ? 16.023 13.122 100.705 1.00 57.99 731 GLY A CA 1
ATOM 4939 C C . GLY A 1 684 ? 16.528 12.331 101.901 1.00 46.23 731 GLY A C 1
ATOM 4940 O O . GLY A 1 684 ? 16.378 12.765 103.044 1.00 39.60 731 GLY A O 1
ATOM 4941 N N . ALA A 1 685 ? 17.111 11.166 101.624 1.00 33.65 732 ALA A N 1
ATOM 4942 C CA . ALA A 1 685 ? 17.692 10.313 102.646 1.00 36.13 732 ALA A CA 1
ATOM 4943 C C . ALA A 1 685 ? 19.048 10.870 103.046 1.00 46.94 732 ALA A C 1
ATOM 4944 O O . ALA A 1 685 ? 19.577 11.768 102.391 1.00 61.13 732 ALA A O 1
ATOM 4946 N N . VAL A 1 686 ? 19.616 10.321 104.113 1.00 36.60 733 VAL A N 1
ATOM 4947 C CA . VAL A 1 686 ? 20.858 10.824 104.676 1.00 35.18 733 VAL A CA 1
ATOM 4948 C C . VAL A 1 686 ? 21.844 9.692 104.938 1.00 37.80 733 VAL A C 1
ATOM 4949 O O . VAL A 1 686 ? 21.516 8.710 105.610 1.00 29.97 733 VAL A O 1
ATOM 4953 N N . PHE A 1 687 ? 23.046 9.856 104.386 1.00 39.14 734 PHE A N 1
ATOM 4954 C CA . PHE A 1 687 ? 24.126 8.890 104.445 1.00 36.54 734 PHE A CA 1
ATOM 4955 C C . PHE A 1 687 ? 24.996 9.179 105.676 1.00 38.26 734 PHE A C 1
ATOM 4956 O O . PHE A 1 687 ? 25.509 10.283 105.831 1.00 53.18 734 PHE A O 1
ATOM 4964 N N . LEU A 1 688 ? 25.153 8.183 106.546 1.00 25.49 735 LEU A N 1
ATOM 4965 C CA . LEU A 1 688 ? 25.856 8.328 107.817 1.00 23.23 735 LEU A CA 1
ATOM 4966 C C . LEU A 1 688 ? 27.004 7.318 107.902 1.00 33.75 735 LEU A C 1
ATOM 4967 O O . LEU A 1 688 ? 26.784 6.117 107.829 1.00 39.96 735 LEU A O 1
ATOM 4972 N N . ARG A 1 689 ? 28.231 7.802 108.053 1.00 35.57 736 ARG A N 1
ATOM 4973 C CA . ARG A 1 689 ? 29.383 6.922 108.225 1.00 30.68 736 ARG A CA 1
ATOM 4974 C C . ARG A 1 689 ? 29.906 6.981 109.672 1.00 39.47 736 ARG A C 1
ATOM 4975 O O . ARG A 1 689 ? 30.148 8.064 110.206 1.00 30.81 736 ARG A O 1
ATOM 4983 N N . TYR A 1 690 ? 30.074 5.828 110.315 1.00 41.57 737 TYR A N 1
ATOM 4984 C CA . TYR A 1 690 ? 30.585 5.827 111.684 1.00 44.85 737 TYR A CA 1
ATOM 4985 C C . TYR A 1 690 ? 31.624 4.741 111.930 1.00 46.91 737 TYR A C 1
ATOM 4986 O O . TYR A 1 690 ? 31.620 3.705 111.270 1.00 52.87 737 TYR A O 1
ATOM 4995 N N . THR A 1 691 ? 32.513 4.993 112.887 1.00 43.95 738 THR A N 1
ATOM 4996 C CA . THR A 1 691 ? 33.614 4.078 113.196 1.00 45.90 738 THR A CA 1
ATOM 4997 C C . THR A 1 691 ? 33.232 3.197 114.379 1.00 42.80 738 THR A C 1
ATOM 4998 O O . THR A 1 691 ? 32.277 3.498 115.073 1.00 40.78 738 THR A O 1
ATOM 5002 N N . PRO A 1 692 ? 33.951 2.082 114.589 1.00 50.32 739 PRO A N 1
ATOM 5003 C CA . PRO A 1 692 ? 33.815 1.286 115.816 1.00 55.78 739 PRO A CA 1
ATOM 5004 C C . PRO A 1 692 ? 34.210 2.091 117.045 1.00 62.01 739 PRO A C 1
ATOM 5005 O O . PRO A 1 692 ? 33.644 1.886 118.117 1.00 64.98 739 PRO A O 1
ATOM 5009 N N . ALA A 1 693 ? 35.176 2.990 116.879 1.00 58.23 740 ALA A N 1
ATOM 5010 C CA . ALA A 1 693 ? 35.614 3.885 117.944 1.00 52.68 740 ALA A CA 1
ATOM 5011 C C . ALA A 1 693 ? 34.449 4.700 118.500 1.00 56.82 740 ALA A C 1
ATOM 5012 O O . ALA A 1 693 ? 34.566 5.333 119.556 1.00 66.26 740 ALA A O 1
ATOM 5014 N N . GLY A 1 694 ? 33.335 4.693 117.772 1.00 46.81 741 GLY A N 1
ATOM 5015 C CA . GLY A 1 694 ? 32.129 5.385 118.192 1.00 45.65 741 GLY A CA 1
ATOM 5016 C C . GLY A 1 694 ? 32.021 6.787 117.635 1.00 43.96 741 GLY A C 1
ATOM 5017 O O . GLY A 1 694 ? 31.217 7.589 118.118 1.00 42.09 741 GLY A O 1
ATOM 5018 N N . GLU A 1 695 ? 32.837 7.074 116.621 1.00 39.79 742 GLU A N 1
ATOM 5019 C CA . GLU A 1 695 ? 32.871 8.384 115.975 1.00 37.05 742 GLU A CA 1
ATOM 5020 C C . GLU A 1 695 ? 31.960 8.454 114.735 1.00 40.02 742 GLU A C 1
ATOM 5021 O O . GLU A 1 695 ? 31.852 7.493 113.973 1.00 38.13 742 GLU A O 1
ATOM 5027 N N . VAL A 1 696 ? 31.292 9.587 114.539 1.00 39.78 743 VAL A N 1
ATOM 5028 C CA . VAL A 1 696 ? 30.477 9.776 113.339 1.00 38.32 743 VAL A CA 1
ATOM 5029 C C . VAL A 1 696 ? 31.241 10.640 112.350 1.00 31.31 743 VAL A C 1
ATOM 5030 O O . VAL A 1 696 ? 31.543 11.783 112.646 1.00 41.92 743 VAL A O 1
ATOM 5034 N N . MET A 1 697 ? 31.557 10.093 111.180 1.00 28.82 744 MET A N 1
ATOM 5035 C CA . MET A 1 697 ? 32.441 10.769 110.238 1.00 23.74 744 MET A CA 1
ATOM 5036 C C . MET A 1 697 ? 31.738 11.717 109.300 1.00 33.60 744 MET A C 1
ATOM 5037 O O . MET A 1 697 ? 32.238 12.795 109.020 1.00 47.44 744 MET A O 1
ATOM 5042 N N . SER A 1 698 ? 30.587 11.309 108.792 1.00 41.91 745 SER A N 1
ATOM 5043 C CA . SER A 1 698 ? 29.832 12.159 107.886 1.00 49.44 745 SER A CA 1
ATOM 5044 C C . SER A 1 698 ? 28.346 11.892 108.009 1.00 44.97 745 SER A C 1
ATOM 5045 O O . SER A 1 698 ? 27.938 10.752 108.187 1.00 48.10 745 SER A O 1
ATOM 5048 N N . VAL A 1 699 ? 27.552 12.958 107.923 1.00 35.12 746 VAL A N 1
ATOM 5049 C CA . VAL A 1 699 ? 26.099 12.880 107.897 1.00 25.24 746 VAL A CA 1
ATOM 5050 C C . VAL A 1 699 ? 25.639 13.568 106.624 1.00 32.96 746 VAL A C 1
ATOM 5051 O O . VAL A 1 699 ? 25.078 14.655 106.682 1.00 45.20 746 VAL A O 1
ATOM 5055 N N . LEU A 1 700 ? 25.885 12.943 105.479 1.00 36.85 747 LEU A N 1
ATOM 5056 C CA . LEU A 1 700 ? 25.675 13.573 104.172 1.00 38.81 747 LEU A CA 1
ATOM 5057 C C . LEU A 1 700 ? 24.253 13.450 103.637 1.00 41.45 747 LEU A C 1
ATOM 5058 O O . LEU A 1 700 ? 23.680 12.371 103.633 1.00 55.21 747 LEU A O 1
ATOM 5063 N N . LEU A 1 701 ? 23.701 14.559 103.158 1.00 35.87 748 LEU A N 1
ATOM 5064 C CA . LEU A 1 701 ? 22.337 14.591 102.636 1.00 36.04 748 LEU A CA 1
ATOM 5065 C C . LEU A 1 701 ? 22.294 14.140 101.188 1.00 39.37 748 LEU A C 1
ATOM 5066 O O . LEU A 1 701 ? 22.972 14.728 100.356 1.00 46.02 748 LEU A O 1
ATOM 5071 N N . VAL A 1 702 ? 21.502 13.109 100.887 1.00 40.77 749 VAL A N 1
ATOM 5072 C CA . VAL A 1 702 ? 21.323 12.631 99.501 1.00 42.08 749 VAL A CA 1
ATOM 5073 C C . VAL A 1 702 ? 20.473 13.614 98.700 1.00 40.65 749 VAL A C 1
ATOM 5074 O O . VAL A 1 702 ? 19.268 13.441 98.581 1.00 37.06 749 VAL A O 1
ATOM 5078 N N . ASP A 1 703 ? 21.132 14.626 98.139 1.00 53.49 750 ASP A N 1
ATOM 5079 C CA . ASP A 1 703 ? 20.500 15.876 97.710 1.00 66.65 750 ASP A CA 1
ATOM 5080 C C . ASP A 1 703 ? 19.671 15.813 96.441 1.00 72.96 750 ASP A C 1
ATOM 5081 O O . ASP A 1 703 ? 18.487 16.168 96.427 1.00 72.08 750 ASP A O 1
ATOM 5086 N N . THR A 1 704 ? 20.344 15.425 95.364 1.00 70.36 751 THR A N 1
ATOM 5087 C CA . THR A 1 704 ? 19.775 15.393 94.035 1.00 62.60 751 THR A CA 1
ATOM 5088 C C . THR A 1 704 ? 19.874 13.973 93.520 1.00 69.22 751 THR A C 1
ATOM 5089 O O . THR A 1 704 ? 20.384 13.082 94.212 1.00 60.91 751 THR A O 1
ATOM 5093 N N . ASP A 1 705 ? 19.420 13.769 92.287 1.00 75.86 752 ASP A N 1
ATOM 5094 C CA . ASP A 1 705 ? 19.485 12.455 91.674 1.00 78.10 752 ASP A CA 1
ATOM 5095 C C . ASP A 1 705 ? 20.914 12.057 91.301 1.00 75.52 752 ASP A C 1
ATOM 5096 O O . ASP A 1 705 ? 21.286 10.893 91.436 1.00 80.72 752 ASP A O 1
ATOM 5101 N N . ALA A 1 706 ? 21.718 13.011 90.839 1.00 73.65 753 ALA A N 1
ATOM 5102 C CA . ALA A 1 706 ? 23.108 12.709 90.495 1.00 74.29 753 ALA A CA 1
ATOM 5103 C C . ALA A 1 706 ? 23.793 12.033 91.673 1.00 72.50 753 ALA A C 1
ATOM 5104 O O . ALA A 1 706 ? 24.542 11.066 91.505 1.00 68.49 753 ALA A O 1
ATOM 5106 N N . THR A 1 707 ? 23.507 12.554 92.867 1.00 71.29 754 THR A N 1
ATOM 5107 C CA . THR A 1 707 ? 24.041 12.033 94.120 1.00 61.28 754 THR A CA 1
ATOM 5108 C C . THR A 1 707 ? 23.445 10.668 94.447 1.00 61.18 754 THR A C 1
ATOM 5109 O O . THR A 1 707 ? 24.060 9.858 95.126 1.00 58.72 754 THR A O 1
ATOM 5113 N N . GLN A 1 708 ? 22.241 10.413 93.955 1.00 69.05 755 GLN A N 1
ATOM 5114 C CA . GLN A 1 708 ? 21.620 9.114 94.149 1.00 67.03 755 GLN A CA 1
ATOM 5115 C C . GLN A 1 708 ? 22.265 8.043 93.284 1.00 71.99 755 GLN A C 1
ATOM 5116 O O . GLN A 1 708 ? 22.321 6.885 93.681 1.00 71.12 755 GLN A O 1
ATOM 5122 N N . GLN A 1 709 ? 22.740 8.425 92.097 1.00 82.35 756 GLN A N 1
ATOM 5123 C CA . GLN A 1 709 ? 23.403 7.480 91.194 1.00 84.84 756 GLN A CA 1
ATOM 5124 C C . GLN A 1 709 ? 24.838 7.240 91.643 1.00 84.78 756 GLN A C 1
ATOM 5125 O O . GLN A 1 709 ? 25.300 6.100 91.677 1.00 83.04 756 GLN A O 1
ATOM 5131 N N . GLN A 1 710 ? 25.533 8.321 91.992 1.00 86.84 757 GLN A N 1
ATOM 5132 C CA . GLN A 1 710 ? 26.866 8.239 92.595 1.00 93.99 757 GLN A CA 1
ATOM 5133 C C . GLN A 1 710 ? 26.860 7.201 93.743 1.00 89.74 757 GLN A C 1
ATOM 5134 O O . GLN A 1 710 ? 27.915 6.701 94.163 1.00 87.32 757 GLN A O 1
ATOM 5140 N N . LEU A 1 711 ? 25.657 6.862 94.215 1.00 81.07 758 LEU A N 1
ATOM 5141 C CA . LEU A 1 711 ? 25.471 5.957 95.350 1.00 67.24 758 LEU A CA 1
ATOM 5142 C C . LEU A 1 711 ? 25.022 4.576 94.912 1.00 71.48 758 LEU A C 1
ATOM 5143 O O . LEU A 1 711 ? 25.315 3.582 95.571 1.00 66.61 758 LEU A O 1
ATOM 5148 N N . ALA A 1 712 ? 24.295 4.523 93.802 1.00 78.95 759 ALA A N 1
ATOM 5149 C CA . ALA A 1 712 ? 23.728 3.272 93.314 1.00 78.22 759 ALA A CA 1
ATOM 5150 C C . ALA A 1 712 ? 24.796 2.383 92.667 1.00 82.93 759 ALA A C 1
ATOM 5151 O O . ALA A 1 712 ? 24.636 1.162 92.575 1.00 75.56 759 ALA A O 1
ATOM 5153 N N . GLN A 1 713 ? 25.892 2.999 92.237 1.00 93.26 760 GLN A N 1
ATOM 5154 C CA . GLN A 1 713 ? 26.999 2.260 91.642 1.00 103.91 760 GLN A CA 1
ATOM 5155 C C . GLN A 1 713 ? 27.791 1.488 92.690 1.00 92.11 760 GLN A C 1
ATOM 5156 O O . GLN A 1 713 ? 28.202 0.353 92.469 1.00 90.34 760 GLN A O 1
ATOM 5162 N N . GLY A 1 714 ? 27.990 2.109 93.842 1.00 85.63 761 GLY A N 1
ATOM 5163 C CA . GLY A 1 714 ? 28.852 1.545 94.855 1.00 80.07 761 GLY A CA 1
ATOM 5164 C C . GLY A 1 714 ? 30.066 2.427 94.985 1.00 82.17 761 GLY A C 1
ATOM 5165 O O . GLY A 1 714 ? 30.111 3.517 94.427 1.00 85.01 761 GLY A O 1
ATOM 5166 N N . PRO A 1 715 ? 31.064 1.966 95.733 1.00 94.20 762 PRO A N 1
ATOM 5167 C CA . PRO A 1 715 ? 32.248 2.794 95.953 1.00 106.70 762 PRO A CA 1
ATOM 5168 C C . PRO A 1 715 ? 33.313 2.440 94.935 1.00 116.20 762 PRO A C 1
ATOM 5169 O O . PRO A 1 715 ? 34.208 1.657 95.252 1.00 119.10 762 PRO A O 1
ATOM 5173 N N . VAL A 1 716 ? 33.217 2.989 93.730 1.00 120.25 763 VAL A N 1
ATOM 5174 C CA . VAL A 1 716 ? 34.206 2.688 92.706 1.00 125.39 763 VAL A CA 1
ATOM 5175 C C . VAL A 1 716 ? 35.609 2.912 93.269 1.00 135.63 763 VAL A C 1
ATOM 5176 O O . VAL A 1 716 ? 35.857 3.892 93.980 1.00 136.34 763 VAL A O 1
ATOM 5180 N N . ALA A 1 717 ? 36.518 1.988 92.972 1.00 140.94 764 ALA A N 1
ATOM 5181 C CA . ALA A 1 717 ? 37.901 2.117 93.416 1.00 142.05 764 ALA A CA 1
ATOM 5182 C C . ALA A 1 717 ? 38.632 3.159 92.567 1.00 148.26 764 ALA A C 1
ATOM 5183 O O . ALA A 1 717 ? 38.586 3.110 91.331 1.00 149.29 764 ALA A O 1
ATOM 5185 N N . GLY A 1 718 ? 39.289 4.108 93.231 1.00 147.92 765 GLY A N 1
ATOM 5186 C CA . GLY A 1 718 ? 39.970 5.185 92.535 1.00 147.76 765 GLY A CA 1
ATOM 5187 C C . GLY A 1 718 ? 39.014 6.292 92.119 1.00 145.50 765 GLY A C 1
ATOM 5188 O O . GLY A 1 718 ? 39.360 7.136 91.288 1.00 141.23 765 GLY A O 1
ATOM 5189 N N . THR A 1 719 ? 37.803 6.265 92.681 1.00 146.29 766 THR A N 1
ATOM 5190 C CA . THR A 1 719 ? 36.811 7.338 92.520 1.00 142.20 766 THR A CA 1
ATOM 5191 C C . THR A 1 719 ? 36.394 7.828 93.911 1.00 124.49 766 THR A C 1
ATOM 5192 O O . THR A 1 719 ? 35.335 7.443 94.423 1.00 112.36 766 THR A O 1
ATOM 5196 N N . PRO A 1 720 ? 37.246 8.666 94.533 1.00 117.92 767 PRO A N 1
ATOM 5197 C CA . PRO A 1 720 ? 37.055 9.163 95.902 1.00 109.36 767 PRO A CA 1
ATOM 5198 C C . PRO A 1 720 ? 35.820 10.048 96.061 1.00 106.31 767 PRO A C 1
ATOM 5199 O O . PRO A 1 720 ? 35.949 11.271 96.060 1.00 110.14 767 PRO A O 1
ATOM 5203 N N . ASN A 1 721 ? 34.645 9.438 96.199 1.00 98.04 768 ASN A N 1
ATOM 5204 C CA . ASN A 1 721 ? 33.441 10.181 96.533 1.00 80.64 768 ASN A CA 1
ATOM 5205 C C . ASN A 1 721 ? 33.596 10.745 97.942 1.00 75.44 768 ASN A C 1
ATOM 5206 O O . ASN A 1 721 ? 34.565 10.451 98.648 1.00 67.84 768 ASN A O 1
ATOM 5211 N N . VAL A 1 722 ? 32.626 11.549 98.353 1.00 77.63 769 VAL A N 1
ATOM 5212 C CA . VAL A 1 722 ? 32.509 11.947 99.742 1.00 70.01 769 VAL A CA 1
ATOM 5213 C C . VAL A 1 722 ? 31.831 10.792 100.477 1.00 69.48 769 VAL A C 1
ATOM 5214 O O . VAL A 1 722 ? 31.654 10.819 101.702 1.00 76.43 769 VAL A O 1
ATOM 5218 N N . PHE A 1 723 ? 31.471 9.767 99.708 1.00 60.71 770 PHE A N 1
ATOM 5219 C CA . PHE A 1 723 ? 30.735 8.615 100.226 1.00 52.07 770 PHE A CA 1
ATOM 5220 C C . PHE A 1 723 ? 31.637 7.448 100.605 1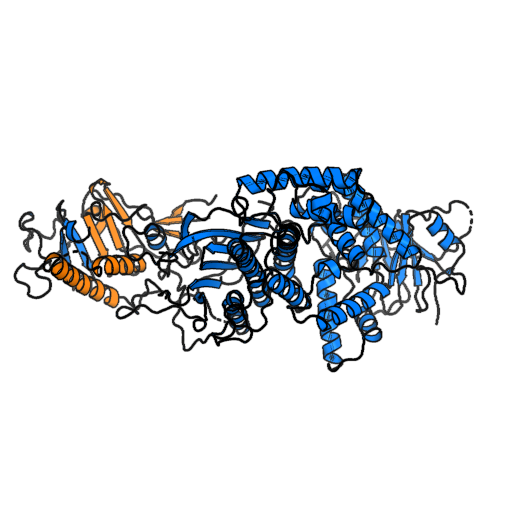.00 52.38 770 PHE A C 1
ATOM 5221 O O . PHE A 1 723 ? 31.186 6.448 101.153 1.00 54.12 770 PHE A O 1
ATOM 5229 N N . SER A 1 724 ? 32.919 7.571 100.306 1.00 60.82 771 SER A N 1
ATOM 5230 C CA . SER A 1 724 ? 33.859 6.526 100.665 1.00 66.01 771 SER A CA 1
ATOM 5231 C C . SER A 1 724 ? 34.876 7.053 101.662 1.00 65.23 771 SER A C 1
ATOM 5232 O O . SER A 1 724 ? 35.206 8.241 101.663 1.00 70.75 771 SER A O 1
ATOM 5235 N N . SER A 1 725 ? 35.347 6.172 102.532 1.00 58.78 772 SER A N 1
ATOM 5236 C CA . SER A 1 725 ? 36.446 6.523 103.402 1.00 60.38 772 SER A CA 1
ATOM 5237 C C . SER A 1 725 ? 37.487 5.428 103.402 1.00 60.56 772 SER A C 1
ATOM 5238 O O . SER A 1 725 ? 37.213 4.289 103.037 1.00 52.22 772 SER A O 1
ATOM 5241 N N . ASP A 1 726 ? 38.691 5.806 103.809 1.00 72.42 773 ASP A N 1
ATOM 5242 C CA . ASP A 1 726 ? 39.803 4.888 103.940 1.00 79.24 773 ASP A CA 1
ATOM 5243 C C . ASP A 1 726 ? 39.867 4.388 105.373 1.00 69.21 773 ASP A C 1
ATOM 5244 O O . ASP A 1 726 ? 40.716 3.572 105.728 1.00 66.98 773 ASP A O 1
ATOM 5249 N N . VAL A 1 727 ? 38.951 4.885 106.195 1.00 62.47 774 VAL A N 1
ATOM 5250 C CA . VAL A 1 727 ? 38.875 4.483 107.587 1.00 56.48 774 VAL A CA 1
ATOM 5251 C C . VAL A 1 727 ? 37.796 3.431 107.813 1.00 55.84 774 VAL A C 1
ATOM 5252 O O . VAL A 1 727 ? 36.630 3.641 107.466 1.00 57.56 774 VAL A O 1
ATOM 5256 N N . PRO A 1 728 ? 38.187 2.298 108.406 1.00 50.19 775 PRO A N 1
ATOM 5257 C CA . PRO A 1 728 ? 37.251 1.250 108.819 1.00 57.28 775 PRO A CA 1
ATOM 5258 C C . PRO A 1 728 ? 36.059 1.869 109.510 1.00 47.94 775 PRO A C 1
ATOM 5259 O O . PRO A 1 728 ? 36.195 2.519 110.550 1.00 52.52 775 PRO A O 1
ATOM 5263 N N . SER A 1 729 ? 34.895 1.668 108.920 1.00 42.98 776 SER A N 1
ATOM 5264 C CA . SER A 1 729 ? 33.703 2.367 109.345 1.00 47.22 776 SER A CA 1
ATOM 5265 C C . SER A 1 729 ? 32.498 1.685 108.728 1.00 50.17 776 SER A C 1
ATOM 5266 O O . SER A 1 729 ? 32.630 0.888 107.800 1.00 57.16 776 SER A O 1
ATOM 5269 N N . VAL A 1 730 ? 31.322 1.994 109.243 1.00 38.51 777 VAL A N 1
ATOM 5270 C CA . VAL A 1 730 ? 30.111 1.397 108.720 1.00 39.34 777 VAL A CA 1
ATOM 5271 C C . VAL A 1 730 ? 29.233 2.456 108.076 1.00 39.62 777 VAL A C 1
ATOM 5272 O O . VAL A 1 730 ? 29.202 3.612 108.509 1.00 37.37 777 VAL A O 1
ATOM 5276 N N . ALA A 1 731 ? 28.517 2.052 107.038 1.00 41.08 778 ALA A N 1
ATOM 5277 C CA . ALA A 1 731 ? 27.687 2.982 106.299 1.00 48.44 778 ALA A CA 1
ATOM 5278 C C . ALA A 1 731 ? 26.210 2.732 106.559 1.00 51.13 778 ALA A C 1
ATOM 5279 O O . ALA A 1 731 ? 25.710 1.615 106.397 1.00 57.93 778 ALA A O 1
ATOM 5281 N N . LEU A 1 732 ? 25.524 3.791 106.969 1.00 43.31 779 LEU A N 1
ATOM 5282 C CA . LEU A 1 732 ? 24.090 3.755 107.174 1.00 38.90 779 LEU A CA 1
ATOM 5283 C C . LEU A 1 732 ? 23.414 4.614 106.132 1.00 40.29 779 LEU A C 1
ATOM 5284 O O . LEU A 1 732 ? 24.013 5.519 105.580 1.00 47.33 779 LEU A O 1
ATOM 5289 N N . LEU A 1 733 ? 22.155 4.322 105.860 1.00 44.20 780 LEU A N 1
ATOM 5290 C CA . LEU A 1 733 ? 21.326 5.231 105.090 1.00 50.15 780 LEU A CA 1
ATOM 5291 C C . LEU A 1 733 ? 20.070 5.525 105.923 1.00 41.71 780 LEU A C 1
ATOM 5292 O O . LEU A 1 733 ? 19.332 4.611 106.271 1.00 46.58 780 LEU A O 1
ATOM 5297 N N . LEU A 1 734 ? 19.842 6.783 106.281 1.00 29.98 781 LEU A N 1
ATOM 5298 C CA . LEU A 1 734 ? 18.667 7.100 107.087 1.00 34.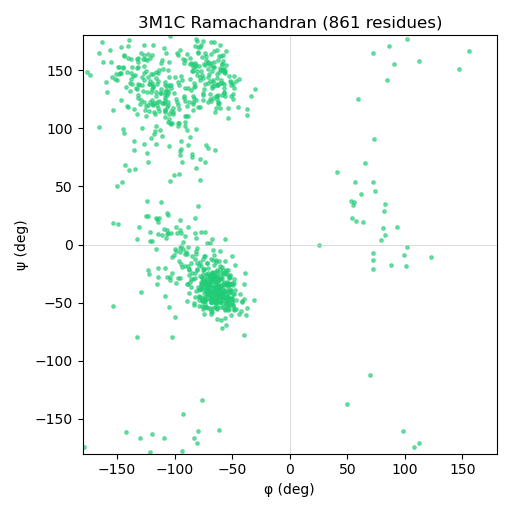72 781 LEU A CA 1
ATOM 5299 C C . LEU A 1 734 ? 17.580 7.676 106.192 1.00 31.03 781 LEU A C 1
ATOM 5300 O O . LEU A 1 734 ? 17.762 8.751 105.645 1.00 41.54 781 LEU A O 1
ATOM 5305 N N . PHE A 1 735 ? 16.462 6.964 106.031 1.00 35.24 782 PHE A N 1
ATOM 5306 C CA . PHE A 1 735 ? 15.388 7.407 105.123 1.00 43.92 782 PHE A CA 1
ATOM 5307 C C . PHE A 1 735 ? 14.480 8.436 105.772 1.00 44.41 782 PHE A C 1
ATOM 5308 O O . PHE A 1 735 ? 14.316 8.453 106.992 1.00 40.18 782 PHE A O 1
ATOM 5316 N N . PRO A 1 736 ? 13.871 9.294 104.952 1.00 43.76 783 PRO A N 1
ATOM 5317 C CA . PRO A 1 736 ? 12.995 10.332 105.511 1.00 36.51 783 PRO A CA 1
ATOM 5318 C C . PRO A 1 736 ? 11.852 9.752 106.331 1.00 33.67 783 PRO A C 1
ATOM 5319 O O . PRO A 1 736 ? 11.328 10.459 107.178 1.00 32.48 783 PRO A O 1
ATOM 5323 N N . ASN A 1 737 ? 11.493 8.491 106.103 1.00 42.38 784 ASN A N 1
ATOM 5324 C CA . ASN A 1 737 ? 10.326 7.888 106.755 1.00 43.98 784 ASN A CA 1
ATOM 5325 C C . ASN A 1 737 ? 10.581 7.088 108.041 1.00 45.55 784 ASN A C 1
ATOM 5326 O O . ASN A 1 737 ? 9.698 6.368 108.517 1.00 50.28 784 ASN A O 1
ATOM 5331 N N . GLY A 1 738 ? 11.779 7.204 108.602 1.00 34.51 785 GLY A N 1
ATOM 5332 C CA . GLY A 1 738 ? 12.076 6.527 109.842 1.00 32.58 785 GLY A CA 1
ATOM 5333 C C . GLY A 1 738 ? 12.878 5.242 109.755 1.00 47.08 785 GLY A C 1
ATOM 5334 O O . GLY A 1 738 ? 13.432 4.829 110.780 1.00 52.41 785 GLY A O 1
ATOM 5335 N N . THR A 1 739 ? 12.953 4.601 108.581 1.00 40.48 786 THR A N 1
ATOM 5336 C CA . THR A 1 739 ? 13.802 3.398 108.453 1.00 45.25 786 THR A CA 1
ATOM 5337 C C . THR A 1 739 ? 15.284 3.670 108.218 1.00 36.28 786 THR A C 1
ATOM 5338 O O . THR A 1 739 ? 15.657 4.523 107.422 1.00 25.93 786 THR A O 1
ATOM 5342 N N . VAL A 1 740 ? 16.113 2.919 108.935 1.00 33.76 787 VAL A N 1
ATOM 5343 C CA . VAL A 1 740 ? 17.558 3.019 108.829 1.00 36.27 787 VAL A CA 1
ATOM 5344 C C . VAL A 1 740 ? 18.144 1.681 108.389 1.00 43.21 787 VAL A C 1
ATOM 5345 O O . VAL A 1 740 ? 17.906 0.644 109.011 1.00 45.76 787 VAL A O 1
ATOM 5349 N N . ILE A 1 741 ? 18.901 1.712 107.295 1.00 51.56 788 ILE A N 1
ATOM 5350 C CA . ILE A 1 741 ? 19.506 0.504 106.737 1.00 47.46 788 ILE A CA 1
ATOM 5351 C C . ILE A 1 741 ? 21.017 0.586 106.713 1.00 49.86 788 ILE A C 1
ATOM 5352 O O . ILE A 1 741 ? 21.603 1.638 106.959 1.00 46.07 788 ILE A O 1
ATOM 5357 N N . HIS A 1 742 ? 21.631 -0.544 106.385 1.00 57.88 789 HIS A N 1
ATOM 5358 C CA . HIS A 1 742 ? 23.067 -0.741 106.489 1.00 55.35 789 HIS A CA 1
ATOM 5359 C C . HIS A 1 742 ? 23.600 -0.961 105.076 1.00 62.31 789 HIS A C 1
ATOM 5360 O O . HIS A 1 742 ? 23.434 -2.031 104.501 1.00 69.56 789 HIS A O 1
ATOM 5367 N N . LEU A 1 743 ? 24.207 0.073 104.506 1.00 53.67 790 LEU A N 1
ATOM 5368 C CA . LEU A 1 743 ? 24.682 0.017 103.133 1.00 52.88 790 LEU A CA 1
ATOM 5369 C C . LEU A 1 743 ? 25.940 -0.859 102.986 1.00 58.57 790 LEU A C 1
ATOM 5370 O O . LEU A 1 743 ? 27.043 -0.365 102.753 1.00 57.71 790 LEU A O 1
ATOM 5375 N N . LEU A 1 744 ? 25.754 -2.166 103.115 1.00 51.95 791 LEU A N 1
ATOM 5376 C CA . LEU A 1 744 ? 26.843 -3.127 103.004 1.00 56.08 791 LEU A CA 1
ATOM 5377 C C . LEU A 1 744 ? 27.957 -2.710 102.063 1.00 56.85 791 LEU A C 1
ATOM 5378 O O . LEU A 1 744 ? 29.139 -2.796 102.399 1.00 55.92 791 LEU A O 1
ATOM 5383 N N . ALA A 1 745 ? 27.578 -2.270 100.876 1.00 58.69 792 ALA A N 1
ATOM 5384 C CA . ALA A 1 745 ? 28.568 -1.995 99.854 1.00 60.03 792 ALA A CA 1
ATOM 5385 C C . ALA A 1 745 ? 29.510 -0.853 100.222 1.00 59.24 792 ALA A C 1
ATOM 5386 O O . ALA A 1 745 ? 30.621 -0.798 99.711 1.00 71.65 792 ALA A O 1
ATOM 5388 N N . PHE A 1 746 ? 29.093 0.053 101.103 1.00 45.10 793 PHE A N 1
ATOM 5389 C CA . PHE A 1 746 ? 29.955 1.200 101.434 1.00 45.06 793 PHE A CA 1
ATOM 5390 C C . PHE A 1 746 ? 30.825 1.051 102.685 1.00 52.63 793 PHE A C 1
ATOM 5391 O O . PHE A 1 746 ? 31.636 1.934 102.999 1.00 53.05 793 PHE A O 1
ATOM 5399 N N . ASP A 1 747 ? 30.661 -0.072 103.379 1.00 48.87 794 ASP A N 1
ATOM 5400 C CA . ASP A 1 747 ? 31.507 -0.405 104.505 1.00 50.19 794 ASP A CA 1
ATOM 5401 C C . ASP A 1 747 ? 32.944 -0.452 104.052 1.00 65.83 794 ASP A C 1
ATOM 5402 O O . ASP A 1 747 ? 33.234 -0.754 102.887 1.00 76.96 794 ASP A O 1
ATOM 5407 N N . THR A 1 748 ? 33.854 -0.155 104.966 1.00 64.04 795 THR A N 1
ATOM 5408 C CA . THR A 1 748 ? 35.260 -0.325 104.656 1.00 74.13 795 THR A CA 1
ATOM 5409 C C . THR A 1 748 ? 35.936 -1.065 105.815 1.00 73.03 795 THR A C 1
ATOM 5410 O O . THR A 1 748 ? 36.026 -0.557 106.930 1.00 71.47 795 THR A O 1
ATOM 5414 N N . LEU A 1 749 ? 36.371 -2.292 105.540 1.00 69.05 796 LEU A N 1
ATOM 5415 C CA . LEU A 1 749 ? 36.922 -3.178 106.561 1.00 59.53 796 LEU A CA 1
ATOM 5416 C C . LEU A 1 749 ? 38.428 -2.984 106.694 1.00 67.33 796 LEU A C 1
ATOM 5417 O O . LEU A 1 749 ? 39.056 -2.403 105.809 1.00 71.06 796 LEU A O 1
ATOM 5422 N N . PRO A 1 750 ? 39.022 -3.475 107.796 1.00 67.51 797 PRO A N 1
ATOM 5423 C CA . PRO A 1 750 ? 40.479 -3.347 107.946 1.00 69.36 797 PRO A CA 1
ATOM 5424 C C . PRO A 1 750 ? 41.236 -4.438 107.173 1.00 83.84 797 PRO A C 1
ATOM 5425 O O . PRO A 1 750 ? 41.984 -4.165 106.222 1.00 88.15 797 PRO A O 1
ATOM 5429 N N . THR B 2 4 ? 10.875 44.643 140.876 1.00 65.80 24 THR B N 1
ATOM 5430 C CA . THR B 2 4 ? 9.940 45.735 141.182 1.00 78.50 24 THR B CA 1
ATOM 5431 C C . THR B 2 4 ? 10.323 46.562 142.448 1.00 85.35 24 THR B C 1
ATOM 5432 O O . THR B 2 4 ? 10.599 45.986 143.502 1.00 91.90 24 THR B O 1
ATOM 5436 N N . GLU B 2 5 ? 10.304 47.900 142.339 1.00 67.83 25 GLU B N 1
ATOM 5437 C CA . GLU B 2 5 ? 11.051 48.791 143.253 1.00 59.65 25 GLU B CA 1
ATOM 5438 C C . GLU B 2 5 ? 10.253 49.813 144.100 1.00 58.49 25 GLU B C 1
ATOM 5439 O O . GLU B 2 5 ? 9.104 50.111 143.781 1.00 62.99 25 GLU B O 1
ATOM 5445 N N . TYR B 2 6 ? 10.887 50.352 145.161 1.00 58.51 26 TYR B N 1
ATOM 5446 C CA . TYR B 2 6 ? 10.219 51.162 146.219 1.00 54.02 26 TYR B CA 1
ATOM 5447 C C . TYR B 2 6 ? 10.836 52.529 146.523 1.00 51.85 26 TYR B C 1
ATOM 5448 O O . TYR B 2 6 ? 12.017 52.771 146.260 1.00 49.46 26 TYR B O 1
ATOM 5457 N N . VAL B 2 7 ? 10.029 53.402 147.126 1.00 48.27 27 VAL B N 1
ATOM 5458 C CA . VAL B 2 7 ? 10.469 54.745 147.516 1.00 48.69 27 VAL B CA 1
ATOM 5459 C C . VAL B 2 7 ? 10.175 55.107 148.988 1.00 50.87 27 VAL B C 1
ATOM 5460 O O . VAL B 2 7 ? 9.143 54.735 149.562 1.00 53.77 27 VAL B O 1
ATOM 5464 N N . LEU B 2 8 ? 11.090 55.847 149.593 1.00 44.79 28 LEU B N 1
ATOM 5465 C CA . LEU B 2 8 ? 10.800 56.480 150.860 1.00 52.30 28 LEU B CA 1
ATOM 5466 C C . LEU B 2 8 ? 10.160 57.807 150.532 1.00 55.82 28 LEU B C 1
ATOM 5467 O O . LEU B 2 8 ? 10.866 58.792 150.328 1.00 52.86 28 LEU B O 1
ATOM 5472 N N . ARG B 2 9 ? 8.827 57.812 150.462 1.00 56.42 29 ARG B N 1
ATOM 5473 C CA . ARG B 2 9 ? 8.056 58.991 150.076 1.00 50.48 29 ARG B CA 1
ATOM 5474 C C . ARG B 2 9 ? 8.356 60.170 151.016 1.00 55.63 29 ARG B C 1
ATOM 5475 O O . ARG B 2 9 ? 8.940 59.976 152.093 1.00 42.25 29 ARG B O 1
ATOM 5483 N N . SER B 2 10 ? 7.994 61.382 150.575 1.00 63.26 30 SER B N 1
ATOM 5484 C CA . SER B 2 10 ? 8.051 62.602 151.390 1.00 58.32 30 SER B CA 1
ATOM 5485 C C . SER B 2 10 ? 7.073 62.519 152.526 1.00 54.21 30 SER B C 1
ATOM 5486 O O . SER B 2 10 ? 6.071 61.800 152.449 1.00 58.75 30 SER B O 1
ATOM 5489 N N . VAL B 2 11 ? 7.337 63.297 153.565 1.00 47.17 31 VAL B N 1
ATOM 5490 C CA . VAL B 2 11 ? 6.380 63.414 154.654 1.00 56.41 31 VAL B CA 1
ATOM 5491 C C . VAL B 2 11 ? 5.660 64.766 154.648 1.00 61.66 31 VAL B C 1
ATOM 5492 O O . VAL B 2 11 ? 6.282 65.810 154.430 1.00 64.90 31 VAL B O 1
ATOM 5496 N N . ILE B 2 12 ? 4.346 64.728 154.861 1.00 47.76 32 ILE B N 1
ATOM 5497 C CA . ILE B 2 12 ? 3.558 65.940 155.028 1.00 46.53 32 ILE B CA 1
ATOM 5498 C C . ILE B 2 12 ? 4.049 66.678 156.266 1.00 54.25 32 ILE B C 1
ATOM 5499 O O . ILE B 2 12 ? 4.030 66.139 157.379 1.00 59.76 32 ILE B O 1
ATOM 5504 N N . ALA B 2 13 ? 4.494 67.910 156.083 1.00 52.32 33 ALA B N 1
ATOM 5505 C CA . ALA B 2 13 ? 5.095 68.647 157.183 1.00 51.78 33 ALA B CA 1
ATOM 5506 C C . ALA B 2 13 ? 4.746 70.122 157.100 1.00 58.47 33 ALA B C 1
ATOM 5507 O O . ALA B 2 13 ? 5.419 70.879 156.401 1.00 49.99 33 ALA B O 1
ATOM 5509 N N . LYS B 2 14 ? 3.701 70.525 157.826 1.00 63.17 34 LYS B N 1
ATOM 5510 C CA . LYS B 2 14 ? 3.265 71.921 157.857 1.00 58.35 34 LYS B CA 1
ATOM 5511 C C . LYS B 2 14 ? 3.992 72.683 158.970 1.00 57.26 34 LYS B C 1
ATOM 5512 O O . LYS B 2 14 ? 4.292 73.877 158.840 1.00 49.33 34 LYS B O 1
ATOM 5518 N N . GLU B 2 15 ? 4.272 71.973 160.061 1.00 65.46 35 GLU B N 1
ATOM 5519 C CA . GLU B 2 15 ? 4.949 72.543 161.224 1.00 63.72 35 GLU B CA 1
ATOM 5520 C C . GLU B 2 15 ? 6.238 71.772 161.513 1.00 60.59 35 GLU B C 1
ATOM 5521 O O . GLU B 2 15 ? 6.410 70.639 161.062 1.00 58.47 35 GLU B O 1
ATOM 5527 N N . VAL B 2 16 ? 7.150 72.392 162.255 1.00 54.96 36 VAL B N 1
ATOM 5528 C CA . VAL B 2 16 ? 8.424 71.758 162.581 1.00 49.16 36 VAL B CA 1
ATOM 5529 C C . VAL B 2 16 ? 8.246 70.423 163.320 1.00 50.71 36 VAL B C 1
ATOM 5530 O O . VAL B 2 16 ? 9.018 69.485 163.119 1.00 48.83 36 VAL B O 1
ATOM 5534 N N . GLY B 2 17 ? 7.208 70.338 164.148 1.00 44.72 37 GLY B N 1
ATOM 5535 C CA . GLY B 2 17 ? 6.909 69.133 164.892 1.00 40.42 37 GLY B CA 1
ATOM 5536 C C . GLY B 2 17 ? 6.415 67.968 164.064 1.00 56.44 37 GLY B C 1
ATOM 5537 O O . GLY B 2 17 ? 6.570 66.822 164.469 1.00 68.52 37 GLY B O 1
ATOM 5538 N N . ASP B 2 18 ? 5.808 68.257 162.915 1.00 65.54 38 ASP B N 1
ATOM 5539 C CA . ASP B 2 18 ? 5.385 67.223 161.966 1.00 68.03 38 ASP B CA 1
ATOM 5540 C C . ASP B 2 18 ? 6.584 66.382 161.520 1.00 58.16 38 ASP B C 1
ATOM 5541 O O . ASP B 2 18 ? 6.432 65.205 161.184 1.00 60.01 38 ASP B O 1
ATOM 5546 N N . ILE B 2 19 ? 7.766 67.005 161.524 1.00 48.68 39 ILE B N 1
ATOM 5547 C CA . ILE B 2 19 ? 9.042 66.345 161.239 1.00 50.44 39 ILE B CA 1
ATOM 5548 C C . ILE B 2 19 ? 9.666 65.629 162.456 1.00 52.85 39 ILE B C 1
ATOM 5549 O O . ILE B 2 19 ? 9.978 64.431 162.414 1.00 43.65 39 ILE B O 1
ATOM 5554 N N . LEU B 2 20 ? 9.802 66.348 163.552 1.00 57.13 40 LEU B N 1
ATOM 5555 C CA . LEU B 2 20 ? 10.410 65.790 164.739 1.00 57.91 40 LEU B CA 1
ATOM 5556 C C . LEU B 2 20 ? 9.604 64.573 165.218 1.00 58.28 40 LEU B C 1
ATOM 5557 O O . LEU B 2 20 ? 10.172 63.622 165.720 1.00 48.45 40 LEU B O 1
ATOM 5562 N N . ARG B 2 21 ? 8.285 64.610 165.078 1.00 60.44 41 ARG B N 1
ATOM 5563 C CA . ARG B 2 21 ? 7.422 63.457 165.379 1.00 58.88 41 ARG B CA 1
ATOM 5564 C C . ARG B 2 21 ? 7.969 62.162 164.757 1.00 71.02 41 ARG B C 1
ATOM 5565 O O . ARG B 2 21 ? 8.039 61.127 165.422 1.00 82.52 41 ARG B O 1
ATOM 5573 N N . VAL B 2 22 ? 8.329 62.223 163.471 1.00 54.95 42 VAL B N 1
ATOM 5574 C CA . VAL B 2 22 ? 8.700 61.042 162.684 1.00 42.90 42 VAL B CA 1
ATOM 5575 C C . VAL B 2 22 ? 9.803 60.193 163.309 1.00 53.05 42 VAL B C 1
ATOM 5576 O O . VAL B 2 22 ? 10.937 60.655 163.451 1.00 61.31 42 VAL B O 1
ATOM 5580 N N . PRO B 2 23 ? 9.489 58.929 163.639 1.00 55.63 43 PRO B N 1
ATOM 5581 C CA . PRO B 2 23 ? 10.457 57.958 164.173 1.00 55.55 43 PRO B CA 1
ATOM 5582 C C . PRO B 2 23 ? 11.610 57.621 163.209 1.00 52.53 43 PRO B C 1
ATOM 5583 O O . PRO B 2 23 ? 11.502 57.795 161.980 1.00 44.09 43 PRO B O 1
ATOM 5587 N N . CYS B 2 24 ? 12.697 57.118 163.793 1.00 58.25 44 CYS B N 1
ATOM 5588 C CA . CYS B 2 24 ? 13.911 56.765 163.061 1.00 62.42 44 CYS B CA 1
ATOM 5589 C C . CYS B 2 24 ? 13.613 55.726 161.998 1.00 59.44 44 CYS B C 1
ATOM 5590 O O . CYS B 2 24 ? 12.993 54.707 162.293 1.00 66.97 44 CYS B O 1
ATOM 5593 N N . MET B 2 25 ? 14.038 55.991 160.764 1.00 52.12 45 MET B N 1
ATOM 5594 C CA . MET B 2 25 ? 13.761 55.079 159.651 1.00 56.70 45 MET B CA 1
ATOM 5595 C C . MET B 2 25 ? 14.463 53.747 159.885 1.00 56.78 45 MET B C 1
ATOM 5596 O O . MET B 2 25 ? 15.664 53.722 160.153 1.00 65.41 45 MET B O 1
ATOM 5601 N N . ARG B 2 26 ? 13.726 52.644 159.802 1.00 47.92 46 ARG B N 1
ATOM 5602 C CA . ARG B 2 26 ? 14.362 51.331 159.856 1.00 60.86 46 ARG B CA 1
ATOM 5603 C C . ARG B 2 26 ? 14.871 50.951 158.472 1.00 67.38 46 ARG B C 1
ATOM 5604 O O . ARG B 2 26 ? 14.292 51.363 157.470 1.00 74.08 46 ARG B O 1
ATOM 5612 N N . THR B 2 27 ? 15.955 50.185 158.396 1.00 70.42 47 THR B N 1
ATOM 5613 C CA . THR B 2 27 ? 16.532 49.872 157.080 1.00 75.33 47 THR B CA 1
ATOM 5614 C C . THR B 2 27 ? 15.921 48.608 156.473 1.00 73.87 47 THR B C 1
ATOM 5615 O O . THR B 2 27 ? 16.032 47.526 157.048 1.00 80.07 47 THR B O 1
ATOM 5619 N N . PRO B 2 28 ? 15.277 48.740 155.302 1.00 62.78 48 PRO B N 1
ATOM 5620 C CA . PRO B 2 28 ? 14.548 47.595 154.740 1.00 60.84 48 PRO B CA 1
ATOM 5621 C C . PRO B 2 28 ? 15.488 46.418 154.470 1.00 61.18 48 PRO B C 1
ATOM 5622 O O . PRO B 2 28 ? 16.715 46.564 154.584 1.00 56.19 48 PRO B O 1
ATOM 5626 N N . ALA B 2 29 ? 14.927 45.264 154.123 1.00 60.23 49 ALA B N 1
ATOM 5627 C CA . ALA B 2 29 ? 15.747 44.078 153.858 1.00 69.01 49 ALA B CA 1
ATOM 5628 C C . ALA B 2 29 ? 16.831 44.327 152.786 1.00 82.82 49 ALA B C 1
ATOM 5629 O O . ALA B 2 29 ? 16.795 45.345 152.086 1.00 82.04 49 ALA B O 1
ATOM 5631 N N . ASP B 2 30 ? 17.796 43.407 152.671 1.00 90.40 50 ASP B N 1
ATOM 5632 C CA . ASP B 2 30 ? 18.737 43.397 151.542 1.00 90.63 50 ASP B CA 1
ATOM 5633 C C . ASP B 2 30 ? 17.961 43.016 150.287 1.00 84.89 50 ASP B C 1
ATOM 5634 O O . ASP B 2 30 ? 18.333 43.376 149.163 1.00 71.13 50 ASP B O 1
ATOM 5639 N N . ASP B 2 31 ? 16.892 42.253 150.510 1.00 90.17 51 ASP B N 1
ATOM 5640 C CA . ASP B 2 31 ? 15.908 41.913 149.491 1.00 88.18 51 ASP B CA 1
ATOM 5641 C C . ASP B 2 31 ? 15.614 43.171 148.663 1.00 78.61 51 ASP B C 1
ATOM 5642 O O . ASP B 2 31 ? 15.830 43.193 147.452 1.00 56.21 51 ASP B O 1
ATOM 5647 N N . VAL B 2 32 ? 15.182 44.233 149.347 1.00 62.29 52 VAL B N 1
ATOM 5648 C CA . VAL B 2 32 ? 14.471 45.357 148.723 1.00 56.64 52 VAL B CA 1
ATOM 5649 C C . VAL B 2 32 ? 15.279 46.355 147.898 1.00 53.20 52 VAL B C 1
ATOM 5650 O O . VAL B 2 32 ? 16.412 46.710 148.245 1.00 46.81 52 VAL B O 1
ATOM 5654 N N . SER B 2 33 ? 14.654 46.821 146.817 1.00 58.97 53 SER B N 1
ATOM 5655 C CA . SER B 2 33 ? 15.216 47.857 145.958 1.00 55.08 53 SER B CA 1
ATOM 5656 C C . SER B 2 33 ? 14.517 49.197 146.180 1.00 48.58 53 SER B C 1
ATOM 5657 O O . SER B 2 33 ? 13.597 49.547 145.456 1.00 51.72 53 SER B O 1
ATOM 5660 N N . TRP B 2 34 ? 14.970 49.948 147.177 1.00 41.65 54 TRP B N 1
ATOM 5661 C CA . TRP B 2 34 ? 14.333 51.211 147.538 1.00 42.11 54 TRP B CA 1
ATOM 5662 C C . TRP B 2 34 ? 15.195 52.407 147.160 1.00 38.29 54 TRP B C 1
ATOM 5663 O O . TRP B 2 34 ? 16.358 52.236 146.798 1.00 45.45 54 TRP B O 1
ATOM 5674 N N . ARG B 2 35 ? 14.610 53.603 147.243 1.00 30.89 55 ARG B N 1
ATOM 5675 C CA . ARG B 2 35 ? 15.282 54.871 146.936 1.00 27.92 55 ARG B CA 1
ATOM 5676 C C . ARG B 2 35 ? 14.606 55.990 147.704 1.00 35.65 55 ARG B C 1
ATOM 5677 O O . ARG B 2 35 ? 13.386 55.991 147.853 1.00 43.96 55 ARG B O 1
ATOM 5685 N N . TYR B 2 36 ? 15.389 56.960 148.163 1.00 38.59 56 TYR B N 1
ATOM 5686 C CA . TYR B 2 36 ? 14.837 58.143 148.815 1.00 40.81 56 TYR B CA 1
ATOM 5687 C C . TYR B 2 36 ? 14.065 58.930 147.768 1.00 47.55 56 TYR B C 1
ATOM 5688 O O . TYR B 2 36 ? 14.488 58.991 146.620 1.00 58.35 56 TYR B O 1
ATOM 5697 N N . GLU B 2 37 ? 12.925 59.509 148.131 1.00 47.05 57 GLU B N 1
ATOM 5698 C CA . GLU B 2 37 ? 12.352 60.524 147.255 1.00 53.48 57 GLU B CA 1
ATOM 5699 C C . GLU B 2 37 ? 12.932 61.866 147.626 1.00 55.78 57 GLU B C 1
ATOM 5700 O O . GLU B 2 37 ? 12.643 62.401 148.692 1.00 53.55 57 GLU B O 1
ATOM 5706 N N . ALA B 2 38 ? 13.756 62.403 146.740 1.00 59.69 58 ALA B N 1
ATOM 5707 C CA . ALA B 2 38 ? 14.342 63.714 146.944 1.00 59.52 58 ALA B CA 1
ATOM 5708 C C . ALA B 2 38 ? 13.700 64.727 146.006 1.00 64.59 58 ALA B C 1
ATOM 5709 O O . ALA B 2 38 ? 13.022 64.356 145.039 1.00 74.45 58 ALA B O 1
ATOM 5711 N N . PRO B 2 39 ? 13.904 66.014 146.294 1.00 58.45 59 PRO B N 1
ATOM 5712 C CA . PRO B 2 39 ? 13.446 67.093 145.408 1.00 64.52 59 PRO B CA 1
ATOM 5713 C C . PRO B 2 39 ? 14.020 66.915 144.003 1.00 62.19 59 PRO B C 1
ATOM 5714 O O . PRO B 2 39 ? 15.145 66.420 143.871 1.00 57.11 59 PRO B O 1
ATOM 5718 N N . SER B 2 40 ? 13.270 67.317 142.979 1.00 63.50 60 SER B N 1
ATOM 5719 C CA . SER B 2 40 ? 13.770 67.271 141.606 1.00 71.68 60 SER B CA 1
ATOM 5720 C C . SER B 2 40 ? 15.106 67.996 141.535 1.00 72.45 60 SER B C 1
ATOM 5721 O O . SER B 2 40 ? 16.045 67.565 140.863 1.00 75.17 60 SER B O 1
ATOM 5724 N N . VAL B 2 41 ? 15.184 69.104 142.249 1.00 66.68 61 VAL B N 1
ATOM 5725 C CA . VAL B 2 41 ? 16.394 69.888 142.282 1.00 65.71 61 VAL B CA 1
ATOM 5726 C C . VAL B 2 41 ? 16.559 70.494 143.679 1.00 68.55 61 VAL B C 1
ATOM 5727 O O . VAL B 2 41 ? 15.584 70.701 144.411 1.00 68.62 61 VAL B O 1
ATOM 5731 N N . ILE B 2 42 ? 17.806 70.752 144.050 1.00 61.07 62 ILE B N 1
ATOM 5732 C CA . ILE B 2 42 ? 18.129 71.302 145.354 1.00 60.34 62 ILE B CA 1
ATOM 5733 C C . ILE B 2 42 ? 18.291 72.815 145.222 1.00 69.80 62 ILE B C 1
ATOM 5734 O O . ILE B 2 42 ? 19.289 73.305 144.688 1.00 68.95 62 ILE B O 1
ATOM 5739 N N . ASP B 2 43 ? 17.282 73.550 145.682 1.00 73.16 63 ASP B N 1
ATOM 5740 C CA . ASP B 2 43 ? 17.321 75.007 145.654 1.00 71.86 63 ASP B CA 1
ATOM 5741 C C . ASP B 2 43 ? 17.247 75.555 147.084 1.00 74.66 63 ASP B C 1
ATOM 5742 O O . ASP B 2 43 ? 16.295 75.284 147.812 1.00 69.40 63 ASP B O 1
ATOM 5747 N N . TYR B 2 44 ? 18.257 76.322 147.484 1.00 74.27 64 TYR B N 1
ATOM 5748 C CA . TYR B 2 44 ? 18.375 76.748 148.873 1.00 64.93 64 TYR B CA 1
ATOM 5749 C C . TYR B 2 44 ? 17.422 77.885 149.208 1.00 73.16 64 TYR B C 1
ATOM 5750 O O . TYR B 2 44 ? 17.148 78.150 150.376 1.00 84.99 64 TYR B O 1
ATOM 5759 N N . ALA B 2 45 ? 16.922 78.571 148.191 1.00 74.04 65 ALA B N 1
ATOM 5760 C CA . ALA B 2 45 ? 15.950 79.627 148.439 1.00 77.98 65 ALA B CA 1
ATOM 5761 C C . ALA B 2 45 ? 14.600 78.960 148.587 1.00 73.17 65 ALA B C 1
ATOM 5762 O O . ALA B 2 45 ? 13.565 79.621 148.629 1.00 72.03 65 ALA B O 1
ATOM 5764 N N . ARG B 2 46 ? 14.632 77.634 148.669 1.00 63.79 66 ARG B N 1
ATOM 5765 C CA . ARG B 2 46 ? 13.421 76.832 148.727 1.00 67.81 66 ARG B CA 1
ATOM 5766 C C . ARG B 2 46 ? 13.504 75.776 149.838 1.00 70.57 66 ARG B C 1
ATOM 5767 O O . ARG B 2 46 ? 12.616 74.931 149.977 1.00 72.48 66 ARG B O 1
ATOM 5775 N N . ILE B 2 47 ? 14.581 75.825 150.619 1.00 63.60 67 ILE B N 1
ATOM 5776 C CA . ILE B 2 47 ? 14.750 74.936 151.761 1.00 52.75 67 ILE B CA 1
ATOM 5777 C C . ILE B 2 47 ? 14.764 75.747 153.043 1.00 62.04 67 ILE B C 1
ATOM 5778 O O . ILE B 2 47 ? 15.620 76.613 153.244 1.00 66.69 67 ILE B O 1
ATOM 5783 N N . ASP B 2 48 ? 13.826 75.458 153.929 1.00 64.26 68 ASP B N 1
ATOM 5784 C CA . ASP B 2 48 ? 13.676 76.300 155.097 1.00 64.65 68 ASP B CA 1
ATOM 5785 C C . ASP B 2 48 ? 14.387 75.768 156.343 1.00 58.23 68 ASP B C 1
ATOM 5786 O O . ASP B 2 48 ? 14.832 76.544 157.187 1.00 56.35 68 ASP B O 1
ATOM 5791 N N . GLY B 2 49 ? 14.529 74.451 156.437 1.00 56.30 69 GLY B N 1
ATOM 5792 C CA . GLY B 2 49 ? 15.253 73.844 157.540 1.00 50.21 69 GLY B CA 1
ATOM 5793 C C . GLY B 2 49 ? 15.886 72.535 157.127 1.00 53.52 69 GLY B C 1
ATOM 5794 O O . GLY B 2 49 ? 15.340 71.814 156.300 1.00 62.55 69 GLY B O 1
ATOM 5795 N N . ILE B 2 50 ? 17.045 72.232 157.698 1.00 53.81 70 ILE B N 1
ATOM 5796 C CA . ILE B 2 50 ? 17.732 70.971 157.444 1.00 45.91 70 ILE B CA 1
ATOM 5797 C C . ILE B 2 50 ? 17.852 70.171 158.738 1.00 51.93 70 ILE B C 1
ATOM 5798 O O . ILE B 2 50 ? 18.541 70.589 159.670 1.00 54.66 70 ILE B O 1
ATOM 5803 N N . PHE B 2 51 ? 17.182 69.026 158.799 1.00 41.51 71 PHE B N 1
ATOM 5804 C CA . PHE B 2 51 ? 17.223 68.194 159.993 1.00 35.10 71 PHE B CA 1
ATOM 5805 C C . PHE B 2 51 ? 18.242 67.072 159.860 1.00 37.96 71 PHE B C 1
ATOM 5806 O O . PHE B 2 51 ? 17.978 66.065 159.207 1.00 38.04 71 PHE B O 1
ATOM 5814 N N . LEU B 2 52 ? 19.403 67.245 160.485 1.00 31.91 72 LEU B N 1
ATOM 5815 C CA . LEU B 2 52 ? 20.444 66.230 160.457 1.00 34.05 72 LEU B CA 1
ATOM 5816 C C . LEU B 2 52 ? 20.357 65.365 161.693 1.00 43.76 72 LEU B C 1
ATOM 5817 O O . LEU B 2 52 ? 21.115 65.570 162.637 1.00 51.66 72 LEU B O 1
ATOM 5822 N N . ARG B 2 53 ? 19.442 64.502 161.697 1.00 41.35 73 ARG B N 1
ATOM 5823 C CA . ARG B 2 53 ? 19.249 63.758 162.941 1.00 47.63 73 ARG B CA 1
ATOM 5824 C C . ARG B 2 53 ? 20.182 62.544 163.062 1.00 49.57 73 ARG B C 1
ATOM 5825 O O . ARG B 2 53 ? 19.769 61.388 162.945 1.00 43.04 73 ARG B O 1
ATOM 5833 N N . TYR B 2 54 ? 21.451 62.753 163.347 1.00 50.49 74 TYR B N 1
ATOM 5834 C CA . TYR B 2 54 ? 22.523 61.772 163.383 1.00 42.61 74 TYR B CA 1
ATOM 5835 C C . TYR B 2 54 ? 22.515 60.900 164.653 1.00 42.63 74 TYR B C 1
ATOM 5836 O O . TYR B 2 54 ? 23.481 60.164 164.911 1.00 31.43 74 TYR B O 1
ATOM 5845 N N . HIS B 2 55 ? 21.431 60.978 165.434 1.00 38.13 75 HIS B N 1
ATOM 5846 C CA . HIS B 2 55 ? 21.244 60.096 166.584 1.00 42.52 75 HIS B CA 1
ATOM 5847 C C . HIS B 2 55 ? 20.487 58.842 166.146 1.00 48.97 75 HIS B C 1
ATOM 5848 O O . HIS B 2 55 ? 20.340 57.877 166.891 1.00 60.92 75 HIS B O 1
ATOM 5855 N N . CYS B 2 56 ? 20.010 58.868 164.914 1.00 50.84 76 CYS B N 1
ATOM 5856 C CA . CYS B 2 56 ? 19.290 57.747 164.335 1.00 52.70 76 CYS B CA 1
ATOM 5857 C C . CYS B 2 56 ? 20.249 56.743 163.707 1.00 44.81 76 CYS B C 1
ATOM 5858 O O . CYS B 2 56 ? 21.245 57.127 163.102 1.00 46.36 76 CYS B O 1
ATOM 5861 N N . PRO B 2 57 ? 19.942 55.446 163.836 1.00 47.59 77 PRO B N 1
ATOM 5862 C CA . PRO B 2 57 ? 20.796 54.416 163.232 1.00 43.38 77 PRO B CA 1
ATOM 5863 C C . PRO B 2 57 ? 21.081 54.652 161.733 1.00 44.83 77 PRO B C 1
ATOM 5864 O O . PRO B 2 57 ? 22.111 54.200 161.232 1.00 46.94 77 PRO B O 1
ATOM 5868 N N . GLY B 2 58 ? 20.191 55.350 161.033 1.00 39.85 78 GLY B N 1
ATOM 5869 C CA . GLY B 2 58 ? 20.366 55.582 159.613 1.00 41.88 78 GLY B CA 1
ATOM 5870 C C . GLY B 2 58 ? 20.777 56.988 159.215 1.00 46.32 78 GLY B C 1
ATOM 5871 O O . GLY B 2 58 ? 20.724 57.345 158.042 1.00 49.92 78 GLY B O 1
ATOM 5872 N N . LEU B 2 59 ? 21.186 57.789 160.188 1.00 43.68 79 LEU B N 1
ATOM 5873 C CA . LEU B 2 59 ? 21.505 59.189 159.941 1.00 41.85 79 LEU B CA 1
ATOM 5874 C C . LEU B 2 59 ? 20.384 59.995 159.269 1.00 45.46 79 LEU B C 1
ATOM 5875 O O . LEU B 2 59 ? 20.661 60.909 158.492 1.00 42.48 79 LEU B O 1
ATOM 5880 N N . ASP B 2 60 ? 19.129 59.672 159.581 1.00 46.20 80 ASP B N 1
ATOM 5881 C CA . ASP B 2 60 ? 17.985 60.336 158.950 1.00 45.02 80 ASP B CA 1
ATOM 5882 C C . ASP B 2 60 ? 18.234 61.814 158.721 1.00 44.00 80 ASP B C 1
ATOM 5883 O O . ASP B 2 60 ? 18.326 62.576 159.673 1.00 47.31 80 ASP B O 1
ATOM 5888 N N . THR B 2 61 ? 18.363 62.241 157.470 1.00 43.83 81 THR B N 1
ATOM 5889 C CA . THR B 2 61 ? 18.375 63.682 157.242 1.00 42.62 81 THR B CA 1
ATOM 5890 C C . THR B 2 61 ? 17.128 64.118 156.471 1.00 39.18 81 THR B C 1
ATOM 5891 O O . THR B 2 61 ? 16.773 63.508 155.477 1.00 36.60 81 THR B O 1
ATOM 5895 N N . PHE B 2 62 ? 16.448 65.148 156.972 1.00 44.11 82 PHE B N 1
ATOM 5896 C CA . PHE B 2 62 ? 15.205 65.654 156.380 1.00 37.14 82 PHE B CA 1
ATOM 5897 C C . PHE B 2 62 ? 15.432 67.028 155.789 1.00 49.26 82 PHE B C 1
ATOM 5898 O O . PHE B 2 62 ? 16.037 67.890 156.424 1.00 58.59 82 PHE B O 1
ATOM 5906 N N . LEU B 2 63 ? 14.938 67.239 154.574 1.00 53.02 83 LEU B N 1
ATOM 5907 C CA . LEU B 2 63 ? 14.990 68.554 153.945 1.00 44.62 83 LEU B CA 1
ATOM 5908 C C . LEU B 2 63 ? 13.589 69.131 153.921 1.00 49.03 83 LEU B C 1
ATOM 5909 O O . LEU B 2 63 ? 12.685 68.591 153.278 1.00 47.74 83 LEU B O 1
ATOM 5914 N N . TRP B 2 64 ? 13.413 70.230 154.641 1.00 52.52 84 TRP B N 1
ATOM 5915 C CA . TRP B 2 64 ? 12.108 70.845 154.793 1.00 45.84 84 TRP B CA 1
ATOM 5916 C C . TRP B 2 64 ? 11.880 71.984 153.802 1.00 48.12 84 TRP B C 1
ATOM 5917 O O . TRP B 2 64 ? 12.578 73.011 153.823 1.00 43.32 84 TRP B O 1
ATOM 5928 N N . ASP B 2 65 ? 10.897 71.810 152.933 1.00 46.84 85 ASP B N 1
ATOM 5929 C CA . ASP B 2 65 ? 10.434 72.936 152.133 1.00 55.81 85 ASP B CA 1
ATOM 5930 C C . ASP B 2 65 ? 9.094 73.416 152.667 1.00 64.60 85 ASP B C 1
ATOM 5931 O O . ASP B 2 65 ? 8.065 72.764 152.467 1.00 68.16 85 ASP B O 1
ATOM 5936 N N . ARG B 2 66 ? 9.100 74.553 153.352 1.00 57.66 86 ARG B N 1
ATOM 5937 C CA . ARG B 2 66 ? 7.886 74.986 154.010 1.00 56.79 86 ARG B CA 1
ATOM 5938 C C . ARG B 2 66 ? 6.776 75.337 153.022 1.00 59.16 86 ARG B C 1
ATOM 5939 O O . ARG B 2 66 ? 5.635 74.891 153.188 1.00 59.13 86 ARG B O 1
ATOM 5947 N N . HIS B 2 67 ? 7.092 76.123 151.994 1.00 60.36 87 HIS B N 1
ATOM 5948 C CA . HIS B 2 67 ? 6.047 76.518 151.063 1.00 61.12 87 HIS B CA 1
ATOM 5949 C C . HIS B 2 67 ? 5.345 75.275 150.521 1.00 54.78 87 HIS B C 1
ATOM 5950 O O . HIS B 2 67 ? 4.122 75.219 150.464 1.00 62.32 87 HIS B O 1
ATOM 5957 N N . ALA B 2 68 ? 6.119 74.265 150.156 1.00 50.54 88 ALA B N 1
ATOM 5958 C CA . ALA B 2 68 ? 5.549 72.995 149.705 1.00 50.10 88 ALA B CA 1
ATOM 5959 C C . ALA B 2 68 ? 4.876 72.141 150.804 1.00 59.70 88 ALA B C 1
ATOM 5960 O O . ALA B 2 68 ? 4.062 71.263 150.494 1.00 55.26 88 ALA B O 1
ATOM 5962 N N . GLN B 2 69 ? 5.223 72.390 152.071 1.00 58.66 89 GLN B N 1
ATOM 5963 C CA . GLN B 2 69 ? 4.761 71.565 153.189 1.00 45.26 89 GLN B CA 1
ATOM 5964 C C . GLN B 2 69 ? 5.113 70.088 153.006 1.00 51.05 89 GLN B C 1
ATOM 5965 O O . GLN B 2 69 ? 4.326 69.212 153.376 1.00 51.28 89 GLN B O 1
ATOM 5971 N N . ARG B 2 70 ? 6.289 69.827 152.426 1.00 50.30 90 ARG B N 1
ATOM 5972 C CA . ARG B 2 70 ? 6.858 68.479 152.331 1.00 48.47 90 ARG B CA 1
ATOM 5973 C C . ARG B 2 70 ? 8.222 68.432 153.020 1.00 48.23 90 ARG B C 1
ATOM 5974 O O . ARG B 2 70 ? 9.022 69.369 152.928 1.00 45.49 90 ARG B O 1
ATOM 5982 N N . ALA B 2 71 ? 8.491 67.337 153.716 1.00 49.04 91 ALA B N 1
ATOM 5983 C CA . ALA B 2 71 ? 9.844 67.070 154.165 1.00 47.03 91 ALA B CA 1
ATOM 5984 C C . ALA B 2 71 ? 10.356 65.831 153.424 1.00 51.14 91 ALA B C 1
ATOM 5985 O O . ALA B 2 71 ? 9.725 64.764 153.445 1.00 51.45 91 ALA B O 1
ATOM 5987 N N . TYR B 2 72 ? 11.482 65.993 152.736 1.00 45.26 92 TYR B N 1
ATOM 5988 C CA . TYR B 2 72 ? 12.066 64.914 151.960 1.00 39.39 92 TYR B CA 1
ATOM 5989 C C . TYR B 2 72 ? 13.160 64.252 152.779 1.00 38.20 92 TYR B C 1
ATOM 5990 O O . TYR B 2 72 ? 14.101 64.911 153.216 1.00 42.75 92 TYR B O 1
ATOM 5999 N N . LEU B 2 73 ? 13.025 62.950 152.999 1.00 34.49 93 LEU B N 1
ATOM 6000 C CA . LEU B 2 73 ? 14.066 62.178 153.639 1.00 34.12 93 LEU B CA 1
ATOM 6001 C C . LEU B 2 73 ? 15.079 61.764 152.571 1.00 29.98 93 LEU B C 1
ATOM 6002 O O . LEU B 2 73 ? 14.705 61.106 151.620 1.00 40.44 93 LEU B O 1
ATOM 6007 N N . VAL B 2 74 ? 16.349 62.154 152.709 1.00 32.68 94 VAL B N 1
ATOM 6008 C CA . VAL B 2 74 ? 17.357 61.845 151.681 1.00 35.82 94 VAL B CA 1
ATOM 6009 C C . VAL B 2 74 ? 18.635 61.143 152.151 1.00 30.61 94 VAL B C 1
ATOM 6010 O O . VAL B 2 74 ? 18.880 60.991 153.338 1.00 47.65 94 VAL B O 1
ATOM 6014 N N . ASN B 2 75 ? 19.446 60.726 151.187 1.00 26.46 95 ASN B N 1
ATOM 6015 C CA . ASN B 2 75 ? 20.695 60.044 151.471 1.00 32.06 95 ASN B CA 1
ATOM 6016 C C . ASN B 2 75 ? 21.583 60.837 152.430 1.00 37.31 95 ASN B C 1
ATOM 6017 O O . ASN B 2 75 ? 22.164 61.864 152.080 1.00 39.45 95 ASN B O 1
ATOM 6022 N N . PRO B 2 76 ? 21.699 60.344 153.655 1.00 32.59 96 PRO B N 1
ATOM 6023 C CA . PRO B 2 76 ? 22.463 61.046 154.670 1.00 41.54 96 PRO B CA 1
ATOM 6024 C C . PRO B 2 76 ? 23.824 61.472 154.141 1.00 49.02 96 PRO B C 1
ATOM 6025 O O . PRO B 2 76 ? 24.155 62.660 154.173 1.00 54.50 96 PRO B O 1
ATOM 6029 N N . PHE B 2 77 ? 24.585 60.505 153.637 1.00 40.55 97 PHE B N 1
ATOM 6030 C CA . PHE B 2 77 ? 26.001 60.705 153.335 1.00 38.81 97 PHE B CA 1
ATOM 6031 C C . PHE B 2 77 ? 26.273 61.611 152.133 1.00 42.60 97 PHE B C 1
ATOM 6032 O O . PHE B 2 77 ? 27.166 62.458 152.179 1.00 31.86 97 PHE B O 1
ATOM 6040 N N . LEU B 2 78 ? 25.510 61.421 151.062 1.00 38.19 98 LEU B N 1
ATOM 6041 C CA . LEU B 2 78 ? 25.671 62.213 149.862 1.00 22.86 98 LEU B CA 1
ATOM 6042 C C . LEU B 2 78 ? 25.109 63.615 150.082 1.00 37.24 98 LEU B C 1
ATOM 6043 O O . LEU B 2 78 ? 25.579 64.589 149.476 1.00 35.82 98 LEU B O 1
ATOM 6048 N N . PHE B 2 79 ? 24.105 63.743 150.948 1.00 35.14 99 PHE B N 1
ATOM 6049 C CA . PHE B 2 79 ? 23.651 65.085 151.259 1.00 35.72 99 PHE B CA 1
ATOM 6050 C C . PHE B 2 79 ? 24.716 65.807 152.043 1.00 40.70 99 PHE B C 1
ATOM 6051 O O . PHE B 2 79 ? 25.028 66.948 151.750 1.00 41.30 99 PHE B O 1
ATOM 6059 N N . ALA B 2 80 ? 25.268 65.144 153.051 1.00 43.36 100 ALA B N 1
ATOM 6060 C CA . ALA B 2 80 ? 26.329 65.744 153.845 1.00 39.49 100 ALA B CA 1
ATOM 6061 C C . ALA B 2 80 ? 27.483 66.188 152.947 1.00 48.21 100 ALA B C 1
ATOM 6062 O O . ALA B 2 80 ? 27.922 67.338 152.989 1.00 53.99 100 ALA B O 1
ATOM 6064 N N . ALA B 2 81 ? 27.960 65.271 152.117 1.00 50.51 101 ALA B N 1
ATOM 6065 C CA . ALA B 2 81 ? 29.105 65.542 151.260 1.00 53.85 101 ALA B CA 1
ATOM 6066 C C . ALA B 2 81 ? 28.835 66.730 150.372 1.00 47.31 101 ALA B C 1
ATOM 6067 O O . ALA B 2 81 ? 29.646 67.652 150.281 1.00 49.75 101 ALA B O 1
ATOM 6069 N N . GLY B 2 82 ? 27.686 66.691 149.712 1.00 40.62 102 GLY B N 1
ATOM 6070 C CA . GLY B 2 82 ? 27.314 67.730 148.773 1.00 46.48 102 GLY B CA 1
ATOM 6071 C C . GLY B 2 82 ? 27.142 69.093 149.403 1.00 48.35 102 GLY B C 1
ATOM 6072 O O . GLY B 2 82 ? 27.633 70.083 148.873 1.00 51.78 102 GLY B O 1
ATOM 6073 N N . PHE B 2 83 ? 26.441 69.135 150.532 1.00 50.86 103 PHE B N 1
ATOM 6074 C CA . PHE B 2 83 ? 26.135 70.383 151.240 1.00 52.98 103 PHE B CA 1
ATOM 6075 C C . PHE B 2 83 ? 27.389 71.039 151.777 1.00 52.57 103 PHE B C 1
ATOM 6076 O O . PHE B 2 83 ? 27.550 72.254 151.678 1.00 53.29 103 PHE B O 1
ATOM 6084 N N . LEU B 2 84 ? 28.269 70.232 152.361 1.00 45.38 104 LEU B N 1
ATOM 6085 C CA . LEU B 2 84 ? 29.593 70.711 152.717 1.00 51.28 104 LEU B CA 1
ATOM 6086 C C . LEU B 2 84 ? 30.301 71.338 151.516 1.00 58.11 104 LEU B C 1
ATOM 6087 O O . LEU B 2 84 ? 30.776 72.472 151.597 1.00 73.65 104 LEU B O 1
ATOM 6092 N N . GLU B 2 85 ? 30.370 70.613 150.403 1.00 43.77 105 GLU B N 1
ATOM 6093 C CA . GLU B 2 85 ? 30.983 71.161 149.198 1.00 55.81 105 GLU B CA 1
ATOM 6094 C C . GLU B 2 85 ? 30.435 72.550 148.857 1.00 63.12 105 GLU B C 1
ATOM 6095 O O . GLU B 2 85 ? 31.199 73.503 148.681 1.00 63.22 105 GLU B O 1
ATOM 6101 N N . ASP B 2 86 ? 29.112 72.657 148.766 1.00 62.70 106 ASP B N 1
ATOM 6102 C CA . ASP B 2 86 ? 28.456 73.915 148.420 1.00 65.05 106 ASP B CA 1
ATOM 6103 C C . ASP B 2 86 ? 28.832 75.057 149.378 1.00 69.90 106 ASP B C 1
ATOM 6104 O O . ASP B 2 86 ? 28.762 76.233 149.013 1.00 66.90 106 ASP B O 1
ATOM 6109 N N . LEU B 2 87 ? 29.237 74.702 150.596 1.00 70.34 107 LEU B N 1
ATOM 6110 C CA . LEU B 2 87 ? 29.634 75.681 151.608 1.00 62.27 107 LEU B CA 1
ATOM 6111 C C . LEU B 2 87 ? 31.102 76.041 151.492 1.00 63.80 107 LEU B C 1
ATOM 6112 O O . LEU B 2 87 ? 31.532 77.087 151.961 1.00 67.85 107 LEU B O 1
ATOM 6117 N N . SER B 2 88 ? 31.870 75.157 150.875 1.00 65.01 108 SER B N 1
ATOM 6118 C CA . SER B 2 88 ? 33.300 75.361 150.733 1.00 69.71 108 SER B CA 1
ATOM 6119 C C . SER B 2 88 ? 33.623 76.288 149.558 1.00 72.88 108 SER B C 1
ATOM 6120 O O . SER B 2 88 ? 34.786 76.647 149.351 1.00 71.71 108 SER B O 1
ATOM 6123 N N . HIS B 2 89 ? 32.604 76.613 148.776 1.00 76.14 109 HIS B N 1
ATOM 6124 C CA . HIS B 2 89 ? 32.769 77.434 147.583 1.00 78.94 109 HIS B CA 1
ATOM 6125 C C . HIS B 2 89 ? 32.982 78.887 147.937 1.00 75.23 109 HIS B C 1
ATOM 6126 O O . HIS B 2 89 ? 32.235 79.459 148.708 1.00 82.31 109 HIS B O 1
ATOM 6133 N N . SER B 2 90 ? 33.967 79.506 147.311 1.00 67.79 110 SER B N 1
ATOM 6134 C CA . SER B 2 90 ? 34.394 80.837 147.687 1.00 79.52 110 SER B CA 1
ATOM 6135 C C . SER B 2 90 ? 33.308 81.893 147.584 1.00 88.64 110 SER B C 1
ATOM 6136 O O . SER B 2 90 ? 33.208 82.769 148.435 1.00 90.17 110 SER B O 1
ATOM 6139 N N . VAL B 2 91 ? 32.496 81.836 146.548 1.00 91.33 111 VAL B N 1
ATOM 6140 C CA . VAL B 2 91 ? 31.454 82.837 146.416 1.00 97.31 111 VAL B CA 1
ATOM 6141 C C . VAL B 2 91 ? 31.825 84.140 147.147 1.00 98.19 111 VAL B C 1
ATOM 6142 O O . VAL B 2 91 ? 31.508 84.360 148.323 1.00 91.93 111 VAL B O 1
ATOM 6146 N N . ASP B 2 95 ? 33.767 87.890 149.710 1.00 159.94 115 ASP B N 1
ATOM 6147 C CA . ASP B 2 95 ? 33.243 88.425 150.976 1.00 171.72 115 ASP B CA 1
ATOM 6148 C C . ASP B 2 95 ? 34.082 87.919 152.159 1.00 152.74 115 ASP B C 1
ATOM 6149 O O . ASP B 2 95 ? 35.025 87.140 151.968 1.00 151.84 115 ASP B O 1
ATOM 6154 N N . THR B 2 96 ? 33.751 88.382 153.366 1.00 136.58 116 THR B N 1
ATOM 6155 C CA . THR B 2 96 ? 34.327 87.851 154.609 1.00 123.32 116 THR B CA 1
ATOM 6156 C C . THR B 2 96 ? 33.298 87.460 155.699 1.00 116.45 116 THR B C 1
ATOM 6157 O O . THR B 2 96 ? 33.470 86.427 156.359 1.00 117.38 116 THR B O 1
ATOM 6161 N N . GLN B 2 97 ? 32.244 88.253 155.902 1.00 100.33 117 GLN B N 1
ATOM 6162 C CA . GLN B 2 97 ? 31.187 87.801 156.808 1.00 87.37 117 GLN B CA 1
ATOM 6163 C C . GLN B 2 97 ? 30.456 86.601 156.196 1.00 94.03 117 GLN B C 1
ATOM 6164 O O . GLN B 2 97 ? 30.410 85.525 156.797 1.00 94.04 117 GLN B O 1
ATOM 6170 N N . GLU B 2 98 ? 29.896 86.796 154.999 1.00 96.22 118 GLU B N 1
ATOM 6171 C CA . GLU B 2 98 ? 29.305 85.708 154.214 1.00 82.05 118 GLU B CA 1
ATOM 6172 C C . GLU B 2 98 ? 30.132 84.430 154.370 1.00 76.41 118 GLU B C 1
ATOM 6173 O O . GLU B 2 98 ? 29.606 83.390 154.765 1.00 76.78 118 GLU B O 1
ATOM 6179 N N . THR B 2 99 ? 31.431 84.511 154.092 1.00 72.11 119 THR B N 1
ATOM 6180 C CA . THR B 2 99 ? 32.268 83.312 154.106 1.00 71.99 119 THR B CA 1
ATOM 6181 C C . THR B 2 99 ? 32.644 82.826 155.506 1.00 65.84 119 THR B C 1
ATOM 6182 O O . THR B 2 99 ? 32.795 81.623 155.711 1.00 67.22 119 THR B O 1
ATOM 6186 N N . THR B 2 100 ? 32.798 83.740 156.463 1.00 60.80 120 THR B N 1
ATOM 6187 C CA . THR B 2 100 ? 33.120 83.331 157.835 1.00 71.67 120 THR B CA 1
ATOM 6188 C C . THR B 2 100 ? 31.963 82.546 158.477 1.00 74.86 120 THR B C 1
ATOM 6189 O O . THR B 2 100 ? 32.173 81.519 159.133 1.00 72.33 120 THR B O 1
ATOM 6193 N N . THR B 2 101 ? 30.745 83.041 158.279 1.00 72.34 121 THR B N 1
ATOM 6194 C CA . THR B 2 101 ? 29.545 82.315 158.659 1.00 66.61 121 THR B CA 1
ATOM 6195 C C . THR B 2 101 ? 29.577 80.923 158.046 1.00 62.36 121 THR B C 1
ATOM 6196 O O . THR B 2 101 ? 29.369 79.932 158.739 1.00 59.86 121 THR B O 1
ATOM 6200 N N . ARG B 2 102 ? 29.842 80.860 156.743 1.00 57.83 122 ARG B N 1
ATOM 6201 C CA . ARG B 2 102 ? 29.865 79.594 156.020 1.00 57.86 122 ARG B CA 1
ATOM 6202 C C . ARG B 2 102 ? 30.885 78.612 156.583 1.00 61.60 122 ARG B C 1
ATOM 6203 O O . ARG B 2 102 ? 30.571 77.439 156.767 1.00 63.61 122 ARG B O 1
ATOM 6211 N N . ARG B 2 103 ? 32.105 79.075 156.845 1.00 66.38 123 ARG B N 1
ATOM 6212 C CA . ARG B 2 103 ? 33.132 78.172 157.358 1.00 68.10 123 ARG B CA 1
ATOM 6213 C C . ARG B 2 103 ? 32.663 77.677 158.704 1.00 69.34 123 ARG B C 1
ATOM 6214 O O . ARG B 2 103 ? 32.868 76.516 159.051 1.00 73.45 123 ARG B O 1
ATOM 6222 N N . ALA B 2 104 ? 32.005 78.560 159.449 1.00 70.69 124 ALA B N 1
ATOM 6223 C CA . ALA B 2 104 ? 31.422 78.206 160.743 1.00 67.39 124 ALA B CA 1
ATOM 6224 C C . ALA B 2 104 ? 30.467 77.008 160.639 1.00 61.38 124 ALA B C 1
ATOM 6225 O O . ALA B 2 104 ? 30.761 75.925 161.137 1.00 57.89 124 ALA B O 1
ATOM 6227 N N . LEU B 2 105 ? 29.327 77.218 159.986 1.00 55.46 125 LEU B N 1
ATOM 6228 C CA . LEU B 2 105 ? 28.352 76.162 159.742 1.00 52.23 125 LEU B CA 1
ATOM 6229 C C . LEU B 2 105 ? 28.999 74.899 159.174 1.00 57.30 125 LEU B C 1
ATOM 6230 O O . LEU B 2 105 ? 28.511 73.790 159.382 1.00 56.40 125 LEU B O 1
ATOM 6235 N N . TYR B 2 106 ? 30.095 75.082 158.445 1.00 62.81 126 TYR B N 1
ATOM 6236 C CA . TYR B 2 106 ? 30.805 73.977 157.815 1.00 62.24 126 TYR B CA 1
ATOM 6237 C C . TYR B 2 106 ? 31.445 73.102 158.870 1.00 60.15 126 TYR B C 1
ATOM 6238 O O . TYR B 2 106 ? 31.183 71.908 158.935 1.00 58.65 126 TYR B O 1
ATOM 6247 N N . LYS B 2 107 ? 32.291 73.716 159.693 1.00 70.43 127 LYS B N 1
ATOM 6248 C CA . LYS B 2 107 ? 33.077 73.003 160.696 1.00 72.67 127 LYS B CA 1
ATOM 6249 C C . LYS B 2 107 ? 32.153 72.287 161.674 1.00 71.52 127 LYS B C 1
ATOM 6250 O O . LYS B 2 107 ? 32.535 71.285 162.273 1.00 73.34 127 LYS B O 1
ATOM 6256 N N . GLU B 2 108 ? 30.928 72.791 161.803 1.00 63.61 128 GLU B N 1
ATOM 6257 C CA . GLU B 2 108 ? 29.995 72.292 162.801 1.00 64.27 128 GLU B CA 1
ATOM 6258 C C . GLU B 2 108 ? 29.227 71.089 162.267 1.00 58.03 128 GLU B C 1
ATOM 6259 O O . GLU B 2 108 ? 28.934 70.144 163.010 1.00 58.53 128 GLU B O 1
ATOM 6265 N N . ILE B 2 109 ? 28.906 71.137 160.976 1.00 52.25 129 ILE B N 1
ATOM 6266 C CA . ILE B 2 109 ? 28.347 69.997 160.259 1.00 40.69 129 ILE B CA 1
ATOM 6267 C C . ILE B 2 109 ? 29.400 68.891 160.172 1.00 47.08 129 ILE B C 1
ATOM 6268 O O . ILE B 2 109 ? 29.148 67.759 160.589 1.00 56.43 129 ILE B O 1
ATOM 6273 N N . ARG B 2 110 ? 30.580 69.218 159.639 1.00 47.81 130 ARG B N 1
ATOM 6274 C CA . ARG B 2 110 ? 31.647 68.226 159.453 1.00 61.54 130 ARG B CA 1
ATOM 6275 C C . ARG B 2 110 ? 31.963 67.501 160.759 1.00 67.08 130 ARG B C 1
ATOM 6276 O O . ARG B 2 110 ? 32.245 66.301 160.754 1.00 56.32 130 ARG B O 1
ATOM 6284 N N . ASP B 2 111 ? 31.910 68.235 161.871 1.00 78.90 131 ASP B N 1
ATOM 6285 C CA . ASP B 2 111 ? 32.165 67.664 163.196 1.00 80.12 131 ASP B CA 1
ATOM 6286 C C . ASP B 2 111 ? 31.131 66.590 163.553 1.00 61.98 131 ASP B C 1
ATOM 6287 O O . ASP B 2 111 ? 31.478 65.511 164.042 1.00 55.71 131 ASP B O 1
ATOM 6292 N N . ALA B 2 112 ? 29.860 66.880 163.299 1.00 51.71 132 ALA B N 1
ATOM 6293 C CA . ALA B 2 112 ? 28.804 65.934 163.644 1.00 47.15 132 ALA B CA 1
ATOM 6294 C C . ALA B 2 112 ? 28.786 64.737 162.700 1.00 50.08 132 ALA B C 1
ATOM 6295 O O . ALA B 2 112 ? 28.418 63.628 163.101 1.00 42.87 132 ALA B O 1
ATOM 6297 N N . LEU B 2 113 ? 29.172 64.962 161.445 1.00 53.74 133 LEU B N 1
ATOM 6298 C CA . LEU B 2 113 ? 29.248 63.868 160.492 1.00 52.41 133 LEU B CA 1
ATOM 6299 C C . LEU B 2 113 ? 30.295 62.866 160.958 1.00 56.11 133 LEU B C 1
ATOM 6300 O O . LEU B 2 113 ? 30.002 61.684 161.105 1.00 63.22 133 LEU B O 1
ATOM 6305 N N . GLY B 2 114 ? 31.512 63.340 161.199 1.00 57.16 134 GLY B N 1
ATOM 6306 C CA . GLY B 2 114 ? 32.575 62.483 161.695 1.00 62.80 134 GLY B CA 1
ATOM 6307 C C . GLY B 2 114 ? 32.189 61.758 162.973 1.00 72.87 134 GLY B C 1
ATOM 6308 O O . GLY B 2 114 ? 32.762 60.712 163.295 1.00 76.16 134 GLY B O 1
ATOM 6309 N N . SER B 2 115 ? 31.225 62.321 163.707 1.00 69.13 135 SER B N 1
ATOM 6310 C CA . SER B 2 115 ? 30.654 61.668 164.883 1.00 60.17 135 SER B CA 1
ATOM 6311 C C . SER B 2 115 ? 30.155 60.274 164.523 1.00 61.07 135 SER B C 1
ATOM 6312 O O . SER B 2 115 ? 30.010 59.411 165.397 1.00 63.78 135 SER B O 1
ATOM 6315 N N . ARG B 2 116 ? 29.888 60.066 163.232 1.00 51.32 136 ARG B N 1
ATOM 6316 C CA . ARG B 2 116 ? 29.215 58.862 162.760 1.00 41.36 136 ARG B CA 1
ATOM 6317 C C . ARG B 2 116 ? 29.922 58.180 161.585 1.00 53.25 136 ARG B C 1
ATOM 6318 O O . ARG B 2 116 ? 29.345 57.321 160.915 1.00 54.54 136 ARG B O 1
ATOM 6326 N N . LYS B 2 117 ? 31.173 58.542 161.342 1.00 60.47 137 LYS B N 1
ATOM 6327 C CA . LYS B 2 117 ? 31.914 57.981 160.218 1.00 59.73 137 LYS B CA 1
ATOM 6328 C C . LYS B 2 117 ? 32.090 56.448 160.270 1.00 68.14 137 LYS B C 1
ATOM 6329 O O . LYS B 2 117 ? 32.587 55.837 159.327 1.00 80.09 137 LYS B O 1
ATOM 6335 N N . GLN B 2 118 ? 31.671 55.821 161.359 1.00 66.31 138 GLN B N 1
ATOM 6336 C CA . GLN B 2 118 ? 31.733 54.368 161.446 1.00 70.57 138 GLN B CA 1
ATOM 6337 C C . GLN B 2 118 ? 30.454 53.703 160.943 1.00 65.05 138 GLN B C 1
ATOM 6338 O O . GLN B 2 118 ? 30.296 52.495 161.091 1.00 68.22 138 GLN B O 1
ATOM 6344 N N . ALA B 2 119 ? 29.541 54.481 160.359 1.00 56.55 139 ALA B N 1
ATOM 6345 C CA . ALA B 2 119 ? 28.240 53.950 159.926 1.00 48.87 139 ALA B CA 1
ATOM 6346 C C . ALA B 2 119 ? 28.164 53.702 158.421 1.00 52.37 139 ALA B C 1
ATOM 6347 O O . ALA B 2 119 ? 27.358 52.897 157.952 1.00 53.35 139 ALA B O 1
ATOM 6349 N N . VAL B 2 120 ? 28.998 54.418 157.674 1.00 43.67 140 VAL B N 1
ATOM 6350 C CA . VAL B 2 120 ? 29.170 54.181 156.250 1.00 44.00 140 VAL B CA 1
ATOM 6351 C C . VAL B 2 120 ? 29.276 52.680 155.940 1.00 47.97 140 VAL B C 1
ATOM 6352 O O . VAL B 2 120 ? 29.874 51.928 156.705 1.00 52.99 140 VAL B O 1
ATOM 6356 N N . SER B 2 121 ? 28.691 52.241 154.826 1.00 42.00 141 SER B N 1
ATOM 6357 C CA . SER B 2 121 ? 28.612 50.814 154.528 1.00 42.51 141 SER B CA 1
ATOM 6358 C C . SER B 2 121 ? 29.939 50.220 154.102 1.00 52.85 141 SER B C 1
ATOM 6359 O O . SER B 2 121 ? 30.824 50.917 153.587 1.00 41.16 141 SER B O 1
ATOM 6362 N N . HIS B 2 122 ? 30.064 48.915 154.325 1.00 65.17 142 HIS B N 1
ATOM 6363 C CA . HIS B 2 122 ? 31.228 48.161 153.874 1.00 64.60 142 HIS B CA 1
ATOM 6364 C C . HIS B 2 122 ? 30.758 47.060 152.949 1.00 54.02 142 HIS B C 1
ATOM 6365 O O . HIS B 2 122 ? 31.556 46.247 152.487 1.00 56.89 142 HIS B O 1
ATOM 6372 N N . ALA B 2 123 ? 29.452 47.031 152.696 1.00 52.98 143 ALA B N 1
ATOM 6373 C CA . ALA B 2 123 ? 28.842 45.994 151.872 1.00 47.69 143 ALA B CA 1
ATOM 6374 C C . ALA B 2 123 ? 29.204 46.140 150.385 1.00 55.69 143 ALA B C 1
ATOM 6375 O O . ALA B 2 123 ? 28.957 47.183 149.765 1.00 54.55 143 ALA B O 1
ATOM 6377 N N . PRO B 2 124 ? 29.794 45.088 149.802 1.00 52.06 144 PRO B N 1
ATOM 6378 C CA . PRO B 2 124 ? 30.196 45.214 148.399 1.00 52.40 144 PRO B CA 1
ATOM 6379 C C . PRO B 2 124 ? 28.938 45.221 147.540 1.00 57.78 144 PRO B C 1
ATOM 6380 O O . PRO B 2 124 ? 27.965 44.529 147.863 1.00 53.58 144 PRO B O 1
ATOM 6384 N N . VAL B 2 125 ? 28.951 46.004 146.469 1.00 54.49 145 VAL B N 1
ATOM 6385 C CA . VAL B 2 125 ? 27.752 46.192 145.674 1.00 40.68 145 VAL B CA 1
ATOM 6386 C C . VAL B 2 125 ? 27.324 44.863 145.092 1.00 45.24 145 VAL B C 1
ATOM 6387 O O . VAL B 2 125 ? 28.158 44.070 144.648 1.00 48.43 145 VAL B O 1
ATOM 6391 N N . ARG B 2 126 ? 26.019 44.610 145.133 1.00 51.42 146 ARG B N 1
ATOM 6392 C CA . ARG B 2 126 ? 25.481 43.276 144.867 1.00 58.01 146 ARG B CA 1
ATOM 6393 C C . ARG B 2 126 ? 25.354 42.920 143.391 1.00 52.16 146 ARG B C 1
ATOM 6394 O O . ARG B 2 126 ? 25.586 43.756 142.516 1.00 42.07 146 ARG B O 1
ATOM 6402 N N . ALA B 2 127 ? 24.962 41.673 143.134 1.00 46.43 147 ALA B N 1
ATOM 6403 C CA . ALA B 2 127 ? 24.937 41.128 141.781 1.00 38.17 147 ALA B CA 1
ATOM 6404 C C . ALA B 2 127 ? 23.710 41.549 140.968 1.00 42.13 147 ALA B C 1
ATOM 6405 O O . ALA B 2 127 ? 22.729 42.047 141.520 1.00 45.70 147 ALA B O 1
ATOM 6407 N N . GLY B 2 128 ? 23.784 41.358 139.652 1.00 42.16 148 GLY B N 1
ATOM 6408 C CA . GLY B 2 128 ? 22.675 41.621 138.748 1.00 41.83 148 GLY B CA 1
ATOM 6409 C C . GLY B 2 128 ? 22.933 42.787 137.819 1.00 42.18 148 GLY B C 1
ATOM 6410 O O . GLY B 2 128 ? 23.745 43.653 138.124 1.00 49.18 148 GLY B O 1
ATOM 6411 N N . CYS B 2 129 ? 22.230 42.822 136.693 1.00 37.05 149 CYS B N 1
ATOM 6412 C CA . CYS B 2 129 ? 22.356 43.924 135.739 1.00 38.69 149 CYS B CA 1
ATOM 6413 C C . CYS B 2 129 ? 22.088 45.268 136.399 1.00 40.50 149 CYS B C 1
ATOM 6414 O O . CYS B 2 129 ? 21.382 45.344 137.407 1.00 34.24 149 CYS B O 1
ATOM 6417 N N . VAL B 2 130 ? 22.654 46.331 135.828 1.00 40.68 150 VAL B N 1
ATOM 6418 C CA . VAL B 2 130 ? 22.375 47.692 136.290 1.00 40.92 150 VAL B CA 1
ATOM 6419 C C . VAL B 2 130 ? 21.802 48.549 135.155 1.00 38.96 150 VAL B C 1
ATOM 6420 O O . VAL B 2 130 ? 22.258 48.461 134.026 1.00 50.09 150 VAL B O 1
ATOM 6424 N N . ASN B 2 131 ? 20.792 49.359 135.454 1.00 40.10 151 ASN B N 1
ATOM 6425 C CA . ASN B 2 131 ? 20.271 50.342 134.509 1.00 46.62 151 ASN B CA 1
ATOM 6426 C C . ASN B 2 131 ? 19.372 51.373 135.194 1.00 64.11 151 ASN B C 1
ATOM 6427 O O . ASN B 2 131 ? 18.207 51.091 135.457 1.00 80.33 151 ASN B O 1
ATOM 6432 N N . PHE B 2 132 ? 19.883 52.570 135.478 1.00 62.69 152 PHE B N 1
ATOM 6433 C CA . PHE B 2 132 ? 21.243 52.990 135.168 1.00 62.35 152 PHE B CA 1
ATOM 6434 C C . PHE B 2 132 ? 21.877 53.425 136.472 1.00 54.20 152 PHE B C 1
ATOM 6435 O O . PHE B 2 132 ? 22.641 54.392 136.507 1.00 55.91 152 PHE B O 1
ATOM 6443 N N . ASP B 2 133 ? 21.544 52.710 137.539 1.00 47.85 153 ASP B N 1
ATOM 6444 C CA . ASP B 2 133 ? 21.838 53.131 138.900 1.00 41.06 153 ASP B CA 1
ATOM 6445 C C . ASP B 2 133 ? 21.815 51.871 139.779 1.00 43.30 153 ASP B C 1
ATOM 6446 O O . ASP B 2 133 ? 20.886 51.083 139.689 1.00 48.71 153 ASP B O 1
ATOM 6451 N N . TYR B 2 134 ? 22.840 51.661 140.606 1.00 48.40 154 TYR B N 1
ATOM 6452 C CA . TYR B 2 134 ? 22.891 50.474 141.474 1.00 42.89 154 TYR B CA 1
ATOM 6453 C C . TYR B 2 134 ? 21.672 50.438 142.389 1.00 45.79 154 TYR B C 1
ATOM 6454 O O . TYR B 2 134 ? 21.313 49.392 142.939 1.00 47.57 154 TYR B O 1
ATOM 6463 N N . SER B 2 135 ? 21.041 51.597 142.542 1.00 47.04 155 SER B N 1
ATOM 6464 C CA . SER B 2 135 ? 20.021 51.788 143.556 1.00 43.12 155 SER B CA 1
ATOM 6465 C C . SER B 2 135 ? 18.654 51.578 142.956 1.00 46.89 155 SER B C 1
ATOM 6466 O O . SER B 2 135 ? 17.662 51.442 143.684 1.00 46.67 155 SER B O 1
ATOM 6469 N N . ARG B 2 136 ? 18.618 51.558 141.621 1.00 48.99 156 ARG B N 1
ATOM 6470 C CA . ARG B 2 136 ? 17.438 51.132 140.866 1.00 46.44 156 ARG B CA 1
ATOM 6471 C C . ARG B 2 136 ? 17.383 49.606 140.807 1.00 52.19 156 ARG B C 1
ATOM 6472 O O . ARG B 2 136 ? 18.146 48.922 141.496 1.00 52.75 156 ARG B O 1
ATOM 6480 N N . THR B 2 137 ? 16.482 49.068 139.992 1.00 46.16 157 THR B N 1
ATOM 6481 C CA . THR B 2 137 ? 16.247 47.630 140.014 1.00 44.85 157 THR B CA 1
ATOM 6482 C C . THR B 2 137 ? 17.290 46.894 139.212 1.00 49.02 157 THR B C 1
ATOM 6483 O O . THR B 2 137 ? 17.877 47.445 138.285 1.00 55.56 157 THR B O 1
ATOM 6487 N N . ARG B 2 138 ? 17.502 45.633 139.564 1.00 49.64 158 ARG B N 1
ATOM 6488 C CA . ARG B 2 138 ? 18.571 44.851 138.957 1.00 45.09 158 ARG B CA 1
ATOM 6489 C C . ARG B 2 138 ? 18.080 43.671 138.108 1.00 46.70 158 ARG B C 1
ATOM 6490 O O . ARG B 2 138 ? 18.844 42.743 137.829 1.00 45.22 158 ARG B O 1
ATOM 6498 N N . ARG B 2 139 ? 16.817 43.710 137.687 1.00 45.07 159 ARG B N 1
ATOM 6499 C CA . ARG B 2 139 ? 16.312 42.706 136.759 1.00 54.30 159 ARG B CA 1
ATOM 6500 C C . ARG B 2 139 ? 17.075 42.828 135.463 1.00 49.18 159 ARG B C 1
ATOM 6501 O O . ARG B 2 139 ? 17.427 43.928 135.030 1.00 48.85 159 ARG B O 1
ATOM 6509 N N . CYS B 2 140 ? 17.341 41.691 134.845 1.00 50.06 160 CYS B N 1
ATOM 6510 C CA . CYS B 2 140 ? 17.897 41.702 133.514 1.00 54.36 160 CYS B CA 1
ATOM 6511 C C . CYS B 2 140 ? 16.772 41.756 132.507 1.00 56.72 160 CYS B C 1
ATOM 6512 O O . CYS B 2 140 ? 15.887 40.898 132.509 1.00 60.32 160 CYS B O 1
ATOM 6515 N N . VAL B 2 141 ? 16.809 42.782 131.661 1.00 58.03 161 VAL B N 1
ATOM 6516 C CA . VAL B 2 141 ? 15.875 42.905 130.549 1.00 65.91 161 VAL B CA 1
ATOM 6517 C C . VAL B 2 141 ? 16.482 42.359 129.261 1.00 56.39 161 VAL B C 1
ATOM 6518 O O . VAL B 2 141 ? 17.646 42.626 128.963 1.00 55.04 161 VAL B O 1
ATOM 6522 N N . GLY B 2 142 ? 15.694 41.620 128.488 1.00 48.29 162 GLY B N 1
ATOM 6523 C CA . GLY B 2 142 ? 16.169 41.111 127.215 1.00 43.33 162 GLY B CA 1
ATOM 6524 C C . GLY B 2 142 ? 15.418 41.556 125.972 1.00 48.19 162 GLY B C 1
ATOM 6525 O O . GLY B 2 142 ? 14.659 42.521 125.982 1.00 63.12 162 GLY B O 1
ATOM 6526 N N . ARG B 2 143 ? 15.641 40.829 124.886 1.00 49.22 163 ARG B N 1
ATOM 6527 C CA . ARG B 2 143 ? 15.031 41.139 123.598 1.00 56.46 163 ARG B CA 1
ATOM 6528 C C . ARG B 2 143 ? 13.572 40.711 123.595 1.00 73.70 163 ARG B C 1
ATOM 6529 O O . ARG B 2 143 ? 12.687 41.519 123.300 1.00 75.00 163 ARG B O 1
ATOM 6537 N N . ARG B 2 144 ? 13.323 39.446 123.941 1.00 87.08 164 ARG B N 1
ATOM 6538 C CA . ARG B 2 144 ? 11.957 38.902 123.982 1.00 89.85 164 ARG B CA 1
ATOM 6539 C C . ARG B 2 144 ? 10.994 39.808 124.782 1.00 81.27 164 ARG B C 1
ATOM 6540 O O . ARG B 2 144 ? 9.780 39.605 124.782 1.00 76.37 164 ARG B O 1
ATOM 6548 N N . ASP B 2 145 ? 11.558 40.800 125.464 1.00 75.10 165 ASP B N 1
ATOM 6549 C CA . ASP B 2 145 ? 10.805 41.944 125.934 1.00 77.86 165 ASP B CA 1
ATOM 6550 C C . ASP B 2 145 ? 10.903 43.043 124.880 1.00 89.00 165 ASP B C 1
ATOM 6551 O O . ASP B 2 145 ? 11.940 43.711 124.754 1.00 92.43 165 ASP B O 1
ATOM 6556 N N . PRO B 2 177 ? 9.765 52.147 151.424 1.00 43.36 197 PRO B N 1
ATOM 6557 C CA . PRO B 2 177 ? 8.548 51.391 151.785 1.00 63.97 197 PRO B CA 1
ATOM 6558 C C . PRO B 2 177 ? 7.273 51.620 150.909 1.00 83.09 197 PRO B C 1
ATOM 6559 O O . PRO B 2 177 ? 6.227 51.052 151.255 1.00 82.36 197 PRO B O 1
ATOM 6561 N N . VAL B 2 178 ? 7.352 52.410 149.829 1.00 69.69 198 VAL B N 1
ATOM 6562 C CA . VAL B 2 178 ? 6.204 52.664 148.921 1.00 66.28 198 VAL B CA 1
ATOM 6563 C C . VAL B 2 178 ? 6.486 52.415 147.412 1.00 68.12 198 VAL B C 1
ATOM 6564 O O . VAL B 2 178 ? 7.478 52.907 146.862 1.00 66.94 198 VAL B O 1
ATOM 6566 N N . LEU B 2 179 ? 5.586 51.695 146.738 1.00 57.84 199 LEU B N 1
ATOM 6567 C CA . LEU B 2 179 ? 5.879 51.109 145.415 1.00 55.79 199 LEU B CA 1
ATOM 6568 C C . LEU B 2 179 ? 5.998 52.065 144.216 1.00 65.41 199 LEU B C 1
ATOM 6569 O O . LEU B 2 179 ? 5.379 53.128 144.176 1.00 63.80 199 LEU B O 1
ATOM 6571 N N . ALA B 2 180 ? 6.801 51.660 143.235 1.00 75.77 200 ALA B N 1
ATOM 6572 C CA . ALA B 2 180 ? 6.940 52.398 141.980 1.00 80.53 200 ALA B CA 1
ATOM 6573 C C . ALA B 2 180 ? 7.260 51.445 140.829 1.00 96.70 200 ALA B C 1
ATOM 6574 O O . ALA B 2 180 ? 8.206 51.694 140.081 1.00 105.47 200 ALA B O 1
ATOM 6576 N N . LEU B 2 181 ? 6.470 50.371 140.693 1.00 98.28 201 LEU B N 1
ATOM 6577 C CA . LEU B 2 181 ? 6.703 49.309 139.693 1.00 88.40 201 LEU B CA 1
ATOM 6578 C C . LEU B 2 181 ? 7.379 49.833 138.418 1.00 107.54 201 LEU B C 1
ATOM 6579 O O . LEU B 2 181 ? 6.985 50.873 137.871 1.00 115.05 201 LEU B O 1
ATOM 6581 N N . SER B 2 182 ? 8.403 49.109 137.961 1.00 107.09 202 SER B N 1
ATOM 6582 C CA . SER B 2 182 ? 9.270 49.565 136.867 1.00 99.46 202 SER B CA 1
ATOM 6583 C C . SER B 2 182 ? 8.604 49.468 135.484 1.00 106.17 202 SER B C 1
ATOM 6584 O O . SER B 2 182 ? 7.688 48.669 135.282 1.00 106.80 202 SER B O 1
ATOM 6586 N N . ASN B 2 183 ? 9.061 50.286 134.538 1.00 106.42 203 ASN B N 1
ATOM 6587 C CA . ASN B 2 183 ? 8.539 50.234 133.173 1.00 105.64 203 ASN B CA 1
ATOM 6588 C C . ASN B 2 183 ? 9.565 49.718 132.154 1.00 98.86 203 ASN B C 1
ATOM 6589 O O . ASN B 2 183 ? 9.205 49.075 131.163 1.00 89.67 203 ASN B O 1
#

CATH classification: 3.10.360.40 (+1 more: 2.60.40.3190)

Organism: Human herpesvirus 2 (strain HG52) (NCBI:txid10315)

Nearest PDB structures (foldseek):
  3m1c-assembly1_B  TM=1.007E+00  e=1.464E-29  Human herpesvirus 2 strain HG52
  4xhj-assembly2_F  TM=7.883E-01  e=1.539E-05  Human herpesvirus 3 strain Oka vaccine
  8oef-assembly1_A  TM=5.662E-01  e=6.172E+00  Homo sapiens
  3m1c-assembly1_A  TM=1.001E+00  e=0.000E+00  Human herpesvirus 2 strain HG52
  4xi5-assembly1_A  TM=8.736E-01  e=2.034E-38  Human herpesvirus 3 strain Oka vaccine

Radius of gyration: 33.71 Å; Cα contacts (8 Å, |Δi|>4): 1806; chains: 2; bounding box: 56×93×90 Å

Solvent-accessible surface area: 37524 Å² total; per-residue (Å²): 287,142,30,77,4,80,25,11,83,85,94,42,135,126,59,7,141,0,23,26,21,71,139,32,113,33,79,112,92,26,4,22,133,35,167,0,63,4,130,205,46,1,1,0,1,2,1,30,67,123,56,96,231,59,52,4,33,0,0,2,1,27,20,92,43,12,104,123,77,4,59,49,41,93,0,1,25,166,7,92,1,0,7,23,8,0,63,0,14,0,2,29,41,5,4,1,5,65,116,108,174,68,48,80,7,86,184,45,108,26,14,9,44,168,210,70,55,46,4,127,107,16,26,84,27,78,35,23,76,109,87,34,92,113,50,81,9,57,111,2,47,32,59,42,4,104,98,8,73,99,8,13,1,31,3,214,41,6,5,69,92,48,31,178,75,41,16,70,9,5,0,4,0,5,15,1,1,6,1,77,5,6,0,5,1,16,1,0,0,59,7,0,12,0,57,3,50,0,1,89,14,0,1,1,3,10,2,0,2,135,115,10,73,4,2,0,2,0,0,0,14,29,115,59,67,2,16,13,6,10,16,5,72,31,40,155,60,86,17,48,6,21,25,20,60,47,21,48,130,32,59,3,1,0,3,21,18,99,155,66,63,18,32,78,2,0,84,86,3,3,22,0,6,25,18,7,35,23,18,9,10,1,1,0,34,1,0,16,29,6,5,64,8,86,39,66,48,29,102,95,37,21,53,32,8,0,12,64,7,0,1,0,5,0,3,0,0,5,4,8,1,41,15,4,69,78,62,49,3,6,48,2,34,32,1,5,9,0,9,0,20,0,52,10,8,0,14,12,5,0,33,11,0,4,34,16,20,11,6,2,21,51,22,98,10,44,0,4,34,90,56,0,61,124,116,4,60,70,76,4,28,105,1,1,50,8,3,45,133,156,69,171,39,62,60,3,34,6,30,0,1,24,0,0,24,15,28,60,35,116,85,6,23,40,48,0,9,65,5,0,21,143,27,2,44,48,16,0,56,70,21,21,65,62,173,74,24,76,50,84,85,27,22,68,0,4,17,3,0,10,9,2,11,30,12,22,8,36,67,41,100,40,53,92,123,62,67,85,47,5,24,86,8,16,11,1,1,3,0,2,0,12,8,97,39,5,2,44,4,16,28,51,9,84,50,1,64,88,146,24,58,44,30,147,66,45,1,53,2,2,38,35,7,4,10,0,1,5,1,1,0,12,6,4,29,53,50,25,6,12,120,44,3,51,95,90,29,110,236,55,148,63,81,86,110,54,22,21,92,79,7,100,6,29,0,19,1,3,16,41,18,2,55,17,70,6,6,28,129,27,6,23,22,113,28,137,131,170,41,120,58,106,95,119,125,27,114,19,68,0,0,2,1,10,29,122,105,2,2,0,3,3,1,69,66,72,34,76,34,6,28,20,4,121,6,101,64,23,52,131,196,148,37,5,27,0,2,22,5,38,61,44,40,109,37,84,96,108,151,32,96,66,106,166,41,124,238,110,66,43,3,60,26,0,1,0,1,4,4,8,66,66,7,19,3,15,5,4,0,8,0,25,67,66,76,7,0,36,51,0,20,142,7,51,80,99,79,62,125,20,36,0,37,26,148,68,50,6,30,0,3,0,1,41,41,115,3,60,4,20,38,0,63,34,1,34,32,157,158,115,14,79,37,24,135,11,42,116,0,115,112,7,15,34,0,11,197,38,111,49,29,225,84,39,60,103,134,44,20,1,49,3,30,7,18,98,88,2,62,2,56,106,9,11,0,0,0,1,10,0,49,0,110,14,1,3,0,5,1,2,10,94,146,40,83,64,1,34,16,0,0,2,8,2,0,1,23,0,1,15,43,8,6,49,63,99,97,114,112,107,28,41,43,3,8,130,20,0,34,108,34,0,85,58,7,7,17,53,39,100,170,41,8,19,148,42,111,15,120,47,5,2,3,33,132,18,7,1,84,28,38,183,17,74,14,89,174,139,102,47,82,51,81,61,158

Secondary structure (DSSP, 8-state):
---------TT-SSGGGGPPPGGG---TTTSTT-----TTEEEEEEE-TTTTTS--EEEEEEGGGG---SEE--SSSS-TTHHHHHTS-BTTTB-SSPPPSS------TTS--SS-SS-SS--PPPPPPTT---B-SSS--HHHHHTGGG-EE-SBTTBPPPEEEEE--TTS-S--EEEEEEEEEEEEETTEEEEEEEETTEEEEEEEETTEEEEEEEEEETT---EE-S-TT-SSS-EEPP-PPP-SSEEEEEE----HHHHHHHHHHHHGGGT-S-HHHHHHHHHHHHHT--STTTTS--HHHHHHHHHHHHHHHHHHHHHHHHHT-EEHHHHHHHHHHHHHHHHHHHHHTS---GGG-EEEEE-B-HHHHHHHHHHHHHHHHHHHHH---HHHHHHHHHHHHHHT-HHHHHHHHHHHHHHHHHHHHHHHHT-----HHHHHHHHHHHHHHHHHHHTS---HHHHHHHHHHHHHHHHH--HHHHHHHHHHHHHHHHH--SSSS---GGGG--GGGGSSB--TTSHHHHHHHHHTSPP-SS-HHHHHHHHHHHHHHHHHHH--HHHHHHHS---SSPPSS-------SEEE--SSS-EEEEESS--SSEEEEE-SS--TTS--EEEEE-S-S-EEEE--EE-------S-TT-EEEEE-TTS-EEEEEE--SHHHHHHHHS---TT---TT--SS-BEEEEE-TTS-EEE-GGG-B--/--EEE--EE-SSHHHHHTSPPPPPPPSS--EEE---SS--GGG--EEEEETTSTT--EEEEETTTTEEEEE-HHHHHHHHHHHHHS----HHHHHHHHHHHHHHHHHHTTTT-S--PPP-SS--SS-TTS--PPP-S---EE----

InterPro domains:
  IPR003493 Herpesvirus glycoprotein H [MF_04033] (2-826)
  IPR035305 Herpesvirus glycoprotein H, C-terminal [PF17488] (652-790)
  IPR038172 Herpesvirus glycoprotein H, C-terminal domain superfamily [G3DSA:2.60.40.3190] (661-808)

Foldseek 3Di:
DWQQAAADDCPDPPLNVFHADPVQPCDSVPPTVPPRDDPQKDKDFDDDPPPPVRSGHITIDGVVVVPPAKDFDDDCPPAPCNVVLVVDCAVVPDPFFDDDDPQAQEQDALFAAPVRQFGDQAFADDFQDPPADADALFPCALVCVVVLQRHKHFCVQWFAFWDWDWDQDPNSFWGIMIHGWLFWKWKAFPFWIWTWTHGVQWIWIWTGGRPDHIKTKIKHFQPDWIFGHDDVVQVPHGHTAHAYHGHDTIGMGIIDQDPPLSNVLNSLLSRLLRNYLALQLLLQVLVVLLLQDACPCPLAAANNSLSNNSSSLRSSLNSVLVSCVVSRIDRSVRVLCNLLSSLVSQQSSRRRHNSDFLLGIDMDGRRTHPVSVVSSLVVLLVLLQVLVPPPDDLLSLLSSLSSLSSSLDPSSLVNNLVVLLVLLVVVLVCVLVPDDQQQLSSLLSPLSSLVSLCSDLSPPDDDPVSLVSNLVSQLSLQQQDFLLQLLVLLQVVVVLVVPDPSHPRGHDVSSSHGSLLQYQAQQCLPDVSLVSNVVPHDDDPDPPVVSSSSSSSSSSSSNSSNDHPSSVVQQFAAAPDDAPDDWPDFDFNGWRSLDNFKIKGKGQDDGQAAEKEWDPLAPPVRTIIIGIGGRDNHYDYDYAAADAADQDPQQQSKWKWKAANPNGTGGTHHCHDVVSVVVPNVADDPPPDGVLADQHQIWMWIGHSVRHIHTHVRRGDHD/DAEEPDWFQAQDPVSVVVDDADDDDDPPHQYFWDDDPDDDPVQFDDWAQPCVHLQRFIWTDGNVVRIITTHRNPVCLVVVLVVLVDPPDDVSNVVSVVVNVVSVVVVVVPVVSDDPDDQDDACDDDDSSHDRHDDDDVDVGDDDDD